Protein AF-A0A8H8CKE3-F1 (afdb_monomer_lite)

Foldseek 3Di:
DDDDDDDDDDDDDDDDDDDDDDDDDDDDDDDDDDDDDDDPDDPDPDPDLLAAEDAPVRQQVVLQAAKEKEWEAAPLDPVCVVLSVLSSVLSVVLDDDDDPPNYDDDDDRHHYYYYHCVLHVVVCVVVVPPDPGWIFMGHNSHTPDTDDDPSHNVVVVVVVVVVVVVPDDDDDDDDDDDDDDDDDDDDDDDDDDDDDFACQALQPLAAAEDDPVRPQVNLASFKEKEWEAAPVDPVQVSLVVLLSVLSNVCRSQYRSYYYHCVVHVVVCVVLPPDDGGWMWIRGHRPDRTDTQPADRGNVVSVVLQVLLSVQFEAEDPDPVCVLVVLVVAQKAKEKAAAPPPPPVRVLVSVLSNLQSNAPPYYYDPDVVVCVQQVPDDPQRMKIFIHHLSDPRFTLDIDTDDDSVQSVVDCPRPVSVVSSLVSQQSRDHQEEECDSNCVCSQLVRPLQAWEKEWEDAPLQCVVLRVLRSVLSVVCCVVVRNNCDDLSHRYHYYYYHCVVCQVVCCQQPVDHDDDDDPPPRDQQVIQIKIDRSVQQWIAQAALVRHGQGSVDSVSVVRRSNCVSVVSGDIDHRHDPVVVVVVVVVVVVVVVVVCCVVCVPVVVVVVVVVVVVVVVVVVVVVVPCPVPVVVVVVPVVPDDDDDDQAKEKEAEDWLDPPDGLDLFSLLLLLLCLLQVGHHDYDYDAPVCQVVVCVVVVHAALDADPVRHGHGDDTWMAGPVVRDIDGTSVRSNVCSCVVRPDDPVSSHAHAAPPPCPVLLVVLCVQLVVLVVVLVLVSLLLSLQTHDPRNNVVSQVVVCSVVVHGNCVSAPPVCVVVSLVSVLVSVVVVLVSQCVQQVPAALESNHPGHYSSLSSVLSSLVSVCVSQHVPHPSNVVVCPHPVSSNVSSNVVSVSSD

Structure (mmCIF, N/CA/C/O backbone):
data_AF-A0A8H8CKE3-F1
#
_entry.id   AF-A0A8H8CKE3-F1
#
loop_
_atom_site.group_PDB
_atom_site.id
_atom_site.type_symbol
_atom_site.label_atom_id
_atom_site.label_alt_id
_atom_site.label_comp_id
_atom_site.label_asym_id
_atom_site.label_entity_id
_atom_site.label_seq_id
_atom_site.pdbx_PDB_ins_code
_atom_site.Cartn_x
_atom_site.Cartn_y
_atom_site.Cartn_z
_atom_site.occupancy
_atom_site.B_iso_or_equiv
_atom_site.auth_seq_id
_atom_site.auth_comp_id
_atom_site.auth_asym_id
_atom_site.auth_atom_id
_atom_site.pdbx_PDB_model_num
ATOM 1 N N . MET A 1 1 ? 37.775 62.552 23.226 1.00 31.23 1 MET A N 1
ATOM 2 C CA . MET A 1 1 ? 38.308 63.551 22.271 1.00 31.23 1 MET A CA 1
ATOM 3 C C . MET A 1 1 ? 38.455 62.887 20.907 1.00 31.23 1 MET A C 1
ATOM 5 O O . MET A 1 1 ? 38.745 61.704 20.889 1.00 31.23 1 MET A O 1
ATOM 9 N N . HIS A 1 2 ? 38.235 63.650 19.833 1.00 31.69 2 HIS A N 1
ATOM 10 C CA . HIS A 1 2 ? 38.600 63.409 18.422 1.00 31.69 2 HIS A CA 1
ATOM 11 C C . HIS A 1 2 ? 38.316 62.051 17.721 1.00 31.69 2 HIS A C 1
ATOM 13 O O . HIS A 1 2 ? 38.998 61.051 17.909 1.00 31.69 2 HIS A O 1
ATOM 19 N N . LEU A 1 3 ? 37.338 62.142 16.804 1.00 23.61 3 LEU A N 1
ATOM 20 C CA . LEU A 1 3 ? 37.223 61.556 15.444 1.00 23.61 3 LEU A CA 1
ATOM 21 C C . LEU A 1 3 ? 38.527 61.699 14.600 1.00 23.61 3 LEU A C 1
ATOM 23 O O . LEU A 1 3 ? 39.391 62.450 15.064 1.00 23.61 3 LEU A O 1
ATOM 27 N N . PRO A 1 4 ? 38.688 61.134 13.365 1.00 46.97 4 PRO A N 1
ATOM 28 C CA . PRO A 1 4 ? 37.668 60.721 12.356 1.00 46.97 4 PRO A CA 1
ATOM 29 C C . PRO A 1 4 ? 37.970 59.387 11.597 1.00 46.97 4 PRO A C 1
ATOM 31 O O . PRO A 1 4 ? 38.860 58.656 12.015 1.00 46.97 4 PRO A O 1
ATOM 34 N N . SER A 1 5 ? 37.398 59.034 10.422 1.00 34.56 5 SER A N 1
ATOM 35 C CA . SER A 1 5 ? 35.995 58.965 9.904 1.00 34.56 5 SER A CA 1
ATOM 36 C C . SER A 1 5 ? 35.976 58.502 8.419 1.00 34.56 5 SER A C 1
ATOM 38 O O . SER A 1 5 ? 36.907 58.814 7.684 1.00 34.56 5 SER A O 1
ATOM 40 N N . GLY A 1 6 ? 34.860 57.915 7.941 1.00 31.36 6 GLY A N 1
ATOM 41 C CA . GLY A 1 6 ? 34.512 57.747 6.503 1.00 31.36 6 GLY A CA 1
ATOM 42 C C . GLY A 1 6 ? 34.891 56.391 5.873 1.00 31.36 6 GLY A C 1
ATOM 43 O O . GLY A 1 6 ? 35.842 55.768 6.328 1.00 31.36 6 GLY A O 1
ATOM 44 N N . LEU A 1 7 ? 34.199 55.846 4.856 1.00 25.03 7 LEU A N 1
ATOM 45 C CA . LEU A 1 7 ? 33.048 56.266 4.006 1.00 25.03 7 LEU A CA 1
ATOM 46 C C . LEU A 1 7 ? 32.192 54.979 3.710 1.00 25.03 7 LEU A C 1
ATOM 48 O O . LEU A 1 7 ? 32.767 53.898 3.770 1.00 25.03 7 LEU A O 1
ATOM 52 N N . HIS A 1 8 ? 30.858 54.901 3.506 1.00 29.25 8 HIS A N 1
ATOM 53 C CA . HIS A 1 8 ? 29.847 55.689 2.745 1.00 29.25 8 HIS A CA 1
ATOM 54 C C . HIS A 1 8 ? 30.086 55.697 1.212 1.00 29.25 8 HIS A C 1
ATOM 56 O O . HIS A 1 8 ? 31.237 55.764 0.808 1.00 29.25 8 HIS A O 1
ATOM 62 N N . LEU A 1 9 ? 29.122 55.659 0.269 1.00 28.19 9 LEU A N 1
ATOM 63 C CA . LEU A 1 9 ? 27.631 55.585 0.186 1.00 28.19 9 LEU A CA 1
ATOM 64 C C . LEU A 1 9 ? 27.278 54.945 -1.211 1.00 28.19 9 LEU A C 1
ATOM 66 O O . LEU A 1 9 ? 28.206 54.560 -1.915 1.00 28.19 9 LEU A O 1
ATOM 70 N N . ILE A 1 10 ? 26.054 54.762 -1.746 1.00 24.45 10 ILE A N 1
ATOM 71 C CA . ILE A 1 10 ? 24.696 55.270 -1.433 1.00 24.45 10 ILE A CA 1
ATOM 72 C C . ILE A 1 10 ? 23.746 54.103 -1.020 1.00 24.45 10 ILE A C 1
ATOM 74 O O . ILE A 1 10 ? 24.115 53.450 -0.052 1.00 24.45 10 ILE A O 1
ATOM 78 N N . ILE A 1 11 ? 22.559 53.734 -1.554 1.00 23.80 11 ILE A N 1
ATOM 79 C CA . ILE A 1 11 ? 21.648 54.121 -2.675 1.00 23.80 11 ILE A CA 1
ATOM 80 C C . ILE A 1 11 ? 20.205 54.306 -2.123 1.00 23.80 11 ILE A C 1
ATOM 82 O O . ILE A 1 11 ? 19.907 53.850 -1.023 1.00 23.80 11 ILE A O 1
ATOM 86 N N . SER A 1 12 ? 19.323 55.015 -2.849 1.00 23.42 12 SER A N 1
ATOM 87 C CA . SER A 1 12 ? 17.988 55.458 -2.388 1.00 23.42 12 SER A CA 1
ATOM 88 C C . SER A 1 12 ? 16.797 54.749 -3.053 1.00 23.42 12 SER A C 1
ATOM 90 O O . SER A 1 12 ? 16.873 54.298 -4.193 1.00 23.42 12 SER A O 1
ATOM 92 N N . SER A 1 13 ? 15.665 54.752 -2.345 1.00 24.97 13 SER A N 1
ATOM 93 C CA . SER A 1 13 ? 14.306 54.482 -2.833 1.00 24.97 13 SER A CA 1
ATOM 94 C C . SER A 1 13 ? 13.697 55.655 -3.621 1.00 24.97 13 SER A C 1
ATOM 96 O O . SER A 1 13 ? 14.189 56.783 -3.524 1.00 24.97 13 SER A O 1
ATOM 98 N N . LEU A 1 14 ? 12.574 55.404 -4.316 1.00 23.08 14 LEU A N 1
ATOM 99 C CA . LEU A 1 14 ? 11.482 56.372 -4.521 1.00 23.08 14 LEU A CA 1
ATOM 100 C C . LEU A 1 14 ? 10.147 55.676 -4.887 1.00 23.08 14 LEU A C 1
ATOM 102 O O . LEU A 1 14 ? 10.120 54.484 -5.183 1.00 23.08 14 LEU A O 1
ATOM 106 N N . LEU A 1 15 ? 9.042 56.423 -4.803 1.00 25.27 15 LEU A N 1
ATOM 107 C CA . LEU A 1 15 ? 7.635 55.993 -4.921 1.00 25.27 15 LEU A CA 1
ATOM 108 C C . LEU A 1 15 ? 6.953 56.675 -6.120 1.00 25.27 15 LEU A C 1
ATOM 110 O O . LEU A 1 15 ? 7.421 57.734 -6.522 1.00 25.27 15 LEU A O 1
ATOM 114 N N . PHE A 1 16 ? 5.786 56.180 -6.564 1.00 23.81 16 PHE A N 1
ATOM 115 C CA . PHE A 1 16 ? 4.635 57.048 -6.886 1.00 23.81 16 PHE A CA 1
ATOM 116 C C . PHE A 1 16 ? 3.284 56.296 -6.917 1.00 23.81 16 PHE A C 1
ATOM 118 O O . PHE A 1 16 ? 3.205 55.126 -7.282 1.00 23.81 16 PHE A O 1
ATOM 125 N N . SER A 1 17 ? 2.224 57.009 -6.529 1.00 23.94 17 SER A N 1
ATOM 126 C CA . SER A 1 17 ? 0.783 56.710 -6.689 1.00 23.94 17 SER A CA 1
ATOM 127 C C . SER A 1 17 ? 0.161 57.809 -7.605 1.00 23.94 17 SER A C 1
ATOM 129 O O . SER A 1 17 ? 0.914 58.662 -8.063 1.00 23.94 17 SER A O 1
ATOM 131 N N . THR A 1 18 ? -1.112 57.890 -8.025 1.00 27.06 18 THR A N 1
ATOM 132 C CA . THR A 1 18 ? -2.436 57.560 -7.444 1.00 27.06 18 THR A CA 1
ATOM 133 C C . THR A 1 18 ? -3.526 57.310 -8.524 1.00 27.06 18 THR A C 1
ATOM 135 O O . THR A 1 18 ? -3.294 57.442 -9.721 1.00 27.06 18 THR A O 1
ATOM 138 N N . SER A 1 19 ? -4.731 56.948 -8.061 1.00 26.56 19 SER A N 1
ATOM 139 C CA . SER A 1 19 ? -5.986 56.617 -8.769 1.00 26.56 19 SER A CA 1
ATOM 140 C C . SER A 1 19 ? -6.712 57.737 -9.547 1.00 26.56 19 SER A C 1
ATOM 142 O O . SER A 1 19 ? -6.507 58.912 -9.266 1.00 26.56 19 SER A O 1
ATOM 144 N N . ILE A 1 20 ? -7.703 57.332 -10.369 1.00 25.95 20 ILE A N 1
ATOM 145 C CA . ILE A 1 20 ? -9.027 57.961 -10.671 1.00 25.95 20 ILE A CA 1
ATOM 146 C C . ILE A 1 20 ? -9.876 56.843 -11.357 1.00 25.95 20 ILE A C 1
ATOM 148 O O . ILE A 1 20 ? -9.354 56.193 -12.254 1.00 25.95 20 ILE A O 1
ATOM 152 N N . ALA A 1 21 ? -11.009 56.328 -10.838 1.00 24.45 21 ALA A N 1
ATOM 153 C CA . ALA A 1 21 ? -12.366 56.885 -10.599 1.00 24.45 21 ALA A CA 1
ATOM 154 C C . ALA A 1 21 ? -13.251 56.977 -11.882 1.00 24.45 21 ALA A C 1
ATOM 156 O O . ALA A 1 21 ? -12.721 57.346 -12.921 1.00 24.45 21 ALA A O 1
ATOM 157 N N . ALA A 1 22 ? -14.579 56.716 -11.914 1.00 25.12 22 ALA A N 1
ATOM 158 C CA . ALA A 1 22 ? -15.544 56.061 -10.991 1.00 25.12 22 ALA A CA 1
ATOM 159 C C . ALA A 1 22 ? -16.950 55.859 -11.669 1.00 25.12 22 ALA A C 1
ATOM 161 O O . ALA A 1 22 ? -17.153 56.360 -12.769 1.00 25.12 22 ALA A O 1
ATOM 162 N N . ALA A 1 23 ? -17.921 55.244 -10.948 1.00 25.33 23 ALA A N 1
ATOM 163 C CA . ALA A 1 23 ? -19.406 55.275 -11.136 1.00 25.33 23 ALA A CA 1
ATOM 164 C C . ALA A 1 23 ? -20.077 54.466 -12.295 1.00 25.33 23 ALA A C 1
ATOM 166 O O . ALA A 1 23 ? -19.460 54.265 -13.333 1.00 25.33 23 ALA A O 1
ATOM 167 N N . ALA A 1 24 ? -21.352 54.008 -12.223 1.00 24.77 24 ALA A N 1
ATOM 168 C CA . ALA A 1 24 ? -22.242 53.671 -11.077 1.00 24.77 24 ALA A CA 1
ATOM 169 C C . ALA A 1 24 ? -23.530 52.867 -11.476 1.00 24.77 24 ALA A C 1
ATOM 171 O O . ALA A 1 24 ? -24.225 53.246 -12.411 1.00 24.77 24 ALA A O 1
ATOM 172 N N . ILE A 1 25 ? -23.830 51.785 -10.729 1.00 31.88 25 ILE A N 1
ATOM 173 C CA . ILE A 1 25 ? -25.081 51.429 -9.973 1.00 31.88 25 ILE A CA 1
ATOM 174 C C . ILE A 1 25 ? -26.386 52.200 -10.351 1.00 31.88 25 ILE A C 1
ATOM 176 O O . ILE A 1 25 ? -26.330 53.432 -10.340 1.00 31.88 25 ILE A O 1
ATOM 180 N N . PRO A 1 26 ? -27.568 51.547 -10.595 1.00 35.53 26 PRO A N 1
ATOM 181 C CA . PRO A 1 26 ? -28.386 50.967 -9.494 1.00 35.53 26 PRO A CA 1
ATOM 182 C C . PRO A 1 26 ? -29.303 49.731 -9.745 1.00 35.53 26 PRO A C 1
ATOM 184 O O . PRO A 1 26 ? -29.607 49.354 -10.873 1.00 35.53 26 PRO A O 1
ATOM 187 N N . ASP A 1 27 ? -29.788 49.162 -8.626 1.00 28.64 27 ASP A N 1
ATOM 188 C CA . ASP A 1 27 ? -30.814 48.104 -8.473 1.00 28.64 27 ASP A CA 1
ATOM 189 C C . ASP A 1 27 ? -32.283 48.576 -8.623 1.00 28.64 27 ASP A C 1
ATOM 191 O O . ASP A 1 27 ? -32.595 49.748 -8.409 1.00 28.64 27 ASP A O 1
ATOM 195 N N . ALA A 1 28 ? -33.208 47.622 -8.837 1.00 25.31 28 ALA A N 1
ATOM 196 C CA . ALA A 1 28 ? -34.640 47.709 -8.484 1.00 25.31 28 ALA A CA 1
ATOM 197 C C . ALA A 1 28 ? -35.262 46.298 -8.288 1.00 25.31 28 ALA A C 1
ATOM 199 O O . ALA A 1 28 ? -34.706 45.310 -8.764 1.00 25.31 28 ALA A O 1
ATOM 200 N N . SER A 1 29 ? -36.398 46.174 -7.578 1.00 28.45 29 SER A N 1
ATOM 201 C CA . SER A 1 29 ? -36.829 44.906 -6.948 1.00 28.45 29 SER A CA 1
ATOM 202 C C . SER A 1 29 ? -38.255 44.390 -7.260 1.00 28.45 29 SER A C 1
ATOM 204 O O . SER A 1 29 ? -39.213 45.145 -7.363 1.00 28.45 29 SER A O 1
ATOM 206 N N . SER A 1 30 ? -38.371 43.051 -7.293 1.00 30.11 30 SER A N 1
ATOM 207 C CA . SER A 1 30 ? -39.503 42.181 -6.873 1.00 30.11 30 SER A CA 1
ATOM 208 C C . SER A 1 30 ? -40.978 42.488 -7.232 1.00 30.11 30 SER A C 1
ATOM 210 O O . SER A 1 30 ? -41.559 43.465 -6.767 1.00 30.11 30 SER A O 1
ATOM 212 N N . SER A 1 31 ? -41.671 41.506 -7.832 1.00 27.20 31 SER A N 1
ATOM 213 C CA . SER A 1 31 ? -43.066 41.119 -7.490 1.00 27.20 31 SER A CA 1
ATOM 214 C C . SER A 1 31 ? -43.430 39.732 -8.071 1.00 27.20 31 SER A C 1
ATOM 216 O O . SER A 1 31 ? -42.668 39.176 -8.859 1.00 27.20 31 SER A O 1
ATOM 218 N N . LEU A 1 32 ? -44.543 39.128 -7.624 1.00 29.98 32 LEU A N 1
ATOM 219 C CA . LEU A 1 32 ? -44.932 37.733 -7.915 1.00 29.98 32 LEU A CA 1
ATOM 220 C C . LEU A 1 32 ? -45.996 37.609 -9.022 1.00 29.98 32 LEU A C 1
ATOM 222 O O . LEU A 1 32 ? -46.840 38.489 -9.143 1.00 29.98 32 LEU A O 1
ATOM 226 N N . VAL A 1 33 ? -46.051 36.445 -9.690 1.00 26.34 33 VAL A N 1
ATOM 227 C CA . VAL A 1 33 ? -47.225 35.529 -9.776 1.00 26.34 33 VAL A CA 1
ATOM 228 C C . VAL A 1 33 ? -46.809 34.238 -10.515 1.00 26.34 33 VAL A C 1
ATOM 230 O O . VAL A 1 33 ? -45.849 34.245 -11.280 1.00 26.34 33 VAL A O 1
ATOM 233 N N . ALA A 1 34 ? -47.474 33.107 -10.245 1.00 33.19 34 ALA A N 1
ATOM 234 C CA . ALA A 1 34 ? -47.083 31.782 -10.745 1.00 33.19 34 ALA A CA 1
ATOM 235 C C . ALA A 1 34 ? -47.878 31.308 -11.981 1.00 33.19 34 ALA A C 1
ATOM 237 O O . ALA A 1 34 ? -49.092 31.493 -12.055 1.00 33.19 34 ALA A O 1
ATOM 238 N N . ALA A 1 35 ? -47.201 30.596 -12.888 1.00 25.70 35 ALA A N 1
ATOM 239 C CA . ALA A 1 35 ? -47.786 29.786 -13.963 1.00 25.70 35 ALA A CA 1
ATOM 240 C C . ALA A 1 35 ? -46.901 28.548 -14.238 1.00 25.70 35 ALA A C 1
ATOM 242 O O . ALA A 1 35 ? -45.755 28.494 -13.791 1.00 25.70 35 ALA A O 1
ATOM 243 N N . ARG A 1 36 ? -47.442 27.529 -14.921 1.00 25.06 36 ARG A N 1
ATOM 244 C CA . ARG A 1 36 ? -46.788 26.222 -15.129 1.00 25.06 36 ARG A CA 1
ATOM 245 C C . ARG A 1 36 ? -46.009 26.128 -16.446 1.00 25.06 36 ARG A C 1
ATOM 247 O O . ARG A 1 36 ? -46.535 26.474 -17.494 1.00 25.06 36 ARG A O 1
ATOM 254 N N . ASP A 1 37 ? -44.805 25.571 -16.328 1.00 35.12 37 ASP A N 1
ATOM 255 C CA . ASP A 1 37 ? -44.236 24.477 -17.134 1.00 35.12 37 ASP A CA 1
ATOM 256 C C . ASP A 1 37 ? -44.654 24.310 -18.613 1.00 35.12 37 ASP A C 1
ATOM 258 O O . ASP A 1 37 ? -45.778 23.915 -18.926 1.00 35.12 37 ASP A O 1
ATOM 262 N N . SER A 1 38 ? -43.691 24.511 -19.520 1.00 29.75 38 SER A N 1
ATOM 263 C CA . SER A 1 38 ? -43.374 23.587 -20.630 1.00 29.75 38 SER A CA 1
ATOM 264 C C . SER A 1 38 ? -42.136 24.076 -21.409 1.00 29.75 38 SER A C 1
ATOM 266 O O . SER A 1 38 ? -41.739 25.237 -21.313 1.00 29.75 38 SER A O 1
ATOM 268 N N . THR A 1 39 ? -41.516 23.198 -22.209 1.00 29.09 39 THR A N 1
ATOM 269 C CA . THR A 1 39 ? -40.401 23.490 -23.146 1.00 29.09 39 THR A CA 1
ATOM 270 C C . THR A 1 39 ? -39.047 23.924 -22.547 1.00 29.09 39 THR A C 1
ATOM 272 O O . THR A 1 39 ? -38.510 24.986 -22.859 1.00 29.09 39 THR A O 1
ATOM 275 N N . LYS A 1 40 ? -38.377 23.021 -21.815 1.00 26.62 40 LYS A N 1
ATOM 276 C CA . LYS A 1 40 ? -36.899 22.994 -21.830 1.00 26.62 40 LYS A CA 1
ATOM 277 C C . LYS A 1 40 ? -36.413 22.336 -23.126 1.00 26.62 40 LYS A C 1
ATOM 279 O O . LYS A 1 40 ? -36.174 21.136 -23.168 1.00 26.62 40 LYS A O 1
ATOM 284 N N . LEU A 1 41 ? -36.294 23.124 -24.192 1.00 30.94 41 LEU A N 1
ATOM 285 C CA . LEU A 1 41 ? -35.693 22.669 -25.448 1.00 30.94 41 LEU A CA 1
ATOM 286 C C . LEU A 1 41 ? -34.179 22.444 -25.254 1.00 30.94 41 LEU A C 1
ATOM 288 O O . LEU A 1 41 ? -33.521 23.261 -24.608 1.00 30.94 41 LEU A O 1
ATOM 292 N N . HIS A 1 42 ? -33.612 21.367 -25.808 1.00 35.03 42 HIS A N 1
ATOM 293 C CA . HIS A 1 42 ? -32.180 21.069 -25.675 1.00 35.03 42 HIS A CA 1
ATOM 294 C C . HIS A 1 42 ? -31.315 22.105 -26.416 1.00 35.03 42 HIS A C 1
ATOM 296 O O . HIS A 1 42 ? -31.107 22.023 -27.625 1.00 35.03 42 HIS A O 1
ATOM 302 N N . THR A 1 43 ? -30.765 23.078 -25.688 1.00 27.56 43 THR A N 1
ATOM 303 C CA . THR A 1 43 ? -29.759 24.011 -26.214 1.00 27.56 43 THR A CA 1
ATOM 304 C C . THR A 1 43 ? -28.388 23.336 -26.252 1.00 27.56 43 THR A C 1
ATOM 306 O O . THR A 1 43 ? -27.652 23.346 -25.264 1.00 27.56 43 THR A O 1
ATOM 309 N N . TYR A 1 44 ? -28.055 22.727 -27.390 1.00 36.12 44 TYR A N 1
ATOM 310 C CA . TYR A 1 44 ? -26.767 22.072 -27.619 1.00 36.12 44 TYR A CA 1
ATOM 311 C C . TYR A 1 44 ? -25.588 23.053 -27.515 1.00 36.12 44 TYR A C 1
ATOM 313 O O . TYR A 1 44 ? -25.572 24.097 -28.163 1.00 36.12 44 TYR A O 1
ATOM 321 N N . SER A 1 45 ? -24.552 22.653 -26.775 1.00 35.00 45 SER A N 1
ATOM 322 C CA . SER A 1 45 ? -23.200 23.210 -26.882 1.00 35.00 45 SER A CA 1
ATOM 323 C C . SER A 1 45 ? -22.258 22.068 -27.261 1.00 35.00 45 SER A C 1
ATOM 325 O O . SER A 1 45 ? -21.795 21.318 -26.405 1.00 35.00 45 SER A O 1
ATOM 327 N N . SER A 1 46 ? -22.063 21.857 -28.566 1.00 42.88 46 SER A N 1
ATOM 328 C CA . SER A 1 46 ? -21.396 20.661 -29.095 1.00 42.88 46 SER A CA 1
ATOM 329 C C . SER A 1 46 ? -20.366 20.997 -30.174 1.00 42.88 46 SER A C 1
ATOM 331 O O . SER A 1 46 ? -20.712 21.179 -31.339 1.00 42.88 46 SER A O 1
ATOM 333 N N . SER A 1 47 ? -19.089 21.012 -29.792 1.00 47.69 47 SER A N 1
ATOM 334 C CA . SER A 1 47 ? -17.939 21.107 -30.708 1.00 47.69 47 SER A CA 1
ATOM 335 C C . SER A 1 47 ? -17.224 19.766 -30.937 1.00 47.69 47 SER A C 1
ATOM 337 O O . SER A 1 47 ? -16.378 19.668 -31.822 1.00 47.69 47 SER A O 1
ATOM 339 N N . SER A 1 48 ? -17.560 18.717 -30.174 1.00 60.16 48 SER A N 1
ATOM 340 C CA . SER A 1 48 ? -16.946 17.391 -30.320 1.00 60.16 48 SER A CA 1
ATOM 341 C C . SER A 1 48 ? -17.444 16.667 -31.585 1.00 60.16 48 SER A C 1
ATOM 343 O O . SER A 1 48 ? -18.658 16.457 -31.729 1.00 60.16 48 SER A O 1
ATOM 345 N N . PRO A 1 49 ? -16.543 16.218 -32.484 1.00 70.50 49 PRO A N 1
ATOM 346 C CA . PRO A 1 49 ? -16.903 15.390 -33.635 1.00 70.50 49 PRO A CA 1
ATOM 347 C C . PRO A 1 49 ? -17.234 13.939 -33.252 1.00 70.50 49 PRO A C 1
ATOM 349 O O . PRO A 1 49 ? -17.768 13.216 -34.080 1.00 70.50 49 PRO A O 1
ATOM 352 N N . SER A 1 50 ? -16.939 13.498 -32.022 1.00 77.38 50 SER A N 1
ATOM 353 C CA . SER A 1 50 ? -17.207 12.121 -31.566 1.00 77.38 50 SER A CA 1
ATOM 354 C C . SER A 1 50 ? -18.600 11.918 -30.959 1.00 77.38 50 SER A C 1
ATOM 356 O O . SER A 1 50 ? -18.935 10.796 -30.611 1.00 77.38 50 SER A O 1
ATOM 358 N N . GLY A 1 51 ? -19.402 12.971 -30.792 1.00 77.62 51 GLY A N 1
ATOM 359 C CA . GLY A 1 51 ? -20.690 12.915 -30.086 1.00 77.62 51 GLY A CA 1
ATOM 360 C C . GLY A 1 51 ? -20.652 13.715 -28.786 1.00 77.62 51 GLY A C 1
ATOM 361 O O . GLY A 1 51 ? -19.731 14.507 -28.574 1.00 77.62 51 GLY A O 1
ATOM 362 N N . ILE A 1 52 ? -21.662 13.547 -27.935 1.00 83.94 52 ILE A N 1
ATOM 363 C CA . ILE A 1 52 ? -21.669 14.106 -26.576 1.00 83.94 52 ILE A CA 1
ATOM 364 C C . ILE A 1 52 ? -20.851 13.181 -25.670 1.00 83.94 52 ILE A C 1
ATOM 366 O O . ILE A 1 52 ? -21.084 11.977 -25.647 1.00 83.94 52 ILE A O 1
ATOM 370 N N . GLU A 1 53 ? -19.890 13.731 -24.934 1.00 83.50 53 GLU A N 1
ATOM 371 C CA . GLU A 1 53 ? -19.147 12.987 -23.914 1.00 83.50 53 GLU A CA 1
ATOM 372 C C . GLU A 1 53 ? -20.007 12.869 -22.649 1.00 83.50 53 GLU A C 1
ATOM 374 O O . GLU A 1 53 ? -20.539 13.871 -22.170 1.00 83.50 53 GLU A O 1
ATOM 379 N N . LEU A 1 54 ? -20.202 11.641 -22.161 1.00 85.00 54 LEU A N 1
ATOM 380 C CA . LEU A 1 54 ? -21.118 11.318 -21.070 1.00 85.00 54 LEU A CA 1
ATOM 381 C C . LEU A 1 54 ? -20.356 10.731 -19.878 1.00 85.00 54 LEU A C 1
ATOM 383 O O . LEU A 1 54 ? -19.649 9.728 -19.993 1.00 85.00 54 LEU A O 1
ATOM 387 N N . ASP A 1 55 ? -20.566 11.340 -18.716 1.00 83.75 55 ASP A N 1
ATOM 388 C CA . ASP A 1 55 ? -19.976 10.959 -17.434 1.00 83.75 55 ASP A CA 1
ATOM 389 C C . ASP A 1 55 ? -21.065 10.484 -16.444 1.00 83.75 55 ASP A C 1
ATOM 391 O O . ASP A 1 55 ? -22.253 10.721 -16.675 1.00 83.75 55 ASP A O 1
ATOM 395 N N . PRO A 1 56 ? -20.716 9.848 -15.308 1.00 81.19 56 PRO A N 1
ATOM 396 C CA . PRO A 1 56 ? -21.698 9.328 -14.349 1.00 81.19 56 PRO A CA 1
ATOM 397 C C . PRO A 1 56 ? -22.682 10.359 -13.765 1.00 81.19 56 PRO A C 1
ATOM 399 O O . PRO A 1 56 ? -23.707 9.961 -13.217 1.00 81.19 56 PRO A O 1
ATOM 402 N N . SER A 1 57 ? -22.396 11.664 -13.852 1.00 65.25 57 SER A N 1
ATOM 403 C CA . SER A 1 57 ? -23.300 12.741 -13.425 1.00 65.25 57 SER A CA 1
ATOM 404 C C . SER A 1 57 ? -24.210 13.285 -14.533 1.00 65.25 57 SER A C 1
ATOM 406 O O . SER A 1 57 ? -25.243 13.873 -14.219 1.00 65.25 57 SER A O 1
ATOM 408 N N . THR A 1 58 ? -23.875 13.062 -15.808 1.00 80.25 58 THR A N 1
ATOM 409 C CA . THR A 1 58 ? -24.654 13.528 -16.971 1.00 80.25 58 THR A CA 1
ATOM 410 C C . THR A 1 58 ? -25.416 12.407 -17.676 1.00 80.25 58 THR A C 1
ATOM 412 O O . THR A 1 58 ? -26.528 12.643 -18.150 1.00 80.25 58 THR A O 1
ATOM 415 N N . PHE A 1 59 ? -24.870 11.186 -17.709 1.00 88.25 59 PHE A N 1
ATOM 416 C CA . PHE A 1 59 ? -25.388 10.039 -18.465 1.00 88.25 59 PHE A CA 1
ATOM 417 C C . PHE A 1 59 ? -26.884 9.786 -18.221 1.00 88.25 59 PHE A C 1
ATOM 419 O O . PHE A 1 59 ? -27.686 9.925 -19.142 1.00 88.25 59 PHE A O 1
ATOM 426 N N . SER A 1 60 ? -27.275 9.482 -16.979 1.00 86.81 60 SER A N 1
ATOM 427 C CA . SER A 1 60 ? -28.622 8.986 -16.652 1.00 86.81 60 SER A CA 1
ATOM 428 C C . SER A 1 60 ? -29.759 9.984 -16.890 1.00 86.81 60 SER A C 1
ATOM 430 O O . SER A 1 60 ? -30.881 9.554 -17.129 1.00 86.81 60 SER A O 1
ATOM 432 N N . GLU A 1 61 ? -29.492 11.292 -16.820 1.00 85.25 61 GLU A N 1
ATOM 433 C CA . GLU A 1 61 ? -30.483 12.333 -17.138 1.00 85.25 61 GLU A CA 1
ATOM 434 C C . GLU A 1 61 ? -30.473 12.669 -18.640 1.00 85.25 61 GLU A C 1
ATOM 436 O O . GLU A 1 61 ? -31.510 13.019 -19.191 1.00 85.25 61 GLU A O 1
ATOM 441 N N . THR A 1 62 ? -29.333 12.506 -19.324 1.00 82.25 62 THR A N 1
ATOM 442 C CA . THR A 1 62 ? -29.212 12.750 -20.774 1.00 82.25 62 THR A CA 1
ATOM 443 C C . THR A 1 62 ? -29.904 11.665 -21.599 1.00 82.25 62 THR A C 1
ATOM 445 O O . THR A 1 62 ? -30.625 11.985 -22.538 1.00 82.25 62 THR A O 1
ATOM 448 N N . ILE A 1 63 ? -29.733 10.387 -21.239 1.00 90.44 63 ILE A N 1
ATOM 449 C CA . ILE A 1 63 ? -30.289 9.243 -21.993 1.00 90.44 63 ILE A CA 1
ATOM 450 C C . ILE A 1 63 ? -31.720 8.858 -21.578 1.00 90.44 63 ILE A C 1
ATOM 452 O O . ILE A 1 63 ? -32.243 7.827 -22.000 1.00 90.44 63 ILE A O 1
ATOM 456 N N . LYS A 1 64 ? -32.314 9.646 -20.678 1.00 86.06 64 LYS A N 1
ATOM 457 C CA . LYS A 1 64 ? -33.547 9.368 -19.926 1.00 86.06 64 LYS A CA 1
ATOM 458 C C . LYS A 1 64 ? -34.798 9.248 -20.789 1.00 86.06 64 LYS A C 1
ATOM 460 O O . LYS A 1 64 ? -35.707 8.507 -20.429 1.00 86.06 64 LYS A O 1
ATOM 465 N N . GLU A 1 65 ? -34.821 9.978 -21.897 1.00 80.38 65 GLU A N 1
ATOM 466 C CA . GLU A 1 65 ? -35.926 10.074 -22.847 1.00 80.38 65 GLU A CA 1
ATOM 467 C C . GLU A 1 65 ? -35.359 9.989 -24.273 1.00 80.38 65 GLU A C 1
ATOM 469 O O . GLU A 1 65 ? -34.289 10.537 -24.569 1.00 80.38 65 GLU A O 1
ATOM 474 N N . GLY A 1 66 ? -36.072 9.295 -25.159 1.00 83.25 66 GLY A N 1
ATOM 475 C CA . GLY A 1 66 ? -35.699 9.142 -26.562 1.00 83.25 66 GLY A CA 1
ATOM 476 C C . GLY A 1 66 ? -34.661 8.046 -26.826 1.00 83.25 66 GLY A C 1
ATOM 477 O O . GLY A 1 66 ? -34.295 7.256 -25.952 1.00 83.25 66 GLY A O 1
ATOM 478 N N . LEU A 1 67 ? -34.227 7.966 -28.085 1.00 88.50 67 LEU A N 1
ATOM 479 C CA . LEU A 1 67 ? -33.376 6.902 -28.620 1.00 88.50 67 LEU A CA 1
ATOM 480 C C . LEU A 1 67 ? -31.915 7.383 -28.695 1.00 88.50 67 LEU A C 1
ATOM 482 O O . LEU A 1 67 ? -31.631 8.374 -29.363 1.00 88.50 67 LEU A O 1
ATOM 486 N N . TRP A 1 68 ? -30.986 6.685 -28.038 1.00 92.19 68 TRP A N 1
ATOM 487 C CA . TRP A 1 68 ? -29.571 7.073 -27.924 1.00 92.19 68 TRP A CA 1
ATOM 488 C C . TRP A 1 68 ? -28.629 5.944 -28.348 1.00 92.19 68 TRP A C 1
ATOM 490 O O . TRP A 1 68 ? -28.775 4.812 -27.893 1.00 92.19 68 TRP A O 1
ATOM 500 N N . PHE A 1 69 ? -27.614 6.247 -29.160 1.00 94.31 69 PHE A N 1
ATOM 501 C CA . PHE A 1 69 ? -26.575 5.296 -29.566 1.00 94.31 69 PHE A CA 1
ATOM 502 C C . PHE A 1 69 ? -25.216 5.739 -29.016 1.00 94.31 69 PHE A C 1
ATOM 504 O O . PHE A 1 69 ? -24.774 6.865 -29.253 1.00 94.31 69 PHE A O 1
ATOM 511 N N . ILE A 1 70 ? -24.577 4.864 -28.232 1.00 96.12 70 ILE A N 1
ATOM 512 C CA . ILE A 1 70 ? -23.448 5.238 -27.371 1.00 96.12 70 ILE A CA 1
ATOM 513 C C . ILE A 1 70 ? -22.252 4.305 -27.578 1.00 96.12 70 ILE A C 1
ATOM 515 O O . ILE A 1 70 ? -22.368 3.087 -27.396 1.00 96.12 70 ILE A O 1
ATOM 519 N N . GLU A 1 71 ? -21.087 4.885 -27.889 1.00 96.62 71 GLU A N 1
ATOM 520 C CA . GLU A 1 71 ? -19.801 4.180 -27.883 1.00 96.62 71 GLU A CA 1
ATOM 521 C C . GLU A 1 71 ? -19.197 4.169 -26.469 1.00 96.62 71 GLU A C 1
ATOM 523 O O . GLU A 1 71 ? -18.760 5.192 -25.946 1.00 96.62 71 GLU A O 1
ATOM 528 N N . HIS A 1 72 ? -19.124 2.986 -25.864 1.00 97.06 72 HIS A N 1
ATOM 529 C CA . HIS A 1 72 ? -18.363 2.737 -24.643 1.00 97.06 72 HIS A CA 1
ATOM 530 C C . HIS A 1 72 ? -16.952 2.283 -25.041 1.00 97.06 72 HIS A C 1
ATOM 532 O O . HIS A 1 72 ? -16.764 1.152 -25.509 1.00 97.06 72 HIS A O 1
ATOM 538 N N . PHE A 1 73 ? -15.971 3.178 -24.914 1.00 92.88 73 PHE A N 1
ATOM 539 C CA . PHE A 1 73 ? -14.633 3.030 -25.497 1.00 92.88 73 PHE A CA 1
ATOM 540 C C . PHE A 1 73 ? -13.512 3.113 -24.453 1.00 92.88 73 PHE A C 1
ATOM 542 O O . PHE A 1 73 ? -13.730 3.379 -23.274 1.00 92.88 73 PHE A O 1
ATOM 549 N N . SER A 1 74 ? -12.277 2.891 -24.904 1.00 88.38 74 SER A N 1
ATOM 550 C CA . SER A 1 74 ? -11.067 3.164 -24.128 1.00 88.38 74 SER A CA 1
ATOM 551 C C . SER A 1 74 ? -10.023 3.854 -25.017 1.00 88.38 74 SER A C 1
ATOM 553 O O . SER A 1 74 ? -9.725 3.331 -26.097 1.00 88.38 74 SER A O 1
ATOM 555 N N . PRO A 1 75 ? -9.407 4.977 -24.595 1.00 77.44 75 PRO A N 1
ATOM 556 C CA . PRO A 1 75 ? -8.383 5.687 -25.368 1.00 77.44 75 PRO A CA 1
ATOM 557 C C . PRO A 1 75 ? -7.107 4.859 -25.582 1.00 77.44 75 PRO A C 1
ATOM 559 O O . PRO A 1 75 ? -6.341 5.135 -26.508 1.00 77.44 75 PRO A O 1
ATOM 562 N N . TYR A 1 76 ? -6.886 3.817 -24.775 1.00 75.88 76 TYR A N 1
ATOM 563 C CA . TYR A 1 76 ? -5.764 2.886 -24.923 1.00 75.88 76 TYR A CA 1
ATOM 564 C C . TYR A 1 76 ? -6.092 1.683 -25.826 1.00 75.88 76 TYR A C 1
ATOM 566 O O . TYR A 1 76 ? -5.184 1.002 -26.296 1.00 75.88 76 TYR A O 1
ATOM 574 N N . CYS A 1 77 ? -7.369 1.426 -26.129 1.00 81.12 77 CYS A N 1
ATOM 575 C CA . CYS A 1 77 ? -7.777 0.287 -26.945 1.00 81.12 77 CYS A CA 1
ATOM 576 C C . CYS A 1 77 ? -7.555 0.536 -28.448 1.00 81.12 77 CYS A C 1
ATOM 578 O O . CYS A 1 77 ? -8.180 1.410 -29.056 1.00 81.12 77 CYS A O 1
ATOM 580 N N . GLY A 1 78 ? -6.732 -0.303 -29.087 1.00 71.12 78 GLY A N 1
ATOM 581 C CA . GLY A 1 78 ? -6.479 -0.241 -30.533 1.00 71.12 78 GLY A CA 1
ATOM 582 C C . GLY A 1 78 ? -7.742 -0.380 -31.396 1.00 71.12 78 GLY A C 1
ATOM 583 O O . GLY A 1 78 ? -7.878 0.315 -32.401 1.00 71.12 78 GLY A O 1
ATOM 584 N N . HIS A 1 79 ? -8.712 -1.202 -30.978 1.00 80.75 79 HIS A N 1
ATOM 585 C CA . HIS A 1 79 ? -9.991 -1.345 -31.684 1.00 80.75 79 HIS A CA 1
ATOM 586 C C . HIS A 1 79 ? -10.890 -0.106 -31.587 1.00 80.75 79 HIS A C 1
ATOM 588 O O . HIS A 1 79 ? -11.723 0.074 -32.475 1.00 80.75 79 HIS A O 1
ATOM 594 N N . CYS A 1 80 ? -10.729 0.733 -30.556 1.00 86.62 80 CYS A N 1
ATOM 595 C CA . CYS A 1 80 ? -11.397 2.034 -30.455 1.00 86.62 80 CYS A CA 1
ATOM 596 C C . CYS A 1 80 ? -10.676 3.057 -31.339 1.00 86.62 80 CYS A C 1
ATOM 598 O O . CYS A 1 80 ? -11.300 3.687 -32.187 1.00 86.62 80 CYS A O 1
ATOM 600 N N . LYS A 1 81 ? -9.339 3.148 -31.230 1.00 85.31 81 LYS A N 1
ATOM 601 C CA . LYS A 1 81 ? -8.511 4.044 -32.061 1.00 85.31 81 LYS A CA 1
ATOM 602 C C . LYS A 1 81 ? -8.766 3.862 -33.564 1.00 85.31 81 LYS A C 1
ATOM 604 O O . LYS A 1 81 ? -8.862 4.853 -34.277 1.00 85.31 81 LYS A O 1
ATOM 609 N N . HIS A 1 82 ? -8.908 2.618 -34.030 1.00 86.44 82 HIS A N 1
ATOM 610 C CA . HIS A 1 82 ? -9.178 2.312 -35.440 1.00 86.44 82 HIS A CA 1
ATOM 611 C C . HIS A 1 82 ? -10.634 2.580 -35.869 1.00 86.44 82 HIS A C 1
ATOM 613 O O . HIS A 1 82 ? -10.880 2.849 -37.037 1.00 86.44 82 HIS A O 1
ATOM 619 N N . PHE A 1 83 ? -11.597 2.531 -34.942 1.00 92.88 83 PHE A N 1
ATOM 620 C CA . PHE A 1 83 ? -13.019 2.765 -35.230 1.00 92.88 83 PHE A CA 1
ATOM 621 C C . PHE A 1 83 ? -13.442 4.234 -35.109 1.00 92.88 83 PHE A C 1
ATOM 623 O O . PHE A 1 83 ? -14.385 4.661 -35.773 1.00 92.88 83 PHE A O 1
ATOM 630 N N . LYS A 1 84 ? -12.710 5.022 -34.315 1.00 89.12 84 LYS A N 1
ATOM 631 C CA . LYS A 1 84 ? -12.958 6.449 -34.085 1.00 89.12 84 LYS A CA 1
ATOM 632 C C . LYS A 1 84 ? -13.256 7.259 -35.364 1.00 89.12 84 LYS A C 1
ATOM 634 O O . LYS A 1 84 ? -14.196 8.045 -35.301 1.00 89.12 84 LYS A O 1
ATOM 639 N N . PRO A 1 85 ? -12.568 7.082 -36.515 1.00 91.62 85 PRO A N 1
ATOM 640 C CA . PRO A 1 85 ? -12.922 7.796 -37.745 1.00 91.62 85 PRO A CA 1
ATOM 641 C C . PRO A 1 85 ? -14.331 7.455 -38.255 1.00 91.62 85 PRO A C 1
ATOM 643 O O . PRO A 1 85 ? -15.086 8.355 -38.609 1.00 91.62 85 PRO A O 1
ATOM 646 N N . THR A 1 86 ? -14.720 6.176 -38.235 1.00 90.44 86 THR A N 1
ATOM 647 C CA . THR A 1 86 ? -16.054 5.720 -38.660 1.00 90.44 86 THR A CA 1
ATOM 648 C C . THR A 1 86 ? -17.146 6.203 -37.710 1.00 90.44 86 THR A C 1
ATOM 650 O O . THR A 1 86 ? -18.206 6.625 -38.165 1.00 90.44 86 THR A O 1
ATOM 653 N N . TRP A 1 87 ? -16.890 6.197 -36.396 1.00 93.50 87 TRP A N 1
ATOM 654 C CA . TRP A 1 87 ? -17.818 6.763 -35.413 1.00 93.50 87 TRP A CA 1
ATOM 655 C C . TRP A 1 87 ? -17.983 8.276 -35.595 1.00 93.50 87 TRP A C 1
ATOM 657 O O . TRP A 1 87 ? -19.104 8.773 -35.631 1.00 93.50 87 TRP A O 1
ATOM 667 N N . GLN A 1 88 ? -16.884 9.007 -35.797 1.00 88.31 88 GLN A N 1
ATOM 668 C CA . GLN A 1 88 ? -16.922 10.445 -36.074 1.00 88.31 88 GLN A CA 1
ATOM 669 C C . GLN A 1 88 ? -17.657 10.756 -37.386 1.00 88.31 88 GLN A C 1
ATOM 671 O O . GLN A 1 88 ? -18.453 11.690 -37.416 1.00 88.31 88 GLN A O 1
ATOM 676 N N . GLN A 1 89 ? -17.482 9.949 -38.438 1.00 84.81 89 GLN A N 1
ATOM 677 C CA . GLN A 1 89 ? -18.265 10.093 -39.667 1.00 84.81 89 GLN A CA 1
ATOM 678 C C . GLN A 1 89 ? -19.757 9.823 -39.426 1.00 84.81 89 GLN A C 1
ATOM 680 O O . GLN A 1 89 ? -20.580 10.611 -39.868 1.00 84.81 89 GLN A O 1
ATOM 685 N N . LEU A 1 90 ? -20.125 8.787 -38.666 1.00 86.75 90 LEU A N 1
ATOM 686 C CA . LEU A 1 90 ? -21.523 8.512 -38.308 1.00 86.75 90 LEU A CA 1
ATOM 687 C C . LEU A 1 90 ? -22.153 9.670 -37.508 1.00 86.75 90 LEU A C 1
ATOM 689 O O . LEU A 1 90 ? -23.294 10.060 -37.751 1.00 86.75 90 LEU A O 1
ATOM 693 N N . VAL A 1 91 ? -21.398 10.268 -36.584 1.00 85.12 91 VAL A N 1
ATOM 694 C CA . VAL A 1 91 ? -21.816 11.455 -35.823 1.00 85.12 91 VAL A CA 1
ATOM 695 C C . VAL A 1 91 ? -21.959 12.693 -36.716 1.00 85.12 91 VAL A C 1
ATOM 697 O O . VAL A 1 91 ? -22.836 13.516 -36.471 1.00 85.12 91 VAL A O 1
ATOM 700 N N . LEU A 1 92 ? -21.139 12.844 -37.756 1.00 79.56 92 LEU A N 1
ATOM 701 C CA . LEU A 1 92 ? -21.292 13.922 -38.735 1.00 79.56 92 LEU A CA 1
ATOM 702 C C . LEU A 1 92 ? -22.486 13.674 -39.669 1.00 79.56 92 LEU A C 1
ATOM 704 O O . LEU A 1 92 ? -23.292 14.581 -39.848 1.00 79.56 92 LEU A O 1
ATOM 708 N N . ASP A 1 93 ? -22.662 12.451 -40.173 1.00 75.94 93 ASP A N 1
ATOM 709 C CA . ASP A 1 93 ? -23.785 12.043 -41.029 1.00 75.94 93 ASP A CA 1
ATOM 710 C C . ASP A 1 93 ? -25.136 12.246 -40.317 1.00 75.94 93 ASP A C 1
ATOM 712 O O . ASP A 1 93 ? -26.069 12.785 -40.901 1.00 75.94 93 ASP A O 1
ATOM 716 N N . THR A 1 94 ? -25.234 11.902 -39.027 1.00 70.38 94 THR A N 1
ATOM 717 C CA . THR A 1 94 ? -26.444 12.149 -38.207 1.00 70.38 94 THR A CA 1
ATOM 718 C C . THR A 1 94 ? -26.718 13.627 -37.903 1.00 70.38 94 THR A C 1
ATOM 720 O O . THR A 1 94 ? -27.837 13.969 -37.531 1.00 70.38 94 THR A O 1
ATOM 723 N N . ARG A 1 95 ? -25.727 14.515 -38.067 1.00 69.69 95 ARG A N 1
ATOM 724 C CA . ARG A 1 95 ? -25.865 15.975 -37.901 1.00 69.69 95 ARG A CA 1
ATOM 725 C C . ARG A 1 95 ? -26.057 16.711 -39.233 1.00 69.69 95 ARG A C 1
ATOM 727 O O . ARG A 1 95 ? -26.458 17.875 -39.235 1.00 69.69 95 ARG A O 1
ATOM 734 N N . ALA A 1 96 ? -25.746 16.071 -40.359 1.00 57.72 96 ALA A N 1
ATOM 735 C CA . ALA A 1 96 ? -25.793 16.668 -41.685 1.00 57.72 96 ALA A CA 1
ATOM 736 C C . ALA A 1 96 ? -27.184 16.508 -42.320 1.00 57.72 96 ALA A C 1
ATOM 738 O O . ALA A 1 96 ? -27.640 15.406 -42.616 1.00 57.72 96 ALA A O 1
ATOM 739 N N . LYS A 1 97 ? -27.861 17.627 -42.600 1.00 53.66 97 LYS A N 1
ATOM 740 C CA . LYS A 1 97 ? -29.104 17.613 -43.384 1.00 53.66 97 LYS A CA 1
ATOM 741 C C . LYS A 1 97 ? -28.785 17.489 -44.877 1.00 53.66 97 LYS A C 1
ATOM 743 O O . LYS A 1 97 ? -28.417 18.486 -45.494 1.00 53.66 97 LYS A O 1
ATOM 748 N N . GLY A 1 98 ? -28.949 16.298 -45.461 1.00 42.78 98 GLY A N 1
ATOM 749 C CA . GLY A 1 98 ? -28.743 16.094 -46.901 1.00 42.78 98 GLY A CA 1
ATOM 750 C C . GLY A 1 98 ? -29.238 14.752 -47.457 1.00 42.78 98 GLY A C 1
ATOM 751 O O . GLY A 1 98 ? -28.651 13.717 -47.181 1.00 42.78 98 GLY A O 1
ATOM 752 N N . GLU A 1 99 ? -30.281 14.819 -48.289 1.00 39.94 99 GLU A N 1
ATOM 753 C CA . GLU A 1 99 ? -30.684 13.893 -49.375 1.00 39.94 99 GLU A CA 1
ATOM 754 C C . GLU A 1 99 ? -30.922 12.379 -49.114 1.00 39.94 99 GLU A C 1
ATOM 756 O O . GLU A 1 99 ? -31.781 11.816 -49.788 1.00 39.94 99 GLU A O 1
ATOM 761 N N . ASP A 1 100 ? -30.280 11.700 -48.153 1.00 45.31 100 ASP A N 1
ATOM 762 C CA . ASP A 1 100 ? -30.444 10.240 -47.928 1.00 45.31 100 ASP A CA 1
ATOM 763 C C . ASP A 1 100 ? -31.634 9.851 -47.016 1.00 45.31 100 ASP A C 1
ATOM 765 O O . ASP A 1 100 ? -31.937 8.665 -46.829 1.00 45.31 100 ASP A O 1
ATOM 769 N N . GLY A 1 101 ? -32.296 10.851 -46.428 1.00 40.47 101 GLY A N 1
ATOM 770 C CA . GLY A 1 101 ? -33.426 10.684 -45.513 1.00 40.47 101 GLY A CA 1
ATOM 771 C C . GLY A 1 101 ? -33.077 10.470 -44.032 1.00 40.47 101 GLY A C 1
ATOM 772 O O . GLY A 1 101 ? -33.978 10.112 -43.277 1.00 40.47 101 GLY A O 1
ATOM 773 N N . LEU A 1 102 ? -31.829 10.677 -43.584 1.00 46.19 102 LEU A N 1
ATOM 774 C CA . LEU A 1 102 ? -31.456 10.587 -42.157 1.00 46.19 102 LEU A CA 1
ATOM 775 C C . LEU A 1 102 ? -31.550 11.895 -41.350 1.00 46.19 102 LEU A C 1
ATOM 777 O O . LEU A 1 102 ? -31.545 11.831 -40.123 1.00 46.19 102 LEU A O 1
ATOM 781 N N . GLY A 1 103 ? -31.623 13.065 -41.994 1.00 36.69 103 GLY A N 1
ATOM 782 C CA . GLY A 1 103 ? -31.419 14.363 -41.329 1.00 36.69 103 GLY A CA 1
ATOM 783 C C . GLY A 1 103 ? -32.661 15.252 -41.152 1.00 36.69 103 GLY A C 1
ATOM 784 O O . GLY A 1 103 ? -32.881 16.161 -41.952 1.00 36.69 103 GLY A O 1
ATOM 785 N N . GLY A 1 104 ? -33.389 15.075 -40.044 1.00 45.38 104 GLY A N 1
ATOM 786 C CA . GLY A 1 104 ? -34.178 16.132 -39.387 1.00 45.38 104 GLY A CA 1
ATOM 787 C C . GLY A 1 104 ? -35.553 16.511 -39.970 1.00 45.38 104 GLY A C 1
ATOM 788 O O . GLY A 1 104 ? -35.680 17.547 -40.629 1.00 45.38 104 GLY A O 1
ATOM 789 N N . GLY A 1 105 ? -36.598 15.769 -39.580 1.00 29.75 105 GLY A N 1
ATOM 790 C CA . GLY A 1 105 ? -38.015 16.142 -39.723 1.00 29.75 105 GLY A CA 1
ATOM 791 C C . GLY A 1 105 ? -38.932 15.327 -38.794 1.00 29.75 105 GLY A C 1
ATOM 792 O O . GLY A 1 105 ? -38.890 14.106 -38.821 1.00 29.75 105 GLY A O 1
ATOM 793 N N . GLU A 1 106 ? -39.723 16.008 -37.957 1.00 34.94 106 GLU A N 1
ATOM 794 C CA . GLU A 1 106 ? -40.808 15.463 -37.101 1.00 34.94 106 GLU A CA 1
ATOM 795 C C . GLU A 1 106 ? -40.493 14.298 -36.120 1.00 34.94 106 GLU A C 1
ATOM 797 O O . GLU A 1 106 ? -41.412 13.635 -35.653 1.00 34.94 106 GLU A O 1
ATOM 802 N N . VAL A 1 107 ? -39.232 14.211 -35.655 1.00 38.00 107 VAL A N 1
ATOM 803 C CA . VAL A 1 107 ? -38.796 13.672 -34.331 1.00 38.00 107 VAL A CA 1
ATOM 804 C C . VAL A 1 107 ? -38.843 12.129 -34.136 1.00 38.00 107 VAL A C 1
ATOM 806 O O . VAL A 1 107 ? -39.792 11.484 -34.572 1.00 38.00 107 VAL A O 1
ATOM 809 N N . PRO A 1 108 ? -37.877 11.500 -33.415 1.00 50.62 108 PRO A N 1
ATOM 810 C CA . PRO A 1 108 ? -36.630 12.028 -32.847 1.00 50.62 108 PRO A CA 1
ATOM 811 C C . PRO A 1 108 ? -35.366 11.622 -33.629 1.00 50.62 108 PRO A C 1
ATOM 813 O O . PRO A 1 108 ? -35.271 10.539 -34.204 1.00 50.62 108 PRO A O 1
ATOM 816 N N . GLU A 1 109 ? -34.354 12.488 -33.582 1.00 66.88 109 GLU A N 1
ATOM 817 C CA . GLU A 1 109 ? -32.980 12.153 -33.978 1.00 66.88 109 GLU A CA 1
ATOM 818 C C . GLU A 1 109 ? -32.361 11.195 -32.942 1.00 66.88 109 GLU A C 1
ATOM 820 O O . GLU A 1 109 ? -32.662 11.287 -31.751 1.00 66.88 109 GLU A O 1
ATOM 825 N N . VAL A 1 110 ? -31.489 10.274 -33.373 1.00 81.00 110 VAL A N 1
ATOM 826 C CA . VAL A 1 110 ? -30.788 9.381 -32.434 1.00 81.00 110 VAL A CA 1
ATOM 827 C C . VAL A 1 110 ? -29.685 10.168 -31.728 1.00 81.00 110 VAL A C 1
ATOM 829 O O . VAL A 1 110 ? -28.744 10.633 -32.372 1.00 81.00 110 VAL A O 1
ATOM 832 N N . GLY A 1 111 ? -29.773 10.296 -30.406 1.00 85.69 111 GLY A N 1
ATOM 833 C CA . GLY A 1 111 ? -28.764 10.982 -29.606 1.00 85.69 111 GLY A CA 1
ATOM 834 C C . GLY A 1 111 ? -27.430 10.231 -29.631 1.00 85.69 111 GLY A C 1
ATOM 835 O O . GLY A 1 111 ? -27.353 9.073 -29.225 1.00 85.69 111 GLY A O 1
ATOM 836 N N . MET A 1 112 ? -26.368 10.881 -30.112 1.00 89.62 112 MET A N 1
ATOM 837 C CA . MET A 1 112 ? -25.047 10.259 -30.269 1.00 89.62 112 MET A CA 1
ATOM 838 C C . MET A 1 112 ? -24.126 10.589 -29.088 1.00 89.62 112 MET A C 1
ATOM 840 O O . MET A 1 112 ? -23.737 11.749 -28.907 1.00 89.62 112 MET A O 1
ATOM 844 N N . GLY A 1 113 ? -23.753 9.572 -28.305 1.00 90.88 113 GLY A N 1
ATOM 845 C CA . GLY A 1 113 ? -22.941 9.715 -27.089 1.00 90.88 113 GLY A CA 1
ATOM 846 C C . GLY A 1 113 ? -21.653 8.882 -27.081 1.00 90.88 113 GLY A C 1
ATOM 847 O O . GLY A 1 113 ? -21.531 7.898 -27.807 1.00 90.88 113 GLY A O 1
ATOM 848 N N . VAL A 1 114 ? -20.700 9.242 -26.221 1.00 92.75 114 VAL A N 1
ATOM 849 C CA . VAL A 1 114 ? -19.491 8.448 -25.935 1.00 92.75 114 VAL A CA 1
ATOM 850 C C . VAL A 1 114 ? -19.207 8.396 -24.437 1.00 92.75 114 VAL A C 1
ATOM 852 O O . VAL A 1 114 ? -19.429 9.376 -23.730 1.00 92.75 114 VAL A O 1
ATOM 855 N N . VAL A 1 115 ? -18.684 7.266 -23.960 1.00 93.62 115 VAL A N 1
ATOM 856 C CA . VAL A 1 115 ? -18.237 7.066 -22.573 1.00 93.62 115 VAL A CA 1
ATOM 857 C C . VAL A 1 115 ? -16.812 6.518 -22.588 1.00 93.62 115 VAL A C 1
ATOM 859 O O . VAL A 1 115 ? -16.574 5.424 -23.105 1.00 93.62 115 VAL A O 1
ATOM 862 N N . ASP A 1 116 ? -15.866 7.250 -21.994 1.00 89.94 116 ASP A N 1
ATOM 863 C CA . ASP A 1 116 ? -14.510 6.746 -21.756 1.00 89.94 116 ASP A CA 1
ATOM 864 C C . ASP A 1 116 ? -14.505 5.829 -20.523 1.00 89.94 116 ASP A C 1
ATOM 866 O O . ASP A 1 116 ? -14.498 6.277 -19.374 1.00 89.94 116 ASP A O 1
ATOM 870 N N . CYS A 1 117 ? -14.460 4.520 -20.751 1.00 85.75 117 CYS A N 1
ATOM 871 C CA . CYS A 1 117 ? -14.462 3.510 -19.695 1.00 85.75 117 CYS A CA 1
ATOM 872 C C . CYS A 1 117 ? -13.161 3.449 -18.876 1.00 85.75 117 CYS A C 1
ATOM 874 O O . CYS A 1 117 ? -13.100 2.737 -17.877 1.00 85.75 117 CYS A O 1
ATOM 876 N N . THR A 1 118 ? -12.115 4.193 -19.248 1.00 73.56 118 THR A N 1
ATOM 877 C CA . THR A 1 118 ? -10.903 4.349 -18.423 1.00 73.56 118 THR A CA 1
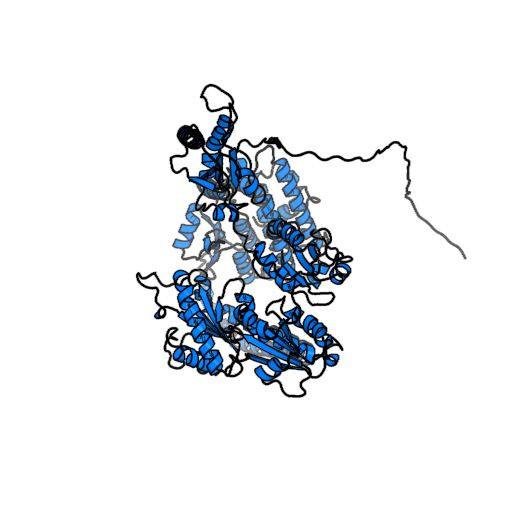ATOM 878 C C . THR A 1 118 ? -11.025 5.490 -17.417 1.00 73.56 118 THR A C 1
ATOM 880 O O . THR A 1 118 ? -10.359 5.462 -16.380 1.00 73.56 118 THR A O 1
ATOM 883 N N . LEU A 1 119 ? -11.918 6.449 -17.679 1.00 67.44 119 LEU A N 1
ATOM 884 C CA . LEU A 1 119 ? -12.325 7.496 -16.739 1.00 67.44 119 LEU A CA 1
ATOM 885 C C . LEU A 1 119 ? -13.578 7.093 -15.944 1.00 67.44 119 LEU A C 1
ATOM 887 O O . LEU A 1 119 ? -13.744 7.507 -14.794 1.00 67.44 119 LEU A O 1
ATOM 891 N N . HIS A 1 120 ? -14.459 6.291 -16.546 1.00 84.00 120 HIS A N 1
ATOM 892 C CA . HIS A 1 120 ? -15.809 5.992 -16.058 1.00 84.00 120 HIS A CA 1
ATOM 893 C C . HIS A 1 120 ? -16.107 4.482 -16.031 1.00 84.00 120 HIS A C 1
ATOM 895 O O . HIS A 1 120 ? -17.204 4.050 -16.377 1.00 84.00 120 HIS A O 1
ATOM 901 N N . GLY A 1 121 ? -15.132 3.674 -15.599 1.00 63.12 121 GLY A N 1
ATOM 902 C CA . GLY A 1 121 ? -15.236 2.207 -15.548 1.00 63.12 121 GLY A CA 1
ATOM 903 C C . GLY A 1 121 ? -16.514 1.697 -14.876 1.00 63.12 121 GLY A C 1
ATOM 904 O O . GLY A 1 121 ? -17.241 0.931 -15.493 1.00 63.12 121 GLY A O 1
ATOM 905 N N . ASP A 1 122 ? -16.872 2.221 -13.696 1.00 67.75 122 ASP A N 1
ATOM 906 C CA . ASP A 1 122 ? -18.094 1.826 -12.971 1.00 67.75 122 ASP A CA 1
ATOM 907 C C . ASP A 1 122 ? -19.396 2.032 -13.785 1.00 67.75 122 ASP A C 1
ATOM 909 O O . ASP A 1 122 ? -20.349 1.265 -13.648 1.00 67.75 122 ASP A O 1
ATOM 913 N N . LEU A 1 123 ? -19.443 3.043 -14.666 1.00 81.00 123 LEU A N 1
ATOM 914 C CA . LEU A 1 123 ? -20.574 3.294 -15.572 1.00 81.00 123 LEU A CA 1
ATOM 915 C C . LEU A 1 123 ? -20.590 2.297 -16.741 1.00 81.00 123 LEU A C 1
ATOM 917 O O . LEU A 1 123 ? -21.658 1.885 -17.194 1.00 81.00 123 LEU A O 1
ATOM 921 N N . CYS A 1 124 ? -19.422 1.873 -17.218 1.00 86.50 124 CYS A N 1
ATOM 922 C CA . CYS A 1 124 ? -19.307 0.838 -18.239 1.00 86.50 124 CYS A CA 1
ATOM 923 C C . CYS A 1 124 ? -19.626 -0.558 -17.674 1.00 86.50 124 CYS A C 1
ATOM 925 O O . CYS A 1 124 ? -20.367 -1.310 -18.306 1.00 86.50 124 CYS A O 1
ATOM 927 N N . ASP A 1 125 ? -19.179 -0.863 -16.454 1.00 81.69 125 ASP A N 1
ATOM 928 C CA . ASP A 1 125 ? -19.507 -2.092 -15.721 1.00 81.69 125 ASP A CA 1
ATOM 929 C C . ASP A 1 125 ? -21.021 -2.197 -15.460 1.00 81.69 125 ASP A C 1
ATOM 931 O O . ASP A 1 125 ? -21.629 -3.237 -15.727 1.00 81.69 125 ASP A O 1
ATOM 935 N N . ALA A 1 126 ? -21.667 -1.103 -15.032 1.00 84.50 126 ALA A N 1
ATOM 936 C CA . ALA A 1 126 ? -23.123 -1.034 -14.864 1.00 84.50 126 ALA A CA 1
ATOM 937 C C . ALA A 1 126 ? -23.887 -1.277 -16.183 1.00 84.50 126 ALA A C 1
ATOM 939 O O . ALA A 1 126 ? -24.912 -1.963 -16.193 1.00 84.50 126 ALA A O 1
ATOM 940 N N . ASN A 1 127 ? -23.351 -0.787 -17.306 1.00 86.88 127 ASN A N 1
ATOM 941 C CA . ASN A 1 127 ? -23.848 -1.057 -18.660 1.00 86.88 127 ASN A CA 1
ATOM 942 C C . ASN A 1 127 ? -23.377 -2.413 -19.241 1.00 86.88 127 ASN A C 1
ATOM 944 O O . ASN A 1 127 ? -23.662 -2.719 -20.400 1.00 86.88 127 ASN A O 1
ATOM 948 N N . LYS A 1 128 ? -22.702 -3.256 -18.442 1.00 90.94 128 LYS A N 1
ATOM 949 C CA . LYS A 1 128 ? -22.210 -4.606 -18.789 1.00 90.94 128 LYS A CA 1
ATOM 950 C C . LYS A 1 128 ? -21.226 -4.631 -19.966 1.00 90.94 128 LYS A C 1
ATOM 952 O O . LYS A 1 128 ? -21.204 -5.572 -20.761 1.00 90.94 128 LYS A O 1
ATOM 957 N N . VAL A 1 129 ? -20.393 -3.599 -20.074 1.00 89.81 129 VAL A N 1
ATOM 958 C CA . VAL A 1 129 ? -19.349 -3.467 -21.094 1.00 89.81 129 VAL A CA 1
ATOM 959 C C . VAL A 1 129 ? -18.147 -4.342 -20.729 1.00 89.81 129 VAL A C 1
ATOM 961 O O . VAL A 1 129 ? -17.304 -3.960 -19.928 1.00 89.81 129 VAL A O 1
ATOM 964 N N . THR A 1 130 ? -18.032 -5.515 -21.351 1.00 85.06 130 THR A N 1
ATOM 965 C CA . THR A 1 130 ? -16.931 -6.469 -21.098 1.00 85.06 130 THR A CA 1
ATOM 966 C C . THR A 1 130 ? -15.779 -6.380 -22.111 1.00 85.06 130 THR A C 1
ATOM 968 O O . THR A 1 130 ? -14.928 -7.266 -22.163 1.00 85.06 130 THR A O 1
ATOM 971 N N . GLY A 1 131 ? -15.757 -5.354 -22.966 1.00 77.94 131 GLY A N 1
ATOM 972 C CA . GLY A 1 131 ? -14.746 -5.168 -24.011 1.00 77.94 131 GLY A CA 1
ATOM 973 C C . GLY A 1 131 ? -15.010 -3.929 -24.869 1.00 77.94 131 GLY A C 1
ATOM 974 O O . GLY A 1 131 ? -16.131 -3.419 -24.897 1.00 77.94 131 GLY A O 1
ATOM 975 N N . TYR A 1 132 ? -13.980 -3.437 -25.566 1.00 87.12 132 TYR A N 1
ATOM 976 C CA . TYR A 1 132 ? -14.007 -2.116 -26.207 1.00 87.12 132 TYR A CA 1
ATOM 977 C C . TYR A 1 132 ? -13.705 -2.153 -27.723 1.00 87.12 132 TYR A C 1
ATOM 979 O O . TYR A 1 132 ? -12.805 -2.885 -28.145 1.00 87.12 132 TYR A O 1
ATOM 987 N N . PRO A 1 133 ? -14.375 -1.317 -28.541 1.00 91.31 133 PRO A N 1
ATOM 988 C CA . PRO A 1 133 ? -15.536 -0.507 -28.181 1.00 91.31 133 PRO A CA 1
ATOM 989 C C . PRO A 1 133 ? -16.803 -1.370 -28.121 1.00 91.31 133 PRO A C 1
ATOM 991 O O . PRO A 1 133 ? -17.002 -2.255 -28.955 1.00 91.31 133 PRO A O 1
ATOM 994 N N . THR A 1 134 ? -17.675 -1.085 -27.158 1.00 96.31 134 THR A N 1
ATOM 995 C CA . THR A 1 134 ? -19.024 -1.659 -27.084 1.00 96.31 134 THR A CA 1
ATOM 996 C C . THR A 1 134 ? -20.038 -0.596 -27.489 1.00 96.31 134 THR A C 1
ATOM 998 O O . THR A 1 134 ? -20.026 0.515 -26.968 1.00 96.31 134 THR A O 1
ATOM 1001 N N . LEU A 1 135 ? -20.918 -0.942 -28.428 1.00 96.81 135 LEU A N 1
ATOM 1002 C CA . LEU A 1 135 ? -21.904 -0.031 -29.008 1.00 96.81 135 LEU A CA 1
ATOM 1003 C C . LEU A 1 135 ? -23.306 -0.416 -28.528 1.00 96.81 135 LEU A C 1
ATOM 1005 O O . LEU A 1 135 ? -23.818 -1.477 -28.898 1.00 96.81 135 LEU A O 1
ATOM 1009 N N . LEU A 1 136 ? -23.913 0.433 -27.698 1.00 96.38 136 LEU A N 1
ATOM 1010 C CA . LEU A 1 136 ? -25.206 0.177 -27.057 1.00 96.38 136 LEU A CA 1
ATOM 1011 C C . LEU A 1 136 ? -26.263 1.168 -27.543 1.00 96.38 136 LEU A C 1
ATOM 1013 O O . LEU A 1 136 ? -26.016 2.372 -27.597 1.00 96.38 136 LEU A O 1
ATOM 1017 N N . MET A 1 137 ? -27.439 0.641 -27.882 1.00 94.62 137 MET A N 1
ATOM 1018 C CA . MET A 1 137 ? -28.641 1.417 -28.170 1.00 94.62 137 MET A CA 1
ATOM 1019 C C . MET A 1 137 ? -29.505 1.472 -26.910 1.00 94.62 137 MET A C 1
ATOM 1021 O O . MET A 1 137 ? -29.841 0.425 -26.349 1.00 94.62 137 MET A O 1
ATOM 1025 N N . PHE A 1 138 ? -29.885 2.674 -26.495 1.00 94.00 138 PHE A N 1
ATOM 1026 C CA . PHE A 1 138 ? -30.765 2.942 -25.364 1.00 94.00 138 PHE A CA 1
ATOM 1027 C C . PHE A 1 138 ? -32.072 3.566 -25.846 1.00 94.00 138 PHE A C 1
ATOM 1029 O O . PHE A 1 138 ? -32.060 4.373 -26.770 1.00 94.00 138 PHE A O 1
ATOM 1036 N N . HIS A 1 139 ? -33.177 3.231 -25.191 1.00 91.94 139 HIS A N 1
ATOM 1037 C CA . HIS A 1 139 ? -34.465 3.904 -25.335 1.00 91.94 139 HIS A CA 1
ATOM 1038 C C . HIS A 1 139 ? -35.006 4.173 -23.927 1.00 91.94 139 HIS A C 1
ATOM 1040 O O . HIS A 1 139 ? -35.048 3.248 -23.110 1.00 91.94 139 HIS A O 1
ATOM 1046 N N . ASP A 1 140 ? -35.349 5.425 -23.626 1.00 89.19 140 ASP A N 1
ATOM 1047 C CA . ASP A 1 140 ? -35.879 5.874 -22.329 1.00 89.19 140 ASP A CA 1
ATOM 1048 C C . ASP A 1 140 ? -35.087 5.323 -21.119 1.00 89.19 140 ASP A C 1
ATOM 1050 O O . ASP A 1 140 ? -35.595 4.595 -20.256 1.00 89.19 140 ASP A O 1
ATOM 1054 N N . GLY A 1 141 ? -33.778 5.595 -21.112 1.00 86.69 141 GLY A N 1
ATOM 1055 C CA . GLY A 1 141 ? -32.832 5.185 -20.071 1.00 86.69 141 GLY A CA 1
ATOM 1056 C C . GLY A 1 141 ? -32.423 3.705 -20.068 1.00 86.69 141 GLY A C 1
ATOM 1057 O O . GLY A 1 141 ? -31.604 3.312 -19.238 1.00 86.69 141 GLY A O 1
ATOM 1058 N N . LYS A 1 142 ? -32.963 2.857 -20.956 1.00 91.12 142 LYS A N 1
ATOM 1059 C CA . LYS A 1 142 ? -32.762 1.393 -20.929 1.00 91.12 142 LYS A CA 1
ATOM 1060 C C . LYS A 1 142 ? -32.042 0.889 -22.172 1.00 91.12 142 LYS A C 1
ATOM 1062 O O . LYS A 1 142 ? -32.435 1.229 -23.281 1.00 91.12 142 LYS A O 1
ATOM 1067 N N . ILE A 1 143 ? -31.054 0.008 -21.998 1.00 92.88 143 ILE A N 1
ATOM 1068 C CA . ILE A 1 143 ? -30.425 -0.719 -23.113 1.00 92.88 143 ILE A CA 1
ATOM 1069 C C . ILE A 1 143 ? -31.494 -1.566 -23.820 1.00 92.88 143 ILE A C 1
ATOM 1071 O O . ILE A 1 143 ? -32.099 -2.438 -23.194 1.00 92.88 143 ILE A O 1
ATOM 1075 N N . VAL A 1 144 ? -31.697 -1.335 -25.118 1.00 92.81 144 VAL A N 1
ATOM 1076 C CA . VAL A 1 144 ? -32.627 -2.101 -25.968 1.00 92.81 144 VAL A CA 1
ATOM 1077 C C . VAL A 1 144 ? -31.922 -3.022 -26.964 1.00 92.81 144 VAL A C 1
ATOM 1079 O O . VAL A 1 144 ? -32.501 -4.030 -27.360 1.00 92.81 144 VAL A O 1
ATOM 1082 N N . ASP A 1 145 ? -30.680 -2.722 -27.361 1.00 93.62 145 ASP A N 1
ATOM 1083 C CA . ASP A 1 145 ? -29.883 -3.578 -28.253 1.00 93.62 145 ASP A CA 1
ATOM 1084 C C . ASP A 1 145 ? -28.375 -3.269 -28.153 1.00 93.62 145 ASP A C 1
ATOM 1086 O O . ASP A 1 145 ? -27.968 -2.201 -27.691 1.00 93.62 145 ASP A O 1
ATOM 1090 N N . GLN A 1 146 ? -27.536 -4.185 -28.638 1.00 94.75 146 GLN A N 1
ATOM 1091 C CA . GLN A 1 146 ? -26.082 -4.042 -28.738 1.00 94.75 146 GLN A CA 1
ATOM 1092 C C . GLN A 1 146 ? -25.640 -4.380 -30.165 1.00 94.75 146 GLN A C 1
ATOM 1094 O O . GLN A 1 146 ? -25.903 -5.477 -30.662 1.00 94.75 146 GLN A O 1
ATOM 1099 N N . PHE A 1 147 ? -24.916 -3.474 -30.822 1.00 92.50 147 PHE A N 1
ATOM 1100 C CA . PHE A 1 147 ? -24.397 -3.730 -32.166 1.00 92.50 147 PHE A CA 1
ATOM 1101 C C . PHE A 1 147 ? -23.217 -4.718 -32.117 1.00 92.50 147 PHE A C 1
ATOM 1103 O O . PHE A 1 147 ? -22.266 -4.527 -31.361 1.00 92.50 147 PHE A O 1
ATOM 1110 N N . LYS A 1 148 ? -23.288 -5.785 -32.928 1.00 87.62 148 LYS A N 1
ATOM 1111 C CA . LYS A 1 148 ? -22.353 -6.936 -32.910 1.00 87.62 148 LYS A CA 1
ATOM 1112 C C . LYS A 1 148 ? -21.782 -7.322 -34.284 1.00 87.62 148 LYS A C 1
ATOM 1114 O O . LYS A 1 148 ? -21.170 -8.378 -34.418 1.00 87.62 148 LYS A O 1
ATOM 1119 N N . LYS A 1 149 ? -22.013 -6.506 -35.316 1.00 87.31 149 LYS A N 1
ATOM 1120 C CA . LYS A 1 149 ? -21.503 -6.730 -36.679 1.00 87.31 149 LYS A CA 1
ATOM 1121 C C . LYS A 1 149 ? -20.090 -6.152 -36.867 1.00 87.31 149 LYS A C 1
ATOM 1123 O O . LYS A 1 149 ? -19.536 -5.524 -35.964 1.00 87.31 149 LYS A O 1
ATOM 1128 N N . ALA A 1 150 ? -19.531 -6.332 -38.068 1.00 79.56 150 ALA A N 1
ATOM 1129 C CA . ALA A 1 150 ? -18.448 -5.485 -38.565 1.00 79.56 150 ALA A CA 1
ATOM 1130 C C . ALA A 1 150 ? -18.837 -4.002 -38.427 1.00 79.56 150 ALA A C 1
ATOM 1132 O O . ALA A 1 150 ? -19.991 -3.634 -38.641 1.00 79.56 150 ALA A O 1
ATOM 1133 N N . ARG A 1 151 ? -17.891 -3.156 -38.019 1.00 89.81 151 ARG A N 1
ATOM 1134 C CA . ARG A 1 151 ? -18.150 -1.768 -37.599 1.00 89.81 151 ARG A CA 1
ATOM 1135 C C . ARG A 1 151 ? -18.061 -0.787 -38.773 1.00 89.81 151 ARG A C 1
ATOM 1137 O O . ARG A 1 151 ? -17.443 0.268 -38.670 1.00 89.81 151 ARG A O 1
ATOM 1144 N N . GLU A 1 152 ? -18.700 -1.165 -39.876 1.00 88.50 152 GLU A N 1
ATOM 1145 C CA . GLU A 1 152 ? -18.778 -0.385 -41.110 1.00 88.50 152 GLU A CA 1
ATOM 1146 C C . GLU A 1 152 ? -19.917 0.638 -41.054 1.00 88.50 152 GLU A C 1
ATOM 1148 O O . GLU A 1 152 ? -20.975 0.381 -40.470 1.00 88.50 152 GLU A O 1
ATOM 1153 N N . LEU A 1 153 ? -19.717 1.792 -41.698 1.00 84.12 153 LEU A N 1
ATOM 1154 C CA . LEU A 1 153 ? -20.631 2.940 -41.636 1.00 84.12 153 LEU A CA 1
ATOM 1155 C C . LEU A 1 153 ? -22.071 2.585 -42.049 1.00 84.12 153 LEU A C 1
ATOM 1157 O O . LEU A 1 153 ? -23.026 2.964 -41.371 1.00 84.12 153 LEU A O 1
ATOM 1161 N N . GLU A 1 154 ? -22.232 1.807 -43.119 1.00 82.56 154 GLU A N 1
ATOM 1162 C CA . GLU A 1 154 ? -23.551 1.447 -43.656 1.00 82.56 154 GLU A CA 1
ATOM 1163 C C . GLU A 1 154 ? -24.286 0.399 -42.806 1.00 82.56 154 GLU A C 1
ATOM 1165 O O . GLU A 1 154 ? -25.508 0.467 -42.662 1.00 82.56 154 GLU A O 1
ATOM 1170 N N . ASP A 1 155 ? -23.564 -0.521 -42.158 1.00 86.50 155 ASP A N 1
ATOM 1171 C CA . ASP A 1 155 ? -24.169 -1.466 -41.211 1.00 86.50 155 ASP A CA 1
ATOM 1172 C C . ASP A 1 155 ? -24.655 -0.746 -39.939 1.00 86.50 155 ASP A C 1
ATOM 1174 O O . ASP A 1 155 ? -25.717 -1.071 -39.398 1.00 86.50 155 ASP A O 1
ATOM 1178 N N . LEU A 1 156 ? -23.920 0.279 -39.490 1.00 89.62 156 LEU A N 1
ATOM 1179 C CA . LEU A 1 156 ? -24.307 1.139 -38.368 1.00 89.62 156 LEU A CA 1
ATOM 1180 C C . LEU A 1 156 ? -25.538 1.993 -38.715 1.00 89.62 156 LEU A C 1
ATOM 1182 O O . LEU A 1 156 ? -26.514 1.987 -37.960 1.00 89.62 156 LEU A O 1
ATOM 1186 N N . LYS A 1 157 ? -25.564 2.634 -39.893 1.00 86.94 157 LYS A N 1
ATOM 1187 C CA . LYS A 1 157 ? -26.753 3.341 -40.407 1.00 86.94 157 LYS A CA 1
ATOM 1188 C C . LYS A 1 157 ? -27.968 2.418 -40.508 1.00 86.94 157 LYS A C 1
ATOM 1190 O O . LYS A 1 157 ? -29.056 2.795 -40.077 1.00 86.94 157 LYS A O 1
ATOM 1195 N N . ALA A 1 158 ? -27.805 1.199 -41.027 1.00 84.12 158 ALA A N 1
ATOM 1196 C CA . ALA A 1 158 ? -28.887 0.219 -41.120 1.00 84.12 158 ALA A CA 1
ATOM 1197 C C . ALA A 1 158 ? -29.408 -0.219 -39.736 1.00 84.12 158 ALA A C 1
ATOM 1199 O O . ALA A 1 158 ? -30.621 -0.344 -39.537 1.00 84.12 158 ALA A O 1
ATOM 1200 N N . PHE A 1 159 ? -28.515 -0.401 -38.758 1.00 88.88 159 PHE A N 1
ATOM 1201 C CA . PHE A 1 159 ? -28.875 -0.703 -37.370 1.00 88.88 159 PHE A CA 1
ATOM 1202 C C . PHE A 1 159 ? -29.696 0.423 -36.727 1.00 88.88 159 PHE A C 1
ATOM 1204 O O . PHE A 1 159 ? -30.713 0.138 -36.092 1.00 88.88 159 PHE A O 1
ATOM 1211 N N . MET A 1 160 ? -29.311 1.685 -36.943 1.00 87.12 160 MET A N 1
ATOM 1212 C CA . MET A 1 160 ? -30.042 2.859 -36.452 1.00 87.12 160 MET A CA 1
ATOM 1213 C C . MET A 1 160 ? -31.399 3.026 -37.155 1.00 87.12 160 MET A C 1
ATOM 1215 O O . MET A 1 160 ? -32.418 3.120 -36.471 1.00 87.12 160 MET A O 1
ATOM 1219 N N . LYS A 1 161 ? -31.450 2.950 -38.499 1.00 84.38 161 LYS A N 1
ATOM 1220 C CA . LYS A 1 161 ? -32.699 3.013 -39.295 1.00 84.38 161 LYS A CA 1
ATOM 1221 C C . LYS A 1 161 ? -33.730 1.966 -38.828 1.00 84.38 161 LYS A C 1
ATOM 1223 O O . LYS A 1 161 ? -34.923 2.262 -38.769 1.00 84.38 161 LYS A O 1
ATOM 1228 N N . ARG A 1 162 ? -33.289 0.761 -38.434 1.00 85.31 162 ARG A N 1
ATOM 1229 C CA . ARG A 1 162 ? -34.157 -0.291 -37.863 1.00 85.31 162 ARG A CA 1
ATOM 1230 C C . ARG A 1 162 ? -34.768 0.104 -36.514 1.00 85.31 162 ARG A C 1
ATOM 1232 O O . ARG A 1 162 ? -35.955 -0.138 -36.318 1.00 85.31 162 ARG A O 1
ATOM 1239 N N . HIS A 1 163 ? -33.986 0.685 -35.603 1.00 86.00 163 HIS A N 1
ATOM 1240 C CA . HIS A 1 163 ? -34.464 1.061 -34.264 1.00 86.00 163 HIS A CA 1
ATOM 1241 C C . HIS A 1 163 ? -35.379 2.285 -34.285 1.00 86.00 163 HIS A C 1
ATOM 1243 O O . HIS A 1 163 ? -36.426 2.252 -33.646 1.00 86.00 163 HIS A O 1
ATOM 1249 N N . VAL A 1 164 ? -35.083 3.291 -35.116 1.00 82.06 164 VAL A N 1
ATOM 1250 C CA . VAL A 1 164 ? -36.004 4.418 -35.372 1.00 82.06 164 VAL A CA 1
ATOM 1251 C C . VAL A 1 164 ? -37.358 3.904 -35.881 1.00 82.06 164 VAL A C 1
ATOM 1253 O O . VAL A 1 164 ? -38.404 4.276 -35.356 1.00 82.06 164 VAL A O 1
ATOM 1256 N N . LYS A 1 165 ? -37.360 2.962 -36.838 1.00 75.50 165 LYS A N 1
ATOM 1257 C CA . LYS A 1 165 ? -38.599 2.349 -37.349 1.00 75.50 165 LYS A CA 1
ATOM 1258 C C . LYS A 1 165 ? -39.353 1.515 -36.300 1.00 75.50 165 LYS A C 1
ATOM 1260 O O . LYS A 1 165 ? -40.568 1.380 -36.409 1.00 75.50 165 LYS A O 1
ATOM 1265 N N . ALA A 1 166 ? -38.659 0.948 -35.313 1.00 71.69 166 ALA A N 1
ATOM 1266 C CA . ALA A 1 166 ? -39.265 0.167 -34.232 1.00 71.69 166 ALA A CA 1
ATOM 1267 C C . ALA A 1 166 ? -39.822 1.032 -33.084 1.00 71.69 166 ALA A C 1
ATOM 1269 O O . ALA A 1 166 ? -40.692 0.566 -32.353 1.00 71.69 166 ALA A O 1
ATOM 1270 N N . ALA A 1 167 ? -39.347 2.274 -32.936 1.00 64.69 167 ALA A N 1
ATOM 1271 C CA . ALA A 1 167 ? -39.817 3.230 -31.931 1.00 64.69 167 ALA A CA 1
ATOM 1272 C C . ALA A 1 167 ? -41.066 4.032 -32.364 1.00 64.69 167 ALA A C 1
ATOM 1274 O O . ALA A 1 167 ? -41.663 4.728 -31.546 1.00 64.69 167 ALA A O 1
ATOM 1275 N N . ALA A 1 168 ? -41.480 3.942 -33.633 1.00 58.12 168 ALA A N 1
ATOM 1276 C CA . ALA A 1 168 ? -42.651 4.652 -34.146 1.00 58.12 168 ALA A CA 1
ATOM 1277 C C . ALA A 1 168 ? -43.975 4.093 -33.562 1.00 58.12 168 ALA A C 1
ATOM 1279 O O . ALA A 1 168 ? -44.181 2.875 -33.577 1.00 58.12 168 ALA A O 1
ATOM 1280 N N . PRO A 1 169 ? -44.902 4.946 -33.080 1.00 50.69 169 PRO A N 1
ATOM 1281 C CA . PRO A 1 169 ? -46.133 4.492 -32.434 1.00 50.69 169 PRO A CA 1
ATOM 1282 C C . PRO A 1 169 ? -47.155 3.906 -33.433 1.00 50.69 169 PRO A C 1
ATOM 1284 O O . PRO A 1 169 ? -47.294 4.414 -34.549 1.00 50.69 169 PRO A O 1
ATOM 1287 N N . PRO A 1 170 ? -47.926 2.870 -33.045 1.00 49.00 170 PRO A N 1
ATOM 1288 C CA . PRO A 1 170 ? -49.028 2.353 -33.854 1.00 49.00 170 PRO A CA 1
ATOM 1289 C C . PRO A 1 170 ? -50.239 3.313 -33.854 1.00 49.00 170 PRO A C 1
ATOM 1291 O O . PRO A 1 170 ? -50.451 4.037 -32.878 1.00 49.00 170 PRO A O 1
ATOM 1294 N N . PRO A 1 171 ? -51.077 3.309 -34.911 1.00 40.19 171 PRO A N 1
ATOM 1295 C CA . PRO A 1 171 ? -52.254 4.174 -34.990 1.00 40.19 171 PRO A CA 1
ATOM 1296 C C . PRO A 1 171 ? -53.318 3.806 -33.930 1.00 40.19 171 PRO A C 1
ATOM 1298 O O . PRO A 1 171 ? -53.527 2.620 -33.659 1.00 40.19 171 PRO A O 1
ATOM 1301 N N . PRO A 1 172 ? -54.013 4.795 -33.333 1.00 39.75 172 PRO A N 1
ATOM 1302 C CA . PRO A 1 172 ? -54.852 4.572 -32.156 1.00 39.75 172 PRO A CA 1
ATOM 1303 C C . PRO A 1 172 ? -56.236 3.968 -32.481 1.00 39.75 172 PRO A C 1
ATOM 1305 O O . PRO A 1 172 ? -56.903 4.425 -33.414 1.00 39.75 172 PRO A O 1
ATOM 1308 N N . PRO A 1 173 ? -56.731 3.002 -31.681 1.00 42.81 173 PRO A N 1
ATOM 1309 C CA . PRO A 1 173 ? -58.131 2.577 -31.699 1.00 42.81 173 PRO A CA 1
ATOM 1310 C C . PRO A 1 173 ? -59.047 3.577 -30.951 1.00 42.81 173 PRO A C 1
ATOM 1312 O O . PRO A 1 173 ? -58.573 4.325 -30.092 1.00 42.81 173 PRO A O 1
ATOM 1315 N N . PRO A 1 174 ? -60.365 3.599 -31.233 1.00 39.12 174 PRO A N 1
ATOM 1316 C CA . PRO A 1 174 ? -61.305 4.530 -30.602 1.00 39.12 174 PRO A CA 1
ATOM 1317 C C . PRO A 1 174 ? -61.656 4.143 -29.145 1.00 39.12 174 PRO A C 1
ATOM 1319 O O . PRO A 1 174 ? -61.782 2.953 -28.845 1.00 39.12 174 PRO A O 1
ATOM 1322 N N . PRO A 1 175 ? -61.877 5.119 -28.240 1.00 46.69 175 PRO A N 1
ATOM 1323 C CA . PRO A 1 175 ? -62.141 4.865 -26.822 1.00 46.69 175 PRO A CA 1
ATOM 1324 C C . PRO A 1 175 ? -63.630 4.643 -26.498 1.00 46.69 175 PRO A C 1
ATOM 1326 O O . PRO A 1 175 ? -64.499 5.368 -26.987 1.00 46.69 175 PRO A O 1
ATOM 1329 N N . PRO A 1 176 ? -63.924 3.703 -25.587 1.00 39.22 176 PRO A N 1
ATOM 1330 C CA . PRO A 1 176 ? -64.903 3.949 -24.520 1.00 39.22 176 PRO A CA 1
ATOM 1331 C C . PRO A 1 176 ? -64.394 3.397 -23.154 1.00 39.22 176 PRO A C 1
ATOM 1333 O O . PRO A 1 176 ? -63.276 2.893 -23.074 1.00 39.22 176 PRO A O 1
ATOM 1336 N N . PRO A 1 177 ? -65.128 3.551 -22.036 1.00 39.53 177 PRO A N 1
ATOM 1337 C CA . PRO A 1 177 ? -65.084 4.751 -21.209 1.00 39.53 177 PRO A CA 1
ATOM 1338 C C . PRO A 1 177 ? -64.481 4.503 -19.808 1.00 39.53 177 PRO A C 1
ATOM 1340 O O . PRO A 1 177 ? -64.323 3.373 -19.355 1.00 39.53 177 PRO A O 1
ATOM 1343 N N . VAL A 1 178 ? -64.160 5.589 -19.098 1.00 45.41 178 VAL A N 1
ATOM 1344 C CA . VAL A 1 178 ? -63.491 5.552 -17.784 1.00 45.41 178 VAL A CA 1
ATOM 1345 C C . VAL A 1 178 ? -64.387 4.974 -16.679 1.00 45.41 178 VAL A C 1
ATOM 1347 O O . VAL A 1 178 ? -65.516 5.424 -16.490 1.00 45.41 178 VAL A O 1
ATOM 1350 N N . ALA A 1 179 ? -63.822 4.076 -15.868 1.00 32.09 179 ALA A N 1
ATOM 1351 C CA . ALA A 1 179 ? -64.293 3.746 -14.521 1.00 32.09 179 ALA A CA 1
ATOM 1352 C C . ALA A 1 179 ? -63.111 3.855 -13.528 1.00 32.09 179 ALA A C 1
ATOM 1354 O O . ALA A 1 179 ? -61.984 3.522 -13.901 1.00 32.09 179 ALA A O 1
ATOM 1355 N N . PRO A 1 180 ? -63.314 4.354 -12.292 1.00 42.72 180 PRO A N 1
ATOM 1356 C CA . PRO A 1 180 ? -62.209 4.699 -11.399 1.00 42.72 180 PRO A CA 1
ATOM 1357 C C . PRO A 1 180 ? -61.690 3.500 -10.594 1.00 42.72 180 PRO A C 1
ATOM 1359 O O . PRO A 1 180 ? -62.460 2.793 -9.947 1.00 42.72 180 PRO A O 1
ATOM 1362 N N . VAL A 1 181 ? -60.365 3.348 -10.538 1.00 32.41 181 VAL A N 1
ATOM 1363 C CA . VAL A 1 181 ? -59.667 2.499 -9.560 1.00 32.41 181 VAL A CA 1
ATOM 1364 C C . VAL A 1 181 ? -58.657 3.369 -8.814 1.00 32.41 181 VAL A C 1
ATOM 1366 O O . VAL A 1 181 ? -57.930 4.151 -9.424 1.00 32.41 181 VAL A O 1
ATOM 1369 N N . GLN A 1 182 ? -58.655 3.276 -7.486 1.00 31.38 182 GLN A N 1
ATOM 1370 C CA . GLN A 1 182 ? -57.773 4.058 -6.618 1.00 31.38 182 GLN A CA 1
ATOM 1371 C C . GLN A 1 182 ? -56.342 3.490 -6.652 1.00 31.38 182 GLN A C 1
ATOM 1373 O O . GLN A 1 182 ? -56.189 2.268 -6.713 1.00 31.38 182 GLN A O 1
ATOM 1378 N N . PRO A 1 183 ? -55.290 4.327 -6.581 1.00 32.16 183 PRO A N 1
ATOM 1379 C CA . PRO A 1 183 ? -53.928 3.828 -6.428 1.00 32.16 183 PRO A CA 1
ATOM 1380 C C . PRO A 1 183 ? -53.764 3.150 -5.053 1.00 32.16 183 PRO A C 1
ATOM 1382 O O . PRO A 1 183 ? -54.179 3.731 -4.045 1.00 32.16 183 PRO A O 1
ATOM 1385 N N . PRO A 1 184 ? -53.147 1.955 -4.972 1.00 32.75 184 PRO A N 1
ATOM 1386 C CA . PRO A 1 184 ? -52.733 1.375 -3.699 1.00 32.75 184 PRO A CA 1
ATOM 1387 C C . PRO A 1 184 ? -51.770 2.305 -2.951 1.00 32.75 184 PRO A C 1
ATOM 1389 O O . PRO A 1 184 ? -50.996 3.040 -3.568 1.00 32.75 184 PRO A O 1
ATOM 1392 N N . ALA A 1 185 ? -51.809 2.271 -1.618 1.00 31.78 185 ALA A N 1
ATOM 1393 C CA . ALA A 1 185 ? -50.929 3.091 -0.792 1.00 31.78 185 ALA A CA 1
ATOM 1394 C C . ALA A 1 185 ? -49.451 2.729 -1.019 1.00 31.78 185 ALA A C 1
ATOM 1396 O O . ALA A 1 185 ? -49.094 1.553 -1.077 1.00 31.78 185 ALA A O 1
ATOM 1397 N N . ALA A 1 186 ? -48.590 3.743 -1.116 1.00 31.73 186 ALA A N 1
ATOM 1398 C CA . ALA A 1 186 ? -47.150 3.537 -1.212 1.00 31.73 186 ALA A CA 1
ATOM 1399 C C . ALA A 1 186 ? -46.592 3.016 0.122 1.00 31.73 186 ALA A C 1
ATOM 1401 O O . ALA A 1 186 ? -46.772 3.653 1.163 1.00 31.73 186 ALA A O 1
ATOM 1402 N N . GLU A 1 187 ? -45.875 1.892 0.092 1.00 29.33 187 GLU A N 1
ATOM 1403 C CA . GLU A 1 187 ? -45.103 1.438 1.248 1.00 29.33 187 GLU A CA 1
ATOM 1404 C C . GLU A 1 187 ? -43.947 2.411 1.512 1.00 29.33 187 GLU A C 1
ATOM 1406 O O . GLU A 1 187 ? -43.093 2.657 0.657 1.00 29.33 187 GLU A O 1
ATOM 1411 N N . ALA A 1 188 ? -43.933 3.002 2.706 1.00 31.27 188 ALA A N 1
ATOM 1412 C CA . ALA A 1 188 ? -42.938 3.998 3.071 1.00 31.27 188 ALA A CA 1
ATOM 1413 C C . ALA A 1 188 ? -41.582 3.339 3.370 1.00 31.27 188 ALA A C 1
ATOM 1415 O O . ALA A 1 188 ? -41.410 2.675 4.396 1.00 31.27 188 ALA A O 1
ATOM 1416 N N . VAL A 1 189 ? -40.593 3.580 2.504 1.00 32.66 189 VAL A N 1
ATOM 1417 C CA . VAL A 1 189 ? -39.187 3.252 2.777 1.00 32.66 189 VAL A CA 1
ATOM 1418 C C . VAL A 1 189 ? -38.751 3.996 4.042 1.00 32.66 189 VAL A C 1
ATOM 1420 O O . VAL A 1 189 ? -38.720 5.228 4.072 1.00 32.66 189 VAL A O 1
ATOM 1423 N N . LYS A 1 190 ? -38.435 3.248 5.105 1.00 30.28 190 LYS A N 1
ATOM 1424 C CA . LYS A 1 190 ? -38.041 3.818 6.399 1.00 30.28 190 LYS A CA 1
ATOM 1425 C C . LYS A 1 190 ? -36.714 4.567 6.262 1.00 30.28 190 LYS A C 1
ATOM 1427 O O . LYS A 1 190 ? -35.703 3.980 5.884 1.00 30.28 190 LYS A O 1
ATOM 1432 N N . GLN A 1 191 ? -36.718 5.855 6.597 1.00 26.36 191 GLN A N 1
ATOM 1433 C CA . GLN A 1 191 ? -35.495 6.652 6.681 1.00 26.36 191 GLN A CA 1
ATOM 1434 C C . GLN A 1 191 ? -34.657 6.224 7.905 1.00 26.36 191 GLN A C 1
ATOM 1436 O O . GLN A 1 191 ? -35.238 5.909 8.948 1.00 26.36 191 GLN A O 1
ATOM 1441 N N . PRO A 1 192 ? -33.312 6.240 7.820 1.00 29.09 192 PRO A N 1
ATOM 1442 C CA . PRO A 1 192 ? -32.443 6.156 8.995 1.00 29.09 192 PRO A CA 1
ATOM 1443 C C . PRO A 1 192 ? -32.721 7.299 9.993 1.00 29.09 192 PRO A C 1
ATOM 1445 O O . PRO A 1 192 ? -33.219 8.353 9.585 1.00 29.09 192 PRO A O 1
ATOM 1448 N N . PRO A 1 193 ? -32.399 7.132 11.291 1.00 33.69 193 PRO A N 1
ATOM 1449 C CA . PRO A 1 193 ? -32.682 8.140 12.311 1.00 33.69 193 PRO A CA 1
ATOM 1450 C C . PRO A 1 193 ? -31.988 9.480 12.022 1.00 33.69 193 PRO A C 1
ATOM 1452 O O . PRO A 1 193 ? -30.864 9.533 11.521 1.00 33.69 193 PRO A O 1
ATOM 1455 N N . ALA A 1 194 ? -32.674 10.577 12.353 1.00 34.25 194 ALA A N 1
ATOM 1456 C CA . ALA A 1 194 ? -32.255 11.928 11.997 1.00 34.25 194 ALA A CA 1
ATOM 1457 C C . ALA A 1 194 ? -30.946 12.345 12.696 1.00 34.25 194 ALA A C 1
ATOM 1459 O O . ALA A 1 194 ? -30.925 12.654 13.888 1.00 34.25 194 ALA A O 1
ATOM 1460 N N . VAL A 1 195 ? -29.852 12.406 11.932 1.00 40.78 195 VAL A N 1
ATOM 1461 C CA . VAL A 1 195 ? -28.564 12.926 12.409 1.00 40.78 195 VAL A CA 1
ATOM 1462 C C . VAL A 1 195 ? -28.666 14.439 12.609 1.00 40.78 195 VAL A C 1
ATOM 1464 O O . VAL A 1 195 ? -28.946 15.183 11.669 1.00 40.78 195 VAL A O 1
ATOM 1467 N N . THR A 1 196 ? -28.395 14.915 13.826 1.00 46.38 196 THR A N 1
ATOM 1468 C CA . THR A 1 196 ? -28.356 16.349 14.143 1.00 46.38 196 THR A CA 1
ATOM 1469 C C . THR A 1 196 ? -27.217 17.044 13.398 1.00 46.38 196 THR A C 1
ATOM 1471 O O . THR A 1 196 ? -26.047 16.881 13.751 1.00 46.38 196 THR A O 1
ATOM 1474 N N . LEU A 1 197 ? -27.561 17.836 12.382 1.00 53.38 197 LEU A N 1
ATOM 1475 C CA . LEU A 1 197 ? -26.617 18.682 11.649 1.00 53.38 197 LEU A CA 1
ATOM 1476 C C . LEU A 1 197 ? -26.079 19.799 12.556 1.00 53.38 197 LEU A C 1
ATOM 1478 O O . LEU A 1 197 ? -26.853 20.489 13.220 1.00 53.38 197 LEU A O 1
ATOM 1482 N N . ASN A 1 198 ? -24.766 20.029 12.537 1.00 65.88 198 ASN A N 1
ATOM 1483 C CA . ASN A 1 198 ? -24.152 21.198 13.164 1.00 65.88 198 ASN A CA 1
ATOM 1484 C C . ASN A 1 198 ? -23.838 22.234 12.069 1.00 65.88 198 ASN A C 1
ATOM 1486 O O . ASN A 1 198 ? -22.944 21.989 11.256 1.00 65.88 198 ASN A O 1
ATOM 1490 N N . PRO A 1 199 ? -24.506 23.404 12.040 1.00 61.88 199 PRO A N 1
ATOM 1491 C CA . PRO A 1 199 ? -24.296 24.405 10.992 1.00 61.88 199 PRO A CA 1
ATOM 1492 C C . PRO A 1 199 ? -22.881 25.013 10.987 1.00 61.88 199 PRO A C 1
ATOM 1494 O O . PRO A 1 199 ? -22.522 25.690 10.031 1.00 61.88 199 PRO A O 1
ATOM 1497 N N . ASN A 1 200 ? -22.061 24.762 12.014 1.00 73.12 200 ASN A N 1
ATOM 1498 C CA . ASN A 1 200 ? -20.672 25.226 12.084 1.00 73.12 200 ASN A CA 1
ATOM 1499 C C . ASN A 1 200 ? -19.646 24.222 11.512 1.00 73.12 200 ASN A C 1
ATOM 1501 O O . ASN A 1 200 ? -18.461 24.544 11.448 1.00 73.12 200 ASN A O 1
ATOM 1505 N N . ILE A 1 201 ? -20.063 23.011 11.116 1.00 81.75 201 ILE A N 1
ATOM 1506 C CA . ILE A 1 201 ? -19.180 21.974 10.550 1.00 81.75 201 ILE A CA 1
ATOM 1507 C C . ILE A 1 201 ? -19.417 21.893 9.041 1.00 81.75 201 ILE A C 1
ATOM 1509 O O . ILE A 1 201 ? -20.474 21.445 8.605 1.00 81.75 201 ILE A O 1
ATOM 1513 N N . ASN A 1 202 ? -18.432 22.316 8.245 1.00 87.94 202 ASN A N 1
ATOM 1514 C CA . ASN A 1 202 ? -18.488 22.348 6.776 1.00 87.94 202 ASN A CA 1
ATOM 1515 C C . ASN A 1 202 ? -19.868 22.771 6.199 1.00 87.94 202 ASN A C 1
ATOM 1517 O O . ASN A 1 202 ? -20.542 21.961 5.547 1.00 87.94 202 ASN A O 1
ATOM 1521 N N . PRO A 1 203 ? -20.320 24.022 6.438 1.00 85.19 203 PRO A N 1
ATOM 1522 C CA . PRO A 1 203 ? -21.658 24.487 6.055 1.00 85.19 203 PRO A CA 1
ATOM 1523 C C . PRO A 1 203 ? -21.920 24.489 4.546 1.00 85.19 203 PRO A C 1
ATOM 1525 O O . PRO A 1 203 ? -23.081 24.479 4.139 1.00 85.19 203 PRO A O 1
ATOM 1528 N N . ASN A 1 204 ? -20.876 24.475 3.712 1.00 87.44 204 ASN A N 1
ATOM 1529 C CA . ASN A 1 204 ? -21.011 24.454 2.256 1.00 87.44 204 ASN A CA 1
ATOM 1530 C C . ASN A 1 204 ? -21.046 23.023 1.690 1.00 87.44 204 ASN A C 1
ATOM 1532 O O . ASN A 1 204 ? -21.762 22.777 0.715 1.00 87.44 204 ASN A O 1
ATOM 1536 N N . GLY A 1 205 ? -20.359 22.070 2.333 1.00 88.56 205 GLY A N 1
ATOM 1537 C CA . GLY A 1 205 ? -20.108 20.731 1.789 1.00 88.56 205 GLY A CA 1
ATOM 1538 C C . GLY A 1 205 ? -18.918 20.719 0.825 1.00 88.56 205 GLY A C 1
ATOM 1539 O O . GLY A 1 205 ? -18.962 20.077 -0.224 1.00 88.56 205 GLY A O 1
ATOM 1540 N N . GLU A 1 206 ? -17.877 21.486 1.146 1.00 92.75 206 GLU A N 1
ATOM 1541 C CA . GLU A 1 206 ? -16.700 21.711 0.303 1.00 92.75 206 GLU A CA 1
ATOM 1542 C C . GLU A 1 206 ? -15.448 21.083 0.922 1.00 92.75 206 GLU A C 1
ATOM 1544 O O . GLU A 1 206 ? -15.430 20.743 2.106 1.00 92.75 206 GLU A O 1
ATOM 1549 N N . VAL A 1 207 ? -14.405 20.885 0.112 1.00 94.38 207 VAL A N 1
ATOM 1550 C CA . VAL A 1 207 ? -13.105 20.437 0.625 1.00 94.38 207 VAL A CA 1
ATOM 1551 C C . VAL A 1 207 ? -12.364 21.658 1.154 1.00 94.38 207 VAL A C 1
ATOM 1553 O O . VAL A 1 207 ? -12.049 22.562 0.381 1.00 94.38 207 VAL A O 1
ATOM 1556 N N . LEU A 1 208 ? -12.080 21.689 2.454 1.00 92.19 208 LEU A N 1
ATOM 1557 C CA . LEU A 1 208 ? -11.338 22.793 3.067 1.00 92.19 208 LEU A CA 1
ATOM 1558 C C . LEU A 1 208 ? -9.831 22.541 2.904 1.00 92.19 208 LEU A C 1
ATOM 1560 O O . LEU A 1 208 ? -9.321 21.554 3.428 1.00 92.19 208 LEU A O 1
ATOM 1564 N N . SER A 1 209 ? -9.112 23.416 2.200 1.00 92.50 209 SER A N 1
ATOM 1565 C CA . SER A 1 209 ? -7.642 23.366 2.167 1.00 92.50 209 SER A CA 1
ATOM 1566 C C . SER A 1 209 ? -7.077 24.027 3.427 1.00 92.50 209 SER A C 1
ATOM 1568 O O . SER A 1 209 ? -7.447 25.162 3.735 1.00 92.50 209 SER A O 1
ATOM 1570 N N . LEU A 1 210 ? -6.231 23.317 4.180 1.00 90.12 210 LEU A N 1
ATOM 1571 C CA . LEU A 1 210 ? -5.746 23.749 5.494 1.00 90.12 210 LEU A CA 1
ATOM 1572 C C . LEU A 1 210 ? -4.242 24.028 5.515 1.00 90.12 210 LEU A C 1
ATOM 1574 O O . LEU A 1 210 ? -3.412 23.166 5.226 1.00 90.12 210 LEU A O 1
ATOM 1578 N N . THR A 1 211 ? -3.909 25.222 5.995 1.00 89.00 211 THR A N 1
ATOM 1579 C CA . THR A 1 211 ? -2.563 25.632 6.409 1.00 89.00 211 THR A CA 1
ATOM 1580 C C . THR A 1 211 ? -2.317 25.317 7.896 1.00 89.00 211 THR A C 1
ATOM 1582 O O . THR A 1 211 ? -3.290 25.169 8.648 1.00 89.00 211 THR A O 1
ATOM 1585 N N . PRO A 1 212 ? -1.062 25.289 8.393 1.00 85.50 212 PRO A N 1
ATOM 1586 C CA . PRO A 1 212 ? -0.759 24.966 9.793 1.00 85.50 212 PRO A CA 1
ATOM 1587 C C . PRO A 1 212 ? -1.453 25.863 10.831 1.00 85.50 212 PRO A C 1
ATOM 1589 O O . PRO A 1 212 ? -1.817 25.387 11.907 1.00 85.50 212 PRO A O 1
ATOM 1592 N N . SER A 1 213 ? -1.701 27.138 10.509 1.00 83.88 213 SER A N 1
ATOM 1593 C CA . SER A 1 213 ? -2.446 28.058 11.382 1.00 83.88 213 SER A CA 1
ATOM 1594 C C . SER A 1 213 ? -3.950 27.753 11.432 1.00 83.88 213 SER A C 1
ATOM 1596 O O . SER A 1 213 ? -4.572 27.930 12.477 1.00 83.88 213 SER A O 1
ATOM 1598 N N . SER A 1 214 ? -4.529 27.249 10.337 1.00 85.38 214 SER A N 1
ATOM 1599 C CA . SER A 1 214 ? -5.943 26.842 10.258 1.00 85.38 214 SER A CA 1
ATOM 1600 C C . SER A 1 214 ? -6.215 25.409 10.739 1.00 85.38 214 SER A C 1
ATOM 1602 O O . SER A 1 214 ? -7.326 25.099 11.164 1.00 85.38 214 SER A O 1
ATOM 1604 N N . PHE A 1 215 ? -5.208 24.530 10.718 1.00 86.06 215 PHE A N 1
ATOM 1605 C CA . PHE A 1 215 ? -5.361 23.118 11.078 1.00 86.06 215 PHE A CA 1
ATOM 1606 C C . PHE A 1 215 ? -5.892 22.963 12.512 1.00 86.06 215 PHE A C 1
ATOM 1608 O O . PHE A 1 215 ? -6.926 22.338 12.737 1.00 86.06 215 PHE A O 1
ATOM 1615 N N . THR A 1 216 ? -5.256 23.630 13.481 1.00 81.62 216 THR A N 1
ATOM 1616 C CA . THR A 1 216 ? -5.634 23.542 14.905 1.00 81.62 216 THR A CA 1
ATOM 1617 C C . THR A 1 216 ? -7.046 24.069 15.198 1.00 81.62 216 THR A C 1
ATOM 1619 O O . THR A 1 216 ? -7.700 23.561 16.112 1.00 81.62 216 THR A O 1
ATOM 1622 N N . SER A 1 217 ? -7.532 25.070 14.454 1.00 82.50 217 SER A N 1
ATOM 1623 C CA . SER A 1 217 ? -8.878 25.625 14.649 1.00 82.50 217 SER A CA 1
ATOM 1624 C C . SER A 1 217 ? -9.962 24.775 13.983 1.00 82.50 217 SER A C 1
ATOM 1626 O O . SER A 1 217 ? -11.008 24.568 14.593 1.00 82.50 217 SER A O 1
ATOM 1628 N N . ILE A 1 218 ? -9.714 24.200 12.803 1.00 85.94 218 ILE A N 1
ATOM 1629 C CA . ILE A 1 218 ? -10.671 23.289 12.152 1.00 85.94 218 ILE A CA 1
ATOM 1630 C C . ILE A 1 218 ? -10.789 21.953 12.904 1.00 85.94 218 ILE A C 1
ATOM 1632 O O . ILE A 1 218 ? -11.905 21.485 13.122 1.00 85.94 218 ILE A O 1
ATOM 1636 N N . MET A 1 219 ? -9.692 21.407 13.449 1.00 82.75 219 MET A N 1
ATOM 1637 C CA . MET A 1 219 ? -9.764 20.249 14.365 1.00 82.75 219 MET A CA 1
ATOM 1638 C C . MET A 1 219 ? -10.556 20.538 15.655 1.00 82.75 219 MET A C 1
ATOM 1640 O O . MET A 1 219 ? -10.900 19.611 16.387 1.00 82.75 219 MET A O 1
ATOM 1644 N N . ALA A 1 220 ? -10.841 21.809 15.963 1.00 79.69 220 ALA A N 1
ATOM 1645 C CA . ALA A 1 220 ? -11.643 22.210 17.113 1.00 79.69 220 ALA A CA 1
ATOM 1646 C C . ALA A 1 220 ? -13.152 22.331 16.827 1.00 79.69 220 ALA A C 1
ATOM 1648 O O . ALA A 1 220 ? -13.914 22.376 17.791 1.00 79.69 220 ALA A O 1
ATOM 1649 N N . THR A 1 221 ? -13.606 22.361 15.564 1.00 80.94 221 THR A N 1
ATOM 1650 C CA . THR A 1 221 ? -15.044 22.516 15.251 1.00 80.94 221 THR A CA 1
ATOM 1651 C C . THR A 1 221 ? -15.817 21.197 15.245 1.00 80.94 221 THR A C 1
ATOM 1653 O O . THR A 1 221 ? -17.017 21.203 15.521 1.00 80.94 221 THR A O 1
ATOM 1656 N N . GLY A 1 222 ? -15.157 20.064 14.980 1.00 80.56 222 GLY A N 1
ATOM 1657 C CA . GLY A 1 222 ? -15.793 18.746 15.000 1.00 80.56 222 GLY A CA 1
ATOM 1658 C C . GLY A 1 222 ? -14.973 17.635 14.333 1.00 80.56 222 GLY A C 1
ATOM 1659 O O . GLY A 1 222 ? -13.780 17.822 14.068 1.00 80.56 222 GLY A O 1
ATOM 1660 N N . PRO A 1 223 ? -15.605 16.477 14.054 1.00 87.31 223 PRO A N 1
ATOM 1661 C CA . PRO A 1 223 ? -14.966 15.370 13.355 1.00 87.31 223 PRO A CA 1
ATOM 1662 C C . PRO A 1 223 ? -14.430 15.814 11.995 1.00 87.31 223 PRO A C 1
ATOM 1664 O O . PRO A 1 223 ? -15.096 16.546 11.255 1.00 87.31 223 PRO A O 1
ATOM 1667 N N . THR A 1 224 ? -13.212 15.388 11.677 1.00 91.50 224 THR A N 1
ATOM 1668 C CA . THR A 1 224 ? -12.460 15.877 10.521 1.00 91.50 224 THR A CA 1
ATOM 1669 C C . THR A 1 224 ? -11.735 14.729 9.824 1.00 91.50 224 THR A C 1
ATOM 1671 O O . THR A 1 224 ? -11.016 13.960 10.461 1.00 91.50 224 THR A O 1
ATOM 1674 N N . PHE A 1 225 ? -11.893 14.626 8.503 1.00 93.88 225 PHE A N 1
ATOM 1675 C CA . PHE A 1 225 ? -11.197 13.651 7.664 1.00 93.88 225 PHE A CA 1
ATOM 1676 C C . PHE A 1 225 ? -10.222 14.393 6.745 1.00 93.88 225 PHE A C 1
ATOM 1678 O O . PHE A 1 225 ? -10.638 15.196 5.906 1.00 93.88 225 PHE A O 1
ATOM 1685 N N . VAL A 1 226 ? -8.923 14.153 6.929 1.00 95.50 226 VAL A N 1
ATOM 1686 C CA . VAL A 1 226 ? -7.832 14.855 6.241 1.00 95.50 226 VAL A CA 1
ATOM 1687 C C . VAL A 1 226 ? -7.277 14.006 5.106 1.00 95.50 226 VAL A C 1
ATOM 1689 O O . VAL A 1 226 ? -6.902 12.856 5.319 1.00 95.50 226 VAL A O 1
ATOM 1692 N N . LYS A 1 227 ? -7.135 14.600 3.920 1.00 96.50 227 LYS A N 1
ATOM 1693 C CA . LYS A 1 227 ? -6.279 14.090 2.845 1.00 96.50 227 LYS A CA 1
ATOM 1694 C C . LYS A 1 227 ? -4.962 14.863 2.831 1.00 96.50 227 LYS A C 1
ATOM 1696 O O . LYS A 1 227 ? -4.907 15.986 2.328 1.00 96.50 227 LYS A O 1
ATOM 1701 N N . PHE A 1 228 ? -3.900 14.241 3.326 1.00 96.50 228 PHE A N 1
ATOM 1702 C CA . PHE A 1 228 ? -2.534 14.718 3.129 1.00 96.50 228 PHE A CA 1
ATOM 1703 C C . PHE A 1 228 ? -2.093 14.364 1.706 1.00 96.50 228 PHE A C 1
ATOM 1705 O O . PHE A 1 228 ? -2.204 13.208 1.287 1.00 96.50 228 PHE A O 1
ATOM 1712 N N . PHE A 1 229 ? -1.672 15.357 0.922 1.00 95.56 229 PHE A N 1
ATOM 1713 C CA . PHE A 1 229 ? -1.417 15.192 -0.511 1.00 95.56 229 PHE A CA 1
ATOM 1714 C C . PHE A 1 229 ? -0.254 16.051 -1.005 1.00 95.56 229 PHE A C 1
ATOM 1716 O O . PHE A 1 229 ? 0.183 16.965 -0.315 1.00 95.56 229 PHE A O 1
ATOM 1723 N N . ALA A 1 230 ? 0.185 15.786 -2.235 1.00 89.81 230 ALA A N 1
ATOM 1724 C CA . ALA A 1 230 ? 1.058 16.676 -2.989 1.00 89.81 230 ALA A CA 1
ATOM 1725 C C . ALA A 1 230 ? 0.482 16.912 -4.403 1.00 89.81 230 ALA A C 1
ATOM 1727 O O . ALA A 1 230 ? -0.058 15.964 -4.995 1.00 89.81 230 ALA A O 1
ATOM 1728 N N . PRO A 1 231 ? 0.543 18.138 -4.960 1.00 79.44 231 PRO A N 1
ATOM 1729 C CA . PRO A 1 231 ? -0.068 18.518 -6.236 1.00 79.44 231 PRO A CA 1
ATOM 1730 C C . PRO A 1 231 ? 0.454 17.748 -7.451 1.00 79.44 231 PRO A C 1
ATOM 1732 O O . PRO A 1 231 ? -0.287 17.594 -8.419 1.00 79.44 231 PRO A O 1
ATOM 1735 N N . TRP A 1 232 ? 1.685 17.229 -7.431 1.00 78.88 232 TRP A N 1
ATOM 1736 C CA . TRP A 1 232 ? 2.221 16.406 -8.521 1.00 78.88 232 TRP A CA 1
ATOM 1737 C C . TRP A 1 232 ? 1.632 14.984 -8.539 1.00 78.88 232 TRP A C 1
ATOM 1739 O O . TRP A 1 232 ? 1.407 14.431 -9.621 1.00 78.88 232 TRP A O 1
ATOM 1749 N N . CYS A 1 233 ? 1.303 14.412 -7.374 1.00 80.94 233 CYS A N 1
ATOM 1750 C CA . CYS A 1 233 ? 0.995 12.989 -7.221 1.00 80.94 233 CYS A CA 1
ATOM 1751 C C . CYS A 1 233 ? -0.277 12.542 -7.971 1.00 80.94 233 CYS A C 1
ATOM 1753 O O . CYS A 1 233 ? -1.399 12.981 -7.695 1.00 80.94 233 CYS A O 1
ATOM 1755 N N . GLY A 1 234 ? -0.117 11.581 -8.889 1.00 60.06 234 GLY A N 1
ATOM 1756 C CA . GLY A 1 234 ? -1.209 11.033 -9.702 1.00 60.06 234 GLY A CA 1
ATOM 1757 C C . GLY A 1 234 ? -2.334 10.381 -8.887 1.00 60.06 234 GLY A C 1
ATOM 1758 O O . GLY A 1 234 ? -3.505 10.528 -9.236 1.00 60.06 234 GLY A O 1
ATOM 1759 N N . HIS A 1 235 ? -2.018 9.724 -7.766 1.00 65.38 235 HIS A N 1
ATOM 1760 C CA . HIS A 1 235 ? -3.034 9.157 -6.871 1.00 65.38 235 HIS A CA 1
ATOM 1761 C C . HIS A 1 235 ? -3.835 10.244 -6.139 1.00 65.38 235 HIS A C 1
ATOM 1763 O O . HIS A 1 235 ? -5.044 10.099 -5.961 1.00 65.38 235 HIS A O 1
ATOM 1769 N N . CYS A 1 236 ? -3.204 11.366 -5.782 1.00 82.19 236 CYS A N 1
ATOM 1770 C CA . CYS A 1 236 ? -3.885 12.525 -5.204 1.00 82.19 236 CYS A CA 1
ATOM 1771 C C . CYS A 1 236 ? -4.837 13.186 -6.209 1.00 82.19 236 CYS A C 1
ATOM 1773 O O . CYS A 1 236 ? -5.974 13.498 -5.851 1.00 82.19 236 CYS A O 1
ATOM 1775 N N . LYS A 1 237 ? -4.402 13.338 -7.470 1.00 81.94 237 LYS A N 1
ATOM 1776 C CA . LYS A 1 237 ? -5.227 13.852 -8.578 1.00 81.94 237 LYS A CA 1
ATOM 1777 C C . LYS A 1 237 ? -6.450 12.962 -8.827 1.00 81.94 237 LYS A C 1
ATOM 1779 O O . LYS A 1 237 ? -7.566 13.471 -8.852 1.00 81.94 237 LYS A O 1
ATOM 1784 N N . LYS A 1 238 ? -6.259 11.638 -8.917 1.00 76.88 238 LYS A N 1
ATOM 1785 C CA . LYS A 1 238 ? -7.351 10.657 -9.087 1.00 76.88 238 LYS A CA 1
ATOM 1786 C C . LYS A 1 238 ? -8.346 10.650 -7.919 1.00 76.88 238 LYS A C 1
ATOM 1788 O O . LYS A 1 238 ? -9.534 10.459 -8.146 1.00 76.88 238 LYS A O 1
ATOM 1793 N N . LEU A 1 239 ? -7.890 10.885 -6.685 1.00 86.06 239 LEU A N 1
ATOM 1794 C CA . LEU A 1 239 ? -8.760 10.921 -5.501 1.00 86.06 239 LEU A CA 1
ATOM 1795 C C . LEU A 1 239 ? -9.528 12.246 -5.334 1.00 86.06 239 LEU A C 1
ATOM 1797 O O . LEU A 1 239 ? -10.592 12.266 -4.718 1.00 86.06 239 LEU A O 1
ATOM 1801 N N . ALA A 1 240 ? -9.012 13.360 -5.861 1.00 89.19 240 ALA A N 1
ATOM 1802 C CA . ALA A 1 240 ? -9.600 14.691 -5.697 1.00 89.19 240 ALA A CA 1
ATOM 1803 C C . ALA A 1 240 ? -11.104 14.816 -6.061 1.00 89.19 240 ALA A C 1
ATOM 1805 O O . ALA A 1 240 ? -11.824 15.424 -5.263 1.00 89.19 240 ALA A O 1
ATOM 1806 N N . PRO A 1 241 ? -11.628 14.267 -7.182 1.00 89.44 241 PRO A N 1
ATOM 1807 C CA . PRO A 1 241 ? -13.068 14.313 -7.463 1.00 89.44 241 PRO A CA 1
ATOM 1808 C C . PRO A 1 241 ? -13.892 13.544 -6.420 1.00 89.44 241 PRO A C 1
ATOM 1810 O O . PRO A 1 241 ? -14.877 14.076 -5.909 1.00 89.44 241 PRO A O 1
ATOM 1813 N N . THR A 1 242 ? -13.455 12.346 -6.025 1.00 88.06 242 THR A N 1
ATOM 1814 C CA . THR A 1 242 ? -14.091 11.528 -4.977 1.00 88.06 242 THR A CA 1
ATOM 1815 C C . THR A 1 242 ? -14.105 12.251 -3.628 1.00 88.06 242 THR A C 1
ATOM 1817 O O . THR A 1 242 ? -15.115 12.252 -2.929 1.00 88.06 242 THR A O 1
ATOM 1820 N N . TRP A 1 243 ? -13.015 12.943 -3.282 1.00 95.56 243 TRP A N 1
ATOM 1821 C CA . TRP A 1 243 ? -12.913 13.743 -2.056 1.00 95.56 243 TRP A CA 1
ATOM 1822 C C . TRP A 1 243 ? -13.913 14.913 -2.045 1.00 95.56 243 TRP A C 1
ATOM 1824 O O . TRP A 1 243 ? -14.554 15.181 -1.030 1.00 95.56 243 TRP A O 1
ATOM 1834 N N . LYS A 1 244 ? -14.131 15.556 -3.202 1.00 93.44 244 LYS A N 1
ATOM 1835 C CA . LYS A 1 244 ? -15.162 16.595 -3.381 1.00 93.44 244 LYS A CA 1
ATOM 1836 C C . LYS A 1 244 ? -16.590 16.038 -3.322 1.00 93.44 244 LYS A C 1
ATOM 1838 O O . LYS A 1 244 ? -17.478 16.726 -2.826 1.00 93.44 244 LYS A O 1
ATOM 1843 N N . GLN A 1 245 ? -16.829 14.806 -3.774 1.00 88.50 245 GLN A N 1
ATOM 1844 C CA . GLN A 1 245 ? -18.121 14.131 -3.581 1.00 88.50 245 GLN A CA 1
ATOM 1845 C C . GLN A 1 245 ? -18.373 13.802 -2.099 1.00 88.50 245 GLN A C 1
ATOM 1847 O O . GLN A 1 245 ? -19.470 14.048 -1.599 1.00 88.50 245 GLN A O 1
ATOM 1852 N N . LEU A 1 246 ? -17.353 13.321 -1.378 1.00 93.25 246 LEU A N 1
ATOM 1853 C CA . LEU A 1 246 ? -17.435 13.035 0.058 1.00 93.25 246 LEU A CA 1
ATOM 1854 C C . LEU A 1 246 ? -17.733 14.302 0.875 1.00 93.25 246 LEU A C 1
ATOM 1856 O O . LEU A 1 246 ? -18.595 14.277 1.749 1.00 93.25 246 LEU A O 1
ATOM 1860 N N . ALA A 1 247 ? -17.089 15.426 0.547 1.00 94.69 247 ALA A N 1
ATOM 1861 C CA . ALA A 1 247 ? -17.359 16.719 1.174 1.00 94.69 247 ALA A CA 1
ATOM 1862 C C . ALA A 1 247 ? -18.830 17.150 1.057 1.00 94.69 247 ALA A C 1
ATOM 1864 O O . ALA A 1 247 ? -19.423 17.587 2.043 1.00 94.69 247 ALA A O 1
ATOM 1865 N N . ARG A 1 248 ? -19.438 16.962 -0.121 1.00 92.94 248 ARG A N 1
ATOM 1866 C CA . ARG A 1 248 ? -20.855 17.275 -0.365 1.00 92.94 248 ARG A CA 1
ATOM 1867 C C . ARG A 1 248 ? -21.791 16.364 0.430 1.00 92.94 248 ARG A C 1
ATOM 1869 O O . ARG A 1 248 ? -22.785 16.845 0.964 1.00 92.94 248 ARG A O 1
ATOM 1876 N N . HIS A 1 249 ? -21.459 15.074 0.533 1.00 90.25 249 HIS A N 1
ATOM 1877 C CA . HIS A 1 249 ? -22.223 14.076 1.297 1.00 90.25 249 HIS A CA 1
ATOM 1878 C C . HIS A 1 249 ? -22.163 14.322 2.816 1.00 90.25 249 HIS A C 1
ATOM 1880 O O . HIS A 1 249 ? -23.166 14.162 3.505 1.00 90.25 249 HIS A O 1
ATOM 1886 N N . MET A 1 250 ? -21.022 14.787 3.339 1.00 92.00 250 MET A N 1
ATOM 1887 C CA . MET A 1 250 ? -20.816 15.039 4.777 1.00 92.00 250 MET A CA 1
ATOM 1888 C C . MET A 1 250 ? -21.064 16.495 5.225 1.00 92.00 250 MET A C 1
ATOM 1890 O O . MET A 1 250 ? -20.674 16.885 6.332 1.00 92.00 250 MET A O 1
ATOM 1894 N N . LYS A 1 251 ? -21.723 17.303 4.387 1.00 91.00 251 LYS A N 1
ATOM 1895 C CA . LYS A 1 251 ? -22.136 18.684 4.681 1.00 91.00 251 LYS A CA 1
ATOM 1896 C C . LYS A 1 251 ? -22.882 18.779 6.021 1.00 91.00 251 LYS A C 1
ATOM 1898 O O . LYS A 1 251 ? -23.810 18.013 6.268 1.00 91.00 251 LYS A O 1
ATOM 1903 N N . GLY A 1 252 ? -22.489 19.708 6.897 1.00 84.31 252 GLY A N 1
ATOM 1904 C CA . GLY A 1 252 ? -23.098 19.860 8.229 1.00 84.31 252 GLY A CA 1
ATOM 1905 C C . GLY A 1 252 ? -22.753 18.759 9.246 1.00 84.31 252 GLY A C 1
ATOM 1906 O O . GLY A 1 252 ? -23.331 18.751 10.335 1.00 84.31 252 GLY A O 1
ATOM 1907 N N . ARG A 1 253 ? -21.868 17.805 8.905 1.00 85.69 253 ARG A N 1
ATOM 1908 C CA . ARG A 1 253 ? -21.561 16.611 9.722 1.00 85.69 253 ARG A CA 1
ATOM 1909 C C . ARG A 1 253 ? -20.069 16.377 9.959 1.00 85.69 253 ARG A C 1
ATOM 1911 O O . ARG A 1 253 ? -19.696 16.041 11.079 1.00 85.69 253 ARG A O 1
ATOM 1918 N N . VAL A 1 254 ? -19.222 16.536 8.937 1.00 90.69 254 VAL A N 1
ATOM 1919 C CA . VAL A 1 254 ? -17.763 16.316 9.027 1.00 90.69 254 VAL A CA 1
ATOM 1920 C C . VAL A 1 254 ? -17.016 17.363 8.204 1.00 90.69 254 VAL A C 1
ATOM 1922 O O . VAL A 1 254 ? -17.388 17.669 7.068 1.00 90.69 254 VAL A O 1
ATOM 1925 N N . ASN A 1 255 ? -15.910 17.873 8.743 1.00 93.44 255 ASN A N 1
ATOM 1926 C CA . ASN A 1 255 ? -14.948 18.639 7.959 1.00 93.44 255 ASN A CA 1
ATOM 1927 C C . ASN A 1 255 ? -14.190 17.676 7.027 1.00 93.44 255 ASN A C 1
ATOM 1929 O O . ASN A 1 255 ? -13.371 16.881 7.487 1.00 93.44 255 ASN A O 1
ATOM 1933 N N . ILE A 1 256 ? -14.444 17.733 5.720 1.00 96.44 256 ILE A N 1
ATOM 1934 C CA . ILE A 1 256 ? -13.649 17.003 4.723 1.00 96.44 256 ILE A CA 1
ATOM 1935 C C . ILE A 1 256 ? -12.596 17.971 4.201 1.00 96.44 256 ILE A C 1
ATOM 1937 O O . ILE A 1 256 ? -12.935 19.029 3.671 1.00 96.44 256 ILE A O 1
ATOM 1941 N N . VAL A 1 257 ? -11.322 17.660 4.426 1.00 95.75 257 VAL A N 1
ATOM 1942 C CA . VAL A 1 257 ? -10.244 18.651 4.314 1.00 95.75 257 VAL A CA 1
ATOM 1943 C C . VAL A 1 257 ? -9.024 18.089 3.592 1.00 95.75 257 VAL A C 1
ATOM 1945 O O . VAL A 1 257 ? -8.872 16.874 3.444 1.00 95.75 257 VAL A O 1
ATOM 1948 N N . GLU A 1 258 ? -8.148 18.965 3.119 1.00 96.62 258 GLU A N 1
ATOM 1949 C CA . GLU A 1 258 ? -6.896 18.596 2.466 1.00 96.62 258 GLU A CA 1
ATOM 1950 C C . GLU A 1 258 ? -5.728 19.471 2.933 1.00 96.62 258 GLU A C 1
ATOM 1952 O O . GLU A 1 258 ? -5.913 20.631 3.286 1.00 96.62 258 GLU A O 1
ATOM 1957 N N . VAL A 1 259 ? -4.525 18.898 2.965 1.00 96.19 259 VAL A N 1
ATOM 1958 C CA . VAL A 1 259 ? -3.281 19.582 3.351 1.00 96.19 259 VAL A CA 1
ATOM 1959 C C . VAL A 1 259 ? -2.239 19.297 2.280 1.00 96.19 259 VAL A C 1
ATOM 1961 O O . VAL A 1 259 ? -1.922 18.127 2.042 1.00 96.19 259 VAL A O 1
ATOM 1964 N N . ASN A 1 260 ? -1.708 20.345 1.645 1.00 94.75 260 ASN A N 1
ATOM 1965 C CA . ASN A 1 260 ? -0.589 20.200 0.720 1.00 94.75 260 ASN A CA 1
ATOM 1966 C C . ASN A 1 260 ? 0.721 20.040 1.506 1.00 94.75 260 ASN A C 1
ATOM 1968 O O . ASN A 1 260 ? 1.145 20.943 2.223 1.00 94.75 260 ASN A O 1
ATOM 1972 N N . CYS A 1 261 ? 1.366 18.889 1.364 1.00 92.31 261 CYS A N 1
ATOM 1973 C CA . CYS A 1 261 ? 2.606 18.554 2.050 1.00 92.31 261 CYS A CA 1
ATOM 1974 C C . CYS A 1 261 ? 3.867 19.069 1.346 1.00 92.31 261 CYS A C 1
ATOM 1976 O O . CYS A 1 261 ? 4.923 19.091 1.983 1.00 92.31 261 CYS A O 1
ATOM 1978 N N . ASP A 1 262 ? 3.762 19.537 0.098 1.00 88.50 262 ASP A N 1
ATOM 1979 C CA . ASP A 1 262 ? 4.826 20.327 -0.530 1.00 88.50 262 ASP A CA 1
ATOM 1980 C C . ASP A 1 262 ? 4.904 21.705 0.160 1.00 88.50 262 ASP A C 1
ATOM 1982 O O . ASP A 1 262 ? 5.962 22.096 0.645 1.00 88.50 262 ASP A O 1
ATOM 1986 N N . ASP A 1 263 ? 3.763 22.391 0.330 1.00 87.56 263 ASP A N 1
ATOM 1987 C CA . ASP A 1 263 ? 3.698 23.699 1.006 1.00 87.56 263 ASP A CA 1
ATOM 1988 C C . ASP A 1 263 ? 3.932 23.600 2.527 1.00 87.56 263 ASP A C 1
ATOM 1990 O O . ASP A 1 263 ? 4.400 24.549 3.167 1.00 87.56 263 ASP A O 1
ATOM 1994 N N . HIS A 1 264 ? 3.518 22.488 3.151 1.00 90.62 264 HIS A N 1
ATOM 1995 C CA . HIS A 1 264 ? 3.386 22.351 4.610 1.00 90.62 264 HIS A CA 1
ATOM 1996 C C . HIS A 1 264 ? 4.053 21.079 5.160 1.00 90.62 264 HIS A C 1
ATOM 1998 O O . HIS A 1 264 ? 3.534 20.414 6.061 1.00 90.62 264 HIS A O 1
ATOM 2004 N N . THR A 1 265 ? 5.239 20.742 4.646 1.00 86.81 265 THR A N 1
ATOM 2005 C CA . THR A 1 265 ? 5.966 19.495 4.954 1.00 86.81 265 THR A CA 1
ATOM 2006 C C . THR A 1 265 ? 6.193 19.247 6.450 1.00 86.81 265 THR A C 1
ATOM 2008 O O . THR A 1 265 ? 6.199 18.097 6.887 1.00 86.81 265 THR A O 1
ATOM 2011 N N . SER A 1 266 ? 6.368 20.297 7.259 1.00 86.38 266 SER A N 1
ATOM 2012 C CA . SER A 1 266 ? 6.548 20.184 8.715 1.00 86.38 266 SER A CA 1
ATOM 2013 C C . SER A 1 266 ? 5.309 19.625 9.423 1.00 86.38 266 SER A C 1
ATOM 2015 O O . SER A 1 266 ? 5.444 18.730 10.255 1.00 86.38 266 SER A O 1
ATOM 2017 N N . LEU A 1 267 ? 4.111 20.082 9.042 1.00 86.69 267 LEU A N 1
ATOM 2018 C CA . LEU A 1 267 ? 2.837 19.564 9.547 1.00 86.69 267 LEU A CA 1
ATOM 2019 C C . LEU A 1 267 ? 2.650 18.096 9.145 1.00 86.69 267 LEU A C 1
ATOM 2021 O O . LEU A 1 267 ? 2.342 17.262 9.991 1.00 86.69 267 LEU A O 1
ATOM 2025 N N . CYS A 1 268 ? 2.909 17.753 7.882 1.00 88.19 268 CYS A N 1
ATOM 2026 C CA . CYS A 1 268 ? 2.766 16.373 7.414 1.00 88.19 268 CYS A CA 1
ATOM 2027 C C . CYS A 1 268 ? 3.757 15.411 8.095 1.00 88.19 268 CYS A C 1
ATOM 2029 O O . CYS A 1 268 ? 3.378 14.298 8.454 1.00 88.19 268 CYS A O 1
ATOM 2031 N N . LYS A 1 269 ? 5.000 15.847 8.356 1.00 86.62 269 LYS A N 1
ATOM 2032 C CA . LYS A 1 269 ? 5.973 15.072 9.148 1.00 86.62 269 LYS A CA 1
ATOM 2033 C C . LYS A 1 269 ? 5.539 14.907 10.609 1.00 86.62 269 LYS A C 1
ATOM 2035 O O . LYS A 1 269 ? 5.706 13.822 11.156 1.00 86.62 269 LYS A O 1
ATOM 2040 N N . GLN A 1 270 ? 4.959 15.939 11.227 1.00 85.06 270 GLN A N 1
ATOM 2041 C CA . GLN A 1 270 ? 4.430 15.867 12.595 1.00 85.06 270 GLN A CA 1
ATOM 2042 C C . GLN A 1 270 ? 3.252 14.884 12.714 1.00 85.06 270 GLN A C 1
ATOM 2044 O O . GLN A 1 270 ? 3.192 14.116 13.671 1.00 85.06 270 GLN A O 1
ATOM 2049 N N . GLU A 1 271 ? 2.354 14.865 11.728 1.00 83.69 271 GLU A N 1
ATOM 2050 C CA . GLU A 1 271 ? 1.212 13.940 11.669 1.00 83.69 271 GLU A CA 1
ATOM 2051 C C . GLU A 1 271 ? 1.593 12.530 11.158 1.00 83.69 271 GLU A C 1
ATOM 2053 O O . GLU A 1 271 ? 0.738 11.654 11.049 1.00 83.69 271 GLU A O 1
ATOM 2058 N N . GLY A 1 272 ? 2.883 12.279 10.892 1.00 82.19 272 GLY A N 1
ATOM 2059 C CA . GLY A 1 272 ? 3.423 10.954 10.573 1.00 82.19 272 GLY A CA 1
ATOM 2060 C C . GLY A 1 272 ? 3.240 10.494 9.124 1.00 82.19 272 GLY A C 1
ATOM 2061 O O . GLY A 1 272 ? 3.339 9.298 8.860 1.00 82.19 272 GLY A O 1
ATOM 2062 N N . VAL A 1 273 ? 2.982 11.409 8.186 1.00 85.69 273 VAL A N 1
ATOM 2063 C CA . VAL A 1 273 ? 2.753 11.098 6.765 1.00 85.69 273 VAL A CA 1
ATOM 2064 C C . VAL A 1 273 ? 4.033 10.577 6.100 1.00 85.69 273 VAL A C 1
ATOM 2066 O O . VAL A 1 273 ? 5.050 11.269 6.078 1.00 85.69 273 VAL A O 1
ATOM 2069 N N . GLN A 1 274 ? 3.966 9.374 5.518 1.00 80.25 274 GLN A N 1
ATOM 2070 C CA . GLN A 1 274 ? 5.095 8.707 4.841 1.00 80.25 274 GLN A CA 1
ATOM 2071 C C . GLN A 1 274 ? 4.932 8.592 3.313 1.00 80.25 274 GLN A C 1
ATOM 2073 O O . GLN A 1 274 ? 5.869 8.202 2.622 1.00 80.25 274 GLN A O 1
ATOM 2078 N N . GLY A 1 275 ? 3.763 8.935 2.765 1.00 74.88 275 GLY A N 1
ATOM 2079 C CA . GLY A 1 275 ? 3.473 8.863 1.332 1.00 74.88 275 GLY A CA 1
ATOM 2080 C C . GLY A 1 275 ? 2.163 9.566 0.973 1.00 74.88 275 GLY A C 1
ATOM 2081 O O . GLY A 1 275 ? 1.471 10.082 1.850 1.00 74.88 275 GLY A O 1
ATOM 2082 N N . TYR A 1 276 ? 1.815 9.608 -0.321 1.00 83.44 276 TYR A N 1
ATOM 2083 C CA . TYR A 1 276 ? 0.684 10.411 -0.803 1.00 83.44 276 TYR A CA 1
ATOM 2084 C C . TYR A 1 276 ? -0.292 9.650 -1.731 1.00 83.44 276 TYR A C 1
ATOM 2086 O O . TYR A 1 276 ? 0.150 8.978 -2.667 1.00 83.44 276 TYR A O 1
ATOM 2094 N N . PRO A 1 277 ? -1.623 9.815 -1.562 1.00 87.44 277 PRO A N 1
ATOM 2095 C CA . PRO A 1 277 ? -2.278 10.457 -0.425 1.00 87.44 277 PRO A CA 1
ATOM 2096 C C . PRO A 1 277 ? -2.341 9.519 0.791 1.00 87.44 277 PRO A C 1
ATOM 2098 O O . PRO A 1 277 ? -2.720 8.351 0.645 1.00 87.44 277 PRO A O 1
ATOM 2101 N N . THR A 1 278 ? -2.057 10.065 1.974 1.00 88.31 278 THR A N 1
ATOM 2102 C CA . THR A 1 278 ? -2.398 9.474 3.282 1.00 88.31 278 THR A CA 1
ATOM 2103 C C . THR A 1 278 ? -3.697 10.118 3.766 1.00 88.31 278 THR A C 1
ATOM 2105 O O . THR A 1 278 ? -3.895 11.329 3.629 1.00 88.31 278 THR A O 1
ATOM 2108 N N . LEU A 1 279 ? -4.613 9.298 4.279 1.00 93.12 279 LEU A N 1
ATOM 2109 C CA . LEU A 1 279 ? -5.965 9.702 4.667 1.00 93.12 279 LEU A CA 1
ATOM 2110 C C . LEU A 1 279 ? -6.118 9.499 6.172 1.00 93.12 279 LEU A C 1
ATOM 2112 O O . LEU A 1 279 ? -5.937 8.385 6.642 1.00 93.12 279 LEU A O 1
ATOM 2116 N N . MET A 1 280 ? -6.426 10.549 6.931 1.00 88.38 280 MET A N 1
ATOM 2117 C CA . MET A 1 280 ? -6.355 10.534 8.399 1.00 88.38 280 MET A CA 1
ATOM 2118 C C . MET A 1 280 ? -7.658 11.029 9.028 1.00 88.38 280 MET A C 1
ATOM 2120 O O . MET A 1 280 ? -8.084 12.160 8.786 1.00 88.38 280 MET A O 1
ATOM 2124 N N . TRP A 1 281 ? -8.292 10.186 9.841 1.00 88.31 281 TRP A N 1
ATOM 2125 C CA . TRP A 1 281 ? -9.499 10.518 10.596 1.00 88.31 281 TRP A CA 1
ATOM 2126 C C . TRP A 1 281 ? -9.171 11.066 11.986 1.00 88.31 281 TRP A C 1
ATOM 2128 O O . TRP A 1 281 ? -8.442 10.433 12.751 1.00 88.31 281 TRP A O 1
ATOM 2138 N N . TYR A 1 282 ? -9.793 12.188 12.346 1.00 85.56 282 TYR A N 1
ATOM 2139 C CA . TYR A 1 282 ? -9.721 12.810 13.664 1.00 85.56 282 TYR A CA 1
ATOM 2140 C C . TYR A 1 282 ? -11.144 12.968 14.208 1.00 85.56 282 TYR A C 1
ATOM 2142 O O . TYR A 1 282 ? -11.944 13.733 13.671 1.00 85.56 282 TYR A O 1
ATOM 2150 N N . ALA A 1 283 ? -11.475 12.251 15.285 1.00 73.50 283 ALA A N 1
ATOM 2151 C CA . ALA A 1 283 ? -12.818 12.299 15.872 1.00 73.50 283 ALA A CA 1
ATOM 2152 C C . ALA A 1 283 ? -13.134 13.665 16.516 1.00 73.50 283 ALA A C 1
ATOM 2154 O O . ALA A 1 283 ? -14.266 14.138 16.450 1.00 73.50 283 ALA A O 1
ATOM 2155 N N . ASN A 1 284 ? -12.136 14.294 17.144 1.00 69.25 284 ASN A N 1
ATOM 2156 C CA . ASN A 1 284 ? -12.208 15.616 17.766 1.00 69.25 284 ASN A CA 1
ATOM 2157 C C . ASN A 1 284 ? -10.799 16.164 18.082 1.00 69.25 284 ASN A C 1
ATOM 2159 O O . ASN A 1 284 ? -9.788 15.470 17.949 1.00 69.25 284 ASN A O 1
ATOM 2163 N N . ARG A 1 285 ? -10.737 17.419 18.546 1.00 59.59 285 ARG A N 1
ATOM 2164 C CA . ARG A 1 285 ? -9.505 18.104 18.964 1.00 59.59 285 ARG A CA 1
ATOM 2165 C C . ARG A 1 285 ? -8.694 17.281 19.971 1.00 59.59 285 ARG A C 1
ATOM 2167 O O . ARG A 1 285 ? -9.160 17.017 21.076 1.00 59.59 285 ARG A O 1
ATOM 2174 N N . GLY A 1 286 ? -7.447 16.969 19.622 1.00 57.09 286 GLY A N 1
ATOM 2175 C CA . GLY A 1 286 ? -6.512 16.264 20.506 1.00 57.09 286 GLY A CA 1
ATOM 2176 C C . GLY A 1 286 ? -6.655 14.739 20.516 1.00 57.09 286 GLY A C 1
ATOM 2177 O O . GLY A 1 286 ? -5.869 14.076 21.192 1.00 57.09 286 GLY A O 1
ATOM 2178 N N . ALA A 1 287 ? -7.589 14.163 19.751 1.00 60.66 287 ALA A N 1
ATOM 2179 C CA . ALA A 1 287 ? -7.494 12.756 19.380 1.00 60.66 287 ALA A CA 1
ATOM 2180 C C . ALA A 1 287 ? -6.271 12.541 18.474 1.00 60.66 287 ALA A C 1
ATOM 2182 O O . ALA A 1 287 ? -5.971 13.371 17.615 1.00 60.66 287 ALA A O 1
ATOM 2183 N N . LYS A 1 288 ? -5.587 11.403 18.635 1.00 67.00 288 LYS A N 1
ATOM 2184 C CA . LYS A 1 288 ? -4.598 10.951 17.651 1.00 67.00 288 LYS A CA 1
ATOM 2185 C C . LYS A 1 288 ? -5.322 10.670 16.328 1.00 67.00 288 LYS A C 1
ATOM 2187 O O . LYS A 1 288 ? -6.369 10.027 16.351 1.00 67.00 288 LYS A O 1
ATOM 2192 N N . GLY A 1 289 ? -4.763 11.117 15.205 1.00 72.81 289 GLY A N 1
ATOM 2193 C CA . GLY A 1 289 ? -5.272 10.761 13.881 1.00 72.81 289 GLY A CA 1
ATOM 2194 C C . GLY A 1 289 ? -5.129 9.261 13.594 1.00 72.81 289 GLY A C 1
ATOM 2195 O O . GLY A 1 289 ? -4.120 8.647 13.954 1.00 72.81 289 GLY A O 1
ATOM 2196 N N . TYR A 1 290 ? -6.134 8.675 12.946 1.00 76.75 290 TYR A N 1
ATOM 2197 C CA . TYR A 1 290 ? -6.148 7.271 12.529 1.00 76.75 290 TYR A CA 1
ATOM 2198 C C . TYR A 1 290 ? -6.060 7.170 11.010 1.00 76.75 290 TYR A C 1
ATOM 2200 O O . TYR A 1 290 ? -6.891 7.751 10.311 1.00 76.75 290 TYR A O 1
ATOM 2208 N N . GLU A 1 291 ? -5.085 6.419 10.496 1.00 79.50 291 GLU A N 1
ATOM 2209 C CA . GLU A 1 291 ? -4.924 6.272 9.050 1.00 79.50 291 GLU A CA 1
ATOM 2210 C C . GLU A 1 291 ? -5.988 5.340 8.457 1.00 79.50 291 GLU A C 1
ATOM 2212 O O . GLU A 1 291 ? -6.135 4.178 8.848 1.00 79.50 291 GLU A O 1
ATOM 2217 N N . TYR A 1 292 ? -6.727 5.863 7.483 1.00 81.12 292 TYR A N 1
ATOM 2218 C CA . TYR A 1 292 ? -7.683 5.130 6.674 1.00 81.12 292 TYR A CA 1
ATOM 2219 C C . TYR A 1 292 ? -6.956 4.436 5.515 1.00 81.12 292 TYR A C 1
ATOM 2221 O O . TYR A 1 292 ? -6.625 5.044 4.493 1.00 81.12 292 TYR A O 1
ATOM 2229 N N . ASN A 1 293 ? -6.729 3.136 5.698 1.00 68.00 293 ASN A N 1
ATOM 2230 C CA . ASN A 1 293 ? -6.001 2.273 4.766 1.00 68.00 293 ASN A CA 1
ATOM 2231 C C . ASN A 1 293 ? -6.903 1.332 3.942 1.00 68.00 293 ASN A C 1
ATOM 2233 O O . ASN A 1 293 ? -6.400 0.430 3.276 1.00 68.00 293 ASN A O 1
ATOM 2237 N N . SER A 1 294 ? -8.221 1.553 3.957 1.00 69.31 294 SER A N 1
ATOM 2238 C CA . SER A 1 294 ? -9.189 0.815 3.133 1.00 69.31 294 SER A CA 1
ATOM 2239 C C . SER A 1 294 ? -9.418 1.474 1.761 1.00 69.31 294 SER A C 1
ATOM 2241 O O . SER A 1 294 ? -8.900 2.557 1.460 1.00 69.31 294 SER A O 1
ATOM 2243 N N . GLY A 1 295 ? -10.183 0.798 0.904 1.00 68.31 295 GLY A N 1
ATOM 2244 C CA . GLY A 1 295 ? -10.466 1.188 -0.471 1.00 68.31 295 GLY A CA 1
ATOM 2245 C C . GLY A 1 295 ? -11.068 2.587 -0.627 1.00 68.31 295 GLY A C 1
ATOM 2246 O O . GLY A 1 295 ? -11.828 3.086 0.196 1.00 68.31 295 GLY A O 1
ATOM 2247 N N . ARG A 1 296 ? -10.687 3.250 -1.721 1.00 80.25 296 ARG A N 1
ATOM 2248 C CA . ARG A 1 296 ? -10.859 4.699 -1.910 1.00 80.25 296 ARG A CA 1
ATOM 2249 C C . ARG A 1 296 ? -11.986 5.063 -2.892 1.00 80.25 296 ARG A C 1
ATOM 2251 O O . ARG A 1 296 ? -11.993 6.177 -3.417 1.00 80.25 296 ARG A O 1
ATOM 2258 N N . LYS A 1 297 ? -12.927 4.142 -3.165 1.00 77.50 297 LYS A N 1
ATOM 2259 C CA . LYS A 1 297 ? -14.167 4.451 -3.909 1.00 77.50 297 LYS A CA 1
ATOM 2260 C C . LYS A 1 297 ? -15.107 5.307 -3.053 1.00 77.50 297 LYS A C 1
ATOM 2262 O O . LYS A 1 297 ? -15.027 5.285 -1.825 1.00 77.50 297 LYS A O 1
ATOM 2267 N N . ILE A 1 298 ? -16.013 6.050 -3.697 1.00 87.69 298 ILE A N 1
ATOM 2268 C CA . ILE A 1 298 ? -16.903 6.985 -2.993 1.00 87.69 298 ILE A CA 1
ATOM 2269 C C . ILE A 1 298 ? -17.744 6.286 -1.921 1.00 87.69 298 ILE A C 1
ATOM 2271 O O . ILE A 1 298 ? -17.813 6.784 -0.806 1.00 87.69 298 ILE A O 1
ATOM 2275 N N . ASP A 1 299 ? -18.322 5.119 -2.200 1.00 75.75 299 ASP A N 1
ATOM 2276 C CA . ASP A 1 299 ? -19.239 4.480 -1.249 1.00 75.75 299 ASP A CA 1
ATOM 2277 C C . ASP A 1 299 ? -18.514 3.803 -0.077 1.00 75.75 299 ASP A C 1
ATOM 2279 O O . ASP A 1 299 ? -19.045 3.783 1.029 1.00 75.75 299 ASP A O 1
ATOM 2283 N N . GLN A 1 300 ? -17.258 3.376 -0.263 1.00 76.56 300 GLN A N 1
ATOM 2284 C CA . GLN A 1 300 ? -16.382 2.940 0.835 1.00 76.56 300 GLN A CA 1
ATOM 2285 C C . GLN A 1 300 ? -16.032 4.116 1.759 1.00 76.56 300 GLN A C 1
ATOM 2287 O O . GLN A 1 300 ? -16.128 4.003 2.982 1.00 76.56 300 GLN A O 1
ATOM 2292 N N . LEU A 1 301 ? -15.685 5.269 1.173 1.00 86.38 301 LEU A N 1
ATOM 2293 C CA . LEU A 1 301 ? -15.388 6.496 1.911 1.00 86.38 301 LEU A CA 1
ATOM 2294 C C . LEU A 1 301 ? -16.630 7.065 2.607 1.00 86.38 301 LEU A C 1
ATOM 2296 O O . LEU A 1 301 ? -16.517 7.506 3.748 1.00 86.38 301 LEU A O 1
ATOM 2300 N N . LYS A 1 302 ? -17.809 7.025 1.971 1.00 87.94 302 LYS A N 1
ATOM 2301 C CA . LYS A 1 302 ? -19.090 7.365 2.607 1.00 87.94 302 LYS A CA 1
ATOM 2302 C C . LYS A 1 302 ? -19.373 6.423 3.768 1.00 87.94 302 LYS A C 1
ATOM 2304 O O . LYS A 1 302 ? -19.463 6.903 4.882 1.00 87.94 302 LYS A O 1
ATOM 2309 N N . ALA A 1 303 ? -19.429 5.107 3.548 1.00 79.44 303 ALA A N 1
ATOM 2310 C CA . ALA A 1 303 ? -19.761 4.133 4.591 1.00 79.44 303 ALA A CA 1
ATOM 2311 C C . ALA A 1 303 ? -18.819 4.225 5.804 1.00 79.44 303 ALA A C 1
ATOM 2313 O O . ALA A 1 303 ? -19.284 4.203 6.944 1.00 79.44 303 ALA A O 1
ATOM 2314 N N . PHE A 1 304 ? -17.514 4.407 5.567 1.00 84.19 304 PHE A N 1
ATOM 2315 C CA . PHE A 1 304 ? -16.555 4.700 6.630 1.00 84.19 304 PHE A CA 1
ATOM 2316 C C . PHE A 1 304 ? -16.867 6.017 7.342 1.00 84.19 304 PHE A C 1
ATOM 2318 O O . PHE A 1 304 ? -16.936 6.042 8.563 1.00 84.19 304 PHE A O 1
ATOM 2325 N N . THR A 1 305 ? -17.058 7.110 6.603 1.00 86.12 305 THR A N 1
ATOM 2326 C CA . THR A 1 305 ? -17.201 8.449 7.193 1.00 86.12 305 THR A CA 1
ATOM 2327 C C . THR A 1 305 ? -18.563 8.649 7.865 1.00 86.12 305 THR A C 1
ATOM 2329 O O . THR A 1 305 ? -18.661 9.346 8.871 1.00 86.12 305 THR A O 1
ATOM 2332 N N . ASP A 1 306 ? -19.608 7.991 7.367 1.00 84.00 306 ASP A N 1
ATOM 2333 C CA . ASP A 1 306 ? -20.903 7.854 8.018 1.00 84.00 306 ASP A CA 1
ATOM 2334 C C . ASP A 1 306 ? -20.730 7.136 9.361 1.00 84.00 306 ASP A C 1
ATOM 2336 O O . ASP A 1 306 ? -20.982 7.777 10.382 1.00 84.00 306 ASP A O 1
ATOM 2340 N N . LYS A 1 307 ? -20.186 5.903 9.390 1.00 76.69 307 LYS A N 1
ATOM 2341 C CA . LYS A 1 307 ? -19.928 5.165 10.646 1.00 76.69 307 LYS A CA 1
ATOM 2342 C C . LYS A 1 307 ? -19.006 5.938 11.603 1.00 76.69 307 LYS A C 1
ATOM 2344 O O . LYS A 1 307 ? -19.321 6.068 12.783 1.00 76.69 307 LYS A O 1
ATOM 2349 N N . ALA A 1 308 ? -17.909 6.512 11.111 1.00 78.62 308 ALA A N 1
ATOM 2350 C CA . ALA A 1 308 ? -16.940 7.249 11.920 1.00 78.62 308 ALA A CA 1
ATOM 2351 C C . ALA A 1 308 ? -17.488 8.588 12.449 1.00 78.62 308 ALA A C 1
ATOM 2353 O O . ALA A 1 308 ? -17.136 8.996 13.555 1.00 78.62 308 ALA A O 1
ATOM 2354 N N . SER A 1 309 ? -18.395 9.251 11.720 1.00 76.62 309 SER A N 1
ATOM 2355 C CA . SER A 1 309 ? -19.132 10.421 12.226 1.00 76.62 309 SER A CA 1
ATOM 2356 C C . SER A 1 309 ? -20.242 10.042 13.211 1.00 76.62 309 SER A C 1
ATOM 2358 O O . SER A 1 309 ? -20.498 10.791 14.151 1.00 76.62 309 SER A O 1
ATOM 2360 N N . SER A 1 310 ? -20.850 8.861 13.057 1.00 66.81 310 SER A N 1
ATOM 2361 C CA . SER A 1 310 ? -21.769 8.264 14.031 1.00 66.81 310 SER A CA 1
ATOM 2362 C C . SER A 1 310 ? -21.049 7.453 15.119 1.00 66.81 310 SER A C 1
ATOM 2364 O O . SER A 1 310 ? -21.686 6.645 15.794 1.00 66.81 310 SER A O 1
ATOM 2366 N N . ALA A 1 311 ? -19.737 7.649 15.313 1.00 60.00 311 ALA A N 1
ATOM 2367 C CA . ALA A 1 311 ? -18.931 6.947 16.312 1.00 60.00 311 ALA A CA 1
ATOM 2368 C C . ALA A 1 311 ? -19.235 7.442 17.734 1.00 60.00 311 ALA A C 1
ATOM 2370 O O . ALA A 1 311 ? -18.437 8.124 18.381 1.00 60.00 311 ALA A O 1
ATOM 2371 N N . GLY A 1 312 ? -20.413 7.094 18.237 1.00 67.25 312 GLY A N 1
ATOM 2372 C CA . GLY A 1 312 ? -20.844 7.448 19.572 1.00 67.25 312 GLY A CA 1
ATOM 2373 C C . GLY A 1 312 ? -21.942 6.544 20.098 1.00 67.25 312 GLY A C 1
ATOM 2374 O O . GLY A 1 312 ? -22.642 5.867 19.354 1.00 67.25 312 GLY A O 1
ATOM 2375 N N . VAL A 1 313 ? -22.076 6.570 21.420 1.00 80.56 313 VAL A N 1
ATOM 2376 C CA . VAL A 1 313 ? -23.060 5.775 22.151 1.00 80.56 313 VAL A CA 1
ATOM 2377 C C . VAL A 1 313 ? -24.482 6.170 21.737 1.00 80.56 313 VAL A C 1
ATOM 2379 O O . VAL A 1 313 ? -24.864 7.333 21.924 1.00 80.56 313 VAL A O 1
ATOM 2382 N N . GLN A 1 314 ? -25.237 5.209 21.203 1.00 87.00 314 GLN A N 1
ATOM 2383 C CA . GLN A 1 314 ? -26.665 5.302 20.884 1.00 87.00 314 GLN A CA 1
ATOM 2384 C C . GLN A 1 314 ? -27.483 4.711 22.034 1.00 87.00 314 GLN A C 1
ATOM 2386 O O . GLN A 1 314 ? -27.260 3.570 22.421 1.00 87.00 314 GLN A O 1
ATOM 2391 N N . VAL A 1 315 ? -28.428 5.464 22.594 1.00 88.31 315 VAL A N 1
ATOM 2392 C CA . VAL A 1 315 ? -29.317 4.939 23.643 1.00 88.31 315 VAL A CA 1
ATOM 2393 C C . VAL A 1 315 ? -30.446 4.151 22.975 1.00 88.31 315 VAL A C 1
ATOM 2395 O O . VAL A 1 315 ? -31.085 4.669 22.061 1.00 88.31 315 VAL A O 1
ATOM 2398 N N . LEU A 1 316 ? -30.672 2.910 23.412 1.00 90.88 316 LEU A N 1
ATOM 2399 C CA . LEU A 1 316 ? -31.794 2.084 22.961 1.00 90.88 316 LEU A CA 1
ATOM 2400 C C . LEU A 1 316 ? -33.116 2.699 23.435 1.00 90.88 316 LEU A C 1
ATOM 2402 O O . LEU A 1 316 ? -33.217 3.115 24.590 1.00 90.88 316 LEU A O 1
ATOM 2406 N N . ALA A 1 317 ? -34.120 2.740 22.556 1.00 83.75 317 ALA A N 1
ATOM 2407 C CA . ALA A 1 317 ? -35.458 3.208 22.914 1.00 83.75 317 ALA A CA 1
ATOM 2408 C C . ALA A 1 317 ? -36.172 2.174 23.795 1.00 83.75 317 ALA A C 1
ATOM 2410 O O . ALA A 1 317 ? -36.658 2.514 24.874 1.00 83.75 317 ALA A O 1
ATOM 2411 N N . GLU A 1 318 ? -36.155 0.906 23.377 1.00 87.50 318 GLU A N 1
ATOM 2412 C CA . GLU A 1 318 ? -36.639 -0.229 24.160 1.00 87.50 318 GLU A CA 1
ATOM 2413 C C . GLU A 1 318 ? -35.551 -1.309 24.269 1.00 87.50 318 GLU A C 1
ATOM 2415 O O . GLU A 1 318 ? -34.739 -1.508 23.365 1.00 87.50 318 GLU A O 1
ATOM 2420 N N . SER A 1 319 ? -35.521 -2.061 25.372 1.00 86.75 319 SER A N 1
ATOM 2421 C CA . SER A 1 319 ? -34.560 -3.164 25.543 1.00 86.75 319 SER A CA 1
ATOM 2422 C C . SER A 1 319 ? -34.791 -4.332 24.579 1.00 86.75 319 SER A C 1
ATOM 2424 O O . SER A 1 319 ? -33.870 -5.116 24.345 1.00 86.75 319 SER A O 1
ATOM 2426 N N . ALA A 1 320 ? -35.980 -4.416 23.973 1.00 86.81 320 ALA A N 1
ATOM 2427 C CA . ALA A 1 320 ? -36.309 -5.359 22.907 1.00 86.81 320 ALA A CA 1
ATOM 2428 C C . ALA A 1 320 ? -35.582 -5.057 21.578 1.00 86.81 320 ALA A C 1
ATOM 2430 O O . ALA A 1 320 ? -35.279 -5.989 20.831 1.00 86.81 320 ALA A O 1
ATOM 2431 N N . ASP A 1 321 ? -35.228 -3.793 21.299 1.00 91.56 321 ASP A N 1
ATOM 2432 C CA . ASP A 1 321 ? -34.489 -3.408 20.082 1.00 91.56 321 ASP A CA 1
ATOM 2433 C C . ASP A 1 321 ? -33.074 -4.011 20.037 1.00 91.56 321 ASP A C 1
ATOM 2435 O O . ASP A 1 321 ? -32.481 -4.163 18.966 1.00 91.56 321 ASP A O 1
ATOM 2439 N N . LEU A 1 322 ? -32.526 -4.394 21.197 1.00 94.12 322 LEU A N 1
ATOM 2440 C CA . LEU A 1 322 ? -31.196 -4.987 21.305 1.00 94.12 322 LEU A CA 1
ATOM 2441 C C . LEU A 1 322 ? -31.052 -6.246 20.436 1.00 94.12 322 LEU A C 1
ATOM 2443 O O . LEU A 1 322 ? -30.065 -6.377 19.717 1.00 94.12 322 LEU A O 1
ATOM 2447 N N . ASP A 1 323 ? -32.025 -7.161 20.473 1.00 93.75 323 ASP A N 1
ATOM 2448 C CA . ASP A 1 323 ? -31.958 -8.418 19.714 1.00 93.75 323 ASP A CA 1
ATOM 2449 C C . ASP A 1 323 ? -32.003 -8.184 18.197 1.00 93.75 323 ASP A C 1
ATOM 2451 O O . ASP A 1 323 ? -31.356 -8.906 17.436 1.00 93.75 323 ASP A O 1
ATOM 2455 N N . LYS A 1 324 ? -32.688 -7.122 17.754 1.00 93.38 324 LYS A N 1
ATOM 2456 C CA . LYS A 1 324 ? -32.664 -6.676 16.358 1.00 93.38 324 LYS A CA 1
ATOM 2457 C C . LYS A 1 324 ? -31.266 -6.190 15.965 1.00 93.38 324 LYS A C 1
ATOM 2459 O O . LYS A 1 324 ? -30.748 -6.614 14.938 1.00 93.38 324 LYS A O 1
ATOM 2464 N N . HIS A 1 325 ? -30.631 -5.352 16.782 1.00 92.81 325 HIS A N 1
ATOM 2465 C CA . HIS A 1 325 ? -29.288 -4.850 16.483 1.00 92.81 325 HIS A CA 1
ATOM 2466 C C . HIS A 1 325 ? -28.201 -5.933 16.555 1.00 92.81 325 HIS A C 1
ATOM 2468 O O . HIS A 1 325 ? -27.254 -5.888 15.772 1.00 92.81 325 HIS A O 1
ATOM 2474 N N . ILE A 1 326 ? -28.359 -6.951 17.409 1.00 94.25 326 ILE A N 1
ATOM 2475 C CA . ILE A 1 326 ? -27.470 -8.128 17.435 1.00 94.25 326 ILE A CA 1
ATOM 2476 C C . ILE A 1 326 ? -27.603 -8.959 16.146 1.00 94.25 326 ILE A C 1
ATOM 2478 O O . ILE A 1 326 ? -26.610 -9.501 15.664 1.00 94.25 326 ILE A O 1
ATOM 2482 N N . ALA A 1 327 ? -28.794 -9.028 15.545 1.00 91.50 327 ALA A N 1
ATOM 2483 C CA . ALA A 1 327 ? -28.984 -9.660 14.238 1.00 91.50 327 ALA A CA 1
ATOM 2484 C C . ALA A 1 327 ? -28.439 -8.819 13.061 1.00 91.50 327 ALA A C 1
ATOM 2486 O O . ALA A 1 327 ? -28.141 -9.379 12.008 1.00 91.50 327 ALA A O 1
ATOM 2487 N N . GLU A 1 328 ? -28.300 -7.498 13.224 1.00 89.81 328 GLU A N 1
ATOM 2488 C CA . GLU A 1 328 ? -27.826 -6.572 12.181 1.00 89.81 328 GLU A CA 1
ATOM 2489 C C . GLU A 1 328 ? -26.293 -6.393 12.158 1.00 89.81 328 GLU A C 1
ATOM 2491 O O . GLU A 1 328 ? -25.716 -6.283 11.078 1.00 89.81 328 GLU A O 1
ATOM 2496 N N . GLU A 1 329 ? -25.614 -6.378 13.310 1.00 89.06 329 GLU A N 1
ATOM 2497 C CA . GLU A 1 329 ? -24.159 -6.158 13.407 1.00 89.06 329 GLU A CA 1
ATOM 2498 C C . GLU A 1 329 ? -23.397 -7.449 13.773 1.00 89.06 329 GLU A C 1
ATOM 2500 O O . GLU A 1 329 ? -23.772 -8.166 14.699 1.00 89.06 329 GLU A O 1
ATOM 2505 N N . GLU A 1 330 ? -22.280 -7.739 13.088 1.00 89.81 330 GLU A N 1
ATOM 2506 C CA . GLU A 1 330 ? -21.436 -8.914 13.401 1.00 89.81 330 GLU A CA 1
ATOM 2507 C C . GLU A 1 330 ? -20.710 -8.788 14.754 1.00 89.81 330 GLU A C 1
ATOM 2509 O O . GLU A 1 330 ? -20.372 -9.798 15.376 1.00 89.81 330 GLU A O 1
ATOM 2514 N N . VAL A 1 331 ? -20.473 -7.559 15.222 1.00 93.50 331 VAL A N 1
ATOM 2515 C CA . VAL A 1 331 ? -19.967 -7.241 16.565 1.00 93.50 331 VAL A CA 1
ATOM 2516 C C . VAL A 1 331 ? -20.622 -5.946 17.037 1.00 93.50 331 VAL A C 1
ATOM 2518 O O . VAL A 1 331 ? -20.652 -4.964 16.294 1.00 93.50 331 VAL A O 1
ATOM 2521 N N . LEU A 1 332 ? -21.080 -5.908 18.289 1.00 94.75 332 LEU A N 1
ATOM 2522 C CA . LEU A 1 332 ? -21.526 -4.680 18.949 1.00 94.75 332 LEU A CA 1
ATOM 2523 C C . LEU A 1 332 ? -21.164 -4.666 20.432 1.00 94.75 332 LEU A C 1
ATOM 2525 O O . LEU A 1 332 ? -20.975 -5.711 21.061 1.00 94.75 332 LEU A O 1
ATOM 2529 N N . TYR A 1 333 ? -21.091 -3.464 21.000 1.00 96.38 333 TYR A N 1
ATOM 2530 C CA . TYR A 1 333 ? -20.908 -3.259 22.432 1.00 96.38 333 TYR A CA 1
ATOM 2531 C C . TYR A 1 333 ? -22.180 -2.682 23.053 1.00 96.38 333 TYR A C 1
ATOM 2533 O O . TYR A 1 333 ? -22.772 -1.745 22.520 1.00 96.38 333 TYR A O 1
ATOM 2541 N N . LEU A 1 334 ? -22.581 -3.222 24.200 1.00 97.00 334 LEU A N 1
ATOM 2542 C CA . LEU A 1 334 ? -23.712 -2.745 24.988 1.00 97.00 334 LEU A CA 1
ATOM 2543 C C . LEU A 1 334 ? -23.205 -2.155 26.308 1.00 97.00 334 LEU A C 1
ATOM 2545 O O . LEU A 1 334 ? -22.683 -2.871 27.161 1.00 97.00 334 LEU A O 1
ATOM 2549 N N . LEU A 1 335 ? -23.365 -0.845 26.469 1.00 95.75 335 LEU A N 1
ATOM 2550 C CA . LEU A 1 335 ? -23.121 -0.116 27.708 1.00 95.75 335 LEU A CA 1
ATOM 2551 C C . LEU A 1 335 ? -24.353 -0.214 28.613 1.00 95.75 335 LEU A C 1
ATOM 2553 O O . LEU A 1 335 ? -25.393 0.378 28.333 1.00 95.75 335 LEU A O 1
ATOM 2557 N N . LEU A 1 336 ? -24.212 -0.934 29.718 1.00 94.94 336 LEU A N 1
ATOM 2558 C CA . LEU A 1 336 ? -25.196 -1.010 30.791 1.00 94.94 336 LEU A CA 1
ATOM 2559 C C . LEU A 1 336 ? -24.781 -0.052 31.906 1.00 94.94 336 LEU A C 1
ATOM 2561 O O . LEU A 1 336 ? -23.629 -0.085 32.341 1.00 94.94 336 LEU A O 1
ATOM 2565 N N . HIS A 1 337 ? -25.677 0.832 32.340 1.00 92.12 337 HIS A N 1
ATOM 2566 C CA . HIS A 1 337 ? -25.361 1.906 33.288 1.00 92.12 337 HIS A CA 1
ATOM 2567 C C . HIS A 1 337 ? -26.559 2.276 34.171 1.00 92.12 337 HIS A C 1
ATOM 2569 O O . HIS A 1 337 ? -27.709 2.062 33.797 1.00 92.12 337 HIS A O 1
ATOM 2575 N N . SER A 1 338 ? -26.305 2.879 35.338 1.00 86.00 338 SER A N 1
ATOM 2576 C CA . SER A 1 338 ? -27.389 3.424 36.169 1.00 86.00 338 SER A CA 1
ATOM 2577 C C . SER A 1 338 ? -28.219 4.469 35.399 1.00 86.00 338 SER A C 1
ATOM 2579 O O . SER A 1 338 ? -27.622 5.358 34.782 1.00 86.00 338 SER A O 1
ATOM 2581 N N . PRO A 1 339 ? -29.565 4.483 35.517 1.00 82.50 339 PRO A N 1
ATOM 2582 C CA . PRO A 1 339 ? -30.407 5.563 34.989 1.00 82.50 339 PRO A CA 1
ATOM 2583 C C . PRO A 1 339 ? -30.004 6.966 35.474 1.00 82.50 339 PRO A C 1
ATOM 2585 O O . PRO A 1 339 ? -30.308 7.957 34.816 1.00 82.50 339 PRO A O 1
ATOM 2588 N N . THR A 1 340 ? -29.324 7.060 36.622 1.00 80.81 340 THR A N 1
ATOM 2589 C CA . THR A 1 340 ? -28.835 8.322 37.203 1.00 80.81 340 THR A CA 1
ATOM 2590 C C . THR A 1 340 ? -27.464 8.758 36.681 1.00 80.81 340 THR A C 1
ATOM 2592 O O . THR A 1 340 ? -27.060 9.889 36.936 1.00 80.81 340 THR A O 1
ATOM 2595 N N . ASP A 1 341 ? -26.724 7.880 36.000 1.00 78.69 341 ASP A N 1
ATOM 2596 C CA . ASP A 1 341 ? -25.430 8.194 35.392 1.00 78.69 341 ASP A CA 1
ATOM 2597 C C . ASP A 1 341 ? -25.621 8.360 33.883 1.00 78.69 341 ASP A C 1
ATOM 2599 O O . ASP A 1 341 ? -25.497 7.418 33.105 1.00 78.69 341 ASP A O 1
ATOM 2603 N N . THR A 1 342 ? -25.973 9.573 33.462 1.00 76.06 342 THR A N 1
ATOM 2604 C CA . THR A 1 342 ? -26.016 9.955 32.040 1.00 76.06 342 THR A CA 1
ATOM 2605 C C . THR A 1 342 ? -24.651 10.393 31.515 1.00 76.06 342 THR A C 1
ATOM 2607 O O . THR A 1 342 ? -24.459 10.532 30.309 1.00 76.06 342 THR A O 1
ATOM 2610 N N . GLU A 1 343 ? -23.699 10.658 32.405 1.00 81.56 343 GLU A N 1
ATOM 2611 C CA . GLU A 1 343 ? -22.427 11.293 32.074 1.00 81.56 343 GLU A CA 1
ATOM 2612 C C . GLU A 1 343 ? -21.397 10.264 31.575 1.00 81.56 343 GLU A C 1
ATOM 2614 O O . GLU A 1 343 ? -20.592 10.565 30.685 1.00 81.56 343 GLU A O 1
ATOM 2619 N N . ILE A 1 344 ? -21.507 9.003 32.011 1.00 85.56 344 ILE A N 1
ATOM 2620 C CA . ILE A 1 344 ? -20.797 7.870 31.404 1.00 85.56 344 ILE A CA 1
ATOM 2621 C C . ILE A 1 344 ? -21.021 7.771 29.885 1.00 85.56 344 ILE A C 1
ATOM 2623 O O . ILE A 1 344 ? -20.087 7.440 29.156 1.00 85.56 344 ILE A O 1
ATOM 2627 N N . LEU A 1 345 ? -22.198 8.150 29.367 1.00 84.81 345 LEU A N 1
ATOM 2628 C CA . LEU A 1 345 ? -22.480 8.164 27.923 1.00 84.81 345 LEU A CA 1
ATOM 2629 C C . LEU A 1 345 ? -21.514 9.085 27.161 1.00 84.81 345 LEU A C 1
ATOM 2631 O O . LEU A 1 345 ? -21.085 8.768 26.049 1.00 84.81 345 LEU A O 1
ATOM 2635 N N . ARG A 1 346 ? -21.144 10.226 27.759 1.00 79.44 346 ARG A N 1
ATOM 2636 C CA . ARG A 1 346 ? -20.190 11.187 27.187 1.00 79.44 346 ARG A CA 1
ATOM 2637 C C . ARG A 1 346 ? -18.749 10.687 27.313 1.00 79.44 346 ARG A C 1
ATOM 2639 O O . ARG A 1 346 ? -17.954 10.892 26.398 1.00 79.44 346 ARG A O 1
ATOM 2646 N N . VAL A 1 347 ? -18.421 10.013 28.416 1.00 80.50 347 VAL A N 1
ATOM 2647 C CA . VAL A 1 347 ? -17.097 9.418 28.663 1.00 80.50 347 VAL A CA 1
ATOM 2648 C C . VAL A 1 347 ? -16.816 8.260 27.700 1.00 80.50 347 VAL A C 1
ATOM 2650 O O . VAL A 1 347 ? -15.794 8.278 27.012 1.00 80.50 347 VAL A O 1
ATOM 2653 N N . ILE A 1 348 ? -17.739 7.301 27.569 1.00 84.81 348 ILE A N 1
ATOM 2654 C CA . ILE A 1 348 ? -17.593 6.167 26.646 1.00 84.81 348 ILE A CA 1
ATOM 2655 C C . ILE A 1 348 ? -17.581 6.638 25.190 1.00 84.81 348 ILE A C 1
ATOM 2657 O O . ILE A 1 348 ? -16.756 6.147 24.429 1.00 84.81 348 ILE A O 1
ATOM 2661 N N . ARG A 1 349 ? -18.374 7.656 24.816 1.00 80.81 349 ARG A N 1
ATOM 2662 C CA . ARG A 1 349 ? -18.293 8.303 23.488 1.00 80.81 349 ARG A CA 1
ATOM 2663 C C . ARG A 1 349 ? -16.907 8.902 23.194 1.00 80.81 349 ARG A C 1
ATOM 2665 O O . ARG A 1 349 ? -16.487 8.929 22.042 1.00 80.81 349 ARG A O 1
ATOM 2672 N N . GLY A 1 350 ? -16.186 9.366 24.216 1.00 75.44 350 GLY A N 1
ATOM 2673 C CA . GLY A 1 350 ? -14.793 9.803 24.084 1.00 75.44 350 GLY A CA 1
ATOM 2674 C C . GLY A 1 350 ? -13.829 8.633 23.860 1.00 75.44 350 GLY A C 1
ATOM 2675 O O . GLY A 1 350 ? -13.030 8.659 22.923 1.00 75.44 350 GLY A O 1
ATOM 2676 N N . ALA A 1 351 ? -13.930 7.585 24.682 1.00 78.38 351 ALA A N 1
ATOM 2677 C CA . ALA A 1 351 ? -13.094 6.385 24.577 1.00 78.38 351 ALA A CA 1
ATOM 2678 C C . ALA A 1 351 ? -13.326 5.605 23.267 1.00 78.38 351 ALA A C 1
ATOM 2680 O O . ALA A 1 351 ? -12.377 5.143 22.638 1.00 78.38 351 ALA A O 1
ATOM 2681 N N . SER A 1 352 ? -14.572 5.527 22.790 1.00 80.12 352 SER A N 1
ATOM 2682 C CA . SER A 1 352 ? -14.957 4.820 21.561 1.00 80.12 352 SER A CA 1
ATOM 2683 C C . SER A 1 352 ? -14.431 5.451 20.272 1.00 80.12 352 SER A C 1
ATOM 2685 O O . SER A 1 352 ? -14.556 4.845 19.211 1.00 80.12 352 SER A O 1
ATOM 2687 N N . SER A 1 353 ? -13.804 6.631 20.336 1.00 75.94 353 SER A N 1
ATOM 2688 C CA . SER A 1 353 ? -13.126 7.248 19.187 1.00 75.94 353 SER A CA 1
ATOM 2689 C C . SER A 1 353 ? -12.069 6.333 18.548 1.00 75.94 353 SER A C 1
ATOM 2691 O O . SER A 1 353 ? -11.865 6.404 17.338 1.00 75.94 353 SER A O 1
ATOM 2693 N N . VAL A 1 354 ? -11.471 5.413 19.322 1.00 76.25 354 VAL A N 1
ATOM 2694 C CA . VAL A 1 354 ? -10.526 4.384 18.836 1.00 76.25 354 VAL A CA 1
ATOM 2695 C C . VAL A 1 354 ? -11.142 3.382 17.846 1.00 76.25 354 VAL A C 1
ATOM 2697 O O . VAL A 1 354 ? -10.405 2.680 17.158 1.00 76.25 354 VAL A O 1
ATOM 2700 N N . LEU A 1 355 ? -12.476 3.281 17.792 1.00 78.25 355 LEU A N 1
ATOM 2701 C CA . LEU A 1 355 ? -13.210 2.302 16.979 1.00 78.25 355 LEU A CA 1
ATOM 2702 C C . LEU A 1 355 ? -13.598 2.816 15.593 1.00 78.25 355 LEU A C 1
ATOM 2704 O O . LEU A 1 355 ? -14.028 2.027 14.760 1.00 78.25 355 LEU A O 1
ATOM 2708 N N . LEU A 1 356 ? -13.523 4.129 15.347 1.00 76.19 356 LEU A N 1
ATOM 2709 C CA . LEU A 1 356 ? -13.970 4.737 14.083 1.00 76.19 356 LEU A CA 1
ATOM 2710 C C . LEU A 1 356 ? -15.421 4.353 13.700 1.00 76.19 356 LEU A C 1
ATOM 2712 O O . LEU A 1 356 ? -15.761 4.266 12.524 1.00 76.19 356 LEU A O 1
ATOM 2716 N N . GLY A 1 357 ? -16.274 4.105 14.701 1.00 72.50 357 GLY A N 1
ATOM 2717 C CA . GLY A 1 357 ? -17.679 3.726 14.513 1.00 72.50 357 GLY A CA 1
ATOM 2718 C C . GLY A 1 357 ? -17.952 2.240 14.262 1.00 72.50 357 GLY A C 1
ATOM 2719 O O . GLY A 1 357 ? -19.087 1.892 13.944 1.00 72.50 357 GLY A O 1
ATOM 2720 N N . SER A 1 358 ? -16.951 1.363 14.392 1.00 80.00 358 SER A N 1
ATOM 2721 C CA . SER A 1 358 ? -17.128 -0.087 14.260 1.00 80.00 358 SER A CA 1
ATOM 2722 C C . SER A 1 358 ? -16.234 -0.846 15.256 1.00 80.00 358 SER A C 1
ATOM 2724 O O . SER A 1 358 ? -15.009 -0.761 15.139 1.00 80.00 358 SER A O 1
ATOM 2726 N N . PRO A 1 359 ? -16.778 -1.623 16.214 1.00 88.81 359 PRO A N 1
ATOM 2727 C CA . PRO A 1 359 ? -18.196 -1.913 16.465 1.00 88.81 359 PRO A CA 1
ATOM 2728 C C . PRO A 1 359 ? -19.058 -0.700 16.831 1.00 88.81 359 PRO A C 1
ATOM 2730 O O . PRO A 1 359 ? -18.551 0.308 17.331 1.00 88.81 359 PRO A O 1
ATOM 2733 N N . GLN A 1 360 ? -20.373 -0.819 16.625 1.00 88.25 360 GLN A N 1
ATOM 2734 C CA . GLN A 1 360 ? -21.337 0.136 17.179 1.00 88.25 360 GLN A CA 1
ATOM 2735 C C . GLN A 1 360 ? -21.430 -0.018 18.707 1.00 88.25 360 GLN A C 1
ATOM 2737 O O . GLN A 1 360 ? -21.267 -1.121 19.236 1.00 88.25 360 GLN A O 1
ATOM 2742 N N . ILE A 1 361 ? -21.715 1.083 19.416 1.00 92.25 361 ILE A N 1
ATOM 2743 C CA . ILE A 1 361 ? -21.988 1.059 20.860 1.00 92.25 361 ILE A CA 1
ATOM 2744 C C . ILE A 1 361 ? -23.425 1.501 21.125 1.00 92.25 361 ILE A C 1
ATOM 2746 O O . ILE A 1 361 ? -23.777 2.665 20.922 1.00 92.25 361 ILE A O 1
ATOM 2750 N N . PHE A 1 362 ? -24.219 0.575 21.645 1.00 93.50 362 PHE A N 1
ATOM 2751 C CA . PHE A 1 362 ? -25.549 0.828 22.181 1.00 93.50 362 PHE A CA 1
ATOM 2752 C C . PHE A 1 362 ? -25.476 1.020 23.700 1.00 93.50 362 PHE A C 1
ATOM 2754 O O . PHE A 1 362 ? -24.555 0.524 24.346 1.00 93.50 362 PHE A O 1
ATOM 2761 N N . ALA A 1 363 ? -26.434 1.728 24.288 1.00 93.88 363 ALA A N 1
ATOM 2762 C CA . ALA A 1 363 ? -26.558 1.901 25.730 1.00 93.88 363 ALA A CA 1
ATOM 2763 C C . ALA A 1 363 ? -27.986 1.675 26.212 1.00 93.88 363 ALA A C 1
ATOM 2765 O O . ALA A 1 363 ? -28.949 2.004 25.522 1.00 93.88 363 ALA A O 1
ATOM 2766 N N . SER A 1 364 ? -28.108 1.154 27.427 1.00 94.19 364 SER A N 1
ATOM 2767 C CA . SER A 1 364 ? -29.373 1.056 28.142 1.00 94.19 364 SER A CA 1
ATOM 2768 C C . SER A 1 364 ? -29.140 1.089 29.648 1.00 94.19 364 SER A C 1
ATOM 2770 O O . SER A 1 364 ? -28.091 0.675 30.143 1.00 94.19 364 SER A O 1
ATOM 2772 N N . SER A 1 365 ? -30.153 1.549 30.369 1.00 92.25 365 SER A N 1
ATOM 2773 C CA . SER A 1 365 ? -30.225 1.521 31.827 1.00 92.25 365 SER A CA 1
ATOM 2774 C C . SER A 1 365 ? -31.351 0.613 32.345 1.00 92.25 365 SER A C 1
ATOM 2776 O O . SER A 1 365 ? -31.708 0.670 33.522 1.00 92.25 365 SER A O 1
ATOM 2778 N N . ASP A 1 366 ? -31.909 -0.240 31.475 1.00 92.62 366 ASP A N 1
ATOM 2779 C CA . ASP A 1 366 ? -32.964 -1.197 31.814 1.00 92.62 366 ASP A CA 1
ATOM 2780 C C . ASP A 1 366 ? -32.428 -2.348 32.704 1.00 92.62 366 ASP A C 1
ATOM 2782 O O . ASP A 1 366 ? -31.573 -3.131 32.259 1.00 92.62 366 ASP A O 1
ATOM 2786 N N . PRO A 1 367 ? -32.952 -2.526 33.937 1.00 90.25 367 PRO A N 1
ATOM 2787 C CA . PRO A 1 367 ? -32.600 -3.641 34.817 1.00 90.25 367 PRO A CA 1
ATOM 2788 C C . PRO A 1 367 ? -32.798 -5.038 34.205 1.00 90.25 367 PRO A C 1
ATOM 2790 O O . PRO A 1 367 ? -32.116 -5.984 34.614 1.00 90.25 367 PRO A O 1
ATOM 2793 N N . ALA A 1 368 ? -33.680 -5.196 33.213 1.00 92.62 368 ALA A N 1
ATOM 2794 C CA . ALA A 1 368 ? -33.854 -6.451 32.487 1.00 92.62 368 ALA A CA 1
ATOM 2795 C C . ALA A 1 368 ? -32.572 -6.857 31.741 1.00 92.62 368 ALA A C 1
ATOM 2797 O O . ALA A 1 368 ? -32.199 -8.031 31.759 1.00 92.62 368 ALA A O 1
ATOM 2798 N N . LEU A 1 369 ? -31.840 -5.900 31.157 1.00 94.44 369 LEU A N 1
ATOM 2799 C CA . LEU A 1 369 ? -30.580 -6.173 30.458 1.00 94.44 369 LEU A CA 1
ATOM 2800 C C . LEU A 1 369 ? -29.406 -6.384 31.424 1.00 94.44 369 LEU A C 1
ATOM 2802 O O . LEU A 1 369 ? -28.566 -7.250 31.175 1.00 94.44 369 LEU A O 1
ATOM 2806 N N . HIS A 1 370 ? -29.389 -5.688 32.568 1.00 93.12 370 HIS A N 1
ATOM 2807 C CA . HIS A 1 370 ? -28.465 -6.007 33.668 1.00 93.12 370 HIS A CA 1
ATOM 2808 C C . HIS A 1 370 ? -28.654 -7.453 34.155 1.00 93.12 370 HIS A C 1
ATOM 2810 O O . HIS A 1 370 ? -27.676 -8.173 34.351 1.00 93.12 370 HIS A O 1
ATOM 2816 N N . THR A 1 371 ? -29.906 -7.900 34.286 1.00 93.50 371 THR A N 1
ATOM 2817 C CA . THR A 1 371 ? -30.247 -9.273 34.690 1.00 93.50 371 THR A CA 1
ATOM 2818 C C . THR A 1 371 ? -29.866 -10.286 33.605 1.00 93.50 371 THR A C 1
ATOM 2820 O O . THR A 1 371 ? -29.210 -11.282 33.901 1.00 93.50 371 THR A O 1
ATOM 2823 N N . ARG A 1 372 ? -30.199 -10.007 32.335 1.00 94.56 372 ARG A N 1
ATOM 2824 C CA . ARG A 1 372 ? -29.890 -10.851 31.163 1.00 94.56 372 ARG A CA 1
ATOM 2825 C C . ARG A 1 372 ? -28.406 -11.201 31.054 1.00 94.56 372 ARG A C 1
ATOM 2827 O O . ARG A 1 372 ? -28.082 -12.348 30.764 1.00 94.56 372 ARG A O 1
ATOM 2834 N N . TYR A 1 373 ? -27.522 -10.237 31.307 1.00 95.38 373 TYR A N 1
ATOM 2835 C CA . TYR A 1 373 ? -26.068 -10.424 31.229 1.00 95.38 373 TYR A CA 1
ATOM 2836 C C . TYR A 1 373 ? -25.388 -10.597 32.599 1.00 95.38 373 TYR A C 1
ATOM 2838 O O . TYR A 1 373 ? -24.168 -10.493 32.690 1.00 95.38 373 TYR A O 1
ATOM 2846 N N . SER A 1 374 ? -26.158 -10.906 33.653 1.00 94.38 374 SER A N 1
ATOM 2847 C CA . SER A 1 374 ? -25.661 -11.206 35.010 1.00 94.38 374 SER A CA 1
ATOM 2848 C C . SER A 1 374 ? -24.728 -10.134 35.602 1.00 94.38 374 SER A C 1
ATOM 2850 O O . SER A 1 374 ? -23.759 -10.449 36.295 1.00 94.38 374 SER A O 1
ATOM 2852 N N . ILE A 1 375 ? -25.015 -8.857 35.334 1.00 93.94 375 ILE A N 1
ATOM 2853 C CA . ILE A 1 375 ? -24.220 -7.726 35.827 1.00 93.94 375 ILE A CA 1
ATOM 2854 C C . ILE A 1 375 ? -24.349 -7.631 37.361 1.00 93.94 375 ILE A C 1
ATOM 2856 O O . ILE A 1 375 ? -25.477 -7.563 37.860 1.00 93.94 375 ILE A O 1
ATOM 2860 N N . PRO A 1 376 ? -23.241 -7.595 38.131 1.00 91.31 376 PRO A N 1
ATOM 2861 C CA . PRO A 1 376 ? -23.303 -7.560 39.588 1.00 91.31 376 PRO A CA 1
ATOM 2862 C C . PRO A 1 376 ? -24.057 -6.344 40.140 1.00 91.31 376 PRO A C 1
ATOM 2864 O O . PRO A 1 376 ? -23.873 -5.206 39.700 1.00 91.31 376 PRO A O 1
ATOM 2867 N N . ALA A 1 377 ? -24.872 -6.579 41.170 1.00 82.25 377 ALA A N 1
ATOM 2868 C CA . ALA A 1 377 ? -25.553 -5.512 41.893 1.00 82.25 377 ALA A CA 1
ATOM 2869 C C . ALA A 1 377 ? -24.523 -4.560 42.528 1.00 82.25 377 ALA A C 1
ATOM 2871 O O . ALA A 1 377 ? -23.693 -4.975 43.336 1.00 82.25 377 ALA A O 1
ATOM 2872 N N . GLY A 1 378 ? -24.582 -3.280 42.153 1.00 80.56 378 GLY A N 1
ATOM 2873 C CA . GLY A 1 378 ? -23.630 -2.254 42.589 1.00 80.56 378 GLY A CA 1
ATOM 2874 C C . GLY A 1 378 ? -22.513 -1.928 41.590 1.00 80.56 378 GLY A C 1
ATOM 2875 O O . GLY A 1 378 ? -21.785 -0.971 41.833 1.00 80.56 378 GLY A O 1
ATOM 2876 N N . SER A 1 379 ? -22.389 -2.635 40.457 1.00 87.50 379 SER A N 1
ATOM 2877 C CA . SER A 1 379 ? -21.553 -2.181 39.333 1.00 87.50 379 SER A CA 1
ATOM 2878 C C . SER A 1 379 ? -22.128 -0.880 38.738 1.00 87.50 379 SER A C 1
ATOM 2880 O O . SER A 1 379 ? -23.243 -0.924 38.215 1.00 87.50 379 SER A O 1
ATOM 2882 N N . PRO A 1 380 ? -21.415 0.267 38.774 1.00 86.25 380 PRO A N 1
ATOM 2883 C CA . PRO A 1 380 ? -21.956 1.547 38.295 1.00 86.25 380 PRO A CA 1
ATOM 2884 C C . PRO A 1 380 ? -22.250 1.555 36.790 1.00 86.25 380 PRO A C 1
ATOM 2886 O O . PRO A 1 380 ? -23.268 2.095 36.353 1.00 86.25 380 PRO A O 1
ATOM 2889 N N . TRP A 1 381 ? -21.366 0.925 36.011 1.00 91.88 381 TRP A N 1
ATOM 2890 C CA . TRP A 1 381 ? -21.568 0.625 34.598 1.00 91.88 381 TRP A CA 1
ATOM 2891 C C . TRP A 1 381 ? -20.717 -0.575 34.150 1.00 91.88 381 TRP A C 1
ATOM 2893 O O . TRP A 1 381 ? -19.709 -0.923 34.777 1.00 91.88 381 TRP A O 1
ATOM 2903 N N . ALA A 1 382 ? -21.125 -1.198 33.046 1.00 94.62 382 ALA A N 1
ATOM 2904 C CA . ALA A 1 382 ? -20.419 -2.285 32.383 1.00 94.62 382 ALA A CA 1
ATOM 2905 C C . ALA A 1 382 ? -20.541 -2.169 30.855 1.00 94.62 382 ALA A C 1
ATOM 2907 O O . ALA A 1 382 ? -21.584 -1.778 30.340 1.00 94.62 382 ALA A O 1
ATOM 2908 N N . LEU A 1 383 ? -19.492 -2.544 30.124 1.00 95.75 383 LEU A N 1
ATOM 2909 C CA . LEU A 1 383 ? -19.528 -2.756 28.676 1.00 95.75 383 LEU A CA 1
ATOM 2910 C C . LEU A 1 383 ? -19.542 -4.255 28.383 1.00 95.75 383 LEU A C 1
ATOM 2912 O O . LEU A 1 383 ? -18.596 -4.963 28.721 1.00 95.75 383 LEU A O 1
ATOM 2916 N N . VAL A 1 384 ? -20.603 -4.725 27.736 1.00 97.44 384 VAL A N 1
ATOM 2917 C CA . VAL A 1 384 ? -20.790 -6.111 27.298 1.00 97.44 384 VAL A CA 1
ATOM 2918 C C . VAL A 1 384 ? -20.415 -6.205 25.818 1.00 97.44 384 VAL A C 1
ATOM 2920 O O . VAL A 1 384 ? -20.989 -5.491 24.998 1.00 97.44 384 VAL A O 1
ATOM 2923 N N . ALA A 1 385 ? -19.459 -7.066 25.463 1.00 96.88 385 ALA A N 1
ATOM 2924 C CA . ALA A 1 385 ? -19.111 -7.340 24.068 1.00 96.88 385 ALA A CA 1
ATOM 2925 C C . ALA A 1 385 ? -19.911 -8.533 23.535 1.00 96.88 385 ALA A C 1
ATOM 2927 O O . ALA A 1 385 ? -19.860 -9.619 24.115 1.00 96.88 385 ALA A O 1
ATOM 2928 N N . LEU A 1 386 ? -20.621 -8.337 22.424 1.00 95.81 386 LEU A N 1
ATOM 2929 C CA . LEU A 1 386 ? -21.429 -9.349 21.744 1.00 95.81 386 LEU A CA 1
ATOM 2930 C C . LEU A 1 386 ? -20.889 -9.522 20.316 1.00 95.81 386 LEU A C 1
ATOM 2932 O O . LEU A 1 386 ? -20.585 -8.536 19.644 1.00 95.81 386 LEU A O 1
ATOM 2936 N N . LYS A 1 387 ? -20.725 -10.775 19.876 1.00 94.31 387 LYS A N 1
ATOM 2937 C CA . LYS A 1 387 ? -20.094 -11.146 18.598 1.00 94.31 387 LYS A CA 1
ATOM 2938 C C . LYS A 1 387 ? -20.882 -12.240 17.879 1.00 94.31 387 LYS A C 1
ATOM 2940 O O . LYS A 1 387 ? -21.522 -13.069 18.528 1.00 94.31 387 LYS A O 1
ATOM 2945 N N . ASP A 1 388 ? -20.741 -12.296 16.558 1.00 91.81 388 ASP A N 1
ATOM 2946 C CA . ASP A 1 388 ? -21.224 -13.373 15.684 1.00 91.81 388 ASP A CA 1
ATOM 2947 C C . ASP A 1 388 ? -22.751 -13.599 15.795 1.00 91.81 388 ASP A C 1
ATOM 2949 O O . ASP A 1 388 ? -23.236 -14.724 15.688 1.00 91.81 388 ASP A O 1
ATOM 2953 N N . HIS A 1 389 ? -23.501 -12.515 16.037 1.00 92.62 389 HIS A N 1
ATOM 2954 C CA . HIS A 1 389 ? -24.954 -12.477 16.280 1.00 92.62 389 HIS A CA 1
ATOM 2955 C C . HIS A 1 389 ? -25.454 -13.292 17.496 1.00 92.62 389 HIS A C 1
ATOM 2957 O O . HIS A 1 389 ? -26.652 -13.549 17.636 1.00 92.62 389 HIS A O 1
ATOM 2963 N N . ASP A 1 390 ? -24.566 -13.691 18.409 1.00 91.88 390 ASP A N 1
ATOM 2964 C CA . ASP A 1 390 ? -24.948 -14.373 19.648 1.00 91.88 390 ASP A CA 1
ATOM 2965 C C . ASP A 1 390 ? -25.458 -13.370 20.689 1.00 91.88 390 ASP A C 1
ATOM 2967 O O . ASP A 1 390 ? -24.695 -12.619 21.301 1.00 91.88 390 ASP A O 1
ATOM 2971 N N . ALA A 1 391 ? -26.770 -13.399 20.909 1.00 91.56 391 ALA A N 1
ATOM 2972 C CA . ALA A 1 391 ? -27.452 -12.532 21.858 1.00 91.56 391 ALA A CA 1
ATOM 2973 C C . ALA A 1 391 ? -27.496 -13.064 23.303 1.00 91.56 391 ALA A C 1
ATOM 2975 O O . ALA A 1 391 ? -28.136 -12.455 24.166 1.00 91.56 391 ALA A O 1
ATOM 2976 N N . LYS A 1 392 ? -26.888 -14.222 23.583 1.00 90.88 392 LYS A N 1
ATOM 2977 C CA . LYS A 1 392 ? -26.962 -14.904 24.885 1.00 90.88 392 LYS A CA 1
ATOM 2978 C C . LYS A 1 392 ? -25.637 -14.865 25.626 1.00 90.88 392 LYS A C 1
ATOM 2980 O O . LYS A 1 392 ? -25.633 -14.581 26.821 1.00 90.88 392 LYS A O 1
ATOM 2985 N N . THR A 1 393 ? -24.531 -15.140 24.941 1.00 92.19 393 THR A N 1
ATOM 2986 C CA . THR A 1 393 ? -23.217 -15.260 25.577 1.00 92.19 393 THR A CA 1
ATOM 2987 C C . THR A 1 393 ? -22.302 -14.107 25.145 1.00 92.19 393 THR A C 1
ATOM 2989 O O . THR A 1 393 ? -21.869 -14.059 23.991 1.00 92.19 393 THR A O 1
ATOM 2992 N N . PRO A 1 394 ? -21.948 -13.177 26.053 1.00 95.00 394 PRO A N 1
ATOM 2993 C CA . PRO A 1 394 ? -20.913 -12.175 25.805 1.00 95.00 394 PRO A CA 1
ATOM 2994 C C . PRO A 1 394 ? -19.553 -12.804 25.482 1.00 95.00 394 PRO A C 1
ATOM 2996 O O . PRO A 1 394 ? -19.223 -13.873 25.987 1.00 95.00 394 PRO A O 1
ATOM 2999 N N . SER A 1 395 ? -18.726 -12.144 24.669 1.00 93.88 395 SER A N 1
ATOM 3000 C CA . SER A 1 395 ? -17.316 -12.537 24.507 1.00 93.88 395 SER A CA 1
ATOM 3001 C C . SER A 1 395 ? -16.424 -11.964 25.606 1.00 93.88 395 SER A C 1
ATOM 3003 O O . SER A 1 395 ? -15.362 -12.504 25.896 1.00 93.88 395 SER A O 1
ATOM 3005 N N . SER A 1 396 ? -16.836 -10.848 26.207 1.00 94.94 396 SER A N 1
ATOM 3006 C CA . SER A 1 396 ? -16.196 -10.246 27.375 1.00 94.94 396 SER A CA 1
ATOM 3007 C C . SER A 1 396 ? -17.153 -9.253 28.032 1.00 94.94 396 SER A C 1
ATOM 3009 O O . SER A 1 396 ? -18.046 -8.722 27.368 1.00 94.94 396 SER A O 1
ATOM 3011 N N . ILE A 1 397 ? -16.941 -8.965 29.316 1.00 96.06 397 ILE A N 1
ATOM 3012 C CA . ILE A 1 397 ? -17.570 -7.839 30.012 1.00 96.06 397 ILE A CA 1
ATOM 3013 C C . ILE A 1 397 ? -16.462 -7.027 30.692 1.00 96.06 397 ILE A C 1
ATOM 3015 O O . ILE A 1 397 ? -15.623 -7.586 31.399 1.00 96.06 397 ILE A O 1
ATOM 3019 N N . HIS A 1 398 ? -16.460 -5.712 30.485 1.00 94.12 398 HIS A N 1
ATOM 3020 C CA . HIS A 1 398 ? -15.591 -4.765 31.182 1.00 94.12 398 HIS A CA 1
ATOM 3021 C C . HIS A 1 398 ? -16.409 -3.959 32.193 1.00 94.12 398 HIS A C 1
ATOM 3023 O O . HIS A 1 398 ? -17.355 -3.273 31.816 1.00 94.12 398 HIS A O 1
ATOM 3029 N N . TYR A 1 399 ? -16.036 -4.033 33.470 1.00 91.31 399 TYR A N 1
ATOM 3030 C CA . TYR A 1 399 ? -16.686 -3.312 34.566 1.00 91.31 399 TYR A CA 1
ATOM 3031 C C . TYR A 1 399 ? -15.906 -2.043 34.912 1.00 91.31 399 TYR A C 1
ATOM 3033 O O . TYR A 1 399 ? -14.684 -2.099 35.046 1.00 91.31 399 TYR A O 1
ATOM 3041 N N . GLY A 1 400 ? -16.604 -0.920 35.095 1.00 83.38 400 GLY A N 1
ATOM 3042 C CA . GLY A 1 400 ? -15.986 0.362 35.431 1.00 83.38 400 GLY A CA 1
ATOM 3043 C C . GLY A 1 400 ? -16.315 0.857 36.838 1.00 83.38 400 GLY A C 1
ATOM 3044 O O . GLY A 1 400 ? -17.439 0.718 37.313 1.00 83.38 400 GLY A O 1
ATOM 3045 N N . SER A 1 401 ? -15.334 1.475 37.503 1.00 75.88 401 SER A N 1
ATOM 3046 C CA . SER A 1 401 ? -15.442 1.866 38.921 1.00 75.88 401 SER A CA 1
ATOM 3047 C C . SER A 1 401 ? -16.136 3.211 39.161 1.00 75.88 401 SER A C 1
ATOM 3049 O O . SER A 1 401 ? -16.850 3.375 40.143 1.00 75.88 401 SER A O 1
ATOM 3051 N N . SER A 1 402 ? -15.888 4.211 38.310 1.00 70.81 402 SER A N 1
ATOM 3052 C CA . SER A 1 402 ? -16.502 5.547 38.385 1.00 70.81 402 SER A CA 1
ATOM 3053 C C . SER A 1 402 ? -16.158 6.339 37.120 1.00 70.81 402 SER A C 1
ATOM 3055 O O . SER A 1 402 ? -14.988 6.289 36.713 1.00 70.81 402 SER A O 1
ATOM 3057 N N . PRO A 1 403 ? -17.092 7.113 36.524 1.00 66.81 403 PRO A N 1
ATOM 3058 C CA . PRO A 1 403 ? -16.786 7.983 35.387 1.00 66.81 403 PRO A CA 1
ATOM 3059 C C . PRO A 1 403 ? -15.567 8.875 35.649 1.00 66.81 403 PRO A C 1
ATOM 3061 O O . PRO A 1 403 ? -14.680 8.956 34.804 1.00 66.81 403 PRO A O 1
ATOM 3064 N N . SER A 1 404 ? -15.465 9.462 36.848 1.00 62.91 404 SER A N 1
ATOM 3065 C CA . SER A 1 404 ? -14.431 10.432 37.246 1.00 62.91 404 SER A CA 1
ATOM 3066 C C . SER A 1 404 ? -12.985 9.953 37.045 1.00 62.91 404 SER A C 1
ATOM 3068 O O . SER A 1 404 ? -12.095 10.765 36.795 1.00 62.91 404 SER A O 1
ATOM 3070 N N . SER A 1 405 ? -12.734 8.639 37.092 1.00 60.16 405 SER A N 1
ATOM 3071 C CA . SER A 1 405 ? -11.399 8.046 36.872 1.00 60.16 405 SER A CA 1
ATOM 3072 C C . SER A 1 405 ? -10.885 8.154 35.422 1.00 60.16 405 SER A C 1
ATOM 3074 O O . SER A 1 405 ? -9.684 8.026 35.165 1.00 60.16 405 SER A O 1
ATOM 3076 N N . LEU A 1 406 ? -11.782 8.446 34.475 1.00 61.84 406 LEU A N 1
ATOM 3077 C CA . LEU A 1 406 ? -11.502 8.574 33.042 1.00 61.84 406 LEU A CA 1
ATOM 3078 C C . LEU A 1 406 ? -11.325 10.042 32.587 1.00 61.84 406 LEU A C 1
ATOM 3080 O O . LEU A 1 406 ? -11.092 10.299 31.409 1.00 61.84 406 LEU A O 1
ATOM 3084 N N . TYR A 1 407 ? -11.401 11.019 33.503 1.00 53.50 407 TYR A N 1
ATOM 3085 C CA . TYR A 1 407 ? -11.282 12.457 33.188 1.00 53.50 407 TYR A CA 1
ATOM 3086 C C . TYR A 1 407 ? -9.858 12.988 33.305 1.00 53.50 407 TYR A C 1
ATOM 3088 O O . TYR A 1 407 ? -9.481 13.918 32.595 1.00 53.50 407 TYR A O 1
ATOM 3096 N N . THR A 1 408 ? -9.080 12.451 34.247 1.00 49.16 408 THR A N 1
ATOM 3097 C CA . THR A 1 408 ? -7.843 13.087 34.730 1.00 49.16 408 THR A CA 1
ATOM 3098 C C . THR A 1 408 ? -6.717 13.105 33.696 1.00 49.16 408 THR A C 1
ATOM 3100 O O . THR A 1 408 ? -5.758 13.855 33.852 1.00 49.16 408 THR A O 1
ATOM 3103 N N . SER A 1 409 ? -6.830 12.305 32.633 1.00 45.81 409 SER A N 1
ATOM 3104 C CA . SER A 1 409 ? -6.373 12.589 31.261 1.00 45.81 409 SER A CA 1
ATOM 3105 C C . SER A 1 409 ? -6.549 11.332 30.401 1.00 45.81 409 SER A C 1
ATOM 3107 O O . SER A 1 409 ? -6.695 10.227 30.924 1.00 45.81 409 SER A O 1
ATOM 3109 N N . SER A 1 410 ? -6.374 11.462 29.082 1.00 50.28 410 SER A N 1
ATOM 3110 C CA . SER A 1 410 ? -6.173 10.329 28.160 1.00 50.28 410 SER A CA 1
ATOM 3111 C C . SER A 1 410 ? -4.954 9.446 28.495 1.00 50.28 410 SER A C 1
ATOM 3113 O O . SER A 1 410 ? -4.738 8.420 27.850 1.00 50.28 410 SER A O 1
ATOM 3115 N N . SER A 1 411 ? -4.157 9.812 29.508 1.00 51.91 411 SER A N 1
ATOM 3116 C CA . SER A 1 411 ? -3.044 9.015 30.022 1.00 51.91 411 SER A CA 1
ATOM 3117 C C . SER A 1 411 ? -3.394 8.140 31.238 1.00 51.91 411 SER A C 1
ATOM 3119 O O . SER A 1 411 ? -2.534 7.354 31.651 1.00 51.91 411 SER A O 1
ATOM 3121 N N . SER A 1 412 ? -4.611 8.222 31.802 1.00 67.12 412 SER A N 1
ATOM 3122 C CA . SER A 1 412 ? -4.990 7.405 32.967 1.00 67.12 412 SER A CA 1
ATOM 3123 C C . SER A 1 412 ? -4.992 5.905 32.639 1.00 67.12 412 SER A C 1
ATOM 3125 O O . SER A 1 412 ? -5.263 5.495 31.507 1.00 67.12 412 SER A O 1
ATOM 3127 N N . ASP A 1 413 ? -4.637 5.075 33.623 1.00 74.50 413 ASP A N 1
ATOM 3128 C CA . ASP A 1 413 ? -4.484 3.627 33.428 1.00 74.50 413 ASP A CA 1
ATOM 3129 C C . ASP A 1 413 ? -5.817 2.954 33.054 1.00 74.50 413 ASP A C 1
ATOM 3131 O O . ASP A 1 413 ? -5.869 2.139 32.137 1.00 74.50 413 ASP A O 1
ATOM 3135 N N . GLU A 1 414 ? -6.925 3.397 33.655 1.00 76.31 414 GLU A N 1
ATOM 3136 C CA . GLU A 1 414 ? -8.278 2.959 33.282 1.00 76.31 414 GLU A CA 1
ATOM 3137 C C . GLU A 1 414 ? -8.645 3.343 31.842 1.00 76.31 414 GLU A C 1
ATOM 3139 O O . GLU A 1 414 ? -9.173 2.512 31.105 1.00 76.31 414 GLU A O 1
ATOM 3144 N N . SER A 1 415 ? -8.276 4.544 31.376 1.00 76.50 415 SER A N 1
ATOM 3145 C CA . SER A 1 415 ? -8.498 4.944 29.975 1.00 76.50 415 SER A CA 1
ATOM 3146 C C . SER A 1 415 ? -7.712 4.060 29.000 1.00 76.50 415 SER A C 1
ATOM 3148 O O . SER A 1 415 ? -8.212 3.688 27.938 1.00 76.50 415 SER A O 1
ATOM 3150 N N . LYS A 1 416 ? -6.486 3.666 29.369 1.00 79.00 416 LYS A N 1
ATOM 3151 C CA . LYS A 1 416 ? -5.649 2.743 28.585 1.00 79.00 416 LYS A CA 1
ATOM 3152 C C . LYS A 1 416 ? -6.215 1.319 28.579 1.00 79.00 416 LYS A C 1
ATOM 3154 O O . LYS A 1 416 ? -6.214 0.685 27.523 1.00 79.00 416 LYS A O 1
ATOM 3159 N N . LYS A 1 417 ? -6.716 0.825 29.719 1.00 85.31 417 LYS A N 1
ATOM 3160 C CA . LYS A 1 417 ? -7.396 -0.479 29.839 1.00 85.31 417 LYS A CA 1
ATOM 3161 C C . LYS A 1 417 ? -8.661 -0.525 28.991 1.00 85.31 417 LYS A C 1
ATOM 3163 O O . LYS A 1 417 ? -8.808 -1.456 28.204 1.00 85.31 417 LYS A O 1
ATOM 3168 N N . LEU A 1 418 ? -9.515 0.493 29.092 1.00 87.69 418 LEU A N 1
ATOM 3169 C CA . LEU A 1 418 ? -10.746 0.618 28.313 1.00 87.69 418 LEU A CA 1
ATOM 3170 C C . LEU A 1 418 ? -10.450 0.657 26.808 1.00 87.69 418 LEU A C 1
ATOM 3172 O O . LEU A 1 418 ? -10.970 -0.170 26.065 1.00 87.69 418 LEU A O 1
ATOM 3176 N N . ASN A 1 419 ? -9.545 1.532 26.357 1.00 85.31 419 ASN A N 1
ATOM 3177 C CA . ASN A 1 419 ? -9.168 1.614 24.941 1.00 85.31 419 ASN A CA 1
ATOM 3178 C C . ASN A 1 419 ? -8.569 0.296 24.419 1.00 85.31 419 ASN A C 1
ATOM 3180 O O . ASN A 1 419 ? -8.859 -0.107 23.293 1.00 85.31 419 ASN A O 1
ATOM 3184 N N . ARG A 1 420 ? -7.770 -0.411 25.233 1.00 86.12 420 ARG A N 1
ATOM 3185 C CA . ARG A 1 420 ? -7.265 -1.747 24.885 1.00 86.12 420 ARG A CA 1
ATOM 3186 C C . ARG A 1 420 ? -8.399 -2.767 24.790 1.00 86.12 420 ARG A C 1
ATOM 3188 O O . ARG A 1 420 ? -8.444 -3.490 23.807 1.00 86.12 420 ARG A O 1
ATOM 3195 N N . TRP A 1 421 ? -9.318 -2.805 25.753 1.00 91.38 421 TRP A N 1
ATOM 3196 C CA . TRP A 1 421 ? -10.458 -3.729 25.748 1.00 91.38 421 TRP A CA 1
ATOM 3197 C C . TRP A 1 421 ? -11.369 -3.511 24.531 1.00 91.38 421 TRP A C 1
ATOM 3199 O O . TRP A 1 421 ? -11.735 -4.482 23.868 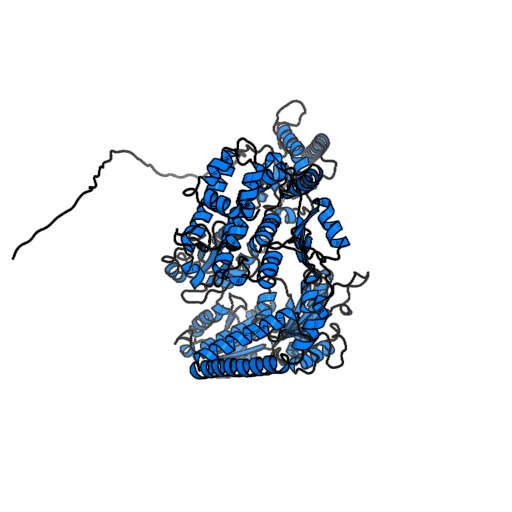1.00 91.38 421 TRP A O 1
ATOM 3209 N N . LEU A 1 422 ? -11.660 -2.248 24.195 1.00 90.00 422 LEU A N 1
ATOM 3210 C CA . LEU A 1 422 ? -12.433 -1.851 23.013 1.00 90.00 422 LEU A CA 1
ATOM 3211 C C . LEU A 1 422 ? -11.753 -2.284 21.705 1.00 90.00 422 LEU A C 1
ATOM 3213 O O . LEU A 1 422 ? -12.437 -2.718 20.782 1.00 90.00 422 LEU A O 1
ATOM 3217 N N . LEU A 1 423 ? -10.422 -2.193 21.614 1.00 87.19 423 LEU A N 1
ATOM 3218 C CA . LEU A 1 423 ? -9.673 -2.627 20.429 1.00 87.19 423 LEU A CA 1
ATOM 3219 C C . LEU A 1 423 ? -9.461 -4.147 20.358 1.00 87.19 423 LEU A C 1
ATOM 3221 O O . LEU A 1 423 ? -9.386 -4.678 19.253 1.00 87.19 423 LEU A O 1
ATOM 3225 N N . THR A 1 424 ? -9.390 -4.846 21.494 1.00 87.19 424 THR A N 1
ATOM 3226 C CA . THR A 1 424 ? -9.280 -6.311 21.538 1.00 87.19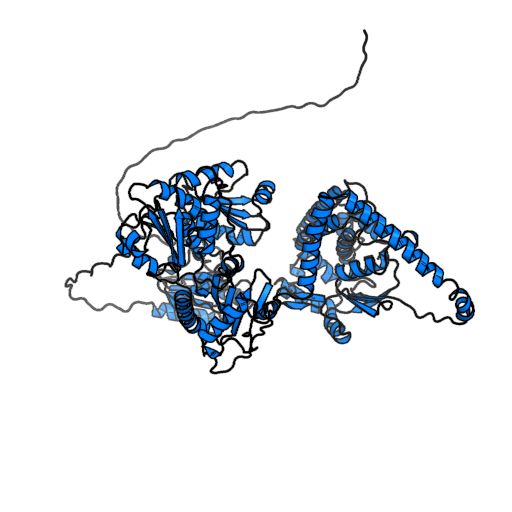 424 THR A CA 1
ATOM 3227 C C . THR A 1 424 ? -10.543 -6.961 20.978 1.00 87.19 424 THR A C 1
ATOM 3229 O O . THR A 1 424 ? -10.480 -7.694 19.997 1.00 87.19 424 THR A O 1
ATOM 3232 N N . HIS A 1 425 ? -11.716 -6.648 21.530 1.00 91.19 425 HIS A N 1
ATOM 3233 C CA . HIS A 1 425 ? -12.950 -7.388 21.228 1.00 91.19 425 HIS A CA 1
ATOM 3234 C C . HIS A 1 425 ? -13.643 -6.962 19.920 1.00 91.19 425 HIS A C 1
ATOM 3236 O O . HIS A 1 425 ? -14.795 -7.324 19.695 1.00 91.19 425 HIS A O 1
ATOM 3242 N N . ARG A 1 426 ? -12.945 -6.215 19.049 1.00 90.56 426 ARG A N 1
ATOM 3243 C CA . ARG A 1 426 ? -13.520 -5.562 17.859 1.00 90.56 426 ARG A CA 1
ATOM 3244 C C . ARG A 1 426 ? -13.758 -6.487 16.664 1.00 90.56 426 ARG A C 1
ATOM 3246 O O . ARG A 1 426 ? -14.465 -6.103 15.740 1.00 90.56 426 ARG A O 1
ATOM 3253 N N . LEU A 1 427 ? -13.099 -7.645 16.641 1.00 91.50 427 LEU A N 1
ATOM 3254 C CA . LEU A 1 427 ? -13.150 -8.598 15.530 1.00 91.50 427 LEU A CA 1
ATOM 3255 C C . LEU A 1 427 ? -14.207 -9.681 15.804 1.00 91.50 427 LEU A C 1
ATOM 3257 O O . LEU A 1 427 ? -14.234 -10.192 16.929 1.00 91.50 427 LEU A O 1
ATOM 3261 N N . PRO A 1 428 ? -15.032 -10.081 14.819 1.00 93.69 428 PRO A N 1
ATOM 3262 C CA . PRO A 1 428 ? -15.867 -11.276 14.938 1.00 93.69 428 PRO A CA 1
ATOM 3263 C C . PRO A 1 428 ? -14.993 -12.538 15.025 1.00 93.69 428 PRO A C 1
ATOM 3265 O O . PRO A 1 428 ? -13.808 -12.517 14.683 1.00 93.69 428 PRO A O 1
ATOM 3268 N N . THR A 1 429 ? -15.564 -13.656 15.474 1.00 94.62 429 THR A N 1
ATOM 3269 C CA . THR A 1 429 ? -14.856 -14.952 15.503 1.00 94.62 429 THR A CA 1
ATOM 3270 C C . THR A 1 429 ? -14.608 -15.476 14.091 1.00 94.62 429 THR A C 1
ATOM 3272 O O . THR A 1 429 ? -13.642 -16.203 13.860 1.00 94.62 429 THR A O 1
ATOM 3275 N N . THR A 1 430 ? -15.474 -15.108 13.143 1.00 94.81 430 THR A N 1
ATOM 3276 C CA . THR A 1 430 ? -15.376 -15.500 11.731 1.00 94.81 430 THR A CA 1
ATOM 3277 C C . THR A 1 430 ? -15.386 -14.281 10.822 1.00 94.81 430 THR A C 1
ATOM 3279 O O . THR A 1 430 ? -16.187 -13.375 11.020 1.00 94.81 430 THR A O 1
ATOM 3282 N N . THR A 1 431 ? -14.500 -14.236 9.827 1.00 92.81 431 THR A N 1
ATOM 3283 C CA . THR A 1 431 ? -14.409 -13.097 8.903 1.00 92.81 431 THR A CA 1
ATOM 3284 C C . THR A 1 431 ? -13.931 -13.508 7.507 1.00 92.81 431 THR A C 1
ATOM 3286 O O . THR A 1 431 ? -13.515 -14.644 7.276 1.00 92.81 431 THR A O 1
ATOM 3289 N N . GLU A 1 432 ? -13.973 -12.568 6.572 1.00 91.69 432 GLU A N 1
ATOM 3290 C CA . GLU A 1 432 ? -13.354 -12.673 5.253 1.00 91.69 432 GLU A CA 1
ATOM 3291 C C . GLU A 1 432 ? -12.105 -11.789 5.205 1.00 91.69 432 GLU A C 1
ATOM 3293 O O . GLU A 1 432 ? -12.138 -10.632 5.632 1.00 91.69 432 GLU A O 1
ATOM 3298 N N . LEU A 1 433 ? -11.000 -12.314 4.669 1.00 87.44 433 LEU A N 1
ATOM 3299 C CA . LEU A 1 433 ? -9.732 -11.597 4.549 1.00 87.44 433 LEU A CA 1
ATOM 3300 C C . LEU A 1 433 ? -9.572 -10.962 3.154 1.00 87.44 433 LEU A C 1
ATOM 3302 O O . LEU A 1 433 ? -8.837 -11.436 2.286 1.00 87.44 433 LEU A O 1
ATOM 3306 N N . THR A 1 434 ? -10.275 -9.849 2.950 1.00 80.19 434 THR A N 1
ATOM 3307 C CA . THR A 1 434 ? -10.071 -8.944 1.811 1.00 80.19 434 THR A CA 1
ATOM 3308 C C . THR A 1 434 ? -8.825 -8.078 2.018 1.00 80.19 434 THR A C 1
ATOM 3310 O O . THR A 1 434 ? -8.25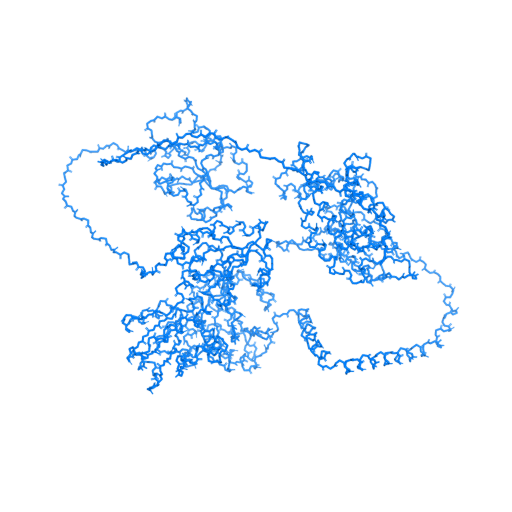6 -8.023 3.109 1.00 80.19 434 THR A O 1
ATOM 3313 N N . ARG A 1 435 ? -8.428 -7.311 0.994 1.00 65.00 435 ARG A N 1
ATOM 3314 C CA . ARG A 1 435 ? -7.381 -6.280 1.137 1.00 65.00 435 ARG A CA 1
ATOM 3315 C C . ARG A 1 435 ? -7.728 -5.220 2.197 1.00 65.00 435 ARG A C 1
ATOM 3317 O O . ARG A 1 435 ? -6.814 -4.706 2.833 1.00 65.00 435 ARG A O 1
ATOM 3324 N N . ASP A 1 436 ? -9.017 -4.942 2.410 1.00 62.28 436 ASP A N 1
ATOM 3325 C CA . ASP A 1 436 ? -9.498 -3.947 3.376 1.00 62.28 436 ASP A CA 1
ATOM 3326 C C . ASP A 1 436 ? -9.496 -4.478 4.821 1.00 62.28 436 ASP A C 1
ATOM 3328 O O . ASP A 1 436 ? -9.156 -3.744 5.750 1.00 62.28 436 ASP A O 1
ATOM 3332 N N . THR A 1 437 ? -9.836 -5.756 5.033 1.00 74.44 437 THR A N 1
ATOM 3333 C CA . THR A 1 437 ? -9.891 -6.367 6.375 1.00 74.44 437 THR A CA 1
ATOM 3334 C C . THR A 1 437 ? -8.544 -6.921 6.842 1.00 74.44 437 THR A C 1
ATOM 3336 O O . THR A 1 437 ? -8.278 -6.904 8.047 1.00 74.44 437 THR A O 1
ATOM 3339 N N . PHE A 1 438 ? -7.661 -7.337 5.922 1.00 79.75 438 PHE A N 1
ATOM 3340 C CA . PHE A 1 438 ? -6.349 -7.935 6.216 1.00 79.75 438 PHE A CA 1
ATOM 3341 C C . PHE A 1 438 ? -5.555 -7.149 7.267 1.00 79.75 438 PHE A C 1
ATOM 3343 O O . PHE A 1 438 ? -5.151 -7.705 8.287 1.00 79.75 438 PHE A O 1
ATOM 3350 N N . GLN A 1 439 ? -5.381 -5.838 7.069 1.00 73.31 439 GLN A N 1
ATOM 3351 C CA . GLN A 1 439 ? -4.597 -4.993 7.981 1.00 73.31 439 GLN A CA 1
ATOM 3352 C C . GLN A 1 439 ? -5.274 -4.795 9.350 1.00 73.31 439 GLN A C 1
ATOM 3354 O O . GLN A 1 439 ? -4.587 -4.558 10.343 1.00 73.31 439 GLN A O 1
ATOM 3359 N N . SER A 1 440 ? -6.605 -4.909 9.432 1.00 75.88 440 SER A N 1
ATOM 3360 C CA . SER A 1 440 ? -7.357 -4.779 10.688 1.00 75.88 440 SER A CA 1
ATOM 3361 C C . SER A 1 440 ? -7.226 -6.021 11.579 1.00 75.88 440 SER A C 1
ATOM 3363 O O . SER A 1 440 ? -7.175 -5.892 12.806 1.00 75.88 440 SER A O 1
ATOM 3365 N N . VAL A 1 441 ? -7.126 -7.203 10.958 1.00 83.75 441 VAL A N 1
ATOM 3366 C CA . VAL A 1 441 ? -6.907 -8.496 11.626 1.00 83.75 441 VAL A CA 1
ATOM 3367 C C . VAL A 1 441 ? -5.425 -8.692 11.963 1.00 83.75 441 VAL A C 1
ATOM 3369 O O . VAL A 1 441 ? -5.078 -8.911 13.120 1.00 83.75 441 VAL A O 1
ATOM 3372 N N . MET A 1 442 ? -4.535 -8.551 10.976 1.00 80.06 442 MET A N 1
ATOM 3373 C CA . MET A 1 442 ? -3.107 -8.885 11.106 1.00 80.06 442 MET A CA 1
ATOM 3374 C C . MET A 1 442 ? -2.301 -7.880 11.948 1.00 80.06 442 MET A C 1
ATOM 3376 O O . MET A 1 442 ? -1.205 -8.207 12.395 1.00 80.06 442 MET A O 1
ATOM 3380 N N . ASN A 1 443 ? -2.839 -6.682 12.210 1.00 77.75 443 ASN A N 1
ATOM 3381 C CA . ASN A 1 443 ? -2.257 -5.707 13.145 1.00 77.75 443 ASN A CA 1
ATOM 3382 C C . ASN A 1 443 ? -3.109 -5.520 14.417 1.00 77.75 443 ASN A C 1
ATOM 3384 O O . ASN A 1 443 ? -2.993 -4.497 15.096 1.00 77.75 443 ASN A O 1
ATOM 3388 N N . ALA A 1 444 ? -3.997 -6.466 14.743 1.00 81.81 444 ALA A N 1
ATOM 3389 C CA . ALA A 1 444 ? -4.797 -6.391 15.963 1.00 81.81 444 ALA A CA 1
ATOM 3390 C C . ALA A 1 444 ? -3.889 -6.421 17.217 1.00 81.81 444 ALA A C 1
ATOM 3392 O O . ALA A 1 444 ? -2.978 -7.252 17.297 1.00 81.81 444 ALA A O 1
ATOM 3393 N N . PRO A 1 445 ? -4.099 -5.536 18.214 1.00 80.38 445 PRO A N 1
ATOM 3394 C CA . PRO A 1 445 ? -3.136 -5.313 19.301 1.00 80.38 445 PRO A CA 1
ATOM 3395 C C . PRO A 1 445 ? -2.945 -6.513 20.240 1.00 80.38 445 PRO A C 1
ATOM 3397 O O . PRO A 1 445 ? -1.905 -6.627 20.884 1.00 80.38 445 PRO A O 1
ATOM 3400 N N . GLN A 1 446 ? -3.923 -7.416 20.312 1.00 86.00 446 GLN A N 1
ATOM 3401 C CA . GLN A 1 446 ? -3.859 -8.692 21.029 1.00 86.00 446 GLN A CA 1
ATOM 3402 C C . GLN A 1 446 ? -3.114 -9.796 20.257 1.00 86.00 446 GLN A C 1
ATOM 3404 O O . GLN A 1 446 ? -2.790 -10.831 20.834 1.00 86.00 446 GLN A O 1
ATOM 3409 N N . SER A 1 447 ? -2.835 -9.575 18.967 1.00 89.94 447 SER A N 1
ATOM 3410 C CA . SER A 1 447 ? -2.207 -10.519 18.036 1.00 89.94 447 SER A CA 1
ATOM 3411 C C . SER A 1 447 ? -2.824 -11.930 18.068 1.00 89.94 447 SER A C 1
ATOM 3413 O O . SER A 1 447 ? -2.199 -12.858 18.604 1.00 89.94 447 SER A O 1
ATOM 3415 N N . PRO A 1 448 ? -4.056 -12.100 17.553 1.00 93.75 448 PRO A N 1
ATOM 3416 C CA . PRO A 1 448 ? -4.765 -13.376 17.578 1.00 93.75 448 PRO A CA 1
ATOM 3417 C C . PRO A 1 448 ? -4.056 -14.452 16.741 1.00 93.75 448 PRO A C 1
ATOM 3419 O O . PRO A 1 448 ? -3.234 -14.163 15.870 1.00 93.75 448 PRO A O 1
ATOM 3422 N N . LEU A 1 449 ? -4.403 -15.716 16.978 1.00 95.38 449 LEU A N 1
ATOM 3423 C CA . LEU A 1 449 ? -4.118 -16.779 16.015 1.00 95.38 449 LEU A CA 1
ATOM 3424 C C . LEU A 1 449 ? -5.144 -16.699 14.886 1.00 95.38 449 LEU A C 1
ATOM 3426 O O . LEU A 1 449 ? -6.348 -16.745 15.139 1.00 95.38 449 LEU A O 1
ATOM 3430 N N . VAL A 1 450 ? -4.668 -16.590 13.647 1.00 96.25 450 VAL A N 1
ATOM 3431 C CA . VAL A 1 450 ? -5.538 -16.471 12.470 1.00 96.25 450 VAL A CA 1
ATOM 3432 C C . VAL A 1 450 ? -5.599 -17.817 11.755 1.00 96.25 450 VAL A C 1
ATOM 3434 O O . VAL A 1 450 ? -4.587 -18.303 11.251 1.00 96.25 450 VAL A O 1
ATOM 3437 N N . VAL A 1 451 ? -6.779 -18.436 11.730 1.00 97.19 451 VAL A N 1
ATOM 3438 C CA . VAL A 1 451 ? -7.041 -19.725 11.074 1.00 97.19 451 VAL A CA 1
ATOM 3439 C C . VAL A 1 451 ? -7.531 -19.456 9.653 1.00 97.19 451 VAL A C 1
ATOM 3441 O O . VAL A 1 451 ? -8.729 -19.317 9.399 1.00 97.19 451 VAL A O 1
ATOM 3444 N N . LEU A 1 452 ? -6.577 -19.333 8.737 1.00 95.88 452 LEU A N 1
ATOM 3445 C CA . LEU A 1 452 ? -6.785 -19.036 7.326 1.00 95.88 452 LEU A CA 1
ATOM 3446 C C . LEU A 1 452 ? -7.295 -20.277 6.587 1.00 95.88 452 LEU A C 1
ATOM 3448 O O . LEU A 1 452 ? -6.678 -21.341 6.652 1.00 95.88 452 LEU A O 1
ATOM 3452 N N . CYS A 1 453 ? -8.411 -20.132 5.877 1.00 95.56 453 CYS A N 1
ATOM 3453 C CA . CYS A 1 453 ? -9.088 -21.190 5.133 1.00 95.56 453 CYS A CA 1
ATOM 3454 C C . CYS A 1 453 ? -9.158 -20.807 3.647 1.00 95.56 453 CYS A C 1
ATOM 3456 O O . CYS A 1 453 ? -10.044 -20.060 3.229 1.00 95.56 453 CYS A O 1
ATOM 3458 N N . PHE A 1 454 ? -8.204 -21.301 2.855 1.00 92.75 454 PHE A N 1
ATOM 3459 C CA . PHE A 1 454 ? -8.031 -20.926 1.451 1.00 92.75 454 PHE A CA 1
ATOM 3460 C C . PHE A 1 454 ? -8.875 -21.784 0.512 1.00 92.75 454 PHE A C 1
ATOM 3462 O O . PHE A 1 454 ? -8.868 -23.017 0.614 1.00 92.75 454 PHE A O 1
ATOM 3469 N N . SER A 1 455 ? -9.591 -21.132 -0.404 1.00 91.75 455 SER A N 1
ATOM 3470 C CA . SER A 1 455 ? -10.383 -21.777 -1.462 1.00 91.75 455 SER A CA 1
ATOM 3471 C C . SER A 1 455 ? -10.829 -20.765 -2.536 1.00 91.75 455 SER A C 1
ATOM 3473 O O . SER A 1 455 ? -10.753 -19.560 -2.285 1.00 91.75 455 SER A O 1
ATOM 3475 N N . PRO A 1 456 ? -11.270 -21.213 -3.729 1.00 89.19 456 PRO A N 1
ATOM 3476 C CA . PRO A 1 456 ? -11.721 -20.326 -4.807 1.00 89.19 456 PRO A CA 1
ATOM 3477 C C . PRO A 1 456 ? -13.015 -19.569 -4.477 1.00 89.19 456 PRO A C 1
ATOM 3479 O O . PRO A 1 456 ? -13.902 -20.118 -3.815 1.00 89.19 456 PRO A O 1
ATOM 3482 N N . GLU A 1 457 ? -13.182 -18.363 -5.029 1.00 88.44 457 GLU A N 1
ATOM 3483 C CA . GLU A 1 457 ? -14.367 -17.493 -4.857 1.00 88.44 457 GLU A CA 1
ATOM 3484 C C . GLU A 1 457 ? -15.700 -18.225 -5.101 1.00 88.44 457 GLU A C 1
ATOM 3486 O O . GLU A 1 457 ? -16.631 -18.113 -4.308 1.00 88.44 457 GLU A O 1
ATOM 3491 N N . ARG A 1 458 ? -15.764 -19.110 -6.109 1.00 86.94 458 ARG A N 1
ATOM 3492 C CA . ARG A 1 458 ? -16.944 -19.956 -6.405 1.00 86.94 458 ARG A CA 1
ATOM 3493 C C . ARG A 1 458 ? -17.418 -20.859 -5.248 1.00 86.94 458 ARG A C 1
ATOM 3495 O O . ARG A 1 458 ? -18.492 -21.443 -5.344 1.00 86.94 458 ARG A O 1
ATOM 3502 N N . THR A 1 459 ? -16.619 -21.024 -4.191 1.00 89.25 459 THR A N 1
ATOM 3503 C CA . THR A 1 459 ? -16.953 -21.820 -2.993 1.00 89.25 459 THR A CA 1
ATOM 3504 C C . THR A 1 459 ? -17.195 -20.978 -1.733 1.00 89.25 459 THR A C 1
ATOM 3506 O O . THR A 1 459 ? -17.618 -21.531 -0.714 1.00 89.25 459 THR A O 1
ATOM 3509 N N . GLN A 1 460 ? -16.989 -19.655 -1.799 1.00 91.06 460 GLN A N 1
ATOM 3510 C CA . GLN A 1 460 ? -17.045 -18.708 -0.676 1.00 91.06 460 GLN A CA 1
ATOM 3511 C C . GLN A 1 460 ? -18.297 -18.890 0.190 1.00 91.06 460 GLN A C 1
ATOM 3513 O O . GLN A 1 460 ? -18.169 -19.118 1.389 1.00 91.06 460 GLN A O 1
ATOM 3518 N N . ASP A 1 461 ? -19.497 -18.918 -0.398 1.00 90.75 461 ASP A N 1
ATOM 3519 C CA . ASP A 1 461 ? -20.754 -19.093 0.347 1.00 90.75 461 ASP A CA 1
ATOM 3520 C C . ASP A 1 461 ? -20.820 -20.394 1.155 1.00 90.75 461 ASP A C 1
ATOM 3522 O O . ASP A 1 461 ? -21.414 -20.436 2.235 1.00 90.75 461 ASP A O 1
ATOM 3526 N N . ALA A 1 462 ? -20.276 -21.495 0.632 1.00 91.94 462 ALA A N 1
ATOM 3527 C CA . ALA A 1 462 ? -20.282 -22.786 1.318 1.00 91.94 462 ALA A CA 1
ATOM 3528 C C . ALA A 1 462 ? -19.248 -22.811 2.452 1.00 91.94 462 ALA A C 1
ATOM 3530 O O . ALA A 1 462 ? -19.550 -23.247 3.567 1.00 91.94 462 ALA A O 1
ATOM 3531 N N . VAL A 1 463 ? -18.055 -22.276 2.187 1.00 93.94 463 VAL A N 1
ATOM 3532 C CA . VAL A 1 463 ? -16.949 -22.209 3.146 1.00 93.94 463 VAL A CA 1
ATOM 3533 C C . VAL A 1 463 ? -17.255 -21.213 4.269 1.00 93.94 463 VAL A C 1
ATOM 3535 O O . VAL A 1 463 ? -17.058 -21.550 5.432 1.00 93.94 463 VAL A O 1
ATOM 3538 N N . MET A 1 464 ? -17.849 -20.054 3.973 1.00 94.12 464 MET A N 1
ATOM 3539 C CA . MET A 1 464 ? -18.277 -19.064 4.970 1.00 94.12 464 MET A CA 1
ATOM 3540 C C . MET A 1 464 ? -19.439 -19.561 5.837 1.00 94.12 464 MET A C 1
ATOM 3542 O O . MET A 1 464 ? -19.399 -19.384 7.054 1.00 94.12 464 MET A O 1
ATOM 3546 N N . ARG A 1 465 ? -20.436 -20.267 5.275 1.00 94.38 465 ARG A N 1
ATOM 3547 C CA . ARG A 1 465 ? -21.477 -20.934 6.089 1.00 94.38 465 ARG A CA 1
ATOM 3548 C C . ARG A 1 465 ? -20.878 -21.972 7.037 1.00 94.38 465 ARG A C 1
ATOM 3550 O O . ARG A 1 465 ? -21.238 -22.005 8.213 1.00 94.38 465 ARG A O 1
ATOM 3557 N N . ARG A 1 466 ? -19.935 -22.792 6.556 1.00 95.12 466 ARG A N 1
ATOM 3558 C CA . ARG A 1 466 ? -19.228 -23.768 7.397 1.00 95.12 466 ARG A CA 1
ATOM 3559 C C . ARG A 1 466 ? -18.352 -23.082 8.451 1.00 95.12 466 ARG A C 1
ATOM 3561 O O . ARG A 1 466 ? -18.334 -23.543 9.588 1.00 95.12 466 ARG A O 1
ATOM 3568 N N . LEU A 1 467 ? -17.696 -21.970 8.118 1.00 95.25 467 LEU A N 1
ATOM 3569 C CA . LEU A 1 467 ? -16.939 -21.154 9.068 1.00 95.25 467 LEU A CA 1
ATOM 3570 C C . LEU A 1 467 ? -17.828 -20.577 10.168 1.00 95.25 467 LEU A C 1
ATOM 3572 O O . LEU A 1 467 ? -17.470 -20.739 11.328 1.00 95.25 467 LEU A O 1
ATOM 3576 N N . LYS A 1 468 ? -18.990 -19.985 9.856 1.00 94.62 468 LYS A N 1
ATOM 3577 C CA . LYS A 1 468 ? -19.912 -19.452 10.880 1.00 94.62 468 LYS A CA 1
ATOM 3578 C C . LYS A 1 468 ? -20.372 -20.541 11.867 1.00 94.62 468 LYS A C 1
ATOM 3580 O O . LYS A 1 468 ? -20.380 -20.306 13.073 1.00 94.62 468 LYS A O 1
ATOM 3585 N N . ASP A 1 469 ? -20.609 -21.770 11.399 1.00 95.25 469 ASP A N 1
ATOM 3586 C CA . ASP A 1 469 ? -20.852 -22.941 12.262 1.00 95.25 469 ASP A CA 1
ATOM 3587 C C . ASP A 1 469 ? -19.622 -23.356 13.108 1.00 95.25 469 ASP A C 1
ATOM 3589 O O . ASP A 1 469 ? -19.759 -23.667 14.294 1.00 95.25 469 ASP A O 1
ATOM 3593 N N . ILE A 1 470 ? -18.408 -23.322 12.541 1.00 95.81 470 ILE A N 1
ATOM 3594 C CA . ILE A 1 470 ? -17.149 -23.557 13.277 1.00 95.81 470 ILE A CA 1
ATOM 3595 C C . ILE A 1 470 ? -16.948 -22.490 14.365 1.00 95.81 470 ILE A C 1
ATOM 3597 O O . ILE A 1 470 ? -16.617 -22.841 15.497 1.00 95.81 470 ILE A O 1
ATOM 3601 N N . GLY A 1 471 ? -17.191 -21.215 14.054 1.00 94.62 471 GLY A N 1
ATOM 3602 C CA . GLY A 1 471 ? -17.075 -20.082 14.971 1.00 94.62 471 GLY A CA 1
ATOM 3603 C C . GLY A 1 471 ? -18.068 -20.154 16.127 1.00 94.62 471 GLY A C 1
ATOM 3604 O O . GLY A 1 471 ? -17.662 -20.043 17.281 1.00 94.62 471 GLY A O 1
ATOM 3605 N N . ALA A 1 472 ? -19.341 -20.450 15.851 1.00 93.44 472 ALA A N 1
ATOM 3606 C CA . ALA A 1 472 ? -20.350 -20.671 16.888 1.00 93.44 472 ALA A CA 1
ATOM 3607 C C . ALA A 1 472 ? -19.958 -21.825 17.832 1.00 93.44 472 ALA A C 1
ATOM 3609 O O . ALA A 1 472 ? -20.027 -21.693 19.056 1.00 93.44 472 ALA A O 1
ATOM 3610 N N . LYS A 1 473 ? -19.455 -22.940 17.280 1.00 95.62 473 LYS A N 1
ATOM 3611 C CA . LYS A 1 473 ? -18.933 -24.073 18.065 1.00 95.62 473 LYS A CA 1
ATOM 3612 C C . LYS A 1 473 ? -17.667 -23.713 18.851 1.00 95.62 473 LYS A C 1
ATOM 3614 O O . LYS A 1 473 ? -17.503 -24.196 19.969 1.00 95.62 473 LYS A O 1
ATOM 3619 N N . TRP A 1 474 ? -16.801 -22.848 18.319 1.00 95.56 474 TRP A N 1
ATOM 3620 C CA . TRP A 1 474 ? -15.617 -22.345 19.022 1.00 95.56 474 TRP A CA 1
ATOM 3621 C C . TRP A 1 474 ? -15.986 -21.422 20.186 1.00 95.56 474 TRP A C 1
ATOM 3623 O O . TRP A 1 474 ? -15.467 -21.597 21.289 1.00 95.56 474 TRP A O 1
ATOM 3633 N N . ARG A 1 475 ? -16.927 -20.489 19.987 1.00 92.88 475 ARG A N 1
ATOM 3634 C CA . ARG A 1 475 ? -17.445 -19.637 21.065 1.00 92.88 475 ARG A CA 1
ATOM 3635 C C . ARG A 1 475 ? -18.115 -20.470 22.152 1.00 92.88 475 ARG A C 1
ATOM 3637 O O . ARG A 1 475 ? -17.744 -20.324 23.309 1.00 92.88 475 ARG A O 1
ATOM 3644 N N . HIS A 1 476 ? -18.985 -21.423 21.806 1.00 93.00 476 HIS A N 1
ATOM 3645 C CA . HIS A 1 476 ? -19.568 -22.343 22.794 1.00 93.00 476 HIS A CA 1
ATOM 3646 C C . HIS A 1 476 ? -18.493 -23.141 23.557 1.00 93.00 476 HIS A C 1
ATOM 3648 O O . HIS A 1 476 ? -18.604 -23.330 24.765 1.00 93.00 476 HIS A O 1
ATOM 3654 N N . ARG A 1 477 ? -17.433 -23.607 22.880 1.00 94.19 477 ARG A N 1
ATOM 3655 C CA . ARG A 1 477 ? -16.306 -24.317 23.514 1.00 94.19 477 ARG A CA 1
ATOM 3656 C C . ARG A 1 477 ? -15.523 -23.448 24.506 1.00 94.19 477 ARG A C 1
ATOM 3658 O O . ARG A 1 477 ? -14.973 -23.979 25.462 1.00 94.19 477 ARG A O 1
ATOM 3665 N N . THR A 1 478 ? -15.438 -22.145 24.254 1.00 94.06 478 THR A N 1
ATOM 3666 C CA . THR A 1 478 ? -14.597 -21.186 24.993 1.00 94.06 478 THR A CA 1
ATOM 3667 C C . THR A 1 478 ? -15.412 -20.260 25.905 1.00 94.06 478 THR A C 1
ATOM 3669 O O . THR A 1 478 ? -14.964 -19.158 26.225 1.00 94.06 478 THR A O 1
ATOM 3672 N N . GLU A 1 479 ? -16.622 -20.685 26.293 1.00 91.81 479 GLU A N 1
ATOM 3673 C CA . GLU A 1 479 ? -17.566 -19.930 27.141 1.00 91.81 479 GLU A CA 1
ATOM 3674 C C . GLU A 1 479 ? -17.816 -18.497 26.626 1.00 91.81 479 GLU A C 1
ATOM 3676 O O . GLU A 1 479 ? -17.912 -17.525 27.367 1.00 91.81 479 GLU A O 1
ATOM 3681 N N . GLY A 1 480 ? -17.880 -18.368 25.299 1.00 88.75 480 GLY A N 1
ATOM 3682 C CA . GLY A 1 480 ? -18.063 -17.122 24.565 1.00 88.75 480 GLY A CA 1
ATOM 3683 C C . GLY A 1 480 ? -16.775 -16.365 24.241 1.00 88.75 480 GLY A C 1
ATOM 3684 O O . GLY A 1 480 ? -16.790 -15.573 23.297 1.00 88.75 480 GLY A O 1
ATOM 3685 N N . SER A 1 481 ? -15.677 -16.593 24.963 1.00 89.56 481 SER A N 1
ATOM 3686 C CA . SER A 1 481 ? -14.480 -15.737 24.901 1.00 89.56 481 SER A CA 1
ATOM 3687 C C . SER A 1 481 ? -13.709 -15.796 23.578 1.00 89.56 481 SER A C 1
ATOM 3689 O O . SER A 1 481 ? -13.081 -14.813 23.193 1.00 89.56 481 SER A O 1
ATOM 3691 N N . GLY A 1 482 ? -13.727 -16.937 22.884 1.00 91.44 482 GLY A N 1
ATOM 3692 C CA . GLY A 1 482 ? -12.889 -17.194 21.708 1.00 91.44 482 GLY A CA 1
ATOM 3693 C C . GLY A 1 482 ? -11.399 -17.402 22.020 1.00 91.44 482 GLY A C 1
ATOM 3694 O O . GLY A 1 482 ? -10.610 -17.571 21.088 1.00 91.44 482 GLY A O 1
ATOM 3695 N N . ILE A 1 483 ? -11.004 -17.400 23.300 1.00 92.56 483 ILE A N 1
ATOM 3696 C CA . ILE A 1 483 ? -9.607 -17.436 23.755 1.00 92.56 483 ILE A CA 1
ATOM 3697 C C . ILE A 1 483 ? -9.208 -18.852 24.188 1.00 92.56 483 ILE A C 1
ATOM 3699 O O . ILE A 1 483 ? -9.925 -19.512 24.937 1.00 92.56 483 ILE A O 1
ATOM 3703 N N . VAL A 1 484 ? -8.014 -19.297 23.786 1.00 93.69 484 VAL A N 1
ATOM 3704 C CA . VAL A 1 484 ? -7.368 -20.513 24.304 1.00 93.69 484 VAL A CA 1
ATOM 3705 C C . VAL A 1 484 ? -5.879 -20.259 24.559 1.00 93.69 484 VAL A C 1
ATOM 3707 O O . VAL A 1 484 ? -5.229 -19.531 23.815 1.00 93.69 484 VAL A O 1
ATOM 3710 N N . HIS A 1 485 ? -5.332 -20.801 25.653 1.00 92.06 485 HIS A N 1
ATOM 3711 C CA . HIS A 1 485 ? -3.933 -20.591 26.079 1.00 92.06 485 HIS A CA 1
ATOM 3712 C C . HIS A 1 485 ? -3.464 -19.111 26.088 1.00 92.06 485 HIS A C 1
ATOM 3714 O O . HIS A 1 485 ? -2.288 -18.819 25.890 1.00 92.06 485 HIS A O 1
ATOM 3720 N N . GLY A 1 486 ? -4.381 -18.163 26.327 1.00 89.44 486 GLY A N 1
ATOM 3721 C CA . GLY A 1 486 ? -4.093 -16.721 26.334 1.00 89.44 486 GLY A CA 1
ATOM 3722 C C . GLY A 1 486 ? -4.050 -16.044 24.955 1.00 89.44 486 GLY A C 1
ATOM 3723 O O . GLY A 1 486 ? -3.733 -14.859 24.881 1.00 89.44 486 GLY A O 1
ATOM 3724 N N . LYS A 1 487 ? -4.385 -16.756 23.871 1.00 90.56 487 LYS A N 1
ATOM 3725 C CA . LYS A 1 487 ? -4.545 -16.219 22.511 1.00 90.56 487 LYS A CA 1
ATOM 3726 C C . LYS A 1 487 ? -6.021 -16.230 22.106 1.00 90.56 487 LYS A C 1
ATOM 3728 O O . LYS A 1 487 ? -6.678 -17.263 22.198 1.00 90.56 487 LYS A O 1
ATOM 3733 N N . GLU A 1 488 ? -6.532 -15.095 21.633 1.00 93.44 488 GLU A N 1
ATOM 3734 C CA . GLU A 1 488 ? -7.786 -15.053 20.865 1.00 93.44 488 GLU A CA 1
ATOM 3735 C C . GLU A 1 488 ? -7.578 -15.750 19.511 1.00 93.44 488 GLU A C 1
ATOM 3737 O O . GLU A 1 488 ? -6.469 -15.733 18.966 1.00 93.44 488 GLU A O 1
ATOM 3742 N N . VAL A 1 489 ? -8.629 -16.370 18.975 1.00 95.69 489 VAL A N 1
ATOM 3743 C CA . VAL A 1 489 ? -8.593 -17.090 17.697 1.00 95.69 489 VAL A CA 1
ATOM 3744 C C . VAL A 1 489 ? -9.639 -16.513 16.748 1.00 95.69 489 VAL A C 1
ATOM 3746 O O . VAL A 1 489 ? -10.818 -16.439 17.091 1.00 95.69 489 VAL A O 1
ATOM 3749 N N . VAL A 1 490 ? -9.203 -16.130 15.548 1.00 96.25 490 VAL A N 1
ATOM 3750 C CA . VAL A 1 490 ? -10.057 -15.621 14.465 1.00 96.25 490 VAL A CA 1
ATOM 3751 C C . VAL A 1 490 ? -9.972 -16.590 13.292 1.00 96.25 490 VAL A C 1
ATOM 3753 O O . VAL A 1 490 ? -8.882 -16.877 12.800 1.00 96.25 490 VAL A O 1
ATOM 3756 N N . PHE A 1 491 ? -11.110 -17.089 12.821 1.00 97.06 491 PHE A N 1
ATOM 3757 C CA . PHE A 1 491 ? -11.181 -17.931 11.630 1.00 97.06 491 PHE A CA 1
ATOM 3758 C C . PHE A 1 491 ? -11.491 -17.056 10.414 1.00 97.06 491 PHE A C 1
ATOM 3760 O O . PHE A 1 491 ? -12.436 -16.270 10.440 1.00 97.06 491 PHE A O 1
ATOM 3767 N N . ALA A 1 492 ? -10.703 -17.175 9.349 1.00 96.19 492 ALA A N 1
ATOM 3768 C CA . ALA A 1 492 ? -10.810 -16.292 8.195 1.00 96.19 492 ALA A CA 1
ATOM 3769 C C . ALA A 1 492 ? -10.828 -17.078 6.880 1.00 96.19 492 ALA A C 1
ATOM 3771 O O . ALA A 1 492 ? -9.920 -17.867 6.612 1.00 96.19 492 ALA A O 1
ATOM 3772 N N . TRP A 1 493 ? -11.835 -16.844 6.037 1.00 96.00 493 TRP A N 1
ATOM 3773 C CA . TRP A 1 493 ? -11.771 -17.261 4.634 1.00 96.00 493 TRP A CA 1
ATOM 3774 C C . TRP A 1 493 ? -10.859 -16.320 3.850 1.00 96.00 493 TRP A C 1
ATOM 3776 O O . TRP A 1 493 ? -10.794 -15.123 4.143 1.00 96.00 493 TRP A O 1
ATOM 3786 N N . MET A 1 494 ? -10.168 -16.852 2.845 1.00 93.12 494 MET A N 1
ATOM 3787 C CA . MET A 1 494 ? -9.373 -16.047 1.929 1.00 93.12 494 MET A CA 1
ATOM 3788 C C . MET A 1 494 ? -9.343 -16.686 0.538 1.00 93.12 494 MET A C 1
ATOM 3790 O O . MET A 1 494 ? -9.049 -17.873 0.389 1.00 93.12 494 MET A O 1
ATOM 3794 N N . ASP A 1 495 ? -9.630 -15.871 -0.471 1.00 90.25 495 ASP A N 1
ATOM 3795 C CA . ASP A 1 495 ? -9.649 -16.248 -1.882 1.00 90.25 495 ASP A CA 1
ATOM 3796 C C . ASP A 1 495 ? -8.268 -16.741 -2.361 1.00 90.25 495 ASP A C 1
ATOM 3798 O O . ASP A 1 495 ? -7.293 -15.984 -2.365 1.00 90.25 495 ASP A O 1
ATOM 3802 N N . GLU A 1 496 ? -8.161 -18.008 -2.775 1.00 89.25 496 GLU A N 1
ATOM 3803 C CA . GLU A 1 496 ? -6.868 -18.560 -3.206 1.00 89.25 496 GLU A CA 1
ATOM 3804 C C . GLU A 1 496 ? -6.443 -18.147 -4.625 1.00 89.25 496 GLU A C 1
ATOM 3806 O O . GLU A 1 496 ? -5.251 -18.184 -4.943 1.00 89.25 496 GLU A O 1
ATOM 3811 N N . ASP A 1 497 ? -7.376 -17.694 -5.464 1.00 85.88 497 ASP A N 1
ATOM 3812 C CA . ASP A 1 497 ? -7.096 -17.175 -6.802 1.00 85.88 497 ASP A CA 1
ATOM 3813 C C . ASP A 1 497 ? -6.517 -15.757 -6.722 1.00 85.88 497 ASP A C 1
ATOM 3815 O O . ASP A 1 497 ? -5.454 -15.490 -7.289 1.00 85.88 497 ASP A O 1
ATOM 3819 N N . LYS A 1 498 ? -7.152 -14.865 -5.949 1.00 84.94 498 LYS A N 1
ATOM 3820 C CA . LYS A 1 498 ? -6.723 -13.464 -5.768 1.00 84.94 498 LYS A CA 1
ATOM 3821 C C . LYS A 1 498 ? -5.425 -13.309 -4.964 1.00 84.94 498 LYS A C 1
ATOM 3823 O O . LYS A 1 498 ? -4.792 -12.255 -5.053 1.00 84.94 498 LYS A O 1
ATOM 3828 N N . TRP A 1 499 ? -5.020 -14.325 -4.194 1.00 82.94 499 TRP A N 1
ATOM 3829 C CA . TRP A 1 499 ? -3.852 -14.271 -3.300 1.00 82.94 499 TRP A CA 1
ATOM 3830 C C . TRP A 1 499 ? -2.779 -15.353 -3.553 1.00 82.94 499 TRP A C 1
ATOM 3832 O O . TRP A 1 499 ? -1.865 -15.504 -2.737 1.00 82.94 499 TRP A O 1
ATOM 3842 N N . THR A 1 500 ? -2.837 -16.083 -4.675 1.00 82.38 500 THR A N 1
ATOM 3843 C CA . THR A 1 500 ? -1.926 -17.205 -5.008 1.00 82.38 500 THR A CA 1
ATOM 3844 C C . THR A 1 500 ? -0.437 -16.922 -4.733 1.00 82.38 500 THR A C 1
ATOM 3846 O O . THR A 1 500 ? 0.221 -17.721 -4.063 1.00 82.38 500 THR A O 1
ATOM 3849 N N . ASP A 1 501 ? 0.115 -15.795 -5.197 1.00 78.56 501 ASP A N 1
ATOM 3850 C CA . ASP A 1 501 ? 1.549 -15.506 -5.025 1.00 78.56 501 ASP A CA 1
ATOM 3851 C C . ASP A 1 501 ? 1.923 -15.165 -3.578 1.00 78.56 501 ASP A C 1
ATOM 3853 O O . ASP A 1 501 ? 2.982 -15.570 -3.096 1.00 78.56 501 ASP A O 1
ATOM 3857 N N . TRP A 1 502 ? 1.029 -14.495 -2.847 1.00 80.88 502 TRP A N 1
ATOM 3858 C CA . TRP A 1 502 ? 1.217 -14.206 -1.425 1.00 80.88 502 TRP A CA 1
ATOM 3859 C C . TRP A 1 502 ? 1.185 -15.494 -0.591 1.00 80.88 502 TRP A C 1
ATOM 3861 O O . TRP A 1 502 ? 2.080 -15.725 0.221 1.00 80.88 502 TRP A O 1
ATOM 3871 N N . MET A 1 503 ? 0.230 -16.392 -0.858 1.00 85.38 503 MET A N 1
ATOM 3872 C CA . MET A 1 503 ? 0.155 -17.716 -0.222 1.00 85.38 503 MET A CA 1
ATOM 3873 C C . MET A 1 503 ? 1.405 -18.565 -0.492 1.00 85.38 503 MET A C 1
ATOM 3875 O O . MET A 1 503 ? 1.914 -19.244 0.405 1.00 85.38 503 MET A O 1
ATOM 3879 N N . LYS A 1 504 ? 1.928 -18.506 -1.721 1.00 82.50 504 LYS A N 1
ATOM 3880 C CA . LYS A 1 504 ? 3.172 -19.172 -2.117 1.00 82.50 504 LYS A CA 1
ATOM 3881 C C . LYS A 1 504 ? 4.391 -18.582 -1.402 1.00 82.50 504 LYS A C 1
ATOM 3883 O O . LYS A 1 504 ? 5.246 -19.351 -0.974 1.00 82.50 504 LYS A O 1
ATOM 3888 N N . SER A 1 505 ? 4.456 -17.259 -1.243 1.00 76.31 505 SER A N 1
ATOM 3889 C CA . SER A 1 505 ? 5.566 -16.571 -0.569 1.00 76.31 505 SER A CA 1
ATOM 3890 C C . SER A 1 505 ? 5.568 -16.799 0.947 1.00 76.31 505 SER A C 1
ATOM 3892 O O . SER A 1 505 ? 6.591 -17.185 1.502 1.00 76.31 505 SER A O 1
ATOM 3894 N N . MET A 1 506 ? 4.425 -16.609 1.615 1.00 79.56 506 MET A N 1
ATOM 3895 C CA . MET A 1 506 ? 4.324 -16.666 3.081 1.00 79.56 506 MET A CA 1
ATOM 3896 C C . MET A 1 506 ? 4.241 -18.095 3.630 1.00 79.56 506 MET A C 1
ATOM 3898 O O . MET A 1 506 ? 4.768 -18.375 4.706 1.00 79.56 506 MET A O 1
ATOM 3902 N N . TYR A 1 507 ? 3.561 -19.004 2.919 1.00 85.88 507 TYR A N 1
ATOM 3903 C CA . TYR A 1 507 ? 3.206 -20.339 3.428 1.00 85.88 507 TYR A CA 1
ATOM 3904 C C . TYR A 1 507 ? 3.647 -21.493 2.513 1.00 85.88 507 TYR A C 1
ATOM 3906 O O . TYR A 1 507 ? 3.294 -22.645 2.760 1.00 85.88 507 TYR A O 1
ATOM 3914 N N . GLY A 1 508 ? 4.388 -21.216 1.433 1.00 82.00 508 GLY A N 1
ATOM 3915 C CA . GLY A 1 508 ? 4.785 -22.226 0.441 1.00 82.00 508 GLY A CA 1
ATOM 3916 C C . GLY A 1 508 ? 3.619 -22.807 -0.375 1.00 82.00 508 GLY A C 1
ATOM 3917 O O . GLY A 1 508 ? 3.805 -23.760 -1.132 1.00 82.00 508 GLY A O 1
ATOM 3918 N N . LEU A 1 509 ? 2.408 -22.257 -0.237 1.00 81.38 509 LEU A N 1
ATOM 3919 C CA . LEU A 1 509 ? 1.181 -22.797 -0.817 1.00 81.38 509 LEU A CA 1
ATOM 3920 C C . LEU A 1 509 ? 0.989 -22.335 -2.269 1.00 81.38 509 LEU A C 1
ATOM 3922 O O . LEU A 1 509 ? 0.254 -21.392 -2.546 1.00 81.38 509 LEU A O 1
ATOM 3926 N N . ALA A 1 510 ? 1.618 -23.040 -3.211 1.00 78.75 510 ALA A N 1
ATOM 3927 C CA . ALA A 1 510 ? 1.386 -22.845 -4.645 1.00 78.75 510 ALA A CA 1
ATOM 3928 C C . ALA A 1 510 ? -0.082 -23.108 -5.055 1.00 78.75 510 ALA A C 1
ATOM 3930 O O . ALA A 1 510 ? -0.801 -23.855 -4.384 1.00 78.75 510 ALA A O 1
ATOM 3931 N N . LYS A 1 511 ? -0.525 -22.526 -6.177 1.00 76.88 511 LYS A N 1
ATOM 3932 C CA . LYS A 1 511 ? -1.834 -22.819 -6.784 1.00 76.88 511 LYS A CA 1
ATOM 3933 C C . LYS A 1 511 ? -1.901 -24.278 -7.260 1.00 76.88 511 LYS A C 1
ATOM 3935 O O . LYS A 1 511 ? -0.912 -24.806 -7.767 1.00 76.88 511 LYS A O 1
ATOM 3940 N N . ARG A 1 512 ? -3.057 -24.929 -7.095 1.00 71.50 512 ARG A N 1
ATOM 3941 C CA . ARG A 1 512 ? -3.338 -26.254 -7.678 1.00 71.50 512 ARG A CA 1
ATOM 3942 C C . ARG A 1 512 ? -3.827 -26.093 -9.130 1.00 71.50 512 ARG A C 1
ATOM 3944 O O . ARG A 1 512 ? -4.474 -25.088 -9.416 1.00 71.50 512 ARG A O 1
ATOM 3951 N N . PRO A 1 513 ? -3.563 -27.049 -10.039 1.00 66.19 513 PRO A N 1
ATOM 3952 C CA . PRO A 1 513 ? -4.301 -27.109 -11.299 1.00 66.19 513 PRO A CA 1
ATOM 3953 C C . PRO A 1 513 ? -5.792 -27.325 -11.006 1.00 66.19 513 PRO A C 1
ATOM 3955 O O . PRO A 1 513 ? -6.137 -27.992 -10.028 1.00 66.19 513 PRO A O 1
ATOM 3958 N N . GLU A 1 514 ? -6.670 -26.770 -11.838 1.00 57.75 514 GLU A N 1
ATOM 3959 C CA . GLU A 1 514 ? -8.106 -26.996 -11.684 1.00 57.75 514 GLU A CA 1
ATOM 3960 C C . GLU A 1 514 ? -8.466 -28.440 -12.047 1.00 57.75 514 GLU A C 1
ATOM 3962 O O . GLU A 1 514 ? -8.017 -28.972 -13.062 1.00 57.75 514 GLU A O 1
ATOM 3967 N N . ILE A 1 515 ? -9.276 -29.073 -11.198 1.00 55.44 515 ILE A N 1
ATOM 3968 C CA . ILE A 1 515 ? -9.798 -30.425 -11.398 1.00 55.44 515 ILE A CA 1
ATOM 3969 C C . ILE A 1 515 ? -11.317 -30.301 -11.520 1.00 55.44 515 ILE A C 1
ATOM 3971 O O . ILE A 1 515 ? -11.968 -29.732 -10.639 1.00 55.44 515 ILE A O 1
ATOM 3975 N N . GLU A 1 516 ? -11.892 -30.817 -12.606 1.00 42.66 516 GLU A N 1
ATOM 3976 C CA . GLU A 1 516 ? -13.345 -30.813 -12.794 1.00 42.66 516 GLU A CA 1
ATOM 3977 C C . GLU A 1 516 ? -14.050 -31.574 -11.658 1.00 42.66 516 GLU A C 1
ATOM 3979 O O . GLU A 1 516 ? -13.574 -32.601 -11.174 1.00 42.66 516 GLU A O 1
ATOM 3984 N N . GLY A 1 517 ? -15.173 -31.027 -11.183 1.00 51.84 517 GLY A N 1
ATOM 3985 C CA . GLY A 1 517 ? -15.875 -31.512 -9.989 1.00 51.84 517 GLY A CA 1
ATOM 3986 C C . GLY A 1 517 ? -15.313 -31.010 -8.649 1.00 51.84 517 GLY A C 1
ATOM 3987 O O . GLY A 1 517 ? -15.935 -31.240 -7.613 1.00 51.84 517 GLY A O 1
ATOM 3988 N N . GLN A 1 518 ? -14.185 -30.288 -8.624 1.00 47.00 518 GLN A N 1
ATOM 3989 C CA . GLN A 1 518 ? -13.570 -29.825 -7.377 1.00 47.00 518 GLN A CA 1
ATOM 3990 C C . GLN A 1 518 ? -14.190 -28.507 -6.861 1.00 47.00 518 GLN A C 1
ATOM 3992 O O . GLN A 1 518 ? -13.709 -27.400 -7.133 1.00 47.00 518 GLN A O 1
ATOM 3997 N N . GLY A 1 519 ? -15.285 -28.659 -6.105 1.00 52.69 519 GLY A N 1
ATOM 3998 C CA . GLY A 1 519 ? -16.015 -27.591 -5.402 1.00 52.69 519 GLY A CA 1
ATOM 3999 C C . GLY A 1 519 ? -16.494 -27.977 -3.993 1.00 52.69 519 GLY A C 1
ATOM 4000 O O . GLY A 1 519 ? -17.444 -27.380 -3.494 1.00 52.69 519 GLY A O 1
ATOM 4001 N N . ASP A 1 520 ? -15.875 -28.990 -3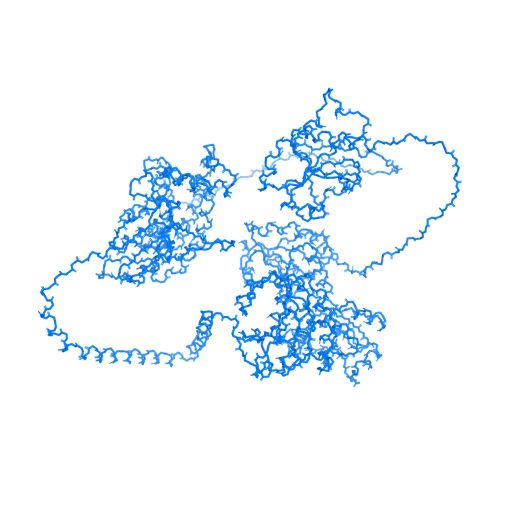.378 1.00 71.81 520 ASP A N 1
ATOM 4002 C CA . ASP A 1 520 ? -16.264 -29.558 -2.079 1.00 71.81 520 ASP A CA 1
ATOM 4003 C C . ASP A 1 520 ? -15.409 -29.013 -0.914 1.00 71.81 520 ASP A C 1
ATOM 4005 O O . ASP A 1 520 ? -14.252 -28.626 -1.082 1.00 71.81 520 ASP A O 1
ATOM 4009 N N . LEU A 1 521 ? -15.961 -29.010 0.300 1.00 84.06 521 LEU A N 1
ATOM 4010 C CA . LEU A 1 521 ? -15.348 -28.446 1.505 1.00 84.06 521 LEU A CA 1
ATOM 4011 C C . LEU A 1 521 ? -14.064 -29.175 1.940 1.00 84.06 521 LEU A C 1
ATOM 4013 O O . LEU A 1 521 ? -13.224 -28.575 2.610 1.00 84.06 521 LEU A O 1
ATOM 4017 N N . ASP A 1 522 ? -13.877 -30.437 1.543 1.00 82.56 522 ASP A N 1
ATOM 4018 C CA . ASP A 1 522 ? -12.645 -31.200 1.800 1.00 82.56 522 ASP A CA 1
ATOM 4019 C C . ASP A 1 522 ? -11.418 -30.661 1.037 1.00 82.56 522 ASP A C 1
ATOM 4021 O O . ASP A 1 522 ? -10.283 -31.032 1.347 1.00 82.56 522 ASP A O 1
ATOM 4025 N N . THR A 1 523 ? -11.595 -29.764 0.058 1.00 83.19 523 THR A N 1
ATOM 4026 C CA . THR A 1 523 ? -10.471 -29.228 -0.730 1.00 83.19 523 THR A CA 1
ATOM 4027 C C . THR A 1 523 ? -9.842 -27.983 -0.104 1.00 83.19 523 THR A C 1
ATOM 4029 O O . THR A 1 523 ? -8.717 -27.627 -0.474 1.00 83.19 523 THR A O 1
ATOM 4032 N N . VAL A 1 524 ? -10.547 -27.338 0.835 1.00 90.81 524 VAL A N 1
ATOM 4033 C CA . VAL A 1 524 ? -10.139 -26.111 1.538 1.00 90.81 524 VAL A CA 1
ATOM 4034 C C . VAL A 1 524 ? -8.815 -26.332 2.270 1.00 90.81 524 VAL A C 1
ATOM 4036 O O . VAL A 1 524 ? -8.666 -27.270 3.055 1.00 90.81 524 VAL A O 1
ATOM 4039 N N . ARG A 1 525 ? -7.838 -25.453 2.036 1.00 91.62 525 ARG A N 1
ATOM 4040 C CA . ARG A 1 525 ? -6.521 -25.529 2.686 1.00 91.62 525 ARG A CA 1
ATOM 4041 C C . ARG A 1 525 ? -6.531 -24.700 3.966 1.00 91.62 525 ARG A C 1
ATOM 4043 O O . ARG A 1 525 ? -6.782 -23.503 3.900 1.00 91.62 525 ARG A O 1
ATOM 4050 N N . VAL A 1 526 ? -6.231 -25.316 5.108 1.00 94.88 526 VAL A N 1
ATOM 4051 C CA . VAL A 1 526 ? -6.206 -24.631 6.412 1.00 94.88 526 VAL A CA 1
ATOM 4052 C C . VAL A 1 526 ? -4.768 -24.369 6.861 1.00 94.88 526 VAL A C 1
ATOM 4054 O O . VAL A 1 526 ? -3.936 -25.277 6.858 1.00 94.88 526 VAL A O 1
ATOM 4057 N N . VAL A 1 527 ? -4.483 -23.134 7.276 1.00 94.75 527 VAL A N 1
ATOM 4058 C CA . VAL A 1 527 ? -3.229 -22.722 7.924 1.00 94.75 527 VAL A CA 1
ATOM 4059 C C . VAL A 1 527 ? -3.547 -21.882 9.153 1.00 94.75 527 VAL A C 1
ATOM 4061 O O . VAL A 1 527 ? -4.343 -20.952 9.087 1.00 94.75 527 VAL A O 1
ATOM 4064 N N . ILE A 1 528 ? -2.893 -22.173 10.273 1.00 96.19 528 ILE A N 1
ATOM 4065 C CA . ILE A 1 528 ? -2.972 -21.371 11.497 1.00 96.19 528 ILE A CA 1
ATOM 4066 C C . ILE A 1 528 ? -1.729 -20.483 11.545 1.00 96.19 528 ILE A C 1
ATOM 4068 O O . ILE A 1 528 ? -0.616 -21.004 11.521 1.00 96.19 528 ILE A O 1
ATOM 4072 N N . ALA A 1 529 ? -1.889 -19.164 11.612 1.00 93.88 529 ALA A N 1
ATOM 4073 C CA . ALA A 1 529 ? -0.786 -18.204 11.648 1.00 93.88 529 ALA A CA 1
ATOM 4074 C C . ALA A 1 529 ? -0.682 -17.501 13.013 1.00 93.88 529 ALA A C 1
ATOM 4076 O O . ALA A 1 529 ? -1.665 -16.947 13.508 1.00 93.88 529 ALA A O 1
ATOM 4077 N N . ASP A 1 530 ? 0.526 -17.458 13.586 1.00 92.69 530 ASP A N 1
ATOM 4078 C CA . ASP A 1 530 ? 0.884 -16.553 14.685 1.00 92.69 530 ASP A CA 1
ATOM 4079 C C . ASP A 1 530 ? 1.762 -15.426 14.130 1.00 92.69 530 ASP A C 1
ATOM 4081 O O . ASP A 1 530 ? 2.997 -15.474 14.164 1.00 92.69 530 ASP A O 1
ATOM 4085 N N . HIS A 1 531 ? 1.103 -14.402 13.589 1.00 86.56 531 HIS A N 1
ATOM 4086 C CA . HIS A 1 531 ? 1.759 -13.260 12.951 1.00 86.56 531 HIS A CA 1
ATOM 4087 C C . HIS A 1 531 ? 2.685 -12.482 13.908 1.00 86.56 531 HIS A C 1
ATOM 4089 O O . HIS A 1 531 ? 3.670 -11.908 13.453 1.00 86.56 531 HIS A O 1
ATOM 4095 N N . SER A 1 532 ? 2.458 -12.538 15.230 1.00 83.62 532 SER A N 1
ATOM 4096 C CA . SER A 1 532 ? 3.359 -11.927 16.226 1.00 83.62 532 SER A CA 1
ATOM 4097 C C . SER A 1 532 ? 4.718 -12.624 16.357 1.00 83.62 532 SER A C 1
ATOM 4099 O O . SER A 1 532 ? 5.682 -12.016 16.819 1.00 83.62 532 SER A O 1
ATOM 4101 N N . LYS A 1 533 ? 4.805 -13.889 15.931 1.00 87.19 533 LYS A N 1
ATOM 4102 C CA . LYS A 1 533 ? 6.038 -14.693 15.902 1.00 87.19 533 LYS A CA 1
ATOM 4103 C C . LYS A 1 533 ? 6.549 -14.954 14.481 1.00 87.19 533 LYS A C 1
ATOM 4105 O O . LYS A 1 533 ? 7.635 -15.506 14.335 1.00 87.19 533 LYS A O 1
ATOM 4110 N N . LEU A 1 534 ? 5.766 -14.592 13.459 1.00 84.75 534 LEU A N 1
ATOM 4111 C CA . LEU A 1 534 ? 6.003 -14.903 12.043 1.00 84.75 534 LEU A CA 1
ATOM 4112 C C . LEU A 1 534 ? 6.203 -16.408 11.806 1.00 84.75 534 LEU A C 1
ATOM 4114 O O . LEU A 1 534 ? 7.119 -16.859 11.111 1.00 84.75 534 LEU A O 1
ATOM 4118 N N . VAL A 1 535 ? 5.312 -17.194 12.419 1.00 90.75 535 VAL A N 1
ATOM 4119 C CA . VAL A 1 535 ? 5.214 -18.639 12.203 1.00 90.75 535 VAL A CA 1
ATOM 4120 C C . VAL A 1 535 ? 3.809 -19.056 11.794 1.00 90.75 535 VAL A C 1
ATOM 4122 O O . VAL A 1 535 ? 2.822 -18.388 12.108 1.00 90.75 535 VAL A O 1
ATOM 4125 N N . TYR A 1 536 ? 3.727 -20.194 11.116 1.00 93.31 536 TYR A N 1
ATOM 4126 C CA . TYR A 1 536 ? 2.480 -20.844 10.750 1.00 93.31 536 TYR A CA 1
ATOM 4127 C C . TYR A 1 536 ? 2.525 -22.354 11.001 1.00 93.31 536 TYR A C 1
ATOM 4129 O O . TYR A 1 536 ? 3.594 -22.953 11.143 1.00 93.31 536 TYR A O 1
ATOM 4137 N N . TYR A 1 537 ? 1.343 -22.959 11.029 1.00 94.12 537 TYR A N 1
ATOM 4138 C CA . TYR A 1 537 ? 1.112 -24.383 11.225 1.00 94.12 537 TYR A CA 1
ATOM 4139 C C . TYR A 1 537 ? 0.122 -24.861 10.157 1.00 94.12 537 TYR A C 1
ATOM 4141 O O . TYR A 1 537 ? -0.966 -24.302 10.019 1.00 94.12 537 TYR A O 1
ATOM 4149 N N . ASN A 1 538 ? 0.505 -25.875 9.384 1.00 91.38 538 ASN A N 1
ATOM 4150 C CA . ASN A 1 538 ? -0.321 -26.503 8.343 1.00 91.38 538 ASN A CA 1
ATOM 4151 C C . ASN A 1 538 ? -0.651 -27.980 8.654 1.00 91.38 538 ASN A C 1
ATOM 4153 O O . ASN A 1 538 ? -1.344 -28.637 7.874 1.00 91.38 538 ASN A O 1
ATOM 4157 N N . THR A 1 539 ? -0.191 -28.485 9.803 1.00 90.31 539 THR A N 1
ATOM 4158 C CA . THR A 1 539 ? -0.495 -29.822 10.326 1.00 90.31 539 THR A CA 1
ATOM 4159 C C . THR A 1 539 ? -0.877 -29.778 11.807 1.00 90.31 539 THR A C 1
ATOM 4161 O O . THR A 1 539 ? -0.572 -28.813 12.512 1.00 90.31 539 THR A O 1
ATOM 4164 N N . ASP A 1 540 ? -1.496 -30.854 12.289 1.00 87.38 540 ASP A N 1
ATOM 4165 C CA . ASP A 1 540 ? -1.586 -31.160 13.721 1.00 87.38 540 ASP A CA 1
ATOM 4166 C C . ASP A 1 540 ? -0.221 -31.595 14.311 1.00 87.38 540 ASP A C 1
ATOM 4168 O O . ASP A 1 540 ? 0.792 -31.674 13.601 1.00 87.38 540 ASP A O 1
ATOM 4172 N N . HIS A 1 541 ? -0.187 -31.890 15.617 1.00 88.06 541 HIS A N 1
ATOM 4173 C CA . HIS A 1 541 ? 1.014 -32.372 16.316 1.00 88.06 541 HIS A CA 1
ATOM 4174 C C . HIS A 1 541 ? 1.524 -33.742 15.825 1.00 88.06 541 HIS A C 1
ATOM 4176 O O . HIS A 1 541 ? 2.681 -34.083 16.067 1.00 88.06 541 HIS A O 1
ATOM 4182 N N . ALA A 1 542 ? 0.682 -34.530 15.149 1.00 86.94 542 ALA A N 1
ATOM 4183 C CA . ALA A 1 542 ? 1.022 -35.834 14.584 1.00 86.94 542 ALA A CA 1
ATOM 4184 C C . ALA A 1 542 ? 1.465 -35.746 13.106 1.00 86.94 542 ALA A C 1
ATOM 4186 O O . ALA A 1 542 ? 1.868 -36.752 12.523 1.00 86.94 542 ALA A O 1
ATOM 4187 N N . GLY A 1 543 ? 1.438 -34.550 12.507 1.00 86.19 543 GLY A N 1
ATOM 4188 C CA . GLY A 1 543 ? 1.856 -34.294 11.128 1.00 86.19 543 GLY A CA 1
ATOM 4189 C C . GLY A 1 543 ? 0.756 -34.473 10.076 1.00 86.19 543 GLY A C 1
ATOM 4190 O O . GLY A 1 543 ? 1.054 -34.399 8.884 1.00 86.19 543 GLY A O 1
ATOM 4191 N N . ASN A 1 544 ? -0.507 -34.675 10.467 1.00 88.44 544 ASN A N 1
ATOM 4192 C CA . ASN A 1 544 ? -1.621 -34.759 9.518 1.00 88.44 544 ASN A CA 1
ATOM 4193 C C . ASN A 1 544 ? -2.071 -33.363 9.076 1.00 88.44 544 ASN A C 1
ATOM 4195 O O . ASN A 1 544 ? -2.093 -32.428 9.875 1.00 88.44 544 ASN A O 1
ATOM 4199 N N . ALA A 1 545 ? -2.514 -33.230 7.824 1.00 88.25 545 ALA A N 1
ATOM 4200 C CA . ALA A 1 545 ? -3.131 -31.996 7.340 1.00 88.25 545 ALA A CA 1
ATOM 4201 C C . ALA A 1 545 ? -4.427 -31.667 8.111 1.00 88.25 545 ALA A C 1
ATOM 4203 O O . ALA A 1 545 ? -5.274 -32.539 8.327 1.00 88.25 545 ALA A O 1
ATOM 4204 N N . ILE A 1 546 ? -4.584 -30.396 8.489 1.00 93.50 546 ILE A N 1
ATOM 4205 C CA . ILE A 1 546 ? -5.738 -29.889 9.247 1.00 93.50 546 ILE A CA 1
ATOM 4206 C C . ILE A 1 546 ? -6.993 -29.945 8.357 1.00 93.50 546 ILE A C 1
ATOM 4208 O O . ILE A 1 546 ? -7.015 -29.351 7.279 1.00 93.50 546 ILE A O 1
ATOM 4212 N N . ARG A 1 547 ? -8.045 -30.655 8.791 1.00 91.94 547 ARG A N 1
ATOM 4213 C CA . ARG A 1 547 ? -9.235 -30.918 7.960 1.00 91.94 547 ARG A CA 1
ATOM 4214 C C . ARG A 1 547 ? -10.350 -29.909 8.217 1.00 91.94 547 ARG A C 1
ATOM 4216 O O . ARG A 1 547 ? -11.005 -29.977 9.255 1.00 91.94 547 ARG A O 1
ATOM 4223 N N . PHE A 1 548 ? -10.626 -29.040 7.245 1.00 93.88 548 PHE A N 1
ATOM 4224 C CA . PHE A 1 548 ? -11.686 -28.024 7.324 1.00 93.88 548 PHE A CA 1
ATOM 4225 C C . PHE A 1 548 ? -13.089 -28.603 7.602 1.00 93.88 548 PHE A C 1
ATOM 4227 O O . PHE A 1 548 ? -13.886 -28.046 8.361 1.00 93.88 548 PHE A O 1
ATOM 4234 N N . THR A 1 549 ? -13.393 -29.773 7.042 1.00 90.31 549 THR A N 1
ATOM 4235 C CA . THR A 1 549 ? -14.656 -30.484 7.280 1.00 90.31 549 THR A CA 1
ATOM 4236 C C . THR A 1 549 ? -14.823 -30.955 8.727 1.00 90.31 549 THR A C 1
ATOM 4238 O O . THR A 1 549 ? -15.957 -31.080 9.185 1.00 90.31 549 THR A O 1
ATOM 4241 N N . SER A 1 550 ? -13.751 -31.100 9.515 1.00 92.19 550 SER A N 1
ATOM 4242 C CA . SER A 1 550 ? -13.798 -31.561 10.909 1.00 92.19 550 SER A CA 1
ATOM 4243 C C . SER A 1 550 ? -13.487 -30.443 11.911 1.00 92.19 550 SER A C 1
ATOM 4245 O O . SER A 1 550 ? -12.338 -30.048 12.103 1.00 92.19 550 SER A O 1
ATOM 4247 N N . SER A 1 551 ? -14.511 -29.991 12.648 1.00 93.88 551 SER A N 1
ATOM 4248 C CA . SER A 1 551 ? -14.326 -28.977 13.700 1.00 93.88 551 SER A CA 1
ATOM 4249 C C . SER A 1 551 ? -13.364 -29.450 14.794 1.00 93.88 551 SER A C 1
ATOM 4251 O O . SER A 1 551 ? -12.557 -28.662 15.266 1.00 93.88 551 SER A O 1
ATOM 4253 N N . SER A 1 552 ? -13.381 -30.736 15.161 1.00 92.19 552 SER A N 1
ATOM 4254 C CA . SER A 1 552 ? -12.440 -31.291 16.142 1.00 92.19 552 SER A CA 1
ATOM 4255 C C . SER A 1 552 ? -10.995 -31.328 15.632 1.00 92.19 552 SER A C 1
ATOM 4257 O O . SER A 1 552 ? -10.087 -31.093 16.423 1.00 92.19 552 SER A O 1
ATOM 4259 N N . SER A 1 553 ? -10.766 -31.556 14.329 1.00 93.31 553 SER A N 1
ATOM 4260 C CA . SER A 1 553 ? -9.426 -31.456 13.723 1.00 93.31 553 SER A CA 1
ATOM 4261 C C . SER A 1 553 ? -8.893 -30.024 13.786 1.00 93.31 553 SER A C 1
ATOM 4263 O O . SER A 1 553 ? -7.766 -29.811 14.227 1.00 93.31 553 SER A O 1
ATOM 4265 N N . MET A 1 554 ? -9.719 -29.038 13.418 1.00 94.06 554 MET A N 1
ATOM 4266 C CA . MET A 1 554 ? -9.343 -27.624 13.512 1.00 94.06 554 MET A CA 1
ATOM 4267 C C . MET A 1 554 ? -9.093 -27.196 14.963 1.00 94.06 554 MET A C 1
ATOM 4269 O O . MET A 1 554 ? -8.094 -26.541 15.237 1.00 94.06 554 MET A O 1
ATOM 4273 N N . PHE A 1 555 ? -9.959 -27.587 15.901 1.00 96.19 555 PHE A N 1
ATOM 4274 C CA . PHE A 1 555 ? -9.843 -27.185 17.305 1.00 96.19 555 PHE A CA 1
ATOM 4275 C C . PHE A 1 555 ? -8.599 -27.782 17.978 1.00 96.19 555 PHE A C 1
ATOM 4277 O O . PHE A 1 555 ? -7.887 -27.050 18.659 1.00 96.19 555 PHE A O 1
ATOM 4284 N N . ALA A 1 556 ? -8.285 -29.058 17.729 1.00 94.44 556 ALA A N 1
ATOM 4285 C CA . ALA A 1 556 ? -7.055 -29.675 18.227 1.00 94.44 556 ALA A CA 1
ATOM 4286 C C . ALA A 1 556 ? -5.800 -28.993 17.654 1.00 94.44 556 ALA A C 1
ATOM 4288 O O . ALA A 1 556 ? -4.903 -28.623 18.407 1.00 94.44 556 ALA A O 1
ATOM 4289 N N . ALA A 1 557 ? -5.764 -28.730 16.342 1.00 95.25 557 ALA A N 1
ATOM 4290 C CA . ALA A 1 557 ? -4.636 -28.040 15.717 1.00 95.25 557 ALA A CA 1
ATOM 4291 C C . ALA A 1 557 ? -4.447 -26.601 16.243 1.00 95.25 557 ALA A C 1
ATOM 4293 O O . ALA A 1 557 ? -3.312 -26.141 16.368 1.00 95.25 557 ALA A O 1
ATOM 4294 N N . VAL A 1 558 ? -5.535 -25.903 16.592 1.00 96.44 558 VAL A N 1
ATOM 4295 C CA . VAL A 1 558 ? -5.492 -24.588 17.256 1.00 96.44 558 VAL A CA 1
ATOM 4296 C C . VAL A 1 558 ? -4.952 -24.695 18.682 1.00 96.44 558 VAL A C 1
ATOM 4298 O O . VAL A 1 558 ? -4.088 -23.900 19.047 1.00 96.44 558 VAL A O 1
ATOM 4301 N N . ASP A 1 559 ? -5.378 -25.686 19.469 1.00 95.25 559 ASP A N 1
ATOM 4302 C CA . ASP A 1 559 ? -4.828 -25.924 20.811 1.00 95.25 559 ASP A CA 1
ATOM 4303 C C . ASP A 1 559 ? -3.326 -26.239 20.755 1.00 95.25 559 ASP A C 1
ATOM 4305 O O . ASP A 1 559 ? -2.543 -25.713 21.550 1.00 95.25 559 ASP A O 1
ATOM 4309 N N . ASP A 1 560 ? -2.901 -27.075 19.806 1.00 94.25 560 ASP A N 1
ATOM 4310 C CA . ASP A 1 560 ? -1.504 -27.473 19.628 1.00 94.25 560 ASP A CA 1
ATOM 4311 C C . ASP A 1 560 ? -0.629 -26.322 19.109 1.00 94.25 560 ASP A C 1
ATOM 4313 O O . ASP A 1 560 ? 0.523 -26.194 19.528 1.00 94.25 560 ASP A O 1
ATOM 4317 N N . ALA A 1 561 ? -1.164 -25.444 18.255 1.00 93.50 561 ALA A N 1
ATOM 4318 C CA . ALA A 1 561 ? -0.503 -24.207 17.842 1.00 93.50 561 ALA A CA 1
ATOM 4319 C C . ALA A 1 561 ? -0.385 -23.203 19.004 1.00 93.50 561 ALA A C 1
ATOM 4321 O O . ALA A 1 561 ? 0.688 -22.643 19.239 1.00 93.50 561 ALA A O 1
ATOM 4322 N N . ALA A 1 562 ? -1.462 -23.007 19.772 1.00 92.88 562 ALA A N 1
ATOM 4323 C CA . ALA A 1 562 ? -1.513 -22.060 20.885 1.00 92.88 562 ALA A CA 1
ATOM 4324 C C . ALA A 1 562 ? -0.653 -22.499 22.083 1.00 92.88 562 ALA A C 1
ATOM 4326 O O . ALA A 1 562 ? -0.005 -21.665 22.713 1.00 92.88 562 ALA A O 1
ATOM 4327 N N . SER A 1 563 ? -0.595 -23.805 22.364 1.00 92.12 563 SER A N 1
ATOM 4328 C CA . SER A 1 563 ? 0.272 -24.393 23.397 1.00 92.12 563 SER A CA 1
ATOM 4329 C C . SER A 1 563 ? 1.700 -24.710 22.926 1.00 92.12 563 SER A C 1
ATOM 4331 O O . SER A 1 563 ? 2.529 -25.110 23.741 1.00 92.12 563 SER A O 1
ATOM 4333 N N . GLY A 1 564 ? 2.016 -24.511 21.640 1.00 88.19 564 GLY A N 1
ATOM 4334 C CA . GLY A 1 564 ? 3.364 -24.693 21.085 1.00 88.19 564 GLY A CA 1
ATOM 4335 C C . GLY A 1 564 ? 3.804 -26.148 20.873 1.00 88.19 564 GLY A C 1
ATOM 4336 O O . GLY A 1 564 ? 5.002 -26.406 20.792 1.00 88.19 564 GLY A O 1
ATOM 4337 N N . LYS A 1 565 ? 2.860 -27.093 20.784 1.00 88.38 565 LYS A N 1
ATOM 4338 C CA . LYS A 1 565 ? 3.114 -28.519 20.504 1.00 88.38 565 LYS A CA 1
ATOM 4339 C C . LYS A 1 565 ? 3.265 -28.815 19.011 1.00 88.38 565 LYS A C 1
ATOM 4341 O O . LYS A 1 565 ? 4.050 -29.685 18.642 1.00 88.38 565 LYS A O 1
ATOM 4346 N N . SER A 1 566 ? 2.510 -28.122 18.154 1.00 87.31 566 SER A N 1
ATOM 4347 C CA . SER A 1 566 ? 2.610 -28.301 16.701 1.00 87.31 566 SER A CA 1
ATOM 4348 C C . SER A 1 566 ? 3.942 -27.780 16.166 1.00 87.31 566 SER A C 1
ATOM 4350 O O . SER A 1 566 ? 4.487 -26.781 16.641 1.00 87.31 566 SER A O 1
ATOM 4352 N N . LYS A 1 567 ? 4.454 -28.431 15.119 1.00 87.44 567 LYS A N 1
ATOM 4353 C CA . LYS A 1 567 ? 5.678 -28.011 14.431 1.00 87.44 567 LYS A CA 1
ATOM 4354 C C . LYS A 1 567 ? 5.471 -26.648 13.763 1.00 87.44 567 LYS A C 1
ATOM 4356 O O . LYS A 1 567 ? 4.719 -26.536 12.801 1.00 87.44 567 LYS A O 1
ATOM 4361 N N . ALA A 1 568 ? 6.164 -25.624 14.253 1.00 89.25 568 ALA A N 1
ATOM 4362 C CA . ALA A 1 568 ? 6.127 -24.284 13.674 1.00 89.25 568 ALA A CA 1
ATOM 4363 C C . ALA A 1 568 ? 6.956 -24.198 12.379 1.00 89.25 568 ALA A C 1
ATOM 4365 O O . ALA A 1 568 ? 8.122 -24.599 12.338 1.00 89.25 568 ALA A O 1
ATOM 4366 N N . HIS A 1 569 ? 6.374 -23.616 11.334 1.00 88.44 569 HIS A N 1
ATOM 4367 C CA . HIS A 1 569 ? 7.048 -23.234 10.094 1.00 88.44 569 HIS A CA 1
ATOM 4368 C C . HIS A 1 569 ? 7.250 -21.712 10.076 1.00 88.44 569 HIS A C 1
ATOM 4370 O O . HIS A 1 569 ? 6.398 -20.978 10.560 1.00 88.44 569 HIS A O 1
ATOM 4376 N N . ASN A 1 570 ? 8.375 -21.213 9.553 1.00 83.69 570 ASN A N 1
ATOM 4377 C CA . ASN A 1 570 ? 8.642 -19.765 9.491 1.00 83.69 570 ASN A CA 1
ATOM 4378 C C . ASN A 1 570 ? 7.889 -19.169 8.291 1.00 83.69 570 ASN A C 1
ATOM 4380 O O . ASN A 1 570 ? 7.971 -19.749 7.210 1.00 83.69 570 ASN A O 1
ATOM 4384 N N . SER A 1 571 ? 7.223 -18.021 8.449 1.00 65.38 571 SER A N 1
ATOM 4385 C CA . SER A 1 571 ? 6.505 -17.341 7.355 1.00 65.38 571 SER A CA 1
ATOM 4386 C C . SER A 1 571 ? 7.352 -16.319 6.581 1.00 65.38 571 SER A C 1
ATOM 4388 O O . SER A 1 571 ? 6.795 -15.481 5.881 1.00 65.38 571 SER A O 1
ATOM 4390 N N . GLU A 1 572 ? 8.678 -16.345 6.746 1.00 65.75 572 GLU A N 1
ATOM 4391 C CA . GLU A 1 572 ? 9.636 -15.442 6.090 1.00 65.75 572 GLU A CA 1
ATOM 4392 C C . GLU A 1 572 ? 10.824 -16.220 5.513 1.00 65.75 572 GLU A C 1
ATOM 4394 O O . GLU A 1 572 ? 11.258 -17.249 6.053 1.00 65.75 572 GLU A O 1
ATOM 4399 N N . GLY A 1 573 ? 11.404 -15.685 4.442 1.00 56.78 573 GLY A N 1
ATOM 4400 C CA . GLY A 1 573 ? 12.614 -16.193 3.818 1.00 56.78 573 GLY A CA 1
ATOM 4401 C C . GLY A 1 573 ? 13.834 -16.130 4.741 1.00 56.78 573 GLY A C 1
ATOM 4402 O O . GLY A 1 573 ? 13.892 -15.421 5.746 1.00 56.78 573 GLY A O 1
ATOM 4403 N N . THR A 1 574 ? 14.873 -16.894 4.408 1.00 39.72 574 THR A N 1
ATOM 4404 C CA . THR A 1 574 ? 16.123 -16.922 5.193 1.00 39.72 574 THR A CA 1
ATOM 4405 C C . THR A 1 574 ? 16.848 -15.568 5.208 1.00 39.72 574 THR A C 1
ATOM 4407 O O . THR A 1 574 ? 17.512 -15.248 6.190 1.00 39.72 574 THR A O 1
ATOM 4410 N N . ILE A 1 575 ? 16.679 -14.754 4.161 1.00 42.50 575 ILE A N 1
ATOM 4411 C CA . ILE A 1 575 ? 17.300 -13.426 4.033 1.00 42.50 575 ILE A CA 1
ATOM 4412 C C . ILE A 1 575 ? 16.607 -12.401 4.948 1.00 42.50 575 ILE A C 1
ATOM 4414 O O . ILE A 1 575 ? 17.277 -11.696 5.701 1.00 42.50 575 ILE A O 1
ATOM 4418 N N . GLU A 1 576 ? 15.273 -12.369 4.955 1.00 51.31 576 GLU A N 1
ATOM 4419 C CA . GLU A 1 576 ? 14.462 -11.463 5.789 1.00 51.31 576 GLU A CA 1
ATOM 4420 C C . GLU A 1 576 ? 14.698 -11.723 7.283 1.00 51.31 576 GLU A C 1
ATOM 4422 O O . GLU A 1 576 ? 14.934 -10.794 8.060 1.00 51.31 576 GLU A O 1
ATOM 4427 N N . ARG A 1 577 ? 14.779 -13.003 7.671 1.00 54.06 577 ARG A N 1
ATOM 4428 C CA . ARG A 1 577 ? 15.143 -13.419 9.035 1.00 54.06 577 ARG A CA 1
ATOM 4429 C C . ARG A 1 577 ? 16.540 -12.938 9.447 1.00 54.06 577 ARG A C 1
ATOM 4431 O O . ARG A 1 577 ? 16.724 -12.547 10.600 1.00 54.06 577 ARG A O 1
ATOM 4438 N N . MET A 1 578 ? 17.507 -12.909 8.525 1.00 35.22 578 MET A N 1
ATOM 4439 C CA . MET A 1 578 ? 18.847 -12.371 8.792 1.00 35.22 578 MET A CA 1
ATOM 4440 C C . MET A 1 578 ? 18.823 -10.845 8.966 1.00 35.22 578 MET A C 1
ATOM 4442 O O . MET A 1 578 ? 19.397 -10.337 9.929 1.00 35.22 578 MET A O 1
ATOM 4446 N N . ALA A 1 579 ? 18.110 -10.118 8.099 1.00 41.06 579 ALA A N 1
ATOM 4447 C CA . ALA A 1 579 ? 17.947 -8.666 8.207 1.00 41.06 579 ALA A CA 1
ATOM 4448 C C . ALA A 1 579 ? 17.270 -8.257 9.531 1.00 41.06 579 ALA A C 1
ATOM 4450 O O . ALA A 1 579 ? 17.757 -7.374 10.236 1.00 41.06 579 ALA A O 1
ATOM 4451 N N . ARG A 1 580 ? 16.201 -8.962 9.926 1.00 50.44 580 ARG A N 1
ATOM 4452 C CA . ARG A 1 580 ? 15.491 -8.772 11.202 1.00 50.44 580 ARG A CA 1
ATOM 4453 C C . ARG A 1 580 ? 16.386 -9.034 12.417 1.00 50.44 580 ARG A C 1
ATOM 4455 O O . ARG A 1 580 ? 16.377 -8.246 13.361 1.00 50.44 580 ARG A O 1
ATOM 4462 N N . TYR A 1 581 ? 17.173 -10.114 12.396 1.00 45.06 581 TYR A N 1
ATOM 4463 C CA . TYR A 1 581 ? 18.119 -10.429 13.472 1.00 45.06 581 TYR A CA 1
ATOM 4464 C C . TYR A 1 581 ? 19.172 -9.324 13.647 1.00 45.06 581 TYR A C 1
ATOM 4466 O O . TYR A 1 581 ? 19.431 -8.903 14.775 1.00 45.06 581 TYR A O 1
ATOM 4474 N N . LEU A 1 582 ? 19.727 -8.815 12.541 1.00 42.00 582 LEU A N 1
ATOM 4475 C CA . LEU A 1 582 ? 20.688 -7.710 12.550 1.00 42.00 582 LEU A CA 1
ATOM 4476 C C . LEU A 1 582 ? 20.061 -6.407 13.072 1.00 42.00 582 LEU A C 1
ATOM 4478 O O . LEU A 1 582 ? 20.641 -5.776 13.951 1.00 42.00 582 LEU A O 1
ATOM 4482 N N . ASN A 1 583 ? 18.858 -6.045 12.617 1.00 39.62 583 ASN A N 1
ATOM 4483 C CA . ASN A 1 583 ? 18.180 -4.814 13.037 1.00 39.62 583 ASN A CA 1
ATOM 4484 C C . ASN A 1 583 ? 17.832 -4.815 14.541 1.00 39.62 583 ASN A C 1
ATOM 4486 O O . ASN A 1 583 ? 18.130 -3.861 15.261 1.00 39.62 583 ASN A O 1
ATOM 4490 N N . ASN A 1 584 ? 17.294 -5.927 15.055 1.00 43.47 584 ASN A N 1
ATOM 4491 C CA . ASN A 1 584 ? 17.010 -6.072 16.487 1.00 43.47 584 ASN A CA 1
ATOM 4492 C C . ASN A 1 584 ? 18.306 -6.076 17.325 1.00 43.47 584 ASN A C 1
ATOM 4494 O O . ASN A 1 584 ? 18.337 -5.534 18.433 1.00 43.47 584 ASN A O 1
ATOM 4498 N N . LYS A 1 585 ? 19.401 -6.642 16.795 1.00 45.34 585 LYS A N 1
ATOM 4499 C CA . LYS A 1 585 ? 20.734 -6.540 17.409 1.00 45.34 585 LYS A CA 1
ATOM 4500 C C . LYS A 1 585 ? 21.234 -5.096 17.448 1.00 45.34 585 LYS A C 1
ATOM 4502 O O . LYS A 1 585 ? 21.734 -4.692 18.496 1.00 45.34 585 LYS A O 1
ATOM 4507 N N . MET A 1 586 ? 21.076 -4.326 16.372 1.00 45.25 586 MET A N 1
ATOM 4508 C CA . MET A 1 586 ? 21.497 -2.921 16.298 1.00 45.25 586 MET A CA 1
ATOM 4509 C C . MET A 1 586 ? 20.819 -2.062 17.371 1.00 45.25 586 MET A C 1
ATOM 4511 O O . MET A 1 586 ? 21.528 -1.419 18.139 1.00 45.25 586 MET A O 1
ATOM 4515 N N . GLN A 1 587 ? 19.492 -2.140 17.522 1.00 40.41 587 GLN A N 1
ATOM 4516 C CA . GLN A 1 587 ? 18.773 -1.400 18.575 1.00 40.41 587 GLN A CA 1
ATOM 4517 C C . GLN A 1 587 ? 19.243 -1.780 19.994 1.00 40.41 587 GLN A C 1
ATOM 4519 O O . GLN A 1 587 ? 19.395 -0.917 20.863 1.00 40.41 587 GLN A O 1
ATOM 4524 N N . SER A 1 588 ? 19.547 -3.065 20.232 1.00 48.88 588 SER A N 1
ATOM 4525 C CA . SER A 1 588 ? 20.113 -3.511 21.516 1.00 48.88 588 SER A CA 1
ATOM 4526 C C . SER A 1 588 ? 21.548 -3.016 21.757 1.00 48.88 588 SER A C 1
ATOM 4528 O O . SER A 1 588 ? 21.911 -2.735 22.900 1.00 48.88 588 SER A O 1
ATOM 4530 N N . LEU A 1 589 ? 22.358 -2.872 20.698 1.00 48.03 589 LEU A N 1
ATOM 4531 C CA . LEU A 1 589 ? 23.699 -2.285 20.782 1.00 48.03 589 LEU A CA 1
ATOM 4532 C C . LEU A 1 589 ? 23.629 -0.788 21.080 1.00 48.03 589 LEU A C 1
ATOM 4534 O O . LEU A 1 589 ? 24.368 -0.316 21.935 1.00 48.03 589 LEU A O 1
ATOM 4538 N N . GLU A 1 590 ? 22.744 -0.060 20.402 1.00 47.16 590 GLU A N 1
ATOM 4539 C CA . GLU A 1 590 ? 22.561 1.383 20.575 1.00 47.16 590 GLU A CA 1
ATOM 4540 C C . GLU A 1 590 ? 22.229 1.721 22.035 1.00 47.16 590 GLU A C 1
ATOM 4542 O O . GLU A 1 590 ? 22.913 2.534 22.657 1.00 47.16 590 GLU A O 1
ATOM 4547 N N . SER A 1 591 ? 21.284 0.987 22.633 1.00 51.00 591 SER A N 1
ATOM 4548 C CA . SER A 1 591 ? 20.949 1.127 24.058 1.00 51.00 591 SER A CA 1
ATOM 4549 C C . SER A 1 591 ? 22.137 0.801 24.976 1.00 51.00 591 SER A C 1
ATOM 4551 O O . SER A 1 591 ? 22.434 1.565 25.891 1.00 51.00 591 SER A O 1
ATOM 4553 N N . PHE A 1 592 ? 22.876 -0.287 24.719 1.00 63.31 592 PHE A N 1
ATOM 4554 C CA . PHE A 1 592 ? 24.034 -0.672 25.540 1.00 63.31 592 PHE A CA 1
ATOM 4555 C C . PHE A 1 592 ? 25.201 0.330 25.454 1.00 63.31 592 PHE A C 1
ATOM 4557 O O . PHE A 1 592 ? 25.863 0.602 26.459 1.00 63.31 592 PHE A O 1
ATOM 4564 N N . VAL A 1 593 ? 25.451 0.901 24.271 1.00 68.06 593 VAL A N 1
ATOM 4565 C CA . VAL A 1 593 ? 26.493 1.917 24.053 1.00 68.06 593 VAL A CA 1
ATOM 4566 C C . VAL A 1 593 ? 26.133 3.230 24.752 1.00 68.06 593 VAL A C 1
ATOM 4568 O O . VAL A 1 593 ? 27.013 3.844 25.356 1.00 68.06 593 VAL A O 1
ATOM 4571 N N . ILE A 1 594 ? 24.855 3.622 24.735 1.00 63.03 594 ILE A N 1
ATOM 4572 C CA . ILE A 1 594 ? 24.349 4.816 25.428 1.00 63.03 594 ILE A CA 1
ATOM 4573 C C . ILE A 1 594 ? 24.370 4.630 26.955 1.00 63.03 594 ILE A C 1
ATOM 4575 O O . ILE A 1 594 ? 24.834 5.518 27.667 1.00 63.03 594 ILE A O 1
ATOM 4579 N N . GLU A 1 595 ? 23.927 3.481 27.478 1.00 70.38 595 GLU A N 1
ATOM 4580 C CA . GLU A 1 595 ? 23.928 3.213 28.925 1.00 70.38 595 GLU A CA 1
ATOM 4581 C C . GLU A 1 595 ? 25.335 2.997 29.504 1.00 70.38 595 GLU A C 1
ATOM 4583 O O . GLU A 1 595 ? 25.599 3.363 30.652 1.00 70.38 595 GLU A O 1
ATOM 4588 N N . LYS A 1 596 ? 26.244 2.358 28.751 1.00 75.00 596 LYS A N 1
ATOM 4589 C CA . LYS A 1 596 ? 27.576 1.954 29.240 1.00 75.00 596 LYS A CA 1
ATOM 4590 C C . LYS A 1 596 ? 28.699 2.311 28.255 1.00 75.00 596 LYS A C 1
ATOM 4592 O O . LYS A 1 596 ? 29.430 1.419 27.800 1.00 75.00 596 LYS A O 1
ATOM 4597 N N . PRO A 1 597 ? 28.929 3.612 27.983 1.00 67.50 597 PRO A N 1
ATOM 4598 C CA . PRO A 1 597 ? 29.932 4.064 27.016 1.00 67.50 597 PRO A CA 1
ATOM 4599 C C . PRO A 1 597 ? 31.353 3.616 27.385 1.00 67.50 597 PRO A C 1
ATOM 4601 O O . PRO A 1 597 ? 32.081 3.118 26.532 1.00 67.50 597 PRO A O 1
ATOM 4604 N N . PHE A 1 598 ? 31.739 3.685 28.665 1.00 76.12 598 PHE A N 1
ATOM 4605 C CA . PHE A 1 598 ? 33.075 3.263 29.111 1.00 76.12 598 PHE A CA 1
ATOM 4606 C C . PHE A 1 598 ? 33.319 1.750 28.991 1.00 76.12 598 PHE A C 1
ATOM 4608 O O . PHE A 1 598 ? 34.434 1.340 28.676 1.00 76.12 598 PHE A O 1
ATOM 4615 N N . HIS A 1 599 ? 32.296 0.908 29.199 1.00 75.62 599 HIS A N 1
ATOM 4616 C CA . HIS A 1 599 ? 32.432 -0.537 28.961 1.00 75.62 599 HIS A CA 1
ATOM 4617 C C . HIS A 1 599 ? 32.507 -0.838 27.463 1.00 75.62 599 HIS A C 1
ATOM 4619 O O . HIS A 1 599 ? 33.320 -1.656 27.047 1.00 75.62 599 HIS A O 1
ATOM 4625 N N . SER A 1 600 ? 31.709 -0.144 26.650 1.00 68.94 600 SER A N 1
ATOM 4626 C CA . SER A 1 600 ? 31.732 -0.279 25.191 1.00 68.94 600 SER A CA 1
ATOM 4627 C C . SER A 1 600 ? 33.092 0.120 24.607 1.00 68.94 600 SER A C 1
ATOM 4629 O O . SER A 1 600 ? 33.651 -0.615 23.796 1.00 68.94 600 SER A O 1
ATOM 4631 N N . LEU A 1 601 ? 33.685 1.216 25.095 1.00 78.81 601 LEU A N 1
ATOM 4632 C CA . LEU A 1 601 ? 35.042 1.641 24.745 1.00 78.81 601 LEU A CA 1
ATOM 4633 C C . LEU A 1 601 ? 36.104 0.619 25.188 1.00 78.81 601 LEU A C 1
ATOM 4635 O O . LEU A 1 601 ? 37.000 0.297 24.412 1.00 78.81 601 LEU A O 1
ATOM 4639 N N . PHE A 1 602 ? 35.995 0.066 26.401 1.00 86.00 602 PHE A N 1
ATOM 4640 C CA . PHE A 1 602 ? 36.913 -0.974 26.879 1.00 86.00 602 PHE A CA 1
ATOM 4641 C C . PHE A 1 602 ? 36.833 -2.256 26.035 1.00 86.00 602 PHE A C 1
ATOM 4643 O O . PHE A 1 602 ? 37.867 -2.803 25.659 1.00 86.00 602 PHE A O 1
ATOM 4650 N N . ILE A 1 603 ? 35.624 -2.705 25.679 1.00 80.38 603 ILE A N 1
ATOM 4651 C CA . ILE A 1 603 ? 35.402 -3.863 24.797 1.00 80.38 603 ILE A CA 1
ATOM 4652 C C . ILE A 1 603 ? 35.999 -3.608 23.407 1.00 80.38 603 ILE A C 1
ATOM 4654 O O . ILE A 1 603 ? 36.661 -4.489 22.862 1.00 80.38 603 ILE A O 1
ATOM 4658 N N . LEU A 1 604 ? 35.830 -2.401 22.857 1.00 77.06 604 LEU A N 1
ATOM 4659 C CA . LEU A 1 604 ? 36.406 -2.007 21.569 1.00 77.06 604 LEU A CA 1
ATOM 4660 C C . LEU A 1 604 ? 37.946 -2.047 21.597 1.00 77.06 604 LEU A C 1
ATOM 4662 O O . LEU A 1 604 ? 38.568 -2.640 20.717 1.00 77.06 604 LEU A O 1
ATOM 4666 N N . ILE A 1 605 ? 38.565 -1.471 22.633 1.00 86.19 605 ILE A N 1
ATOM 4667 C CA . ILE A 1 605 ? 40.025 -1.476 22.821 1.00 86.19 605 ILE A CA 1
ATOM 4668 C C . ILE A 1 605 ? 40.545 -2.908 23.011 1.00 86.19 605 ILE A C 1
ATOM 4670 O O . ILE A 1 605 ? 41.532 -3.289 22.382 1.00 86.19 605 ILE A O 1
ATOM 4674 N N . ALA A 1 606 ? 39.868 -3.726 23.823 1.00 82.69 606 ALA A N 1
ATOM 4675 C CA . ALA A 1 606 ? 40.227 -5.126 24.036 1.00 82.69 606 ALA A CA 1
ATOM 4676 C C . ALA A 1 606 ? 40.112 -5.959 22.747 1.00 82.69 606 ALA A C 1
ATOM 4678 O O . ALA A 1 606 ? 40.976 -6.795 22.485 1.00 82.69 606 ALA A O 1
ATOM 4679 N N . PHE A 1 607 ? 39.098 -5.702 21.913 1.00 84.69 607 PHE A N 1
ATOM 4680 C CA . PHE A 1 607 ? 38.943 -6.336 20.604 1.00 84.69 607 PHE A CA 1
ATOM 4681 C C . PHE A 1 607 ? 40.098 -5.982 19.659 1.00 84.69 607 PHE A C 1
ATOM 4683 O O . PHE A 1 607 ? 40.710 -6.886 19.093 1.00 84.69 607 PHE A O 1
ATOM 4690 N N . PHE A 1 608 ? 40.459 -4.700 19.530 1.00 79.62 608 PHE A N 1
ATOM 4691 C CA . PHE A 1 608 ? 41.587 -4.293 18.683 1.00 79.62 608 PHE A CA 1
ATOM 4692 C C . PHE A 1 608 ? 42.940 -4.798 19.207 1.00 79.62 608 PHE A C 1
ATOM 4694 O O . PHE A 1 608 ? 43.769 -5.236 18.411 1.00 79.62 608 PHE A O 1
ATOM 4701 N N . ALA A 1 609 ? 43.153 -4.820 20.526 1.00 84.75 609 ALA A N 1
ATOM 4702 C CA . ALA A 1 609 ? 44.352 -5.404 21.127 1.00 84.75 609 ALA A CA 1
ATOM 4703 C C . ALA A 1 609 ? 44.448 -6.921 20.867 1.00 84.75 609 ALA A C 1
ATOM 4705 O O . ALA A 1 609 ? 45.509 -7.419 20.491 1.00 84.75 609 ALA A O 1
ATOM 4706 N N . LEU A 1 610 ? 43.337 -7.655 21.003 1.00 79.75 610 LEU A N 1
ATOM 4707 C CA . LEU A 1 610 ? 43.279 -9.085 20.697 1.00 79.75 610 LEU A CA 1
ATOM 4708 C C . LEU A 1 610 ? 43.509 -9.349 19.202 1.00 79.75 610 LEU A C 1
ATOM 4710 O O . LEU A 1 610 ? 44.301 -10.225 18.860 1.00 79.75 610 LEU A O 1
ATOM 4714 N N . ALA A 1 611 ? 42.882 -8.569 18.318 1.00 72.31 611 ALA A N 1
ATOM 4715 C CA . ALA A 1 611 ? 43.086 -8.660 16.875 1.00 72.31 611 ALA A CA 1
ATOM 4716 C C . ALA A 1 611 ? 44.555 -8.408 16.496 1.00 72.31 611 ALA A C 1
ATOM 4718 O O . ALA A 1 611 ? 45.127 -9.185 15.737 1.00 72.31 611 ALA A O 1
ATOM 4719 N N . PHE A 1 612 ? 45.201 -7.395 17.083 1.00 82.56 612 PHE A N 1
ATOM 4720 C CA . PHE A 1 612 ? 46.624 -7.118 16.879 1.00 82.56 612 PHE A CA 1
ATOM 4721 C C . PHE A 1 612 ? 47.521 -8.285 17.328 1.00 82.56 612 PHE A C 1
ATOM 4723 O O . PHE A 1 612 ? 48.436 -8.674 16.600 1.00 82.56 612 PHE A O 1
ATOM 4730 N N . VAL A 1 613 ? 47.241 -8.901 18.483 1.00 81.88 613 VAL A N 1
ATOM 4731 C CA . VAL A 1 613 ? 47.978 -10.082 18.983 1.00 81.88 613 VAL A CA 1
ATOM 4732 C C . VAL A 1 613 ? 47.749 -11.323 18.109 1.00 81.88 613 VAL A C 1
ATOM 4734 O O . VAL A 1 613 ? 48.679 -12.096 17.887 1.00 81.88 613 VAL A O 1
ATOM 4737 N N . VAL A 1 614 ? 46.539 -11.520 17.578 1.00 73.62 614 VAL A N 1
ATOM 4738 C CA . VAL A 1 614 ? 46.235 -12.623 16.651 1.00 73.62 614 VAL A CA 1
ATOM 4739 C C . VAL A 1 614 ? 46.940 -12.414 15.308 1.00 73.62 614 VAL A C 1
ATOM 4741 O O . VAL A 1 614 ? 47.628 -13.321 14.845 1.00 73.62 614 VAL A O 1
ATOM 4744 N N . ILE A 1 615 ? 46.859 -11.215 14.724 1.00 69.19 615 ILE A N 1
ATOM 4745 C CA . ILE A 1 615 ? 47.529 -10.869 13.461 1.00 69.19 615 ILE A CA 1
ATOM 4746 C C . ILE A 1 615 ? 49.050 -11.012 13.601 1.00 69.19 615 ILE A C 1
ATOM 4748 O O . ILE A 1 615 ? 49.676 -11.678 12.782 1.00 69.19 615 ILE A O 1
ATOM 4752 N N . THR A 1 616 ? 49.656 -10.474 14.663 1.00 65.44 616 THR A N 1
ATOM 4753 C CA . THR A 1 616 ? 51.110 -10.606 14.883 1.00 65.44 616 THR A CA 1
ATOM 4754 C C . THR A 1 616 ? 51.557 -12.033 15.208 1.00 65.44 616 THR A C 1
ATOM 4756 O O . THR A 1 616 ? 52.720 -12.354 14.973 1.00 65.44 616 THR A O 1
ATOM 4759 N N . ARG A 1 617 ? 50.679 -12.926 15.686 1.00 69.12 617 ARG A N 1
ATOM 4760 C CA . ARG A 1 617 ? 50.996 -14.362 15.792 1.00 69.12 617 ARG A CA 1
ATOM 4761 C C . ARG A 1 617 ? 50.897 -15.095 14.455 1.00 69.12 617 ARG A C 1
ATOM 4763 O O . ARG A 1 617 ? 51.801 -15.865 14.157 1.00 69.12 617 ARG A O 1
ATOM 4770 N N . LEU A 1 618 ? 49.863 -14.829 13.657 1.00 56.56 618 LEU A N 1
ATOM 4771 C CA . LEU A 1 618 ? 49.679 -15.441 12.333 1.00 56.56 618 LEU A CA 1
ATOM 4772 C C . LEU A 1 618 ? 50.755 -14.990 11.332 1.00 56.56 618 LEU A C 1
ATOM 4774 O O . LEU A 1 618 ? 51.294 -15.799 10.591 1.00 56.56 618 LEU A O 1
ATOM 4778 N N . VAL A 1 619 ? 51.146 -13.713 11.349 1.00 56.84 619 VAL A N 1
ATOM 4779 C CA . VAL A 1 619 ? 52.214 -13.207 10.467 1.00 56.84 619 VAL A CA 1
ATOM 4780 C C . VAL A 1 619 ? 53.587 -13.795 10.831 1.00 56.84 619 VAL A C 1
ATOM 4782 O O . VAL A 1 619 ? 54.417 -13.992 9.950 1.00 56.84 619 VAL A O 1
ATOM 4785 N N . ASN A 1 620 ? 53.841 -14.120 12.104 1.00 49.38 620 ASN A N 1
ATOM 4786 C CA . ASN A 1 620 ? 55.139 -14.654 12.536 1.00 49.38 620 ASN A CA 1
ATOM 4787 C C . ASN A 1 620 ? 55.320 -16.170 12.323 1.00 49.38 620 ASN A C 1
ATOM 4789 O O . ASN A 1 620 ? 56.452 -16.639 12.437 1.00 49.38 620 ASN A O 1
ATOM 4793 N N . SER A 1 621 ? 54.274 -16.947 12.008 1.00 45.12 621 SER A N 1
ATOM 4794 C CA . SER A 1 621 ? 54.439 -18.375 11.677 1.00 45.12 621 SER A CA 1
ATOM 4795 C C . SER A 1 621 ? 54.924 -18.607 10.242 1.00 45.12 621 SER A C 1
ATOM 4797 O O . SER A 1 621 ? 55.716 -19.519 10.002 1.00 45.12 621 SER A O 1
ATOM 4799 N N . ASP A 1 622 ? 54.521 -17.748 9.303 1.00 48.47 622 ASP A N 1
ATOM 4800 C CA . ASP A 1 622 ? 54.543 -18.078 7.868 1.00 48.47 622 ASP A CA 1
ATOM 4801 C C . ASP A 1 622 ? 55.743 -17.470 7.106 1.00 48.47 622 ASP A C 1
ATOM 4803 O O . ASP A 1 622 ? 56.017 -17.812 5.956 1.00 48.47 622 ASP A O 1
ATOM 4807 N N . VAL A 1 623 ? 56.524 -16.595 7.751 1.00 48.03 623 VAL A N 1
ATOM 4808 C CA . VAL A 1 623 ? 57.698 -15.936 7.136 1.00 48.03 623 VAL A CA 1
ATOM 4809 C C . VAL A 1 623 ? 58.854 -16.913 6.862 1.00 48.03 623 VAL A C 1
ATOM 4811 O O . VAL A 1 623 ? 59.654 -16.687 5.953 1.00 48.03 623 VAL A O 1
ATOM 4814 N N . SER A 1 624 ? 58.945 -18.013 7.617 1.00 43.19 624 SER A N 1
ATOM 4815 C CA . SER A 1 624 ? 60.056 -18.976 7.518 1.00 43.19 624 SER A CA 1
ATOM 4816 C C . SER A 1 624 ? 59.895 -20.029 6.410 1.00 43.19 624 SER A C 1
ATOM 4818 O O . SER A 1 624 ? 60.897 -20.562 5.932 1.00 43.19 624 SER A O 1
ATOM 4820 N N . SER A 1 625 ? 58.669 -20.299 5.952 1.00 44.09 625 SER A N 1
ATOM 4821 C CA . SER A 1 625 ? 58.387 -21.194 4.819 1.00 44.09 625 SER A CA 1
ATOM 4822 C C . SER A 1 625 ? 58.527 -20.467 3.478 1.00 44.09 625 SER A C 1
ATOM 4824 O O . SER A 1 625 ? 59.275 -20.912 2.601 1.00 44.09 625 SER A O 1
ATOM 4826 N N . ALA A 1 626 ? 57.887 -19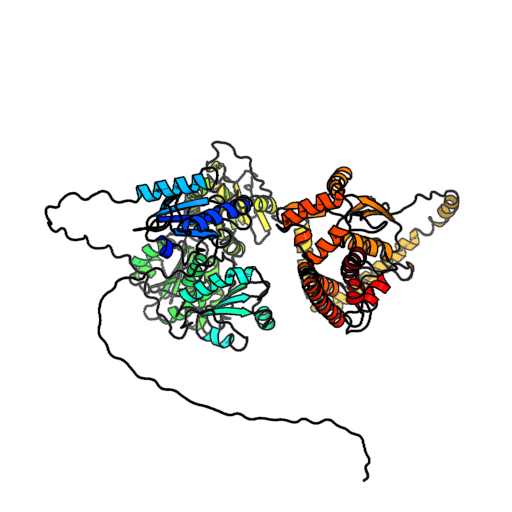.299 3.347 1.00 45.91 626 ALA A N 1
ATOM 4827 C CA . ALA A 1 626 ? 57.798 -18.539 2.099 1.00 45.91 626 ALA A CA 1
ATOM 4828 C C . ALA A 1 626 ? 59.167 -18.180 1.483 1.00 45.91 626 ALA A C 1
ATOM 4830 O O . ALA A 1 626 ? 59.303 -18.093 0.261 1.00 45.91 626 ALA A O 1
ATOM 4831 N N . GLN A 1 627 ? 60.207 -17.995 2.305 1.00 40.78 627 GLN A N 1
ATOM 4832 C CA . GLN A 1 627 ? 61.533 -17.573 1.838 1.00 40.78 627 GLN A CA 1
ATOM 4833 C C . GLN A 1 627 ? 62.279 -18.616 0.981 1.00 40.78 627 GLN A C 1
ATOM 4835 O O . GLN A 1 627 ? 63.232 -18.252 0.284 1.00 40.78 627 GLN A O 1
ATOM 4840 N N . ASN A 1 628 ? 61.854 -19.885 1.003 1.00 42.25 628 ASN A N 1
ATOM 4841 C CA . ASN A 1 628 ? 62.448 -20.950 0.190 1.00 42.25 628 ASN A CA 1
ATOM 4842 C C . ASN A 1 628 ? 61.710 -21.150 -1.146 1.00 42.25 628 ASN A C 1
ATOM 4844 O O . ASN A 1 628 ? 62.362 -21.187 -2.190 1.00 42.25 628 ASN A O 1
ATOM 4848 N N . GLU A 1 629 ? 60.373 -21.174 -1.150 1.00 42.44 629 GLU A N 1
ATOM 4849 C CA . GLU A 1 629 ? 59.564 -21.327 -2.378 1.00 42.44 629 GLU A CA 1
ATOM 4850 C C . GLU A 1 629 ? 59.781 -20.173 -3.377 1.00 42.44 629 GLU A C 1
ATOM 4852 O O . GLU A 1 629 ? 59.831 -20.378 -4.594 1.00 42.44 629 GLU A O 1
ATOM 4857 N N . TRP A 1 630 ? 60.024 -18.957 -2.871 1.00 39.78 630 TRP A N 1
ATOM 4858 C CA . TRP A 1 630 ? 60.313 -17.764 -3.681 1.00 39.78 630 TRP A CA 1
ATOM 4859 C C . TRP A 1 630 ? 61.573 -17.856 -4.565 1.00 39.78 630 TRP A C 1
ATOM 4861 O O . TRP A 1 630 ? 61.780 -16.986 -5.419 1.00 39.78 630 TRP A O 1
ATOM 4871 N N . LYS A 1 631 ? 62.424 -18.879 -4.396 1.00 38.44 631 LYS A N 1
ATOM 4872 C CA . LYS A 1 631 ? 63.595 -19.107 -5.262 1.00 38.44 631 LYS A CA 1
ATOM 4873 C C . LYS A 1 631 ? 63.298 -19.968 -6.490 1.00 38.44 631 LYS A C 1
ATOM 4875 O O . LYS A 1 631 ? 63.923 -19.730 -7.521 1.00 38.44 631 LYS A O 1
ATOM 4880 N N . GLU A 1 632 ? 62.351 -20.903 -6.429 1.00 41.50 632 GLU A N 1
ATOM 4881 C CA . GLU A 1 632 ? 62.040 -21.784 -7.569 1.00 41.50 632 GLU A CA 1
ATOM 4882 C C . GLU A 1 632 ? 61.059 -21.142 -8.565 1.00 41.50 632 GLU A C 1
ATOM 4884 O O . GLU A 1 632 ? 61.171 -21.331 -9.778 1.00 41.50 632 GLU A O 1
ATOM 4889 N N . LEU A 1 633 ? 60.142 -20.294 -8.086 1.00 42.94 633 LEU A N 1
ATOM 4890 C CA . LEU A 1 633 ? 59.087 -19.696 -8.918 1.00 42.94 633 LEU A CA 1
ATOM 4891 C C . LEU A 1 633 ? 59.565 -18.643 -9.938 1.00 42.94 633 LEU A C 1
ATOM 4893 O O . LEU A 1 633 ? 58.799 -18.262 -10.822 1.00 42.94 633 LEU A O 1
ATOM 4897 N N . LYS A 1 634 ? 60.837 -18.216 -9.912 1.00 37.94 634 LYS A N 1
ATOM 4898 C CA . LYS A 1 634 ? 61.393 -17.295 -10.928 1.00 37.94 634 LYS A CA 1
ATOM 4899 C C . LYS A 1 634 ? 61.552 -17.911 -12.331 1.00 37.94 634 LYS A C 1
ATOM 4901 O O . LYS A 1 634 ? 61.891 -17.186 -13.262 1.00 37.94 634 LYS A O 1
ATOM 4906 N N . GLY A 1 635 ? 61.318 -19.216 -12.495 1.00 38.91 635 GLY A N 1
ATOM 4907 C CA . GLY A 1 635 ? 61.552 -19.943 -13.749 1.00 38.91 635 GLY A CA 1
ATOM 4908 C C . GLY A 1 635 ? 60.378 -20.051 -14.735 1.00 38.91 635 GLY A C 1
ATOM 4909 O O . GLY A 1 635 ? 60.582 -20.596 -15.819 1.00 38.91 635 GLY A O 1
ATOM 4910 N N . ARG A 1 636 ? 59.154 -19.601 -14.406 1.00 40.31 636 ARG A N 1
ATOM 4911 C CA . ARG A 1 636 ? 57.976 -19.770 -15.287 1.00 40.31 636 ARG A CA 1
ATOM 4912 C C . ARG A 1 636 ? 57.056 -18.551 -15.328 1.00 40.31 636 ARG A C 1
ATOM 4914 O O . ARG A 1 636 ? 56.400 -18.224 -14.347 1.00 40.31 636 ARG A O 1
ATOM 4921 N N . THR A 1 637 ? 56.927 -17.955 -16.510 1.00 42.06 637 THR A N 1
ATOM 4922 C CA . THR A 1 637 ? 55.900 -16.963 -16.847 1.00 42.06 637 THR A CA 1
ATOM 4923 C C . THR A 1 637 ? 54.727 -17.605 -17.593 1.00 42.06 637 THR A C 1
ATOM 4925 O O . THR A 1 637 ? 54.903 -18.109 -18.700 1.00 42.06 637 THR A O 1
ATOM 4928 N N . PRO A 1 638 ? 53.503 -17.498 -17.055 1.00 38.72 638 PRO A N 1
ATOM 4929 C CA . PRO A 1 638 ? 52.282 -17.564 -17.844 1.00 38.72 638 PRO A CA 1
ATOM 4930 C C . PRO A 1 638 ? 51.540 -16.220 -17.757 1.00 38.72 638 PRO A C 1
ATOM 4932 O O . PRO A 1 638 ? 50.760 -15.987 -16.837 1.00 38.72 638 PRO A O 1
ATOM 4935 N N . ARG A 1 639 ? 51.760 -15.321 -18.726 1.00 45.53 639 ARG A N 1
ATOM 4936 C CA . ARG A 1 639 ? 50.836 -14.194 -18.941 1.00 45.53 639 ARG A CA 1
ATOM 4937 C C . ARG A 1 639 ? 49.623 -14.708 -19.717 1.00 45.53 639 ARG A C 1
ATOM 4939 O O . ARG A 1 639 ? 49.658 -14.741 -20.941 1.00 45.53 639 ARG A O 1
ATOM 4946 N N . CYS A 1 640 ? 48.577 -15.111 -19.002 1.00 43.47 640 CYS A N 1
ATOM 4947 C CA . CYS A 1 640 ? 47.221 -15.053 -19.550 1.00 43.47 640 CYS A CA 1
ATOM 4948 C C . CYS A 1 640 ? 46.666 -13.649 -19.292 1.00 43.47 640 CYS A C 1
ATOM 4950 O O . CYS A 1 640 ? 46.937 -13.066 -18.240 1.00 43.47 640 CYS A O 1
ATOM 4952 N N . ASP A 1 641 ? 45.945 -13.099 -20.264 1.00 54.50 641 ASP A N 1
ATOM 4953 C CA . ASP A 1 641 ? 45.442 -11.730 -20.202 1.00 54.50 641 ASP A CA 1
ATOM 4954 C C . ASP A 1 641 ? 44.137 -11.678 -19.389 1.00 54.50 641 ASP A C 1
ATOM 4956 O O . ASP A 1 641 ? 43.137 -12.291 -19.760 1.00 54.50 641 ASP A O 1
ATOM 4960 N N . MET A 1 642 ? 44.164 -10.998 -18.242 1.00 67.69 642 MET A N 1
ATOM 4961 C CA . MET A 1 642 ? 43.070 -10.974 -17.257 1.00 67.69 642 MET A CA 1
ATOM 4962 C C . MET A 1 642 ? 42.182 -9.738 -17.455 1.00 67.69 642 MET A C 1
ATOM 4964 O O . MET A 1 642 ? 41.978 -8.945 -16.537 1.00 67.69 642 MET A O 1
ATOM 4968 N N . SER A 1 643 ? 41.694 -9.564 -18.682 1.00 89.88 643 SER A N 1
ATOM 4969 C CA . SER A 1 643 ? 40.841 -8.445 -19.092 1.00 89.88 643 SER A CA 1
ATOM 4970 C C . SER A 1 643 ? 39.363 -8.738 -18.797 1.00 89.88 643 SER A C 1
ATOM 4972 O O . SER A 1 643 ? 38.878 -9.833 -19.083 1.00 89.88 643 SER A O 1
ATOM 4974 N N . ILE A 1 644 ? 38.633 -7.777 -18.224 1.00 96.31 644 ILE A N 1
ATOM 4975 C CA . ILE A 1 644 ? 37.183 -7.891 -17.987 1.00 96.31 644 ILE A CA 1
ATOM 4976 C C . ILE A 1 644 ? 36.450 -7.949 -19.338 1.00 96.31 644 ILE A C 1
ATOM 4978 O O . ILE A 1 644 ? 36.823 -7.257 -20.282 1.00 96.31 644 ILE A O 1
ATOM 4982 N N . ILE A 1 645 ? 35.386 -8.742 -19.455 1.00 97.38 645 ILE A N 1
ATOM 4983 C CA . ILE A 1 645 ? 34.524 -8.718 -20.647 1.00 97.38 645 ILE A CA 1
ATOM 4984 C C . ILE A 1 645 ? 33.326 -7.824 -20.334 1.00 97.38 645 ILE A C 1
ATOM 4986 O O . ILE A 1 645 ? 32.541 -8.144 -19.443 1.00 97.38 645 ILE A O 1
ATOM 4990 N N . PHE A 1 646 ? 33.186 -6.704 -21.036 1.00 97.12 646 PHE A N 1
ATOM 4991 C CA . PHE A 1 646 ? 32.074 -5.767 -20.889 1.00 97.12 646 PHE A CA 1
ATOM 4992 C C . PHE A 1 646 ? 31.113 -5.908 -22.072 1.00 97.12 646 PHE A C 1
ATOM 4994 O O . PHE A 1 646 ? 31.503 -5.726 -23.219 1.00 97.12 646 PHE A O 1
ATOM 5001 N N . TYR A 1 647 ? 29.854 -6.229 -21.789 1.00 97.06 647 TYR A N 1
ATOM 5002 C CA . TYR A 1 647 ? 28.803 -6.376 -22.789 1.00 97.06 647 TYR A CA 1
ATOM 5003 C C . TYR A 1 647 ? 28.033 -5.054 -22.934 1.00 97.06 647 TYR A C 1
ATOM 5005 O O . TYR A 1 647 ? 27.400 -4.584 -21.979 1.00 97.06 647 TYR A O 1
ATOM 5013 N N . ASP A 1 648 ? 28.085 -4.469 -24.131 1.00 94.19 648 ASP A N 1
ATOM 5014 C CA . ASP A 1 648 ? 27.598 -3.121 -24.462 1.00 94.19 648 ASP A CA 1
ATOM 5015 C C . ASP A 1 648 ? 26.720 -3.131 -25.741 1.00 94.19 648 ASP A C 1
ATOM 5017 O O . ASP A 1 648 ? 26.721 -4.096 -26.504 1.00 94.19 648 ASP A O 1
ATOM 5021 N N . ILE A 1 649 ? 25.940 -2.073 -25.980 1.00 93.00 649 ILE A N 1
ATOM 5022 C CA . ILE A 1 649 ? 24.947 -1.972 -27.067 1.00 93.00 649 ILE A CA 1
ATOM 5023 C C . ILE A 1 649 ? 25.472 -1.022 -28.161 1.00 93.00 649 ILE A C 1
ATOM 5025 O O . ILE A 1 649 ? 25.708 0.155 -27.865 1.00 93.00 649 ILE A O 1
ATOM 5029 N N . PRO A 1 650 ? 25.650 -1.476 -29.416 1.00 90.69 650 PRO A N 1
ATOM 5030 C CA . PRO A 1 650 ? 26.325 -0.695 -30.449 1.00 90.69 650 PRO A CA 1
ATOM 5031 C C . PRO A 1 650 ? 25.444 0.406 -31.054 1.00 90.69 650 PRO A C 1
ATOM 5033 O O . PRO A 1 650 ? 24.228 0.266 -31.224 1.00 90.69 650 PRO A O 1
ATOM 5036 N N . SER A 1 651 ? 26.098 1.500 -31.446 1.00 87.69 651 SER A N 1
ATOM 5037 C CA . SER A 1 651 ? 25.491 2.646 -32.130 1.00 87.69 651 SER A CA 1
ATOM 5038 C C . SER A 1 651 ? 25.981 2.795 -33.576 1.00 87.69 651 SER A C 1
ATOM 5040 O O . SER A 1 651 ? 26.883 2.090 -34.026 1.00 87.69 651 SER A O 1
ATOM 5042 N N . THR A 1 652 ? 25.417 3.751 -34.317 1.00 86.50 652 THR A N 1
ATOM 5043 C CA . THR A 1 652 ? 25.946 4.188 -35.624 1.00 86.50 652 THR A CA 1
ATOM 5044 C C . THR A 1 652 ? 27.274 4.944 -35.526 1.00 86.50 652 THR A C 1
ATOM 5046 O O . THR A 1 652 ? 27.901 5.194 -36.552 1.00 86.50 652 THR A O 1
ATOM 5049 N N . SER A 1 653 ? 27.682 5.362 -34.325 1.00 80.75 653 SER A N 1
ATOM 5050 C CA . SER A 1 653 ? 28.933 6.077 -34.073 1.00 80.75 653 SER A CA 1
ATOM 5051 C C . SER A 1 653 ? 29.998 5.075 -33.588 1.00 80.75 653 SER A C 1
ATOM 5053 O O . SER A 1 653 ? 29.844 4.525 -32.496 1.00 80.75 653 SER A O 1
ATOM 5055 N N . PRO A 1 654 ? 31.075 4.808 -34.355 1.00 72.19 654 PRO A N 1
ATOM 5056 C CA . PRO A 1 654 ? 32.063 3.787 -34.001 1.00 72.19 654 PRO A CA 1
ATOM 5057 C C . PRO A 1 654 ? 32.656 3.979 -32.599 1.00 72.19 654 PRO A C 1
ATOM 5059 O O . PRO A 1 654 ? 33.078 5.077 -32.252 1.00 72.19 654 PRO A O 1
ATOM 5062 N N . GLY A 1 655 ? 32.687 2.905 -31.804 1.00 69.44 655 GLY A N 1
ATOM 5063 C CA . GLY A 1 655 ? 33.201 2.905 -30.427 1.00 69.44 655 GLY A CA 1
ATOM 5064 C C . GLY A 1 655 ? 32.218 3.386 -29.349 1.00 69.44 655 GLY A C 1
ATOM 5065 O O . GLY A 1 655 ? 32.500 3.206 -28.167 1.00 69.44 655 GLY A O 1
ATOM 5066 N N . TYR A 1 656 ? 31.061 3.943 -29.723 1.00 78.56 656 TYR A N 1
ATOM 5067 C CA . TYR A 1 656 ? 30.132 4.582 -28.788 1.00 78.56 656 TYR A CA 1
ATOM 5068 C C . TYR A 1 656 ? 28.835 3.792 -28.557 1.00 78.56 656 TYR A C 1
ATOM 5070 O O . TYR A 1 656 ? 28.305 3.150 -29.468 1.00 78.56 656 TYR A O 1
ATOM 5078 N N . SER A 1 657 ? 28.289 3.919 -27.343 1.00 82.56 657 SER A N 1
ATOM 5079 C CA . SER A 1 657 ? 27.085 3.216 -26.883 1.00 82.56 657 SER A CA 1
ATOM 5080 C C . SER A 1 657 ? 25.815 4.078 -26.869 1.00 82.56 657 SER A C 1
ATOM 5082 O O . SER A 1 657 ? 25.863 5.297 -26.688 1.00 82.56 657 SER A O 1
ATOM 5084 N N . VAL A 1 658 ? 24.665 3.412 -27.005 1.00 82.00 658 VAL A N 1
ATOM 5085 C CA . VAL A 1 658 ? 23.292 3.963 -27.064 1.00 82.00 658 VAL A CA 1
ATOM 5086 C C . VAL A 1 658 ? 22.469 3.668 -25.801 1.00 82.00 658 VAL A C 1
ATOM 5088 O O . VAL A 1 658 ? 21.263 3.426 -25.857 1.00 82.00 658 VAL A O 1
ATOM 5091 N N . SER A 1 659 ? 23.101 3.689 -24.626 1.00 89.50 659 SER A N 1
ATOM 5092 C CA . SER A 1 659 ? 22.389 3.606 -23.345 1.00 89.50 659 SER A CA 1
ATOM 5093 C C . SER A 1 659 ? 23.132 4.348 -22.227 1.00 89.50 659 SER A C 1
ATOM 5095 O O . SER A 1 659 ? 24.309 4.078 -21.993 1.00 89.50 659 SER A O 1
ATOM 5097 N N . PRO A 1 660 ? 22.469 5.232 -21.453 1.00 91.69 660 PRO A N 1
ATOM 5098 C CA . PRO A 1 660 ? 23.070 5.802 -20.247 1.00 91.69 660 PRO A CA 1
ATOM 5099 C C . PRO A 1 660 ? 23.527 4.737 -19.240 1.00 91.69 660 PRO A C 1
ATOM 5101 O O . PRO A 1 660 ? 24.482 4.947 -18.501 1.00 91.69 660 PRO A O 1
ATOM 5104 N N . ASN A 1 661 ? 22.879 3.567 -19.199 1.00 93.06 661 ASN A N 1
ATOM 5105 C CA . ASN A 1 661 ? 23.236 2.530 -18.231 1.00 93.06 661 ASN A CA 1
ATOM 5106 C C . ASN A 1 661 ? 24.590 1.879 -18.558 1.00 93.06 661 ASN A C 1
ATOM 5108 O O . ASN A 1 661 ? 25.357 1.593 -17.644 1.00 93.06 661 ASN A O 1
ATOM 5112 N N . THR A 1 662 ? 24.911 1.669 -19.837 1.00 94.44 662 THR A N 1
ATOM 5113 C CA . THR A 1 662 ? 26.211 1.123 -20.264 1.00 94.44 662 THR A CA 1
ATOM 5114 C C . THR A 1 662 ? 27.322 2.162 -20.144 1.00 94.44 662 THR A C 1
ATOM 5116 O O . THR A 1 662 ? 28.410 1.829 -19.675 1.00 94.44 662 THR A O 1
ATOM 5119 N N . TRP A 1 663 ? 27.032 3.436 -20.432 1.00 94.44 663 TRP A N 1
ATOM 5120 C CA . TRP A 1 663 ? 27.951 4.550 -20.171 1.00 94.44 663 TRP A CA 1
ATOM 5121 C C . TRP A 1 663 ? 28.380 4.651 -18.702 1.00 94.44 663 TRP A C 1
ATOM 5123 O O . TRP A 1 663 ? 29.560 4.858 -18.432 1.00 94.44 663 TRP A O 1
ATOM 5133 N N . ARG A 1 664 ? 27.474 4.413 -17.742 1.00 96.19 664 ARG A N 1
ATOM 5134 C CA . ARG A 1 664 ? 27.839 4.329 -16.314 1.00 96.19 664 ARG A CA 1
ATOM 5135 C C . ARG A 1 664 ? 28.877 3.235 -16.048 1.00 96.19 664 ARG A C 1
ATOM 5137 O O . ARG A 1 664 ? 29.856 3.486 -15.354 1.00 96.19 664 ARG A O 1
ATOM 5144 N N . THR A 1 665 ? 28.701 2.043 -16.623 1.00 96.88 665 THR A N 1
ATOM 5145 C CA . THR A 1 665 ? 29.672 0.942 -16.492 1.00 96.88 665 THR A CA 1
ATOM 5146 C C . THR A 1 665 ? 31.015 1.272 -17.149 1.00 96.88 665 THR A C 1
ATOM 5148 O O . THR A 1 665 ? 32.049 1.023 -16.531 1.00 96.88 665 THR A O 1
ATOM 5151 N N . ARG A 1 666 ? 31.014 1.891 -18.337 1.00 95.25 666 ARG A N 1
ATOM 5152 C CA . ARG A 1 666 ? 32.225 2.370 -19.030 1.00 95.25 666 ARG A CA 1
ATOM 5153 C C . ARG A 1 666 ? 33.010 3.361 -18.165 1.00 95.25 666 ARG A C 1
ATOM 5155 O O . ARG A 1 666 ? 34.181 3.118 -17.875 1.00 95.25 666 ARG A O 1
ATOM 5162 N N . TYR A 1 667 ? 32.334 4.386 -17.639 1.00 96.06 667 TYR A N 1
ATOM 5163 C CA . TYR A 1 667 ? 32.922 5.332 -16.687 1.00 96.06 667 TYR A CA 1
ATOM 5164 C C . TYR A 1 667 ? 33.461 4.639 -15.427 1.00 96.06 667 TYR A C 1
ATOM 5166 O O . TYR A 1 667 ? 34.570 4.953 -15.005 1.00 96.06 667 TYR A O 1
ATOM 5174 N N . CYS A 1 668 ? 32.746 3.674 -14.836 1.00 96.69 668 CYS A N 1
ATOM 5175 C CA . CYS A 1 668 ? 33.245 2.930 -13.672 1.00 96.69 668 CYS A CA 1
ATOM 5176 C C . CYS A 1 668 ? 34.511 2.110 -13.977 1.00 96.69 668 CYS A C 1
ATOM 5178 O O . CYS A 1 668 ? 35.441 2.126 -13.172 1.00 96.69 668 CYS A O 1
ATOM 5180 N N . LEU A 1 669 ? 34.575 1.413 -15.117 1.00 95.62 669 LEU A N 1
ATOM 5181 C CA . LEU A 1 669 ? 35.747 0.624 -15.522 1.00 95.62 669 LEU A CA 1
ATOM 5182 C C . LEU A 1 669 ? 36.969 1.521 -15.778 1.00 95.62 669 LEU A C 1
ATOM 5184 O O . LEU A 1 669 ? 38.050 1.259 -15.243 1.00 95.62 669 LEU A O 1
ATOM 5188 N N . ASN A 1 670 ? 36.775 2.619 -16.516 1.00 94.62 670 ASN A N 1
ATOM 5189 C CA . ASN A 1 670 ? 37.822 3.594 -16.819 1.00 94.62 670 ASN A CA 1
ATOM 5190 C C . ASN A 1 670 ? 38.286 4.353 -15.552 1.00 94.62 670 ASN A C 1
ATOM 5192 O O . ASN A 1 670 ? 39.487 4.496 -15.328 1.00 94.62 670 ASN A O 1
ATOM 5196 N N . LEU A 1 671 ? 37.373 4.761 -14.657 1.00 93.56 671 LEU A N 1
ATOM 5197 C CA . LEU A 1 671 ? 37.692 5.382 -13.355 1.00 93.56 671 LEU A CA 1
ATOM 5198 C C . LEU A 1 671 ? 38.485 4.445 -12.429 1.00 93.56 671 LEU A C 1
ATOM 5200 O O . LEU A 1 671 ? 39.299 4.901 -11.620 1.00 93.56 671 LEU A O 1
ATOM 5204 N N . LYS A 1 672 ? 38.276 3.132 -12.561 1.00 92.62 672 LYS A N 1
ATOM 5205 C CA . LYS A 1 672 ? 39.034 2.090 -11.859 1.00 92.62 672 LYS A CA 1
ATOM 5206 C C . LYS A 1 672 ? 40.336 1.685 -12.556 1.00 92.62 672 LYS A C 1
ATOM 5208 O O . LYS A 1 672 ? 41.086 0.898 -11.977 1.00 92.62 672 LYS A O 1
ATOM 5213 N N . GLY A 1 673 ? 40.624 2.200 -13.754 1.00 91.44 673 GLY A N 1
ATOM 5214 C CA . GLY A 1 673 ? 41.810 1.834 -14.534 1.00 91.44 673 GLY A CA 1
ATOM 5215 C C . GLY A 1 673 ? 41.894 0.332 -14.827 1.00 91.44 673 GLY A C 1
ATOM 5216 O O . GLY A 1 673 ? 42.985 -0.239 -14.797 1.00 91.44 673 GLY A O 1
ATOM 5217 N N . LEU A 1 674 ? 40.749 -0.331 -15.017 1.00 92.38 674 LEU A N 1
ATOM 5218 C CA . LEU A 1 674 ? 40.685 -1.774 -15.252 1.00 92.38 674 LEU A CA 1
ATOM 5219 C C . LEU A 1 674 ? 40.751 -2.068 -16.756 1.00 92.38 674 LEU A C 1
ATOM 5221 O O . LEU A 1 674 ? 40.025 -1.429 -17.515 1.00 92.38 674 LEU A O 1
ATOM 5225 N N . PRO A 1 675 ? 41.568 -3.037 -17.209 1.00 92.56 675 PRO A N 1
ATOM 5226 C CA . PRO A 1 675 ? 41.529 -3.484 -18.594 1.00 92.56 675 PRO A CA 1
ATOM 5227 C C . PRO A 1 675 ? 40.215 -4.226 -18.862 1.00 92.56 675 PRO A C 1
ATOM 5229 O O . PRO A 1 675 ? 39.820 -5.104 -18.088 1.00 92.56 675 PRO A O 1
ATOM 5232 N N . TYR A 1 676 ? 39.551 -3.886 -19.966 1.00 94.62 676 TYR A N 1
ATOM 5233 C CA . TYR A 1 676 ? 38.395 -4.622 -20.464 1.00 94.62 676 TYR A CA 1
ATOM 5234 C C . TYR A 1 676 ? 38.390 -4.726 -21.991 1.00 94.62 676 TYR A C 1
ATOM 5236 O O . TYR A 1 676 ? 38.974 -3.911 -22.706 1.00 94.62 676 TYR A O 1
ATOM 5244 N N . THR A 1 677 ? 37.688 -5.738 -22.486 1.00 94.38 677 THR A N 1
ATOM 5245 C CA . THR A 1 677 ? 37.250 -5.881 -23.878 1.00 94.38 677 THR A CA 1
ATOM 5246 C C . THR A 1 677 ? 35.762 -5.541 -23.958 1.00 94.38 677 THR A C 1
ATOM 5248 O O . THR A 1 677 ? 35.035 -5.761 -22.990 1.00 94.38 677 THR A O 1
ATOM 5251 N N . THR A 1 678 ? 35.299 -4.965 -25.074 1.00 94.44 678 THR A N 1
ATOM 5252 C CA . THR A 1 678 ? 33.863 -4.696 -25.281 1.00 94.44 678 THR A CA 1
ATOM 5253 C C . THR A 1 678 ? 33.276 -5.698 -26.272 1.00 94.44 678 THR A C 1
ATOM 5255 O O . THR A 1 678 ? 33.643 -5.686 -27.445 1.00 94.44 678 THR A O 1
ATOM 5258 N N . GLU A 1 679 ? 32.346 -6.523 -25.801 1.00 95.00 679 GLU A N 1
ATOM 5259 C CA . GLU A 1 679 ? 31.488 -7.381 -26.618 1.00 95.00 679 GLU A CA 1
ATOM 5260 C C . GLU A 1 679 ? 30.216 -6.604 -26.971 1.00 95.00 679 GLU A C 1
ATOM 5262 O O . GLU A 1 679 ? 29.452 -6.202 -26.089 1.00 95.00 679 GLU A O 1
ATOM 5267 N N . TRP A 1 680 ? 29.992 -6.361 -28.261 1.00 93.69 680 TRP A N 1
ATOM 5268 C CA . TRP A 1 680 ? 28.858 -5.568 -28.738 1.00 93.69 680 TRP A CA 1
ATOM 5269 C C . TRP A 1 680 ? 27.658 -6.463 -29.054 1.00 93.69 680 TRP A C 1
ATOM 5271 O O . TRP A 1 680 ? 27.776 -7.427 -29.809 1.00 93.69 680 TRP A O 1
ATOM 5281 N N . VAL A 1 681 ? 26.497 -6.134 -28.487 1.00 94.38 681 VAL A N 1
ATOM 5282 C CA . VAL A 1 681 ? 25.288 -6.966 -28.534 1.00 94.38 681 VAL A CA 1
ATOM 5283 C C . VAL A 1 681 ? 24.101 -6.137 -29.013 1.00 94.38 681 VAL A C 1
ATOM 5285 O O . VAL A 1 681 ? 23.722 -5.148 -28.384 1.00 94.38 681 VAL A O 1
ATOM 5288 N N . GLU A 1 682 ? 23.491 -6.552 -30.119 1.00 92.69 682 GLU A N 1
ATOM 5289 C CA . GLU A 1 682 ? 22.277 -5.925 -30.645 1.00 92.69 682 GLU A CA 1
ATOM 5290 C C . GLU A 1 682 ? 21.080 -6.192 -29.712 1.00 92.69 682 GLU A C 1
ATOM 5292 O O . GLU A 1 682 ? 20.969 -7.266 -29.116 1.00 92.69 682 GLU A O 1
ATOM 5297 N N . PHE A 1 683 ? 20.146 -5.240 -29.595 1.00 91.81 683 PHE A N 1
ATOM 5298 C CA . PHE A 1 683 ? 18.969 -5.340 -28.720 1.00 91.81 683 PHE A CA 1
ATOM 5299 C C . PHE A 1 683 ? 18.172 -6.658 -28.852 1.00 91.81 683 PHE A C 1
ATOM 5301 O O . PHE A 1 683 ? 17.773 -7.177 -27.806 1.00 91.81 683 PHE A O 1
ATOM 5308 N N . PRO A 1 684 ? 17.933 -7.227 -30.058 1.00 92.62 684 PRO A N 1
ATOM 5309 C CA . PRO A 1 684 ? 17.235 -8.509 -30.195 1.00 92.62 684 PRO A CA 1
ATOM 5310 C C . PRO A 1 684 ? 17.974 -9.684 -29.537 1.00 92.62 684 PRO A C 1
ATOM 5312 O O . PRO A 1 684 ? 17.340 -10.611 -29.034 1.00 92.62 684 PRO A O 1
ATOM 5315 N N . ASP A 1 685 ? 19.307 -9.639 -29.518 1.00 95.25 685 ASP A N 1
ATOM 5316 C CA . ASP A 1 685 ? 20.167 -10.758 -29.130 1.00 95.25 685 ASP A CA 1
ATOM 5317 C C . ASP A 1 685 ? 20.512 -10.774 -27.635 1.00 95.25 685 ASP A C 1
ATOM 5319 O O . ASP A 1 685 ? 20.951 -11.806 -27.123 1.00 95.25 685 ASP A O 1
ATOM 5323 N N . ILE A 1 686 ? 20.261 -9.678 -26.902 1.00 95.44 686 ILE A N 1
ATOM 5324 C CA . ILE A 1 686 ? 20.544 -9.570 -25.456 1.00 95.44 686 ILE A CA 1
ATOM 5325 C C . ILE A 1 686 ? 19.906 -10.729 -24.679 1.00 95.44 686 ILE A C 1
ATOM 5327 O O . ILE A 1 686 ? 20.564 -11.349 -23.845 1.00 95.44 686 ILE A O 1
ATOM 5331 N N . LYS A 1 687 ? 18.643 -11.072 -24.963 1.00 94.12 687 LYS A N 1
ATOM 5332 C CA . LYS A 1 687 ? 17.976 -12.196 -24.290 1.00 94.12 687 LYS A CA 1
ATOM 5333 C C . LYS A 1 687 ? 18.681 -13.527 -24.595 1.00 94.12 687 LYS A C 1
ATOM 5335 O O . LYS A 1 687 ? 19.019 -14.267 -23.672 1.00 94.12 687 LYS A O 1
ATOM 5340 N N . THR A 1 688 ? 18.929 -13.800 -25.876 1.00 96.00 688 THR A N 1
ATOM 5341 C CA . THR A 1 688 ? 19.593 -15.019 -26.362 1.00 96.00 688 THR A CA 1
ATOM 5342 C C . THR A 1 688 ? 20.984 -15.186 -25.746 1.00 96.00 688 THR A C 1
ATOM 5344 O O . THR A 1 688 ? 21.385 -16.296 -25.401 1.00 96.00 688 THR A O 1
ATOM 5347 N N . LEU A 1 689 ? 21.711 -14.082 -25.549 1.00 96.69 689 LEU A N 1
ATOM 5348 C CA . LEU A 1 689 ? 23.005 -14.061 -24.874 1.00 96.69 689 LEU A CA 1
ATOM 5349 C C . LEU A 1 689 ? 22.896 -14.475 -23.399 1.00 96.69 689 LEU A C 1
ATOM 5351 O O . LEU A 1 689 ? 23.670 -15.319 -22.955 1.00 96.69 689 LEU A O 1
ATOM 5355 N N . TYR A 1 690 ? 21.938 -13.931 -22.644 1.00 96.50 690 TYR A N 1
ATOM 5356 C CA . TYR A 1 690 ? 21.753 -14.285 -21.229 1.00 96.50 690 TYR A CA 1
ATOM 5357 C C . TYR A 1 690 ? 21.374 -15.761 -21.070 1.00 96.50 690 TYR A C 1
ATOM 5359 O O . TYR A 1 690 ? 21.946 -16.453 -20.229 1.00 96.50 690 TYR A O 1
ATOM 5367 N N . GLU A 1 691 ? 20.474 -16.265 -21.921 1.00 94.44 691 GLU A N 1
ATOM 5368 C CA . GLU A 1 691 ? 20.090 -17.682 -21.950 1.00 94.44 691 GLU A CA 1
ATOM 5369 C C . GLU A 1 691 ? 21.284 -18.587 -22.317 1.00 94.44 691 GLU A C 1
ATOM 5371 O O . GLU A 1 691 ? 21.508 -19.598 -21.653 1.00 94.44 691 GLU A O 1
ATOM 5376 N N . LYS A 1 692 ? 22.116 -18.191 -23.293 1.00 95.50 692 LYS A N 1
ATOM 5377 C CA . LYS A 1 692 ? 23.356 -18.895 -23.683 1.00 95.50 692 LYS A CA 1
ATOM 5378 C C . LYS A 1 692 ? 24.415 -18.925 -22.572 1.00 95.50 692 LYS A C 1
ATOM 5380 O O . LYS A 1 692 ? 25.154 -19.901 -22.473 1.00 95.50 692 LYS A O 1
ATOM 5385 N N . LEU A 1 693 ? 24.520 -17.862 -21.774 1.00 94.88 693 LEU A N 1
ATOM 5386 C CA . LEU A 1 693 ? 25.506 -17.731 -20.694 1.00 94.88 693 LEU A CA 1
ATOM 5387 C C . LEU A 1 693 ? 24.994 -18.236 -19.330 1.00 94.88 693 LEU A C 1
ATOM 5389 O O . LEU A 1 693 ? 25.764 -18.278 -18.372 1.00 94.88 693 LEU A O 1
ATOM 5393 N N . GLY A 1 694 ? 23.717 -18.619 -19.224 1.00 92.94 694 GLY A N 1
ATOM 5394 C CA . GLY A 1 694 ? 23.093 -19.051 -17.968 1.00 92.94 694 GLY A CA 1
ATOM 5395 C C . GLY A 1 694 ? 22.881 -17.923 -16.949 1.00 92.94 694 GLY A C 1
ATOM 5396 O O . GLY A 1 694 ? 22.750 -18.191 -15.754 1.00 92.94 694 GLY A O 1
ATOM 5397 N N . VAL A 1 695 ? 22.866 -16.664 -17.397 1.00 93.25 695 VAL A N 1
ATOM 5398 C CA . VAL A 1 695 ? 22.764 -15.477 -16.535 1.00 93.25 695 VAL A CA 1
ATOM 5399 C C . VAL A 1 695 ? 21.285 -15.141 -16.281 1.00 93.25 695 VAL A C 1
ATOM 5401 O O . VAL A 1 695 ? 20.497 -15.111 -17.231 1.00 93.25 695 VAL A O 1
ATOM 5404 N N . PRO A 1 696 ? 20.863 -14.883 -15.026 1.00 91.94 696 PRO A N 1
ATOM 5405 C CA . PRO A 1 696 ? 19.483 -14.499 -14.732 1.00 91.94 696 PRO A CA 1
ATOM 5406 C C . PRO A 1 696 ? 19.112 -13.144 -15.370 1.00 91.94 696 PRO A C 1
ATOM 5408 O O . PRO A 1 696 ? 19.994 -12.317 -15.603 1.00 91.94 696 PRO A O 1
ATOM 5411 N N . PRO A 1 697 ? 17.815 -12.876 -15.622 1.00 91.44 697 PRO A N 1
ATOM 5412 C CA . PRO A 1 697 ? 17.361 -11.596 -16.169 1.00 91.44 697 PRO A CA 1
ATOM 5413 C C . PRO A 1 697 ? 17.817 -10.415 -15.305 1.00 91.44 697 PRO A C 1
ATOM 5415 O O . PRO A 1 697 ? 17.749 -10.491 -14.077 1.00 91.44 697 PRO A O 1
ATOM 5418 N N . THR A 1 698 ? 18.221 -9.314 -15.945 1.00 89.25 698 THR A N 1
ATOM 5419 C CA . THR A 1 698 ? 18.698 -8.082 -15.291 1.00 89.25 698 THR A CA 1
ATOM 5420 C C . THR A 1 698 ? 17.717 -7.553 -14.245 1.00 89.25 698 THR A C 1
ATOM 5422 O O . THR A 1 698 ? 18.123 -7.071 -13.190 1.00 89.25 698 THR A O 1
ATOM 5425 N N . SER A 1 699 ? 16.415 -7.638 -14.524 1.00 86.88 699 SER A N 1
ATOM 5426 C CA . SER A 1 699 ? 15.355 -7.298 -13.575 1.00 86.88 699 SER A CA 1
ATOM 5427 C C . SER A 1 699 ? 14.033 -7.996 -13.935 1.00 86.88 699 SER A C 1
ATOM 5429 O O . SER A 1 699 ? 13.987 -8.902 -14.772 1.00 86.88 699 SER A O 1
ATOM 5431 N N . LYS A 1 700 ? 12.934 -7.580 -13.296 1.00 80.31 700 LYS A N 1
ATOM 5432 C CA . LYS A 1 700 ? 11.562 -7.894 -13.716 1.00 80.31 700 LYS A CA 1
ATOM 5433 C C . LYS A 1 700 ? 10.813 -6.607 -14.061 1.00 80.31 700 LYS A C 1
ATOM 5435 O O . LYS A 1 700 ? 11.115 -5.561 -13.485 1.00 80.31 700 LYS A O 1
ATOM 5440 N N . THR A 1 701 ? 9.831 -6.682 -14.959 1.00 70.31 701 THR A N 1
ATOM 5441 C CA . THR A 1 701 ? 8.857 -5.594 -15.159 1.00 70.31 701 THR A CA 1
ATOM 5442 C C . THR A 1 701 ? 7.902 -5.495 -13.963 1.00 70.31 701 THR A C 1
ATOM 5444 O O . THR A 1 701 ? 7.875 -6.377 -13.101 1.00 70.31 701 THR A O 1
ATOM 5447 N N . LEU A 1 702 ? 7.086 -4.435 -13.917 1.00 53.47 702 LEU A N 1
ATOM 5448 C CA . LEU A 1 702 ? 6.026 -4.276 -12.909 1.00 53.47 702 LEU A CA 1
ATOM 5449 C C . LEU A 1 702 ? 5.011 -5.437 -12.935 1.00 53.47 702 LEU A C 1
ATOM 5451 O O . LEU A 1 702 ? 4.472 -5.809 -11.899 1.00 53.47 702 LEU A O 1
ATOM 5455 N N . ASP A 1 703 ? 4.822 -6.052 -14.101 1.00 61.16 703 ASP A N 1
ATOM 5456 C CA . ASP A 1 703 ? 3.967 -7.223 -14.346 1.00 61.16 703 ASP A CA 1
ATOM 5457 C C . ASP A 1 703 ? 4.673 -8.556 -14.009 1.00 61.16 703 ASP A C 1
ATOM 5459 O O . ASP A 1 703 ? 4.173 -9.635 -14.318 1.00 61.16 703 ASP A O 1
ATOM 5463 N N . GLY A 1 704 ? 5.872 -8.501 -13.419 1.00 71.44 704 GLY A N 1
ATOM 5464 C CA . GLY A 1 704 ? 6.667 -9.661 -13.014 1.00 71.44 704 GLY A CA 1
ATOM 5465 C C . GLY A 1 704 ? 7.443 -10.357 -14.139 1.00 71.44 704 GLY A C 1
ATOM 5466 O O . GLY A 1 704 ? 8.199 -11.291 -13.850 1.00 71.44 704 GLY A O 1
ATOM 5467 N N . ASN A 1 705 ? 7.305 -9.909 -15.392 1.00 76.88 705 ASN A N 1
ATOM 5468 C CA . ASN A 1 705 ? 7.953 -10.530 -16.550 1.00 76.88 705 ASN A CA 1
ATOM 5469 C C . ASN A 1 705 ? 9.486 -10.364 -16.514 1.00 76.88 705 ASN A C 1
ATOM 5471 O O . ASN A 1 705 ? 9.966 -9.296 -16.128 1.00 76.88 705 ASN A O 1
ATOM 5475 N N . PRO A 1 706 ? 10.273 -11.371 -16.946 1.00 85.81 706 PRO A N 1
ATOM 5476 C CA . PRO A 1 706 ? 11.723 -11.253 -17.112 1.00 85.81 706 PRO A CA 1
ATOM 5477 C C . PRO A 1 706 ? 12.129 -10.071 -18.001 1.00 85.81 706 PRO A C 1
ATOM 5479 O O . PRO A 1 706 ? 11.672 -9.963 -19.139 1.00 85.81 706 PRO A O 1
ATOM 5482 N N . HIS A 1 707 ? 13.022 -9.214 -17.507 1.00 87.00 707 HIS A N 1
ATOM 5483 C CA . HIS A 1 707 ? 13.559 -8.078 -18.250 1.00 87.00 707 HIS A CA 1
ATOM 5484 C C . HIS A 1 707 ? 15.072 -8.240 -18.445 1.00 87.00 707 HIS A C 1
ATOM 5486 O O . HIS A 1 707 ? 15.832 -8.335 -17.480 1.00 87.00 707 HIS A O 1
ATOM 5492 N N . TYR A 1 708 ? 15.496 -8.275 -19.709 1.00 91.62 708 TYR A N 1
ATOM 5493 C CA . TYR A 1 708 ? 16.883 -8.467 -20.129 1.00 91.62 708 TYR A CA 1
ATOM 5494 C C . TYR A 1 708 ? 17.406 -7.163 -20.738 1.00 91.62 708 TYR A C 1
ATOM 5496 O O . TYR A 1 708 ? 16.871 -6.689 -21.739 1.00 91.62 708 TYR A O 1
ATOM 5504 N N . THR A 1 709 ? 18.439 -6.574 -20.139 1.00 93.00 709 THR A N 1
ATOM 5505 C CA . THR A 1 709 ? 19.113 -5.376 -20.662 1.00 93.00 709 THR A CA 1
ATOM 5506 C C . THR A 1 709 ? 20.565 -5.332 -20.214 1.00 93.00 709 THR A C 1
ATOM 5508 O O . THR A 1 709 ? 20.888 -5.691 -19.082 1.00 93.00 709 THR A O 1
ATOM 5511 N N . LEU A 1 710 ? 21.420 -4.797 -21.079 1.00 95.19 710 LEU A N 1
ATOM 5512 C CA . LEU A 1 710 ? 22.785 -4.416 -20.735 1.00 95.19 710 LEU A CA 1
ATOM 5513 C C . LEU A 1 710 ? 22.792 -3.083 -19.950 1.00 95.19 710 LEU A C 1
ATOM 5515 O O . LEU A 1 710 ? 21.811 -2.328 -20.030 1.00 95.19 710 LEU A O 1
ATOM 5519 N N . PRO A 1 711 ? 23.844 -2.785 -19.160 1.00 96.88 711 PRO A N 1
ATOM 5520 C CA . PRO A 1 711 ? 25.149 -3.452 -19.095 1.00 96.88 711 PRO A CA 1
ATOM 5521 C C . PRO A 1 711 ? 25.166 -4.823 -18.405 1.00 96.88 711 PRO A C 1
ATOM 5523 O O . PRO A 1 711 ? 24.362 -5.140 -17.521 1.00 96.88 711 PRO A O 1
ATOM 5526 N N . MET A 1 712 ? 26.178 -5.598 -18.783 1.00 97.44 712 MET A N 1
ATOM 5527 C CA . MET A 1 712 ? 26.670 -6.769 -18.063 1.00 97.44 712 MET A CA 1
ATOM 5528 C C . MET A 1 712 ? 28.199 -6.786 -18.154 1.00 97.44 712 MET A C 1
ATOM 5530 O O . MET A 1 712 ? 28.755 -6.394 -19.177 1.00 97.44 712 MET A O 1
ATOM 5534 N N . ILE A 1 713 ? 28.883 -7.263 -17.117 1.00 97.81 713 ILE A N 1
ATOM 5535 C CA . ILE A 1 713 ? 30.303 -7.632 -17.183 1.00 97.81 713 ILE A CA 1
ATOM 5536 C C . ILE A 1 713 ? 30.496 -9.103 -16.818 1.00 97.81 713 ILE A C 1
ATOM 5538 O O . ILE A 1 713 ? 29.710 -9.665 -16.053 1.00 97.81 713 ILE A O 1
ATOM 5542 N N . TYR A 1 714 ? 31.576 -9.696 -17.319 1.00 97.44 714 TYR A N 1
ATOM 5543 C CA . TYR A 1 714 ? 32.192 -10.899 -16.772 1.00 97.44 714 TYR A CA 1
ATOM 5544 C C . TYR A 1 714 ? 33.597 -10.572 -16.267 1.00 97.44 714 TYR A C 1
ATOM 5546 O O . TYR A 1 714 ? 34.412 -10.017 -17.005 1.00 97.44 714 TYR A O 1
ATOM 5554 N N . ASP A 1 715 ? 33.882 -10.938 -15.021 1.00 95.88 715 ASP A N 1
ATOM 5555 C CA . ASP A 1 715 ? 35.180 -10.749 -14.376 1.00 95.88 715 ASP A CA 1
ATOM 5556 C C . ASP A 1 715 ? 35.935 -12.093 -14.293 1.00 95.88 715 ASP A C 1
ATOM 5558 O O . ASP A 1 715 ? 35.561 -12.951 -13.484 1.00 95.88 715 ASP A O 1
ATOM 5562 N N . PRO A 1 716 ? 37.017 -12.302 -15.074 1.00 92.94 716 PRO A N 1
ATOM 5563 C CA . PRO A 1 716 ? 37.796 -13.540 -15.020 1.00 92.94 716 PRO A CA 1
ATOM 5564 C C . PRO A 1 716 ? 38.501 -13.792 -13.680 1.00 92.94 716 PRO A C 1
ATOM 5566 O O . PRO A 1 716 ? 38.835 -14.937 -13.386 1.00 92.94 716 PRO A O 1
ATOM 5569 N N . SER A 1 717 ? 38.732 -12.756 -12.863 1.00 89.75 717 SER A N 1
ATOM 5570 C CA . SER A 1 717 ? 39.407 -12.869 -11.562 1.00 89.75 717 SER A CA 1
ATOM 5571 C C . SER A 1 717 ? 38.509 -13.424 -10.454 1.00 89.75 717 SER A C 1
ATOM 5573 O O . SER A 1 717 ? 39.020 -13.975 -9.480 1.00 89.75 717 SER A O 1
ATOM 5575 N N . THR A 1 718 ? 37.183 -13.344 -10.615 1.00 93.00 718 THR A N 1
ATOM 5576 C CA . THR A 1 718 ? 36.204 -13.954 -9.693 1.00 93.00 718 THR A CA 1
ATOM 5577 C C . THR A 1 718 ? 35.266 -14.965 -10.355 1.00 93.00 718 THR A C 1
ATOM 5579 O O . THR A 1 718 ? 34.495 -15.617 -9.652 1.00 93.00 718 THR A O 1
ATOM 5582 N N . GLN A 1 719 ? 35.339 -15.104 -11.684 1.00 93.75 719 GLN A N 1
ATOM 5583 C CA . GLN A 1 719 ? 34.486 -15.949 -12.528 1.00 93.75 719 GLN A CA 1
ATOM 5584 C C . GLN A 1 719 ? 32.986 -15.618 -12.420 1.00 93.75 719 GLN A C 1
ATOM 5586 O O . GLN A 1 719 ? 32.131 -16.501 -12.499 1.00 93.75 719 GLN A O 1
ATOM 5591 N N . LYS A 1 720 ? 32.651 -14.334 -12.236 1.00 93.44 720 LYS A N 1
ATOM 5592 C CA . LYS A 1 720 ? 31.269 -13.858 -12.061 1.00 93.44 720 LYS A CA 1
ATOM 5593 C C . LYS A 1 720 ? 30.778 -13.053 -13.253 1.00 93.44 720 LYS A C 1
ATOM 5595 O O . LYS A 1 720 ? 31.489 -12.187 -13.754 1.00 93.44 720 LYS A O 1
ATOM 5600 N N . TYR A 1 721 ? 29.516 -13.279 -13.608 1.00 96.56 721 TYR A N 1
ATOM 5601 C CA . TYR A 1 721 ? 28.709 -12.326 -14.365 1.00 96.56 721 TYR A CA 1
ATOM 5602 C C . TYR A 1 721 ? 28.005 -11.371 -13.395 1.00 96.56 721 TYR A C 1
ATOM 5604 O O . TYR A 1 721 ? 27.433 -11.818 -12.400 1.00 96.56 721 TYR A O 1
ATOM 5612 N N . ILE A 1 722 ? 28.028 -10.072 -13.690 1.00 96.50 722 ILE A N 1
ATOM 5613 C CA . ILE A 1 722 ? 27.283 -9.040 -12.958 1.00 96.50 722 ILE A CA 1
ATOM 5614 C C . ILE A 1 722 ? 26.521 -8.201 -13.984 1.00 96.50 722 ILE A C 1
ATOM 5616 O O . ILE A 1 722 ? 27.102 -7.756 -14.971 1.00 96.50 722 ILE A O 1
ATOM 5620 N N . SER A 1 723 ? 25.225 -7.990 -13.762 1.00 94.38 723 SER A N 1
ATOM 5621 C CA . SER A 1 723 ? 24.351 -7.167 -14.606 1.00 94.38 723 SER A CA 1
ATOM 5622 C C . SER A 1 723 ? 23.621 -6.123 -13.756 1.00 94.38 723 SER A C 1
ATOM 5624 O O . SER A 1 723 ? 23.572 -6.266 -12.538 1.00 94.38 723 SER A O 1
ATOM 5626 N N . ASP A 1 724 ? 23.069 -5.103 -14.417 1.00 95.00 724 ASP A N 1
ATOM 5627 C CA . ASP A 1 724 ? 22.692 -3.782 -13.896 1.00 95.00 724 ASP A CA 1
ATOM 5628 C C . ASP A 1 724 ? 23.877 -2.848 -13.576 1.00 95.00 724 ASP A C 1
ATOM 5630 O O . ASP A 1 724 ? 24.882 -3.226 -12.980 1.00 95.00 724 ASP A O 1
ATOM 5634 N N . SER A 1 725 ? 23.731 -1.580 -13.970 1.00 95.19 725 SER A N 1
ATOM 5635 C CA . SER A 1 725 ? 24.778 -0.559 -13.863 1.00 95.19 725 SER A CA 1
ATOM 5636 C C . SER A 1 725 ? 25.179 -0.224 -12.421 1.00 95.19 725 SER A C 1
ATOM 5638 O O . SER A 1 725 ? 26.362 -0.001 -12.169 1.00 95.19 725 SER A O 1
ATOM 5640 N N . LEU A 1 726 ? 24.234 -0.223 -11.471 1.00 94.75 726 LEU A N 1
ATOM 5641 C CA . LEU A 1 726 ? 24.504 0.059 -10.059 1.00 94.75 726 LEU A CA 1
ATOM 5642 C C . LEU A 1 726 ? 25.123 -1.162 -9.373 1.00 94.75 726 LEU A C 1
ATOM 5644 O O . LEU A 1 726 ? 26.097 -1.015 -8.636 1.00 94.75 726 LEU A O 1
ATOM 5648 N N . ALA A 1 727 ? 24.614 -2.364 -9.654 1.00 95.75 727 ALA A N 1
ATOM 5649 C CA . ALA A 1 727 ? 25.202 -3.602 -9.146 1.00 95.75 727 ALA A CA 1
ATOM 5650 C C . ALA A 1 727 ? 26.651 -3.791 -9.637 1.00 95.75 727 ALA A C 1
ATOM 5652 O O . ALA A 1 727 ? 27.527 -4.155 -8.851 1.00 95.75 727 ALA A O 1
ATOM 5653 N N . ILE A 1 728 ? 26.933 -3.470 -10.906 1.00 97.56 728 ILE A N 1
ATOM 5654 C CA . ILE A 1 728 ? 28.294 -3.448 -11.462 1.00 97.56 728 ILE A CA 1
ATOM 5655 C C . ILE A 1 728 ? 29.157 -2.389 -10.763 1.00 97.56 728 ILE A C 1
ATOM 5657 O O . ILE A 1 728 ? 30.277 -2.694 -10.361 1.00 97.56 728 ILE A O 1
ATOM 5661 N N . ALA A 1 729 ? 28.656 -1.166 -10.570 1.00 96.75 729 ALA A N 1
ATOM 5662 C CA . ALA A 1 729 ? 29.399 -0.106 -9.888 1.00 96.75 729 ALA A CA 1
ATOM 5663 C C . ALA A 1 729 ? 29.776 -0.486 -8.445 1.00 96.75 729 ALA A C 1
ATOM 5665 O O . ALA A 1 729 ? 30.933 -0.343 -8.050 1.00 96.75 729 ALA A O 1
ATOM 5666 N N . GLN A 1 730 ? 28.825 -1.025 -7.676 1.00 95.50 730 GLN A N 1
ATOM 5667 C CA . GLN A 1 730 ? 29.048 -1.510 -6.309 1.00 95.50 730 GLN A CA 1
ATOM 5668 C C . GLN A 1 730 ? 30.035 -2.683 -6.274 1.00 95.50 730 GLN A C 1
ATOM 5670 O O . GLN A 1 730 ? 30.929 -2.713 -5.428 1.00 95.50 730 GLN A O 1
ATOM 5675 N N . TYR A 1 731 ? 29.914 -3.621 -7.218 1.00 96.69 731 TYR A N 1
ATOM 5676 C CA . TYR A 1 731 ? 30.849 -4.732 -7.371 1.00 96.69 731 TYR A CA 1
ATOM 5677 C C . TYR A 1 731 ? 32.279 -4.242 -7.638 1.00 96.69 731 TYR A C 1
ATOM 5679 O O . TYR A 1 731 ? 33.206 -4.661 -6.948 1.00 96.69 731 TYR A O 1
ATOM 5687 N N . LEU A 1 732 ? 32.464 -3.326 -8.593 1.00 95.12 732 LEU A N 1
ATOM 5688 C CA . LEU A 1 732 ? 33.781 -2.799 -8.959 1.00 95.12 732 LEU A CA 1
ATOM 5689 C C . LEU A 1 732 ? 34.412 -1.958 -7.839 1.00 95.12 732 LEU A C 1
ATOM 5691 O O . LEU A 1 732 ? 35.628 -2.009 -7.664 1.00 95.12 732 LEU A O 1
ATOM 5695 N N . ASP A 1 733 ? 33.623 -1.209 -7.063 1.00 92.31 733 ASP A N 1
ATOM 5696 C CA . ASP A 1 733 ? 34.147 -0.425 -5.935 1.00 92.31 733 ASP A CA 1
ATOM 5697 C C . ASP A 1 733 ? 34.581 -1.313 -4.756 1.00 92.31 733 ASP A C 1
ATOM 5699 O O . ASP A 1 733 ? 35.585 -1.016 -4.109 1.00 92.31 733 ASP A O 1
ATOM 5703 N N . ALA A 1 734 ? 33.885 -2.435 -4.528 1.00 92.81 734 ALA A N 1
ATOM 5704 C CA . ALA A 1 734 ? 34.215 -3.408 -3.486 1.00 92.81 734 ALA A CA 1
ATOM 5705 C C . ALA A 1 734 ? 35.352 -4.376 -3.874 1.00 92.81 734 ALA A C 1
ATOM 5707 O O . ALA A 1 734 ? 36.211 -4.671 -3.046 1.00 92.81 734 ALA A O 1
ATOM 5708 N N . GLN A 1 735 ? 35.369 -4.871 -5.117 1.00 93.94 735 GLN A N 1
ATOM 5709 C CA . GLN A 1 735 ? 36.375 -5.821 -5.616 1.00 93.94 735 GLN A CA 1
ATOM 5710 C C . GLN A 1 735 ? 37.704 -5.130 -5.961 1.00 93.94 735 GLN A C 1
ATOM 5712 O O . GLN A 1 735 ? 38.773 -5.713 -5.776 1.00 93.94 735 GLN A O 1
ATOM 5717 N N . TYR A 1 736 ? 37.652 -3.880 -6.432 1.00 91.19 736 TYR A N 1
ATOM 5718 C CA . TYR A 1 736 ? 38.823 -3.085 -6.805 1.00 91.19 736 TYR A CA 1
ATOM 5719 C C . TYR A 1 736 ? 38.837 -1.749 -6.042 1.00 91.19 736 TYR A C 1
ATOM 5721 O O . TYR A 1 736 ? 38.672 -0.684 -6.648 1.00 91.19 736 TYR A O 1
ATOM 5729 N N . PRO A 1 737 ? 39.021 -1.768 -4.707 1.00 86.56 737 PRO A N 1
ATOM 5730 C CA . PRO A 1 737 ? 38.968 -0.565 -3.881 1.00 86.56 737 PRO A CA 1
ATOM 5731 C C . PRO A 1 737 ? 40.001 0.481 -4.319 1.00 86.56 737 PRO A C 1
ATOM 5733 O O . PRO A 1 737 ? 41.121 0.153 -4.722 1.00 86.56 737 PRO A O 1
ATOM 5736 N N . GLY A 1 738 ? 39.604 1.754 -4.244 1.00 76.56 738 GLY A N 1
ATOM 5737 C CA . GLY A 1 738 ? 40.479 2.890 -4.523 1.00 76.56 738 GLY A CA 1
ATOM 5738 C C . GLY A 1 738 ? 41.366 3.209 -3.323 1.00 76.56 738 GLY A C 1
ATOM 5739 O O . GLY A 1 738 ? 40.874 3.612 -2.271 1.00 76.56 738 GLY A O 1
ATOM 5740 N N . THR A 1 739 ? 42.679 3.049 -3.481 1.00 69.50 739 THR A N 1
ATOM 5741 C CA . THR A 1 739 ? 43.696 3.546 -2.537 1.00 69.50 739 THR A CA 1
ATOM 5742 C C . THR A 1 739 ? 44.665 4.487 -3.249 1.00 69.50 739 THR A C 1
ATOM 5744 O O . THR A 1 739 ? 44.897 4.344 -4.453 1.00 69.50 739 THR A O 1
ATOM 5747 N N . ALA A 1 740 ? 45.288 5.409 -2.508 1.00 61.41 740 ALA A N 1
ATOM 5748 C CA . ALA A 1 740 ? 46.301 6.321 -3.052 1.00 61.41 740 ALA A CA 1
ATOM 5749 C C . ALA A 1 740 ? 47.492 5.583 -3.704 1.00 61.41 740 ALA A C 1
ATOM 5751 O O . ALA A 1 740 ? 48.072 6.074 -4.666 1.00 61.41 740 ALA A O 1
ATOM 5752 N N . GLU A 1 741 ? 47.811 4.380 -3.220 1.00 57.19 741 GLU A N 1
ATOM 5753 C CA . GLU A 1 741 ? 48.857 3.501 -3.761 1.00 57.19 741 GLU A CA 1
ATOM 5754 C C . GLU A 1 741 ? 48.427 2.795 -5.060 1.00 57.19 741 GLU A C 1
ATOM 5756 O O . GLU A 1 741 ? 49.261 2.468 -5.900 1.00 57.19 741 GLU A O 1
ATOM 5761 N N . SER A 1 742 ? 47.123 2.554 -5.237 1.00 65.81 742 SER A N 1
ATOM 5762 C CA . SER A 1 742 ? 46.567 1.838 -6.394 1.00 65.81 742 SER A CA 1
ATOM 5763 C C . SER A 1 742 ? 46.362 2.704 -7.641 1.00 65.81 742 SER A C 1
ATOM 5765 O O . SER A 1 742 ? 46.156 2.163 -8.725 1.00 65.81 742 SER A O 1
ATOM 5767 N N . GLY A 1 743 ? 46.320 4.033 -7.482 1.00 70.56 743 GLY A N 1
ATOM 5768 C CA . GLY A 1 743 ? 45.959 4.984 -8.540 1.00 70.56 743 GLY A CA 1
ATOM 5769 C C . GLY A 1 743 ? 44.494 4.933 -9.013 1.00 70.56 743 GLY A C 1
ATOM 5770 O O . GLY A 1 743 ? 44.122 5.710 -9.890 1.00 70.56 743 GLY A O 1
ATOM 5771 N N . ARG A 1 744 ? 43.654 4.046 -8.459 1.00 82.12 744 ARG A N 1
ATOM 5772 C CA . ARG A 1 744 ? 42.247 3.875 -8.862 1.00 82.12 744 ARG A CA 1
ATOM 5773 C C . ARG A 1 744 ? 41.330 4.882 -8.175 1.00 82.12 744 ARG A C 1
ATOM 5775 O O . ARG A 1 744 ? 41.470 5.127 -6.978 1.00 82.12 744 ARG A O 1
ATOM 5782 N N . GLY A 1 745 ? 40.332 5.384 -8.901 1.00 84.50 745 GLY A N 1
ATOM 5783 C CA . GLY A 1 745 ? 39.249 6.171 -8.315 1.00 84.50 745 GLY A CA 1
ATOM 5784 C C . GLY A 1 745 ? 38.319 5.344 -7.418 1.00 84.50 745 GLY A C 1
ATOM 5785 O O . GLY A 1 745 ? 38.295 4.110 -7.470 1.00 84.50 745 GLY A O 1
ATOM 5786 N N . THR A 1 746 ? 37.518 6.041 -6.616 1.00 90.69 746 THR A N 1
ATOM 5787 C CA . THR A 1 746 ? 36.453 5.473 -5.773 1.00 90.69 746 THR A CA 1
ATOM 5788 C C . THR A 1 746 ? 35.108 5.935 -6.320 1.00 90.69 746 THR A C 1
ATOM 5790 O O . THR A 1 746 ? 34.959 7.111 -6.637 1.00 90.69 746 THR A O 1
ATOM 5793 N N . ILE A 1 747 ? 34.145 5.024 -6.463 1.00 93.94 747 ILE A N 1
ATOM 5794 C CA . ILE A 1 747 ? 32.837 5.305 -7.083 1.00 93.94 747 ILE A CA 1
ATOM 5795 C C . ILE A 1 747 ? 31.833 5.818 -6.035 1.00 93.94 747 ILE A C 1
ATOM 5797 O O . ILE A 1 747 ? 31.020 6.699 -6.328 1.00 93.94 747 ILE A O 1
ATOM 5801 N N . PHE A 1 748 ? 31.927 5.325 -4.798 1.00 94.06 748 PHE A N 1
ATOM 5802 C CA . PHE A 1 748 ? 31.119 5.748 -3.653 1.00 94.06 748 PHE A CA 1
ATOM 5803 C C . PHE A 1 748 ? 32.022 6.316 -2.537 1.00 94.06 748 PHE A C 1
ATOM 5805 O O . PHE A 1 748 ? 32.380 5.594 -1.604 1.00 94.06 748 PHE A O 1
ATOM 5812 N N . PRO A 1 749 ? 32.422 7.605 -2.601 1.00 90.75 749 PRO A N 1
ATOM 5813 C CA . PRO A 1 749 ? 33.272 8.230 -1.585 1.00 90.75 749 PRO A CA 1
ATOM 5814 C C . PRO A 1 749 ? 32.740 8.065 -0.151 1.00 90.75 749 PRO A C 1
ATOM 5816 O O . PRO A 1 749 ? 31.534 8.166 0.094 1.00 90.75 749 PRO A O 1
ATOM 5819 N N . SER A 1 750 ? 33.630 7.851 0.820 1.00 86.31 750 SER A N 1
ATOM 5820 C CA . SER A 1 750 ? 33.262 7.640 2.228 1.00 86.31 750 SER A CA 1
ATOM 5821 C C . SER A 1 750 ? 32.343 8.743 2.767 1.00 86.31 750 SER A C 1
ATOM 5823 O O . SER A 1 750 ? 32.667 9.924 2.692 1.00 86.31 750 SER A O 1
ATOM 5825 N N . GLY A 1 751 ? 31.189 8.357 3.321 1.00 84.81 751 GLY A N 1
ATOM 5826 C CA . GLY A 1 751 ? 30.178 9.284 3.851 1.00 84.81 751 GLY A CA 1
ATOM 5827 C C . GLY A 1 751 ? 29.202 9.866 2.816 1.00 84.81 751 GLY A C 1
ATOM 5828 O O . GLY A 1 751 ? 28.183 10.425 3.209 1.00 84.81 751 GLY A O 1
ATOM 5829 N N . SER A 1 752 ? 29.433 9.686 1.510 1.00 87.81 752 SER A N 1
ATOM 5830 C CA . SER A 1 752 ? 28.571 10.250 0.453 1.00 87.81 752 SER A CA 1
ATOM 5831 C C . SER A 1 752 ? 27.249 9.504 0.216 1.00 87.81 752 SER A C 1
ATOM 5833 O O . SER A 1 752 ? 26.406 9.995 -0.528 1.00 87.81 752 SER A O 1
ATOM 5835 N N . ALA A 1 753 ? 27.027 8.341 0.840 1.00 85.38 753 ALA A N 1
ATOM 5836 C CA . ALA A 1 753 ? 25.904 7.451 0.519 1.00 85.38 753 ALA A CA 1
ATOM 5837 C C . ALA A 1 753 ? 24.524 8.141 0.559 1.00 85.38 753 ALA A C 1
ATOM 5839 O O . ALA A 1 753 ? 23.764 8.033 -0.400 1.00 85.38 753 ALA A O 1
ATOM 5840 N N . GLY A 1 754 ? 24.224 8.909 1.615 1.00 84.75 754 GLY A N 1
ATOM 5841 C CA . GLY A 1 754 ? 22.954 9.642 1.729 1.00 84.75 754 GLY A CA 1
ATOM 5842 C C . GLY A 1 754 ? 22.811 10.794 0.726 1.00 84.75 754 GLY A C 1
ATOM 5843 O O . GLY A 1 754 ? 21.709 11.076 0.266 1.00 84.75 754 GLY A O 1
ATOM 5844 N N . VAL A 1 755 ? 23.926 11.419 0.332 1.00 88.06 755 VAL A N 1
ATOM 5845 C CA . VAL A 1 755 ? 23.969 12.452 -0.718 1.00 88.06 755 VAL A CA 1
ATOM 5846 C C . VAL A 1 755 ? 23.677 11.838 -2.087 1.00 88.06 755 VAL A C 1
ATOM 5848 O O . VAL A 1 755 ? 22.817 12.333 -2.810 1.00 88.06 755 VAL A O 1
ATOM 5851 N N . ILE A 1 756 ? 24.349 10.732 -2.422 1.00 89.62 756 ILE A N 1
ATOM 5852 C CA . ILE A 1 756 ? 24.154 10.000 -3.680 1.00 89.62 756 ILE A CA 1
ATOM 5853 C C . ILE A 1 756 ? 22.724 9.450 -3.765 1.00 89.62 756 ILE A C 1
ATOM 5855 O O . ILE A 1 756 ? 22.108 9.535 -4.826 1.00 89.62 756 ILE A O 1
ATOM 5859 N N . GLN A 1 757 ? 22.173 8.936 -2.660 1.00 86.31 757 GLN A N 1
ATOM 5860 C CA . GLN A 1 757 ? 20.789 8.467 -2.599 1.00 86.31 757 GLN A CA 1
ATOM 5861 C C . GLN A 1 757 ? 19.793 9.613 -2.824 1.00 86.31 757 GLN A C 1
ATOM 5863 O O . GLN A 1 757 ? 18.986 9.523 -3.742 1.00 86.31 757 GLN A O 1
ATOM 5868 N N . ASN A 1 758 ? 19.891 10.715 -2.070 1.00 87.25 758 ASN A N 1
ATOM 5869 C CA . ASN A 1 758 ? 19.014 11.881 -2.237 1.00 87.25 758 ASN A CA 1
ATOM 5870 C C . ASN A 1 758 ? 19.104 12.475 -3.656 1.00 87.25 758 ASN A C 1
ATOM 5872 O O . ASN A 1 758 ? 18.094 12.864 -4.245 1.00 87.25 758 ASN A O 1
ATOM 5876 N N . PHE A 1 759 ? 20.310 12.515 -4.233 1.00 91.19 759 PHE A N 1
ATOM 5877 C CA . PHE A 1 759 ? 20.512 12.923 -5.620 1.00 91.19 759 PHE A CA 1
ATOM 5878 C C . PHE A 1 759 ? 19.825 11.970 -6.603 1.00 91.19 759 PHE A C 1
ATOM 5880 O O . PHE A 1 759 ? 19.112 12.438 -7.483 1.00 91.19 759 PHE A O 1
ATOM 5887 N N . ALA A 1 760 ? 19.978 10.652 -6.453 1.00 85.50 760 ALA A N 1
ATOM 5888 C CA . ALA A 1 760 ? 19.314 9.678 -7.318 1.00 85.50 760 ALA A CA 1
ATOM 5889 C C . ALA A 1 760 ? 17.780 9.742 -7.196 1.00 85.50 760 ALA A C 1
ATOM 5891 O O . ALA A 1 760 ? 17.087 9.761 -8.212 1.00 85.50 760 ALA A O 1
ATOM 5892 N N . GLU A 1 761 ? 17.254 9.840 -5.974 1.00 86.12 761 GLU A N 1
ATOM 5893 C CA . GLU A 1 761 ? 15.819 9.945 -5.684 1.00 86.12 761 GLU A CA 1
ATOM 5894 C C . GLU A 1 761 ? 15.189 11.233 -6.237 1.00 86.12 761 GLU A C 1
ATOM 5896 O O . GLU A 1 761 ? 14.007 11.221 -6.570 1.00 86.12 761 GLU A O 1
ATOM 5901 N N . THR A 1 762 ? 15.965 12.312 -6.408 1.00 85.81 762 THR A N 1
ATOM 5902 C CA . THR A 1 762 ? 15.476 13.580 -6.984 1.00 85.81 762 THR A CA 1
ATOM 5903 C C . THR A 1 762 ? 15.730 13.682 -8.494 1.00 85.81 762 THR A C 1
ATOM 5905 O O . THR A 1 762 ? 14.825 14.000 -9.264 1.00 85.81 762 THR A O 1
ATOM 5908 N N . ALA A 1 763 ? 16.945 13.379 -8.958 1.00 85.44 763 ALA A N 1
ATOM 5909 C CA . ALA A 1 763 ? 17.350 13.573 -10.350 1.00 85.44 763 ALA A CA 1
ATOM 5910 C C . ALA A 1 763 ? 16.797 12.503 -11.309 1.00 85.44 763 ALA A C 1
ATOM 5912 O O . ALA A 1 763 ? 16.603 12.803 -12.488 1.00 85.44 763 ALA A O 1
ATOM 5913 N N . ILE A 1 764 ? 16.512 11.274 -10.845 1.00 82.00 764 ILE A N 1
ATOM 5914 C CA . ILE A 1 764 ? 15.892 10.246 -11.702 1.00 82.00 764 ILE A CA 1
ATOM 5915 C C . ILE A 1 764 ? 14.459 10.651 -12.104 1.00 82.00 764 ILE A C 1
ATOM 5917 O O . ILE A 1 764 ? 14.194 10.636 -13.307 1.00 82.00 764 ILE A O 1
ATOM 5921 N N . PRO A 1 765 ? 13.549 11.052 -11.187 1.00 83.00 765 PRO A N 1
ATOM 5922 C CA . PRO A 1 765 ? 12.236 11.576 -11.568 1.00 83.00 765 PRO A CA 1
ATOM 5923 C C . PRO A 1 765 ? 12.298 12.769 -12.527 1.00 83.00 765 PRO A C 1
ATOM 5925 O O . PRO A 1 765 ? 11.605 12.751 -13.538 1.00 83.00 765 PRO A O 1
ATOM 5928 N N . LEU A 1 766 ? 13.168 13.754 -12.277 1.00 86.38 766 LEU A N 1
ATOM 5929 C CA . LEU A 1 766 ? 13.306 14.924 -13.154 1.00 86.38 766 LEU A CA 1
ATOM 5930 C C . LEU A 1 766 ? 13.756 14.528 -14.572 1.00 86.38 766 LEU A C 1
ATOM 5932 O O . LEU A 1 766 ? 13.145 14.928 -15.562 1.00 86.38 766 LEU A O 1
ATOM 5936 N N . MET A 1 767 ? 14.758 13.651 -14.692 1.00 84.25 767 MET A N 1
ATOM 5937 C CA . MET A 1 767 ? 15.192 13.112 -15.990 1.00 84.25 767 MET A CA 1
ATOM 5938 C C . MET A 1 767 ? 14.142 12.220 -16.674 1.00 84.25 767 MET A C 1
ATOM 5940 O O . MET A 1 767 ? 14.228 12.005 -17.884 1.00 84.25 767 MET A O 1
ATOM 5944 N N . MET A 1 768 ? 13.135 11.713 -15.951 1.00 82.12 768 MET A N 1
ATOM 5945 C CA . MET A 1 768 ? 12.007 11.015 -16.570 1.00 82.12 768 MET A CA 1
ATOM 5946 C C . MET A 1 768 ? 11.046 11.956 -17.293 1.00 82.12 768 MET A C 1
ATOM 5948 O O . MET A 1 768 ? 10.336 11.466 -18.166 1.00 82.12 768 MET A O 1
ATOM 5952 N N . ASP A 1 769 ? 11.018 13.264 -17.033 1.00 84.56 769 ASP A N 1
ATOM 5953 C CA . ASP A 1 769 ? 10.189 14.181 -17.830 1.00 84.56 769 ASP A CA 1
ATOM 5954 C C . ASP A 1 769 ? 10.854 14.582 -19.155 1.00 84.56 769 ASP A C 1
ATOM 5956 O O . ASP A 1 769 ? 10.168 14.641 -20.172 1.00 84.56 769 ASP A O 1
ATOM 5960 N N . ALA A 1 770 ? 12.190 14.609 -19.226 1.00 86.62 770 ALA A N 1
ATOM 5961 C CA . ALA A 1 770 ? 12.939 14.674 -20.492 1.00 86.62 770 ALA A CA 1
ATOM 5962 C C . ALA A 1 770 ? 12.903 13.366 -21.330 1.00 86.62 770 ALA A C 1
ATOM 5964 O O . ALA A 1 770 ? 13.622 13.238 -22.327 1.00 86.62 770 ALA A O 1
ATOM 5965 N N . ARG A 1 771 ? 12.092 12.361 -20.955 1.00 86.62 771 ARG A N 1
ATOM 5966 C CA . ARG A 1 771 ? 12.098 11.010 -21.563 1.00 86.62 771 ARG A CA 1
ATOM 5967 C C . ARG A 1 771 ? 11.881 10.986 -23.075 1.00 86.62 771 ARG A C 1
ATOM 5969 O O . ARG A 1 771 ? 12.468 10.126 -23.732 1.00 86.62 771 ARG A O 1
ATOM 5976 N N . TYR A 1 772 ? 11.058 11.874 -23.636 1.00 88.38 772 TYR A N 1
ATOM 5977 C CA . TYR A 1 772 ? 10.796 11.893 -25.080 1.00 88.38 772 TYR A CA 1
ATOM 5978 C C . TYR A 1 772 ? 12.016 12.405 -25.847 1.00 88.38 772 TYR A C 1
ATOM 5980 O O . TYR A 1 772 ? 12.489 11.714 -26.750 1.00 88.38 772 TYR A O 1
ATOM 5988 N N . LEU A 1 773 ? 12.604 13.520 -25.402 1.00 88.38 773 LEU A N 1
ATOM 5989 C CA . LEU A 1 773 ? 13.859 14.056 -25.929 1.00 88.38 773 LEU A CA 1
ATOM 5990 C C . LEU A 1 773 ? 15.013 13.046 -25.834 1.00 88.38 773 LEU A C 1
ATOM 5992 O O . LEU A 1 773 ? 15.692 12.809 -26.832 1.00 88.38 773 LEU A O 1
ATOM 5996 N N . ILE A 1 774 ? 15.187 12.373 -24.688 1.00 88.44 774 ILE A N 1
ATOM 5997 C CA . ILE A 1 774 ? 16.205 11.319 -24.510 1.00 88.44 774 ILE A CA 1
ATOM 5998 C C . ILE A 1 774 ? 15.958 10.140 -25.467 1.00 88.44 774 ILE A C 1
ATOM 6000 O O . ILE A 1 774 ? 16.882 9.688 -26.143 1.00 88.44 774 ILE A O 1
ATOM 6004 N N . THR A 1 775 ? 14.718 9.645 -25.558 1.00 89.50 775 THR A N 1
ATOM 6005 C CA . THR A 1 775 ? 14.365 8.504 -26.425 1.00 89.50 775 THR A CA 1
ATOM 6006 C C . THR A 1 775 ? 14.582 8.838 -27.905 1.00 89.50 775 THR A C 1
ATOM 6008 O O . THR A 1 775 ? 15.133 8.021 -28.644 1.00 89.50 775 THR A O 1
ATOM 6011 N N . TRP A 1 776 ? 14.190 10.037 -28.340 1.00 88.38 776 TRP A N 1
ATOM 6012 C CA . TRP A 1 776 ? 14.385 10.517 -29.708 1.00 88.38 776 TRP A CA 1
ATOM 6013 C C . TRP A 1 776 ? 15.874 10.674 -30.050 1.00 88.38 776 TRP A C 1
ATOM 6015 O O . TRP A 1 776 ? 16.332 10.166 -31.076 1.00 88.38 776 TRP A O 1
ATOM 6025 N N . SER A 1 777 ? 16.654 11.283 -29.150 1.00 87.44 777 SER A N 1
ATOM 6026 C CA . SER A 1 777 ? 18.114 11.385 -29.267 1.00 87.44 777 SER A CA 1
ATOM 6027 C C . SER A 1 777 ? 18.797 10.020 -29.397 1.00 87.44 777 SER A C 1
ATOM 6029 O O . SER A 1 777 ? 19.669 9.859 -30.252 1.00 87.44 777 SER A O 1
ATOM 6031 N N . LEU A 1 778 ? 18.388 9.027 -28.599 1.00 87.75 778 LEU A N 1
ATOM 6032 C CA . LEU A 1 778 ? 18.902 7.656 -28.690 1.00 87.75 778 LEU A CA 1
ATOM 6033 C C . LEU A 1 778 ? 18.550 6.995 -30.024 1.00 87.75 778 LEU A C 1
ATOM 6035 O O . LEU A 1 778 ? 19.430 6.457 -30.696 1.00 87.75 778 LEU A O 1
ATOM 6039 N N . PHE A 1 779 ? 17.278 7.058 -30.422 1.00 88.81 779 PHE A N 1
ATOM 6040 C CA . PHE A 1 779 ? 16.767 6.406 -31.628 1.00 88.81 779 PHE A CA 1
ATOM 6041 C C . PHE A 1 779 ? 17.535 6.818 -32.891 1.00 88.81 779 PHE A C 1
ATOM 6043 O O . PHE A 1 779 ? 17.903 5.966 -33.700 1.00 88.81 779 PHE A O 1
ATOM 6050 N N . ARG A 1 780 ? 17.875 8.108 -33.009 1.00 86.12 780 ARG A N 1
ATOM 6051 C CA . ARG A 1 780 ? 18.642 8.680 -34.131 1.00 86.12 780 ARG A CA 1
ATOM 6052 C C . ARG A 1 780 ? 20.104 8.207 -34.234 1.00 86.12 780 ARG A C 1
ATOM 6054 O O . ARG A 1 780 ? 20.796 8.621 -35.164 1.00 86.12 780 ARG A O 1
ATOM 6061 N N . LYS A 1 781 ? 20.589 7.375 -33.304 1.00 89.75 781 LYS A N 1
ATOM 6062 C CA . LYS A 1 781 ? 21.944 6.786 -33.305 1.00 89.75 781 LYS A CA 1
ATOM 6063 C C . LYS A 1 781 ? 21.942 5.252 -33.257 1.00 89.75 781 LYS A C 1
ATOM 6065 O O . LYS A 1 781 ? 22.996 4.643 -33.079 1.00 89.75 781 LYS A O 1
ATOM 6070 N N . LEU A 1 782 ? 20.786 4.612 -33.436 1.00 89.94 782 LEU A N 1
ATOM 6071 C CA . LEU A 1 782 ? 20.680 3.156 -33.547 1.00 89.94 782 LEU A CA 1
ATOM 6072 C C . LEU A 1 782 ? 20.987 2.687 -34.977 1.00 89.94 782 LEU A C 1
ATOM 6074 O O . LEU A 1 782 ? 20.552 3.305 -35.948 1.00 89.94 782 LEU A O 1
ATOM 6078 N N . ASN A 1 783 ? 21.700 1.564 -35.115 1.00 87.88 783 ASN A N 1
ATOM 6079 C CA . ASN A 1 783 ? 21.804 0.863 -36.400 1.00 87.88 783 ASN A CA 1
ATOM 6080 C C . ASN A 1 783 ? 20.429 0.299 -36.828 1.00 87.88 783 ASN A C 1
ATOM 6082 O O . ASN A 1 783 ? 19.495 0.274 -36.032 1.00 87.88 783 ASN A O 1
ATOM 6086 N N . LEU A 1 784 ? 20.287 -0.184 -38.068 1.00 87.62 784 LEU A N 1
ATOM 6087 C CA . LEU A 1 784 ? 18.987 -0.623 -38.603 1.00 87.62 784 LEU A CA 1
ATOM 6088 C C . LEU A 1 784 ? 18.316 -1.752 -37.787 1.00 87.62 784 LEU A C 1
ATOM 6090 O O . LEU A 1 784 ? 17.090 -1.748 -37.647 1.00 87.62 784 LEU A O 1
ATOM 6094 N N . SER A 1 785 ? 19.093 -2.687 -37.227 1.00 88.00 785 SER A N 1
ATOM 6095 C CA . SER A 1 785 ? 18.572 -3.778 -36.388 1.00 88.00 785 SER A CA 1
ATOM 6096 C C . SER A 1 785 ? 18.013 -3.224 -35.075 1.00 88.00 785 SER A C 1
ATOM 6098 O O . SER A 1 785 ? 16.823 -3.372 -34.773 1.00 88.00 785 SER A O 1
ATOM 6100 N N . ASN A 1 786 ? 18.844 -2.462 -34.356 1.00 90.75 786 ASN A N 1
ATOM 6101 C CA . ASN A 1 786 ? 18.476 -1.812 -33.103 1.00 90.75 786 ASN A CA 1
ATOM 6102 C C . ASN A 1 786 ? 17.320 -0.827 -33.280 1.00 90.75 786 ASN A C 1
ATOM 6104 O O . ASN A 1 786 ? 16.394 -0.839 -32.475 1.00 90.75 786 ASN A O 1
ATOM 6108 N N . ALA A 1 787 ? 17.321 -0.023 -34.343 1.00 89.06 787 ALA A N 1
ATOM 6109 C CA . ALA A 1 787 ? 16.254 0.920 -34.655 1.00 89.06 787 ALA A CA 1
ATOM 6110 C C . ALA A 1 787 ? 14.918 0.203 -34.877 1.00 89.06 787 ALA A C 1
ATOM 6112 O O . ALA A 1 787 ? 13.899 0.642 -34.351 1.00 89.06 787 ALA A O 1
ATOM 6113 N N . THR A 1 788 ? 14.909 -0.923 -35.597 1.00 89.69 788 THR A N 1
ATOM 6114 C CA . THR A 1 788 ? 13.682 -1.689 -35.866 1.00 89.69 788 THR A CA 1
ATOM 6115 C C . THR A 1 788 ? 13.086 -2.262 -34.577 1.00 89.69 788 THR A C 1
ATOM 6117 O O . THR A 1 788 ? 11.901 -2.062 -34.304 1.00 89.69 788 THR A O 1
ATOM 6120 N N . TYR A 1 789 ? 13.909 -2.906 -33.743 1.00 88.88 789 TYR A N 1
ATOM 6121 C CA . TYR A 1 789 ? 13.480 -3.460 -32.454 1.00 88.88 789 TYR A CA 1
ATOM 6122 C C . TYR A 1 789 ? 13.034 -2.367 -31.468 1.00 88.88 789 TYR A C 1
ATOM 6124 O O . TYR A 1 789 ? 11.963 -2.448 -30.863 1.00 88.88 789 TYR A O 1
ATOM 6132 N N . TYR A 1 790 ? 13.840 -1.312 -31.328 1.00 89.25 790 TYR A N 1
ATOM 6133 C CA . TYR A 1 790 ? 13.593 -0.218 -30.394 1.00 89.25 790 TYR A CA 1
ATOM 6134 C C . TYR A 1 790 ? 12.362 0.601 -30.794 1.00 89.25 790 TYR A C 1
ATOM 6136 O O . TYR A 1 790 ? 11.565 0.933 -29.919 1.00 89.25 790 TYR A O 1
ATOM 6144 N N . ARG A 1 791 ? 12.147 0.854 -32.097 1.00 91.81 791 ARG A N 1
ATOM 6145 C CA . ARG A 1 791 ? 10.905 1.448 -32.615 1.00 91.81 791 ARG A CA 1
ATOM 6146 C C . ARG A 1 791 ? 9.702 0.607 -32.200 1.00 91.81 791 ARG A C 1
ATOM 6148 O O . ARG A 1 791 ? 8.815 1.130 -31.537 1.00 91.81 791 ARG A O 1
ATOM 6155 N N . ALA A 1 792 ? 9.689 -0.686 -32.532 1.00 88.31 792 ALA A N 1
ATOM 6156 C CA . ALA A 1 792 ? 8.552 -1.560 -32.240 1.00 88.31 792 ALA A CA 1
ATOM 6157 C C . ALA A 1 792 ? 8.190 -1.572 -30.742 1.00 88.31 792 ALA A C 1
ATOM 6159 O O . ALA A 1 792 ? 7.016 -1.488 -30.385 1.00 88.31 792 ALA A O 1
ATOM 6160 N N . LEU A 1 793 ? 9.196 -1.598 -29.860 1.00 86.06 793 LEU A N 1
ATOM 6161 C CA . LEU A 1 793 ? 8.993 -1.535 -28.413 1.00 86.06 793 LEU A CA 1
ATOM 6162 C C . LEU A 1 793 ? 8.511 -0.152 -27.934 1.00 86.06 793 LEU A C 1
ATOM 6164 O O . LEU A 1 793 ? 7.620 -0.070 -27.086 1.00 86.06 793 LEU A O 1
ATOM 6168 N N . ARG A 1 794 ? 9.093 0.945 -28.432 1.00 87.00 794 ARG A N 1
ATOM 6169 C CA . ARG A 1 794 ? 8.812 2.306 -27.941 1.00 87.00 794 ARG A CA 1
ATOM 6170 C C . ARG A 1 794 ? 7.547 2.919 -28.527 1.00 87.00 794 ARG A C 1
ATOM 6172 O O . ARG A 1 794 ? 6.801 3.521 -27.764 1.00 87.00 794 ARG A O 1
ATOM 6179 N N . GLU A 1 795 ? 7.229 2.691 -29.796 1.00 91.38 795 GLU A N 1
ATOM 6180 C CA . GLU A 1 795 ? 5.946 3.116 -30.376 1.00 91.38 795 GLU A CA 1
ATOM 6181 C C . GLU A 1 795 ? 4.771 2.382 -29.706 1.00 91.38 795 GLU A C 1
ATOM 6183 O O . GLU A 1 795 ? 3.745 2.995 -29.411 1.00 91.38 795 GLU A O 1
ATOM 6188 N N . ALA A 1 796 ? 4.947 1.106 -29.336 1.00 84.00 796 ALA A N 1
ATOM 6189 C CA . ALA A 1 796 ? 3.983 0.379 -28.506 1.00 84.00 796 ALA A CA 1
ATOM 6190 C C . ALA A 1 796 ? 3.900 0.917 -27.061 1.00 84.00 796 ALA A C 1
ATOM 6192 O O . ALA A 1 796 ? 2.813 0.955 -26.489 1.00 84.00 796 ALA A O 1
ATOM 6193 N N . THR A 1 797 ? 5.023 1.364 -26.479 1.00 80.75 797 THR A N 1
ATOM 6194 C CA . THR A 1 797 ? 5.073 1.950 -25.122 1.00 80.75 797 THR A CA 1
ATOM 6195 C C . THR A 1 797 ? 4.391 3.323 -25.057 1.00 80.75 797 THR A C 1
ATOM 6197 O O . THR A 1 797 ? 3.665 3.603 -24.107 1.00 80.75 797 THR A O 1
ATOM 6200 N N . PHE A 1 798 ? 4.633 4.194 -26.042 1.00 82.38 798 PHE A N 1
ATOM 6201 C CA . PHE A 1 798 ? 4.159 5.584 -26.038 1.00 82.38 798 PHE A CA 1
ATOM 6202 C C . PHE A 1 798 ? 2.845 5.790 -26.805 1.00 82.38 798 PHE A C 1
ATOM 6204 O O . PHE A 1 798 ? 2.146 6.773 -26.571 1.00 82.38 798 PHE A O 1
ATOM 6211 N N . GLY A 1 799 ? 2.476 4.872 -27.703 1.00 86.81 799 GLY A N 1
ATOM 6212 C CA . GLY A 1 799 ? 1.249 4.954 -28.499 1.00 86.81 799 GLY A CA 1
ATOM 6213 C C . GLY A 1 799 ? 1.268 6.020 -29.602 1.00 86.81 799 GLY A C 1
ATOM 6214 O O . GLY A 1 799 ? 0.192 6.374 -30.089 1.00 86.81 799 GLY A O 1
ATOM 6215 N N . MET A 1 800 ? 2.462 6.504 -29.961 1.00 87.62 800 MET A N 1
ATOM 6216 C CA . MET A 1 800 ? 2.792 7.488 -31.004 1.00 87.62 800 MET A CA 1
ATOM 6217 C C . MET A 1 800 ? 4.016 6.977 -31.784 1.00 87.62 800 MET A C 1
ATOM 6219 O O . MET A 1 800 ? 4.736 6.115 -31.271 1.00 87.62 800 MET A O 1
ATOM 6223 N N . LYS A 1 801 ? 4.286 7.499 -32.984 1.00 90.06 801 LYS A N 1
ATOM 6224 C CA . LYS A 1 801 ? 5.517 7.165 -33.726 1.00 90.06 801 LYS A CA 1
ATOM 6225 C C . LYS A 1 801 ? 6.757 7.788 -33.092 1.00 90.06 801 LYS A C 1
ATOM 6227 O O . LYS A 1 801 ? 6.663 8.792 -32.390 1.00 90.06 801 LYS A O 1
ATOM 6232 N N . MET A 1 802 ? 7.936 7.250 -33.402 1.00 88.06 802 MET A N 1
ATOM 6233 C CA . MET A 1 802 ? 9.207 7.812 -32.925 1.00 88.06 802 MET A CA 1
ATOM 6234 C C . MET A 1 802 ? 9.399 9.271 -33.361 1.00 88.06 802 MET A C 1
ATOM 6236 O O . MET A 1 802 ? 9.833 10.095 -32.563 1.00 88.06 802 MET A O 1
ATOM 6240 N N . GLU A 1 803 ? 9.007 9.596 -34.593 1.00 86.38 803 GLU A N 1
ATOM 6241 C CA . GLU A 1 803 ? 9.057 10.946 -35.172 1.00 86.38 803 GLU A CA 1
ATOM 6242 C C . GLU A 1 803 ? 8.049 11.920 -34.530 1.00 86.38 803 GLU A C 1
ATOM 6244 O O . GLU A 1 803 ? 8.186 13.132 -34.661 1.00 86.38 803 GLU A O 1
ATOM 6249 N N . GLU A 1 804 ? 7.038 11.404 -33.824 1.00 86.56 804 GLU A N 1
ATOM 6250 C CA . GLU A 1 804 ? 5.998 12.188 -33.143 1.00 86.56 804 GLU A CA 1
ATOM 6251 C C . GLU A 1 804 ? 6.364 12.488 -31.672 1.00 86.56 804 GLU A C 1
ATOM 6253 O O . GLU A 1 804 ? 5.655 13.247 -31.011 1.00 86.56 804 GLU A O 1
ATOM 6258 N N . LEU A 1 805 ? 7.465 11.922 -31.149 1.00 85.12 805 LEU A N 1
ATOM 6259 C CA . LEU A 1 805 ? 7.920 12.131 -29.764 1.00 85.12 805 LEU A CA 1
ATOM 6260 C C . LEU A 1 805 ? 8.455 13.547 -29.523 1.00 85.12 805 LEU A C 1
ATOM 6262 O O . LEU A 1 805 ? 8.170 14.133 -28.483 1.00 85.12 805 LEU A O 1
ATOM 6266 N N . VAL A 1 806 ? 9.229 14.081 -30.472 1.00 84.88 806 VAL A N 1
ATOM 6267 C CA . VAL A 1 806 ? 9.738 15.462 -30.468 1.00 84.88 806 VAL A CA 1
ATOM 6268 C C . VAL A 1 806 ? 9.653 16.005 -31.897 1.00 84.88 806 VAL A C 1
ATOM 6270 O O . VAL A 1 806 ? 10.630 15.914 -32.644 1.00 84.88 806 VAL A O 1
ATOM 6273 N N . PRO A 1 807 ? 8.485 16.526 -32.313 1.00 78.69 807 PRO A N 1
ATOM 6274 C CA . PRO A 1 807 ? 8.347 17.176 -33.608 1.00 78.69 807 PRO A CA 1
ATOM 6275 C C . PRO A 1 807 ? 9.064 18.535 -33.604 1.00 78.69 807 PRO A C 1
ATOM 6277 O O . PRO A 1 807 ? 9.192 19.187 -32.561 1.00 78.69 807 PRO A O 1
ATOM 6280 N N . ASP A 1 808 ? 9.537 18.971 -34.773 1.00 75.69 808 ASP A N 1
ATOM 6281 C CA . ASP A 1 808 ? 10.426 20.136 -34.902 1.00 75.69 808 ASP A CA 1
ATOM 6282 C C . ASP A 1 808 ? 9.803 21.450 -34.383 1.00 75.69 808 ASP A C 1
ATOM 6284 O O . ASP A 1 808 ? 10.520 22.311 -33.875 1.00 75.69 808 ASP A O 1
ATOM 6288 N N . ASP A 1 809 ? 8.470 21.587 -34.422 1.00 76.50 809 ASP A N 1
ATOM 6289 C CA . ASP A 1 809 ? 7.730 22.739 -33.879 1.00 76.50 809 ASP A CA 1
ATOM 6290 C C . ASP A 1 809 ? 7.774 22.831 -32.341 1.00 76.50 809 ASP A C 1
ATOM 6292 O O . ASP A 1 809 ? 7.503 23.890 -31.773 1.00 76.50 809 ASP A O 1
ATOM 6296 N N . LYS A 1 810 ? 8.131 21.736 -31.655 1.00 79.25 810 LYS A N 1
ATOM 6297 C CA . LYS A 1 810 ? 8.160 21.631 -30.185 1.00 79.25 810 LYS A CA 1
ATOM 6298 C C . LYS A 1 810 ? 9.543 21.383 -29.606 1.00 79.25 810 LYS A C 1
ATOM 6300 O O . LYS A 1 810 ? 9.689 21.496 -28.391 1.00 79.25 810 LYS A O 1
ATOM 6305 N N . LEU A 1 811 ? 10.559 21.132 -30.435 1.00 83.00 811 LEU A N 1
ATOM 6306 C CA . LEU A 1 811 ? 11.942 20.932 -29.988 1.00 83.00 811 LEU A CA 1
ATOM 6307 C C . LEU A 1 811 ? 12.424 22.057 -29.053 1.00 83.00 811 LEU A C 1
ATOM 6309 O O . LEU A 1 811 ? 13.073 21.779 -28.051 1.00 83.00 811 LEU A O 1
ATOM 6313 N N . VAL A 1 812 ? 12.043 23.312 -29.317 1.00 84.25 812 VAL A N 1
ATOM 6314 C CA . VAL A 1 812 ? 12.363 24.467 -28.453 1.00 84.25 812 VAL A CA 1
ATOM 6315 C C . VAL A 1 812 ? 11.785 24.312 -27.037 1.00 84.25 812 VAL A C 1
ATOM 6317 O O . VAL A 1 812 ? 12.464 24.620 -26.060 1.00 84.25 812 VAL A O 1
ATOM 6320 N N . ASN A 1 813 ? 10.563 23.786 -26.905 1.00 84.62 813 ASN A N 1
ATOM 6321 C CA . ASN A 1 813 ? 9.909 23.574 -25.610 1.00 84.62 813 ASN A CA 1
ATOM 6322 C C . ASN A 1 813 ? 10.527 22.391 -24.849 1.00 84.62 813 ASN A C 1
ATOM 6324 O O . ASN A 1 813 ? 10.694 22.465 -23.634 1.00 84.62 813 ASN A O 1
ATOM 6328 N N . GLU A 1 814 ? 10.910 21.321 -25.551 1.00 88.00 814 GLU A N 1
ATOM 6329 C CA . GLU A 1 814 ? 11.621 20.178 -24.959 1.00 88.00 814 GLU A CA 1
ATOM 6330 C C . GLU A 1 814 ? 13.027 20.583 -24.472 1.00 88.00 814 GLU A C 1
ATOM 6332 O O . GLU A 1 814 ? 13.442 20.189 -23.384 1.00 88.00 814 GLU A O 1
ATOM 6337 N N . ILE A 1 815 ? 13.739 21.433 -25.224 1.00 90.25 815 ILE A N 1
ATOM 6338 C CA . ILE A 1 815 ? 15.041 21.989 -24.819 1.00 90.25 815 ILE A CA 1
ATOM 6339 C C . ILE A 1 815 ? 14.896 22.933 -23.615 1.00 90.25 815 ILE A C 1
ATOM 6341 O O . ILE A 1 815 ? 15.672 22.815 -22.670 1.00 90.25 815 ILE A O 1
ATOM 6345 N N . ALA A 1 816 ? 13.878 23.799 -23.583 1.00 89.44 816 ALA A N 1
ATOM 6346 C CA . ALA A 1 816 ? 13.588 24.642 -22.416 1.00 89.44 816 ALA A CA 1
ATOM 6347 C C . ALA A 1 816 ? 13.172 23.819 -21.177 1.00 89.44 816 ALA A C 1
ATOM 6349 O O . ALA A 1 816 ? 13.519 24.163 -20.046 1.00 89.44 816 ALA A O 1
ATOM 6350 N N . THR A 1 817 ? 12.473 22.697 -21.381 1.00 90.56 817 THR A N 1
ATOM 6351 C CA . THR A 1 817 ? 12.138 21.738 -20.314 1.00 90.56 817 THR A CA 1
ATOM 6352 C C . THR A 1 817 ? 13.401 21.065 -19.773 1.00 90.56 817 THR A C 1
ATOM 6354 O O . THR A 1 817 ? 13.573 20.968 -18.557 1.00 90.56 817 THR A O 1
ATOM 6357 N N . LEU A 1 818 ? 14.330 20.672 -20.653 1.00 93.44 818 LEU A N 1
ATOM 6358 C CA . LEU A 1 818 ? 15.638 20.156 -20.252 1.00 93.44 818 LEU A CA 1
ATOM 6359 C C . LEU A 1 818 ? 16.466 21.214 -19.504 1.00 93.44 818 LEU A C 1
ATOM 6361 O O . LEU A 1 818 ? 17.065 20.877 -18.489 1.00 93.44 818 LEU A O 1
ATOM 6365 N N . GLU A 1 819 ? 16.476 22.479 -19.934 1.00 94.88 819 GLU A N 1
ATOM 6366 C CA . GLU A 1 819 ? 17.165 23.561 -19.210 1.00 94.88 819 GLU A CA 1
ATOM 6367 C C . GLU A 1 819 ? 16.616 23.719 -17.780 1.00 94.88 819 GLU A C 1
ATOM 6369 O O . GLU A 1 819 ? 17.394 23.811 -16.828 1.00 94.88 819 GLU A O 1
ATOM 6374 N N . GLY A 1 820 ? 15.288 23.657 -17.612 1.00 94.81 820 GLY A N 1
ATOM 6375 C CA . GLY A 1 820 ? 14.623 23.653 -16.305 1.00 94.81 820 GLY A CA 1
ATOM 6376 C C . GLY A 1 820 ? 15.030 22.468 -15.422 1.00 94.81 820 GLY A C 1
ATOM 6377 O O . GLY A 1 820 ? 15.446 22.668 -14.281 1.00 94.81 820 GLY A O 1
ATOM 6378 N N . ILE A 1 821 ? 15.010 21.247 -15.964 1.00 94.38 821 ILE A N 1
ATOM 6379 C CA . ILE A 1 821 ? 15.484 20.032 -15.274 1.00 94.38 821 ILE A CA 1
ATOM 6380 C C . ILE A 1 821 ? 16.952 20.180 -14.851 1.00 94.38 821 ILE A C 1
ATOM 6382 O O . ILE A 1 821 ? 17.309 19.914 -13.702 1.00 94.38 821 ILE A O 1
ATOM 6386 N N . MET A 1 822 ? 17.811 20.662 -15.752 1.00 95.06 822 MET A N 1
ATOM 6387 C CA . MET A 1 822 ? 19.226 20.881 -15.459 1.00 95.06 822 MET A CA 1
ATOM 6388 C C . MET A 1 822 ? 19.438 21.980 -14.403 1.00 95.06 822 MET A C 1
ATOM 6390 O O . MET A 1 822 ? 20.402 21.897 -13.648 1.00 95.06 822 MET A O 1
ATOM 6394 N N . LYS A 1 823 ? 18.540 22.963 -14.275 1.00 95.00 823 LYS A N 1
ATOM 6395 C CA . LYS A 1 823 ? 18.583 23.996 -13.224 1.00 95.00 823 LYS A CA 1
ATOM 6396 C C . LYS A 1 823 ? 18.281 23.454 -11.829 1.00 95.00 823 LYS A C 1
ATOM 6398 O O . LYS A 1 823 ? 18.915 23.852 -10.848 1.00 95.00 823 LYS A O 1
ATOM 6403 N N . GLU A 1 824 ? 17.338 22.527 -11.721 1.00 93.69 824 GLU A N 1
ATOM 6404 C CA . GLU A 1 824 ? 17.075 21.828 -10.460 1.00 93.69 824 GLU A CA 1
ATOM 6405 C C . GLU A 1 824 ? 18.262 20.929 -10.081 1.00 93.69 824 GLU A C 1
ATOM 6407 O O . GLU A 1 824 ? 18.684 20.907 -8.925 1.00 93.69 824 GLU A O 1
ATOM 6412 N N . ILE A 1 825 ? 18.904 20.292 -11.066 1.00 93.56 825 ILE A N 1
ATOM 6413 C CA . ILE A 1 825 ? 20.136 19.516 -10.865 1.00 93.56 825 ILE A CA 1
ATOM 6414 C C . ILE A 1 825 ? 21.323 20.423 -10.463 1.00 93.56 825 ILE A C 1
ATOM 6416 O O . ILE A 1 825 ? 22.054 20.067 -9.540 1.00 93.56 825 ILE A O 1
ATOM 6420 N N . ASP A 1 826 ? 21.490 21.621 -11.043 1.00 93.31 826 ASP A N 1
ATOM 6421 C CA . ASP A 1 826 ? 22.476 22.626 -10.582 1.00 93.31 826 ASP A CA 1
ATOM 6422 C C . ASP A 1 826 ? 22.222 23.048 -9.127 1.00 93.31 826 ASP A C 1
ATOM 6424 O O . ASP A 1 826 ? 23.158 23.210 -8.340 1.00 93.31 826 ASP A O 1
ATOM 6428 N N . THR A 1 827 ? 20.950 23.159 -8.741 1.00 92.44 827 THR A N 1
ATOM 6429 C CA . THR A 1 827 ? 20.547 23.473 -7.365 1.00 92.44 827 THR A CA 1
ATOM 6430 C C . THR A 1 827 ? 20.912 22.334 -6.405 1.00 92.44 827 THR A C 1
ATOM 6432 O O . THR A 1 827 ? 21.433 22.596 -5.321 1.00 92.44 827 THR A O 1
ATOM 6435 N N . LEU A 1 828 ? 20.731 21.065 -6.798 1.00 90.75 828 LEU A N 1
ATOM 6436 C CA . LEU A 1 828 ? 21.182 19.904 -6.015 1.00 90.75 828 LEU A CA 1
ATOM 6437 C C . LEU A 1 828 ? 22.708 19.872 -5.847 1.00 90.75 828 LEU A C 1
ATOM 6439 O O . LEU A 1 828 ? 23.187 19.677 -4.726 1.00 90.75 828 LEU A O 1
ATOM 6443 N N . TYR A 1 829 ? 23.464 20.108 -6.926 1.00 91.69 829 TYR A N 1
ATOM 6444 C CA . TYR A 1 829 ? 24.927 20.230 -6.873 1.00 91.69 829 TYR A CA 1
ATOM 6445 C C . TYR A 1 829 ? 25.334 21.343 -5.904 1.00 91.69 829 TYR A C 1
ATOM 6447 O O . TYR A 1 829 ? 26.037 21.085 -4.931 1.00 91.69 829 TYR A O 1
ATOM 6455 N N . SER A 1 830 ? 24.820 22.556 -6.116 1.00 89.62 830 SER A N 1
ATOM 6456 C CA . SER A 1 830 ? 25.187 23.752 -5.353 1.00 89.62 830 SER A CA 1
ATOM 6457 C C . SER A 1 830 ? 24.785 23.675 -3.874 1.00 89.62 830 SER A C 1
ATOM 6459 O O . SER A 1 830 ? 25.521 24.160 -3.020 1.00 89.62 830 SER A O 1
ATOM 6461 N N . ASN A 1 831 ? 23.677 23.007 -3.533 1.00 87.19 831 ASN A N 1
ATOM 6462 C CA . ASN A 1 831 ? 23.309 22.732 -2.138 1.00 87.19 831 ASN A CA 1
ATOM 6463 C C . ASN A 1 831 ? 24.252 21.722 -1.461 1.00 87.19 831 ASN A C 1
ATOM 6465 O O . ASN A 1 831 ? 24.489 21.812 -0.257 1.00 87.19 831 ASN A O 1
ATOM 6469 N N . THR A 1 832 ? 24.782 20.761 -2.220 1.00 83.69 832 THR A N 1
ATOM 6470 C CA . THR A 1 832 ? 25.619 19.673 -1.694 1.00 83.69 832 THR A CA 1
ATOM 6471 C C . THR A 1 832 ? 27.080 20.100 -1.558 1.00 83.69 832 THR A C 1
ATOM 6473 O O . THR A 1 832 ? 27.692 19.908 -0.507 1.00 83.69 832 THR A O 1
ATOM 6476 N N . ASN A 1 833 ? 27.629 20.726 -2.600 1.00 83.50 833 ASN A N 1
ATOM 6477 C CA . ASN A 1 833 ? 29.016 21.182 -2.667 1.00 83.50 833 ASN A CA 1
ATOM 6478 C C . ASN A 1 833 ? 29.200 22.663 -2.274 1.00 83.50 833 ASN A C 1
ATOM 6480 O O . ASN A 1 833 ? 30.298 23.200 -2.368 1.00 83.50 833 ASN A O 1
ATOM 6484 N N . LYS A 1 834 ? 28.132 23.324 -1.798 1.00 76.56 834 LYS A N 1
ATOM 6485 C CA . LYS A 1 834 ? 28.081 24.750 -1.405 1.00 76.56 834 LYS A CA 1
ATOM 6486 C C . LYS A 1 834 ? 28.363 25.742 -2.546 1.00 76.56 834 LYS A C 1
ATOM 6488 O O . LYS A 1 834 ? 28.596 26.919 -2.285 1.00 76.56 834 LYS A O 1
ATOM 6493 N N . GLY A 1 835 ? 28.331 25.282 -3.796 1.00 68.62 835 GLY A N 1
ATOM 6494 C CA . GLY A 1 835 ? 28.740 26.042 -4.978 1.00 68.62 835 GLY A CA 1
ATOM 6495 C C . GLY A 1 835 ? 30.234 25.927 -5.306 1.00 68.62 835 GLY A C 1
ATOM 6496 O O . GLY A 1 835 ? 30.665 26.482 -6.314 1.00 68.62 835 GLY A O 1
ATOM 6497 N N . GLU A 1 836 ? 31.011 25.198 -4.501 1.00 69.50 836 GLU A N 1
ATOM 6498 C CA . GLU A 1 836 ? 32.446 24.970 -4.686 1.00 69.50 836 GLU A CA 1
ATOM 6499 C C . GLU A 1 836 ? 32.694 23.594 -5.335 1.00 69.50 836 GLU A C 1
ATOM 6501 O O . GLU A 1 836 ? 32.005 22.618 -5.049 1.00 69.50 836 GLU A O 1
ATOM 6506 N N . GLY A 1 837 ? 33.686 23.495 -6.223 1.00 79.00 837 GLY A N 1
ATOM 6507 C CA . GLY A 1 837 ? 34.010 22.245 -6.920 1.00 79.00 837 GLY A CA 1
ATOM 6508 C C . GLY A 1 837 ? 33.123 21.915 -8.134 1.00 79.00 837 GLY A C 1
ATOM 6509 O O . GLY A 1 837 ? 32.120 22.571 -8.441 1.00 79.00 837 GLY A O 1
ATOM 6510 N N . THR A 1 838 ? 33.548 20.894 -8.883 1.00 87.69 838 THR A N 1
ATOM 6511 C CA . THR A 1 838 ? 32.917 20.492 -10.161 1.00 87.69 838 THR A CA 1
ATOM 6512 C C . THR A 1 838 ? 31.827 19.438 -9.969 1.00 87.69 838 THR A C 1
ATOM 6514 O O . THR A 1 838 ? 30.831 19.450 -10.692 1.00 87.69 838 THR A O 1
ATOM 6517 N N . TYR A 1 839 ? 32.001 18.551 -8.990 1.00 93.25 839 TYR A N 1
ATOM 6518 C CA . TYR A 1 839 ? 31.207 17.341 -8.803 1.00 93.25 839 TYR A CA 1
ATOM 6519 C C . TYR A 1 839 ? 30.175 17.493 -7.681 1.00 93.25 839 TYR A C 1
ATOM 6521 O O . TYR A 1 839 ? 30.228 18.425 -6.872 1.00 93.25 839 TYR A O 1
ATOM 6529 N N . LEU A 1 840 ? 29.243 16.543 -7.603 1.00 92.19 840 LEU A N 1
ATOM 6530 C CA . LEU A 1 840 ? 28.188 16.497 -6.591 1.00 92.19 840 LEU A CA 1
ATOM 6531 C C . LEU A 1 840 ? 28.772 16.492 -5.170 1.00 92.19 840 LEU A C 1
ATOM 6533 O O . LEU A 1 840 ? 28.256 17.167 -4.285 1.00 92.19 840 LEU A O 1
ATOM 6537 N N . VAL A 1 841 ? 29.878 15.771 -4.965 1.00 90.38 841 VAL A N 1
ATOM 6538 C CA . VAL A 1 841 ? 30.579 15.638 -3.674 1.00 90.38 841 VAL A CA 1
ATOM 6539 C C . VAL A 1 841 ? 31.849 16.518 -3.648 1.00 90.38 841 VAL A C 1
ATOM 6541 O O . VAL A 1 841 ? 32.875 16.155 -3.076 1.00 90.38 841 VAL A O 1
ATOM 6544 N N . GLY A 1 842 ? 31.792 17.693 -4.290 1.00 86.25 842 GLY A N 1
ATOM 6545 C CA . GLY A 1 842 ? 32.879 18.678 -4.337 1.00 86.25 842 GLY A CA 1
ATOM 6546 C C . GLY A 1 842 ? 33.917 18.373 -5.417 1.00 86.25 842 GLY A C 1
ATOM 6547 O O . GLY A 1 842 ? 33.631 18.483 -6.609 1.00 86.25 842 GLY A O 1
ATOM 6548 N N . ASP A 1 843 ? 35.129 18.000 -5.005 1.00 85.06 843 ASP A N 1
ATOM 6549 C CA . ASP A 1 843 ? 36.273 17.777 -5.907 1.00 85.06 843 ASP A CA 1
ATOM 6550 C C . ASP A 1 843 ? 36.523 16.297 -6.253 1.00 85.06 843 ASP A C 1
ATOM 6552 O O . ASP A 1 843 ? 37.446 15.978 -7.005 1.00 85.06 843 ASP A O 1
ATOM 6556 N N . VAL A 1 844 ? 35.678 15.383 -5.760 1.00 87.94 844 VAL A N 1
ATOM 6557 C CA . VAL A 1 844 ? 35.718 13.952 -6.100 1.00 87.94 844 VAL A CA 1
ATOM 6558 C C . VAL A 1 844 ? 34.497 13.526 -6.913 1.00 87.94 844 VAL A C 1
ATOM 6560 O O . VAL A 1 844 ? 33.362 13.857 -6.574 1.00 87.94 844 VAL A O 1
ATOM 6563 N N . ILE A 1 845 ? 34.743 12.742 -7.966 1.00 92.19 845 ILE A N 1
ATOM 6564 C CA . ILE A 1 845 ? 33.697 12.071 -8.749 1.00 92.19 845 ILE A CA 1
ATOM 6565 C C . ILE A 1 845 ? 32.935 11.106 -7.841 1.00 92.19 845 ILE A C 1
ATOM 6567 O O . ILE A 1 845 ? 33.535 10.352 -7.074 1.00 92.19 845 ILE A O 1
ATOM 6571 N N . SER A 1 846 ? 31.613 11.101 -7.968 1.00 94.38 846 SER A N 1
ATOM 6572 C CA . SER A 1 846 ? 30.723 10.146 -7.319 1.00 94.38 846 SER A CA 1
ATOM 6573 C C . SER A 1 846 ? 29.853 9.405 -8.334 1.00 94.38 846 SER A C 1
ATOM 6575 O O . SER A 1 846 ? 29.736 9.795 -9.498 1.00 94.38 846 SER A O 1
ATOM 6577 N N . TRP A 1 847 ? 29.158 8.364 -7.879 1.00 95.50 847 TRP A N 1
ATOM 6578 C CA . TRP A 1 847 ? 28.110 7.706 -8.659 1.00 95.50 847 TRP A CA 1
ATOM 6579 C C . TRP A 1 847 ? 27.030 8.672 -9.187 1.00 95.50 847 TRP A C 1
ATOM 6581 O O . TRP A 1 847 ? 26.516 8.452 -10.281 1.00 95.50 847 TRP A O 1
ATOM 6591 N N . GLY A 1 848 ? 26.720 9.765 -8.475 1.00 94.50 848 GLY A N 1
ATOM 6592 C CA . GLY A 1 848 ? 25.778 10.785 -8.957 1.00 94.50 848 GLY A CA 1
ATOM 6593 C C . GLY A 1 848 ? 26.281 11.516 -10.208 1.00 94.50 848 GLY A C 1
ATOM 6594 O O . GLY A 1 848 ? 25.534 11.698 -11.168 1.00 94.50 848 GLY A O 1
ATOM 6595 N N . ASP A 1 849 ? 27.575 11.838 -10.244 1.00 95.38 849 ASP A N 1
ATOM 6596 C CA . ASP A 1 849 ? 28.232 12.455 -11.402 1.00 95.38 849 ASP A CA 1
ATOM 6597 C C . ASP A 1 849 ? 28.283 11.498 -12.595 1.00 95.38 849 ASP A C 1
ATOM 6599 O O . ASP A 1 849 ? 27.959 11.881 -13.717 1.00 95.38 849 ASP A O 1
ATOM 6603 N N . ILE A 1 850 ? 28.604 10.225 -12.341 1.00 96.12 850 ILE A N 1
ATOM 6604 C CA . ILE A 1 850 ? 28.597 9.155 -13.350 1.00 96.12 850 ILE A CA 1
ATOM 6605 C C . ILE A 1 850 ? 27.180 8.939 -13.908 1.00 96.12 850 ILE A C 1
ATOM 6607 O O . ILE A 1 850 ? 27.011 8.761 -15.116 1.00 96.12 850 ILE A O 1
ATOM 6611 N N . MET A 1 851 ? 26.146 8.998 -13.060 1.00 94.50 851 MET A N 1
ATOM 6612 C CA . MET A 1 851 ? 24.746 8.919 -13.486 1.00 94.50 851 MET A CA 1
ATOM 6613 C C . MET A 1 851 ? 24.344 10.066 -14.417 1.00 94.50 851 MET A C 1
ATOM 6615 O O . MET A 1 851 ? 23.600 9.808 -15.367 1.00 94.50 851 MET A O 1
ATOM 6619 N N . LEU A 1 852 ? 24.801 11.293 -14.137 1.00 94.69 852 LEU A N 1
ATOM 6620 C CA . LEU A 1 852 ? 24.467 12.494 -14.904 1.00 94.69 852 LEU A CA 1
ATOM 6621 C C . LEU A 1 852 ? 25.262 12.578 -16.212 1.00 94.69 852 LEU A C 1
ATOM 6623 O O . LEU A 1 852 ? 24.661 12.705 -17.278 1.00 94.69 852 LEU A O 1
ATOM 6627 N N . ALA A 1 853 ? 26.590 12.437 -16.150 1.00 95.25 853 ALA A N 1
ATOM 6628 C CA . ALA A 1 853 ? 27.468 12.460 -17.320 1.00 95.25 853 ALA A CA 1
ATOM 6629 C C . ALA A 1 853 ? 27.020 11.435 -18.374 1.00 95.25 853 ALA A C 1
ATOM 6631 O O . ALA A 1 853 ? 26.883 11.770 -19.546 1.00 95.25 853 ALA A O 1
ATOM 6632 N N . ALA A 1 854 ? 26.649 10.222 -17.950 1.00 93.94 854 ALA A N 1
ATOM 6633 C CA . ALA A 1 854 ? 26.144 9.177 -18.839 1.00 93.94 854 ALA A CA 1
ATOM 6634 C C . ALA A 1 854 ? 24.833 9.525 -19.582 1.00 93.94 854 ALA A C 1
ATOM 6636 O O . ALA A 1 854 ? 24.529 8.897 -20.595 1.00 93.94 854 ALA A O 1
ATOM 6637 N N . VAL A 1 855 ? 24.051 10.506 -19.114 1.00 92.06 855 VAL A N 1
ATOM 6638 C CA . VAL A 1 855 ? 22.909 11.066 -19.864 1.00 92.06 855 VAL A CA 1
ATOM 6639 C C . VAL A 1 855 ? 23.373 12.198 -20.783 1.00 92.06 855 VAL A C 1
ATOM 6641 O O . VAL A 1 855 ? 22.962 12.256 -21.940 1.00 92.06 855 VAL A O 1
ATOM 6644 N N . LEU A 1 856 ? 24.273 13.066 -20.315 1.00 93.38 856 LEU A N 1
ATOM 6645 C CA . LEU A 1 856 ? 24.798 14.183 -21.107 1.00 93.38 856 LEU A CA 1
ATOM 6646 C C . LEU A 1 856 ? 25.602 13.715 -22.336 1.00 93.38 856 LEU A C 1
ATOM 6648 O O . LEU A 1 856 ? 25.459 14.308 -23.405 1.00 93.38 856 LEU A O 1
ATOM 6652 N N . VAL A 1 857 ? 26.346 12.605 -22.244 1.00 91.50 857 VAL A N 1
ATOM 6653 C CA . VAL A 1 857 ? 27.006 11.959 -23.399 1.00 91.50 857 VAL A CA 1
ATOM 6654 C C . VAL A 1 857 ? 26.006 11.586 -24.497 1.00 91.50 857 VAL A C 1
ATOM 6656 O O . VAL A 1 857 ? 26.303 11.747 -25.680 1.00 91.50 857 VAL A O 1
ATOM 6659 N N . ILE A 1 858 ? 24.797 11.137 -24.142 1.00 90.25 858 ILE A N 1
ATOM 6660 C CA . ILE A 1 858 ? 23.771 10.817 -25.142 1.00 90.25 858 ILE A CA 1
ATOM 6661 C C . ILE A 1 858 ? 23.350 12.072 -25.908 1.00 90.25 858 ILE A C 1
ATOM 6663 O O . ILE A 1 858 ? 23.236 12.013 -27.133 1.00 90.25 858 ILE A O 1
ATOM 6667 N N . PHE A 1 859 ? 23.176 13.218 -25.246 1.00 91.44 859 PHE A N 1
ATOM 6668 C CA . PHE A 1 859 ? 22.911 14.482 -25.940 1.00 91.44 859 PHE A CA 1
ATOM 6669 C C . PHE A 1 859 ? 24.101 14.910 -26.813 1.00 91.44 859 PHE A C 1
ATOM 6671 O O . PHE A 1 859 ? 23.910 15.186 -27.998 1.00 91.44 859 PHE A O 1
ATOM 6678 N N . ARG A 1 860 ? 25.332 14.824 -26.287 1.00 91.12 860 ARG A N 1
ATOM 6679 C CA . ARG A 1 860 ? 26.580 15.111 -27.015 1.00 91.12 860 ARG A CA 1
ATOM 6680 C C . ARG A 1 860 ? 26.694 14.324 -28.323 1.00 91.12 860 ARG A C 1
ATOM 6682 O O . ARG A 1 860 ? 26.890 14.903 -29.388 1.00 91.12 860 ARG A O 1
ATOM 6689 N N . ILE A 1 861 ? 26.507 13.006 -28.261 1.00 88.12 861 ILE A N 1
ATOM 6690 C CA . ILE A 1 861 ? 26.650 12.100 -29.409 1.00 88.12 861 ILE A CA 1
ATOM 6691 C C . ILE A 1 861 ? 25.439 12.173 -30.348 1.00 88.12 861 ILE A C 1
ATOM 6693 O O . ILE A 1 861 ? 25.603 12.056 -31.567 1.00 88.12 861 ILE A O 1
ATOM 6697 N N . SER A 1 862 ? 24.223 12.358 -29.824 1.00 87.88 862 SER A N 1
ATOM 6698 C CA . SER A 1 862 ? 23.005 12.406 -30.646 1.00 87.88 862 SER A CA 1
ATOM 6699 C C . SER A 1 862 ? 22.893 13.690 -31.466 1.00 87.88 862 SER A C 1
ATOM 6701 O O . SER A 1 862 ? 22.618 13.604 -32.665 1.00 87.88 862 SER A O 1
ATOM 6703 N N . TRP A 1 863 ? 23.154 14.852 -30.859 1.00 89.44 863 TRP A N 1
ATOM 6704 C CA . TRP A 1 863 ? 23.108 16.158 -31.526 1.00 89.44 863 TRP A CA 1
ATOM 6705 C C . TRP A 1 863 ? 24.417 16.486 -32.260 1.00 89.44 863 TRP A C 1
ATOM 6707 O O . TRP A 1 863 ? 24.377 17.093 -33.329 1.00 89.44 863 TRP A O 1
ATOM 6717 N N . GLY A 1 864 ? 25.555 16.023 -31.736 1.00 88.38 864 GLY A N 1
ATOM 6718 C CA . GLY A 1 864 ? 26.902 16.301 -32.237 1.00 88.38 864 GLY A CA 1
ATOM 6719 C C . GLY A 1 864 ? 27.598 17.411 -31.443 1.00 88.38 864 GLY A C 1
ATOM 6720 O O . GLY A 1 864 ? 26.970 18.393 -31.051 1.00 88.38 864 GLY A O 1
ATOM 6721 N N . GLU A 1 865 ? 28.906 17.271 -31.232 1.00 88.19 865 GLU A N 1
ATOM 6722 C CA . GLU A 1 865 ? 29.714 18.179 -30.397 1.00 88.19 865 GLU A CA 1
ATOM 6723 C C . GLU A 1 865 ? 29.797 19.606 -30.965 1.00 88.19 865 GLU A C 1
ATOM 6725 O O . GLU A 1 865 ? 29.759 20.583 -30.220 1.00 88.19 865 GLU A O 1
ATOM 6730 N N . ASP A 1 866 ? 29.791 19.744 -32.291 1.00 90.06 866 ASP A N 1
ATOM 6731 C CA . ASP A 1 866 ? 29.719 21.041 -32.966 1.00 90.06 866 ASP A CA 1
ATOM 6732 C C . ASP A 1 866 ? 28.314 21.662 -33.007 1.00 90.06 866 ASP A C 1
ATOM 6734 O O . ASP A 1 866 ? 28.163 22.794 -33.479 1.00 90.06 866 ASP A O 1
ATOM 6738 N N . SER A 1 867 ? 27.278 20.963 -32.534 1.00 92.69 867 SER A N 1
ATOM 6739 C CA . SER A 1 867 ? 25.903 21.459 -32.617 1.00 92.69 867 SER A CA 1
ATOM 6740 C C . SER A 1 867 ? 25.648 22.642 -31.684 1.00 92.69 867 SER A C 1
ATOM 6742 O O . SER A 1 867 ? 26.156 22.720 -30.565 1.00 92.69 867 SER A O 1
ATOM 6744 N N . GLU A 1 868 ? 24.795 23.554 -32.143 1.00 92.31 868 GLU A N 1
ATOM 6745 C CA . GLU A 1 868 ? 24.376 24.721 -31.367 1.00 92.31 868 GLU A CA 1
ATOM 6746 C C . GLU A 1 868 ? 23.641 24.314 -30.074 1.00 92.31 868 GLU A C 1
ATOM 6748 O O . GLU A 1 868 ? 23.880 24.894 -29.019 1.00 92.31 868 GLU A O 1
ATOM 6753 N N . LEU A 1 869 ? 22.844 23.237 -30.112 1.00 91.31 869 LEU A N 1
ATOM 6754 C CA . LEU A 1 869 ? 22.178 22.683 -28.924 1.00 91.31 869 LEU A CA 1
ATOM 6755 C C . LEU A 1 869 ? 23.176 22.175 -27.870 1.00 91.31 869 LEU A C 1
ATOM 6757 O O . LEU A 1 869 ? 22.966 22.379 -26.675 1.00 91.31 869 LEU A O 1
ATOM 6761 N N . TRP A 1 870 ? 24.280 21.544 -28.289 1.00 94.62 870 TRP A N 1
ATOM 6762 C CA . TRP A 1 870 ? 25.324 21.105 -27.359 1.00 94.62 870 TRP A CA 1
ATOM 6763 C C . TRP A 1 870 ? 26.097 22.286 -26.758 1.00 94.62 870 TRP A C 1
ATOM 6765 O O . TRP A 1 870 ? 26.369 22.306 -25.555 1.00 94.62 870 TRP A O 1
ATOM 6775 N N . LYS A 1 871 ? 26.398 23.306 -27.571 1.00 95.38 871 LYS A N 1
ATOM 6776 C CA . LYS A 1 871 ? 27.050 24.553 -27.136 1.00 95.38 871 LYS A CA 1
ATOM 6777 C C . LYS A 1 871 ? 26.187 25.325 -26.133 1.00 95.38 871 LYS A C 1
ATOM 6779 O O . LYS A 1 871 ? 26.700 25.788 -25.118 1.00 95.38 871 LYS A O 1
ATOM 6784 N N . GLN A 1 872 ? 24.873 25.376 -26.347 1.00 94.38 872 GLN A N 1
ATOM 6785 C CA . GLN A 1 872 ? 23.923 25.950 -25.391 1.00 94.38 872 GLN A CA 1
ATOM 6786 C C . GLN A 1 872 ? 23.879 25.141 -24.088 1.00 94.38 872 GLN A C 1
ATOM 6788 O O . GLN A 1 872 ? 24.158 25.706 -23.029 1.00 94.38 872 GLN A O 1
ATOM 6793 N N . LEU A 1 873 ? 23.663 23.820 -24.157 1.00 95.44 873 LEU A N 1
ATOM 6794 C CA . LEU A 1 873 ? 23.601 22.943 -22.978 1.00 95.44 873 LEU A CA 1
ATOM 6795 C C . LEU A 1 873 ? 24.854 23.048 -22.098 1.00 95.44 873 LEU A C 1
ATOM 6797 O O . LEU A 1 873 ? 24.757 23.161 -20.875 1.00 95.44 873 LEU A O 1
ATOM 6801 N N . THR A 1 874 ? 26.036 23.032 -22.716 1.00 96.12 874 THR A N 1
ATOM 6802 C CA . THR A 1 874 ? 27.318 23.127 -21.999 1.00 96.12 874 THR A CA 1
ATOM 6803 C C . THR A 1 874 ? 27.595 24.514 -21.421 1.00 96.12 874 THR A C 1
ATOM 6805 O O . THR A 1 874 ? 28.343 24.604 -20.446 1.00 96.12 874 THR A O 1
ATOM 6808 N N . SER A 1 875 ? 26.969 25.572 -21.954 1.00 95.75 875 SER A N 1
ATOM 6809 C CA . SER A 1 875 ? 27.068 26.946 -21.438 1.00 95.75 875 SER A CA 1
ATOM 6810 C C . SER A 1 875 ? 26.170 27.228 -20.225 1.00 95.75 875 SER A C 1
ATOM 6812 O O . SER A 1 875 ? 26.506 28.090 -19.404 1.00 95.75 875 SER A O 1
ATOM 6814 N N . TRP A 1 876 ? 25.049 26.506 -20.084 1.00 95.56 876 TRP A N 1
ATOM 6815 C CA . TRP A 1 876 ? 24.075 26.728 -19.014 1.00 95.56 876 TRP A CA 1
ATOM 6816 C C . TRP A 1 876 ? 24.708 26.633 -17.613 1.00 95.56 876 TRP A C 1
ATOM 6818 O O . TRP A 1 876 ? 25.700 25.933 -17.395 1.00 95.56 876 TRP A O 1
ATOM 6828 N N . HIS A 1 877 ? 24.093 27.309 -16.635 1.00 93.88 877 HIS A N 1
ATOM 6829 C CA . HIS A 1 877 ? 24.477 27.235 -15.216 1.00 93.88 877 HIS A CA 1
ATOM 6830 C C . HIS A 1 877 ? 25.964 27.569 -14.983 1.00 93.88 877 HIS A C 1
ATOM 6832 O O . HIS A 1 877 ? 26.728 26.796 -14.406 1.00 93.88 877 HIS A O 1
ATOM 6838 N N . ASN A 1 878 ? 26.397 28.729 -15.497 1.00 90.19 878 ASN A N 1
ATOM 6839 C CA . ASN A 1 878 ? 27.791 29.202 -15.459 1.00 90.19 878 ASN A CA 1
ATOM 6840 C C . ASN A 1 878 ? 28.799 28.187 -16.045 1.00 90.19 878 ASN A C 1
ATOM 6842 O O . ASN A 1 878 ? 29.930 28.043 -15.559 1.00 90.19 878 ASN A O 1
ATOM 6846 N N . GLY A 1 879 ? 28.376 27.453 -17.077 1.00 93.19 879 GLY A N 1
ATOM 6847 C CA . GLY A 1 879 ? 29.153 26.413 -17.737 1.00 93.19 879 GLY A CA 1
ATOM 6848 C C . GLY A 1 879 ? 29.406 25.159 -16.895 1.00 93.19 879 GLY A C 1
ATOM 6849 O O . GLY A 1 879 ? 30.388 24.463 -17.159 1.00 93.19 879 GLY A O 1
ATOM 6850 N N . ARG A 1 880 ? 28.598 24.867 -15.856 1.00 92.38 880 ARG A N 1
ATOM 6851 C CA . ARG A 1 880 ? 28.801 23.678 -14.997 1.00 92.38 880 ARG A CA 1
ATOM 6852 C C . ARG A 1 880 ? 28.829 22.391 -15.822 1.00 92.38 880 ARG A C 1
ATOM 6854 O O . ARG A 1 880 ? 29.696 21.551 -15.605 1.00 92.38 880 ARG A O 1
ATOM 6861 N N . TRP A 1 881 ? 27.923 22.257 -16.788 1.00 94.56 881 TRP A N 1
ATOM 6862 C CA . TRP A 1 881 ? 27.789 21.035 -17.586 1.00 94.56 881 TRP A CA 1
ATOM 6863 C C . TRP A 1 881 ? 28.919 20.865 -18.601 1.00 94.56 881 TRP A C 1
ATOM 6865 O O . TRP A 1 881 ? 29.391 19.746 -18.782 1.00 94.56 881 TRP A O 1
ATOM 6875 N N . GLY A 1 882 ? 29.438 21.960 -19.169 1.00 94.81 882 GLY A N 1
ATOM 6876 C CA . GLY A 1 882 ? 30.689 21.937 -19.929 1.00 94.81 882 GLY A CA 1
ATOM 6877 C C . GLY A 1 882 ? 31.863 21.423 -19.090 1.00 94.81 882 GLY A C 1
ATOM 6878 O O . GLY A 1 882 ? 32.510 20.458 -19.485 1.00 94.81 882 GLY A O 1
ATOM 6879 N N . LYS A 1 883 ? 32.073 21.990 -17.892 1.00 94.12 883 LYS A N 1
ATOM 6880 C CA . LYS A 1 883 ? 33.163 21.605 -16.968 1.00 94.12 883 LYS A CA 1
ATOM 6881 C C . LYS A 1 883 ? 33.071 20.148 -16.504 1.00 94.12 883 LYS A C 1
ATOM 6883 O O . LYS A 1 883 ? 34.088 19.463 -16.447 1.00 94.12 883 LYS A O 1
ATOM 6888 N N . LEU A 1 884 ? 31.861 19.671 -16.190 1.00 94.50 884 LEU A N 1
ATOM 6889 C CA . LEU A 1 884 ? 31.619 18.276 -15.812 1.00 94.50 884 LEU A CA 1
ATOM 6890 C C . LEU A 1 884 ? 31.948 17.319 -16.966 1.00 94.50 884 LEU A C 1
ATOM 6892 O O . LEU A 1 884 ? 32.579 16.292 -16.748 1.00 94.50 884 LEU A O 1
ATOM 6896 N N . MET A 1 885 ? 31.551 17.648 -18.196 1.00 95.19 885 MET A N 1
ATOM 6897 C CA . MET A 1 885 ? 31.865 16.800 -19.347 1.00 95.19 885 MET A CA 1
ATOM 6898 C C . MET A 1 885 ? 33.353 16.837 -19.703 1.00 95.19 885 MET A C 1
ATOM 6900 O O . MET A 1 885 ? 33.948 15.788 -19.928 1.00 95.19 885 MET A O 1
ATOM 6904 N N . GLU A 1 886 ? 33.979 18.014 -19.673 1.00 94.38 886 GLU A N 1
ATOM 6905 C CA . GLU A 1 886 ? 35.417 18.180 -19.901 1.00 94.38 886 GLU A CA 1
ATOM 6906 C C . GLU A 1 886 ? 36.260 17.349 -18.919 1.00 94.38 886 GLU A C 1
ATOM 6908 O O . GLU A 1 886 ? 37.222 16.698 -19.332 1.00 94.38 886 GLU A O 1
ATOM 6913 N N . SER A 1 887 ? 35.878 17.298 -17.637 1.00 92.69 887 SER A N 1
ATOM 6914 C CA . SER A 1 887 ? 36.585 16.488 -16.640 1.00 92.69 887 SER A CA 1
ATOM 6915 C C . SER A 1 887 ? 36.328 14.981 -16.776 1.00 92.69 887 SER A C 1
ATOM 6917 O O . SER A 1 887 ? 37.213 14.180 -16.452 1.00 92.69 887 SER A O 1
ATOM 6919 N N . MET A 1 888 ? 35.160 14.588 -17.298 1.00 93.44 888 MET A N 1
ATOM 6920 C CA . MET A 1 888 ? 34.774 13.191 -17.525 1.00 93.44 888 MET A CA 1
ATOM 6921 C C . MET A 1 888 ? 35.340 12.596 -18.825 1.00 93.44 888 MET A C 1
ATOM 6923 O O . MET A 1 888 ? 35.557 11.387 -18.864 1.00 93.44 888 MET A O 1
ATOM 6927 N N . ASN A 1 889 ? 35.679 13.413 -19.834 1.00 90.94 889 ASN A N 1
ATOM 6928 C CA . ASN A 1 889 ? 36.250 12.983 -21.126 1.00 90.94 889 ASN A CA 1
ATOM 6929 C C . ASN A 1 889 ? 37.446 12.012 -21.004 1.00 90.94 889 ASN A C 1
ATOM 6931 O O . ASN A 1 889 ? 37.671 11.191 -21.886 1.00 90.94 889 ASN A O 1
ATOM 6935 N N . ARG A 1 890 ? 38.234 12.084 -19.919 1.00 88.19 890 ARG A N 1
ATOM 6936 C CA . ARG A 1 890 ? 39.390 11.191 -19.684 1.00 88.19 890 ARG A CA 1
ATOM 6937 C C . ARG A 1 890 ? 39.017 9.763 -19.253 1.00 88.19 890 ARG A C 1
ATOM 6939 O O . ARG A 1 890 ? 39.909 8.959 -18.991 1.00 88.19 890 ARG A O 1
ATOM 6946 N N . TYR A 1 891 ? 37.724 9.485 -19.106 1.00 91.38 891 TYR A N 1
ATOM 6947 C CA . TYR A 1 891 ? 37.160 8.224 -18.628 1.00 91.38 891 TYR A CA 1
ATOM 6948 C C . TYR A 1 891 ? 36.149 7.619 -19.616 1.00 91.38 891 TYR A C 1
ATOM 6950 O O . TYR A 1 891 ? 35.300 6.825 -19.206 1.00 91.38 891 TYR A O 1
ATOM 6958 N N . GLU A 1 892 ? 36.223 7.978 -20.897 1.00 87.19 892 GLU A N 1
ATOM 6959 C CA . GLU A 1 892 ? 35.347 7.484 -21.973 1.00 87.19 892 GLU A CA 1
ATOM 6960 C C . GLU A 1 892 ? 36.037 6.388 -22.802 1.00 87.19 892 GLU A C 1
ATOM 6962 O O . GLU A 1 892 ? 35.482 5.262 -22.827 1.00 87.19 892 GLU A O 1
#

Secondary structure (DSSP, 8-state):
------------------------------------------------TT-EE--TTTHHHHSSSSEEEEEEE-TT-HHHHHHHHHHHHHHHHTT---SSS-S-SSS-PPEEEEEETTT-HHHHHHTT--SSSEEEEEETTEEEEEE-S---HHHHHHHHHHHHHHHSPPPPPPP------PPPPPP--PPPP-----TTS-SS--PEE--HHHHHHHTTTS-EEEEEE-TT-HHHHHHHHHHHHHHHHTTTT-EEEEEETTTTHHHHHHTT--SSSEEEEESSTTPPPEE--S--SHHHHHHHHHHHHT-SPEEPSSTTHHHHHHHH-SEEEEEEE-TT--SHHHHHHHHGGGGTT-SEEEEE--HHHHHHTTPPTT-SEEEEEEETT-SSS-SEEEEES-GGGGTS-TTSHHHHHHHHHHHHTTS-SEEE--HHHHHHHHT-TT--EEEEEEE-GGGHHHHHHHHHHHHHHHHHHTTT--EETTEEEEEEEEETTTTHHHHHHHH--PPPPP-TT--SGGG-EEEEEETTTTEEE-B-TTSPBP-TT-HHHHHHHHHHHHTT-S--EESS-HHHHHHHHHHHHHHHHHHHHHH-HHHHHHHHHHHHHHHHHHHHHHHHHHHHHHHHHHHHGGG--------EEEEE-B-SSTT-BS-HHHHHHHHHHHHTT--EEEEE--TTTHHHHHHHHTPPPSEE-TTS-EE--S-EEEETTTTEEEESHHHHHHHHHHHS---TTTT---SS-TT-HHHHHHHHHHHHHHHHHTHHHHHHHHHTT--HHHHHHHHHHHHHHHSS-GGGSS-TTTHHHHHHHHHHHHHHHHHHHHHHHTT-SSBTBBTB--HHHHHHHHHHHHHHHHH-TTSHHHHHHHHHHHHHHHHHHHHHGGG-

Sequence (892 aa):
MHLPSGLHLIISSLLFSTSIAAAAIPDASSSLVAARDSTKLHTYSSSSPSGIELDPSTFSETIKEGLWFIEHFSPYCGHCKHFKPTWQQLVLDTRAKGEDGLGGGEVPEVGMGVVDCTLHGDLCDANKVTGYPTLLMFHDGKIVDQFKKARELEDLKAFMKRHVKAAAPPPPPPPPPVAPVQPPAAEAVKQPPAVTLNPNINPNGEVLSLTPSSFTSIMATGPTFVKFFAPWCGHCKKLAPTWKQLARHMKGRVNIVEVNCDDHTSLCKQEGVQGYPTLMWYANRGAKGYEYNSGRKIDQLKAFTDKASSAGVQVLAESADLDKHIAEEEVLYLLLHSPTDTEILRVIRGASSVLLGSPQIFASSDPALHTRYSIPAGSPWALVALKDHDAKTPSSIHYGSSPSSLYTSSSSDESKKLNRWLLTHRLPTTTELTRDTFQSVMNAPQSPLVVLCFSPERTQDAVMRRLKDIGAKWRHRTEGSGIVHGKEVVFAWMDEDKWTDWMKSMYGLAKRPEIEGQGDLDTVRVVIADHSKLVYYNTDHAGNAIRFTSSSSMFAAVDDAASGKSKAHNSEGTIERMARYLNNKMQSLESFVIEKPFHSLFILIAFFALAFVVITRLVNSDVSSAQNEWKELKGRTPRCDMSIIFYDIPSTSPGYSVSPNTWRTRYCLNLKGLPYTTEWVEFPDIKTLYEKLGVPPTSKTLDGNPHYTLPMIYDPSTQKYISDSLAIAQYLDAQYPGTAESGRGTIFPSGSAGVIQNFAETAIPLMMDARYLITWSLFRKLNLSNATYYRALREATFGMKMEELVPDDKLVNEIATLEGIMKEIDTLYSNTNKGEGTYLVGDVISWGDIMLAAVLVIFRISWGEDSELWKQLTSWHNGRWGKLMESMNRYE

Organism: Psilocybe cubensis (NCBI:txid181762)

Radius of gyration: 37.13 Å; chains: 1; bounding box: 129×99×92 Å

pLDDT: mean 79.0, std 19.71, range [23.08, 97.81]

InterPro domains:
  IPR004045 Glutathione S-transferase, N-terminal [PF13409] (659-735)
  IPR004045 Glutathione S-transferase, N-terminal [PS50404] (649-740)
  IPR013766 Thioredoxin domain [PF00085] (53-161)
  IPR013766 Thioredoxin domain [PF00085] (207-306)
  IPR013766 Thioredoxin domain [PS51352] (14-165)
  IPR013766 Thioredoxin domain [PS51352] (186-310)
  IPR017937 Thioredoxin, conserved site [PS00194] (225-243)
  IPR036249 Thioredoxin-like superfamily [SSF52833] (49-164)
  IPR036249 Thioredoxin-like superfamily [SSF52833] (199-307)
  IPR036249 Thioredoxin-like superfamily [SSF52833] (656-738)
  IPR036282 Glutathione S-transferase, C-terminal domain superfamily [SSF47616] (816-878)
  IPR051063 Protein Disulfide Isomerase [PTHR45672] (204-318)
  IPR054416 Glutathione S-transferase UstS-like , C-terminal domain [PF22041] (773-891)